Protein AF-0000000066034800 (afdb_homodimer)

Foldseek 3Di:
DDLVVLLVVLVVLLVVVVPLLVVLLVLLLVLLVLLLVLLLLQLVQVLCVVVVNRPVVSVVVNVVSVVVSVVSLVVSLVSLLVSLVVSLVVQLVVLVVLLVPDFVVVCVVCPVVNSVVLSVLLSVLSSVSSSCVSNPVSSLVSNVVVLLVVLVVLPPVLSVLLVVLLVQLVVLLVVLCVVCVVLVVQLVVLVVVLVVLVVVCVVVVVVCVVVVCPVVSVVVSVVSVVSSVVSVVVSVVSVVVSVVSSVVSLVVSLVVLVVVVVVCVVVVNDGPSSSSSSNSSSVSSSVSSVVVSVVVVSSVVSCVSVVVVVVVVVVSVVPPQPDQFAADPDFQAKKWWAQFWDDDPPDLATAGGETDIDDQLFEEEEEEDPRLHQVVVVCCQLPSDPTPDTFMDGVRHTPSRHDSVNSVLQEQEQAPLLFAAQFFLQVLLCLLPVPDDPVLLCVLLVLLVLQVVQVVDPCRRRDGLHHRSPNDAPLNSLSSSSSSSLSSLHQEYEYEQSCVRPDPVSSVSNVSSVVVSSGRHHYYHHDPDPVSLQPGQKYFYGGSNYTDDMGHPVVVCVVPDPVVVVCVVVVNDDPVVVPPVVVD/DDLVVLLVVLVVLLVVPVVLLVVLLVLLLVLLVLLLVLLLLQLVQVLCVVVVHRPVVSVVVNVVSVVVSVVSLVVSLVSLLVSLVVSLVVQLVVLVVLLVPDFPVVCVVCPVVNSVVLSVLLSVLSSVSSSCVSNPVSSLVSNVVVLLVVLVVAPPVLSVLLVVLLVQLVVLLVVLCVVCVVLVVQLVVLVVVLVVLVVVCVVPVVVCVVVVCPVVSVVVSVVSVVSSCVSVVVSVVSVVVSVVSSVVSLVVSLVVLVVVVVVCVVVVNDGPSSSSSSNSSSVSSSVSSVVVSVVVVSSVVSCVSVVVVVVVVVVSVVPPQPPQFAADPDFQAKKWWAQFWDDDPPDLATAGGETDIDDQLFEEEEEEDPRLHQVVVVCCQLPSDPTPDTFMDGVRHTPSRHDSVNSVLQEQEQAPLLFAAQFFLQVLLCVLPVPDDPVLLCVLLVLLVLQVVQVVDPCRRRDGLHHRSPNDAPLNSLSSSSSSSLSSLHQEYEYEQSCVRPDPVSSVSNVSSVVVSSGRHYYYYHDPDPVSLQPGQKYFYGGSNYTDDMGHPVVVCVVPDPVVVVCVVVVNDDPPVVPPVVVD

pLDDT: mean 82.99, std 10.99, range [28.3, 96.88]

Sequence (1168 aa):
MSLLQIYWRALQYLAAYRLKVSLVVAANIILAVITIAEPILFGWIIDAISSGKPDKDILFLWGGFGIFNTIAFVLVAREADRLAHGRRASLLTEAFGRIISMPLSWHHQRGTSNALHTLLRASETLFGLWLEFMRTHLATAVALVLLVPTAFSMDVRLTLVLIVLGLIYVAIGKMVMDKTKDGQASVESHYHTVFSHVSDTISNVSVVHSYNRIQAETSALKTFTSKLLDAQYPVLDWWAIASGLNRIASTASMLIILIIGTMLVQSGELRVGDVIAFIGFANLLIARLDQMRQFSTQIFEARAKLEDFYVLEDSVQDRDEPVGNRDLKSVRGDVEFRHVSFDFANTTQGVKDVSFTVKAGQTIAIVGPTGAGKTTLINLLQRVHEPQQGQILIDGADISTITRQSLRNSIATVFQDAGILNRSIADNIRIGRENATDEDIVKAAEAAAATDFIESRLSGFDTDVGERGNRLSGGERQRIAIARAILKDAPILVLDEATSALDVETEERVKSAIDRLRQNRTTFIIAHRLSTVREADQVLFLDHGRIVEMGGYDELSAKGGRFAALLHTSGLLNDDDKTAVKVGMSLLQIYWRALQYLAAYRLKVSLVVAANIILAVITIAEPILFGWIIDAISSGKPDKDILFLWGGFGIFNTIAFVLVAREADRLAHGRRASLLTEAFGRIISMPLSWHHQRGTSNALHTLLRASETLFGLWLEFMRTHLATAVALVLLVPTAFSMDVRLTLVLIVLGLIYVAIGKMVMDKTKDGQASVESHYHTVFSHVSDTISNVSVVHSYNRIQAETSALKTFTSKLLDAQYPVLDWWAIASGLNRIASTASMLIILIIGTMLVQSGELRVGDVIAFIGFANLLIARLDQMRQFSTQIFEARAKLEDFYVLEDSVQDRDEPVGNRDLKSVRGDVEFRHVSFDFANTTQGVKDVSFTVKAGQTIAIVGPTGAGKTTLINLLQRVHEPQQGQILIDGADISTITRQSLRNSIATVFQDAGILNRSIADNIRIGRENATDEDIVKAAEAAAATDFIESRLSGFDTDVGERGNRLSGGERQRIAIARAILKDAPILVLDEATSALDVETEERVKSAIDRLRQNRTTFIIAHRLSTVREADQVLFLDHGRIVEMGGYDELSAKGGRFAALLHTSGLLNDDDKTAVKVG

Nearest PDB structures (foldseek):
  7zo8-assembly1_A  TM=8.805E-01  e=2.206E-61  Brucella abortus 2308
  6par-assembly3_E  TM=8.501E-01  e=1.401E-38  Novosphingobium aromaticivorans DSM 12444
  6pam-assembly4_H  TM=8.597E-01  e=6.140E-38  Novosphingobium aromaticivorans DSM 12444
  6pan-assembly1_A  TM=8.458E-01  e=1.157E-37  Novosphingobium aromaticivorans DSM 12444
  6rak-assembly1_B  TM=8.681E-01  e=2.851E-34  Thermus thermophilus

Solvent-accessible surface area (backbone atoms only — not comparable to full-atom values): 59232 Å² total; per-residue (Å²): 132,54,70,64,55,54,50,50,54,58,54,54,65,49,56,83,44,49,68,65,49,50,51,43,50,52,50,30,50,53,50,22,53,50,61,60,46,47,30,50,53,50,10,51,50,48,38,27,51,74,69,70,48,82,54,68,65,56,55,50,51,50,50,54,48,43,52,48,51,27,53,53,48,28,51,42,50,42,51,34,50,52,50,28,52,51,47,38,45,51,46,50,38,53,51,47,44,46,58,71,66,44,50,55,56,57,39,67,71,63,35,46,67,51,55,50,49,36,50,53,49,28,44,53,46,49,32,50,52,48,36,42,40,60,65,42,52,50,28,41,55,47,32,59,62,50,46,55,60,55,39,47,73,74,40,57,73,62,34,49,52,48,50,53,46,52,51,50,50,52,49,47,51,51,52,46,49,66,69,29,48,64,36,50,52,50,29,53,52,35,47,48,50,44,50,49,51,52,53,39,48,48,72,30,39,68,57,32,56,46,51,68,35,55,67,59,54,35,52,51,45,45,51,41,42,49,54,29,48,64,40,39,50,60,42,48,48,46,50,29,48,43,53,28,52,48,45,47,48,52,46,49,45,53,49,50,44,50,53,53,36,44,55,33,34,75,72,64,80,38,55,72,13,54,44,50,16,48,53,40,48,48,52,51,50,51,53,40,52,52,50,50,52,52,47,54,55,49,48,57,58,40,45,68,47,38,51,59,34,49,53,52,54,55,58,45,65,72,63,59,75,70,90,76,49,42,71,63,69,87,73,68,29,28,37,35,38,43,47,28,22,37,67,47,88,96,44,94,42,30,36,47,60,33,63,52,75,42,55,57,39,39,33,35,18,41,33,56,58,86,73,12,26,67,68,56,53,54,33,41,74,71,57,42,41,76,62,76,36,56,49,47,26,49,71,80,40,49,58,89,52,31,30,68,63,36,50,30,61,39,37,26,67,30,46,66,70,40,61,43,55,63,39,26,50,47,57,54,31,32,53,34,32,83,84,57,49,72,66,52,51,52,51,22,26,49,48,24,64,33,44,68,70,33,62,71,37,94,54,27,53,62,31,68,28,38,67,70,25,67,74,43,53,67,43,56,40,33,25,44,30,44,12,12,32,54,51,41,62,30,34,24,36,37,33,35,43,62,56,73,67,37,49,71,70,56,34,55,55,38,46,53,28,48,54,59,62,39,58,82,15,13,26,42,31,40,46,88,46,64,74,61,39,61,72,23,64,29,34,38,32,28,49,83,14,27,74,76,46,74,39,35,46,68,58,41,51,69,65,61,44,69,63,28,48,52,34,40,68,69,64,70,51,64,79,74,68,62,64,65,63,65,77,101,133,54,72,64,55,52,51,50,53,59,53,54,65,49,57,83,44,48,66,66,50,50,50,42,51,53,50,30,49,53,50,23,52,49,61,60,44,46,30,49,54,50,10,51,49,48,37,26,51,74,70,70,48,81,55,67,64,57,54,51,50,50,50,53,49,43,51,49,51,27,52,53,48,28,51,42,52,42,51,34,50,52,51,28,53,52,48,38,43,52,47,50,38,52,51,47,45,44,59,70,65,44,49,54,55,57,40,67,72,64,36,47,67,51,56,52,51,37,51,55,48,27,44,53,46,48,32,51,52,47,36,39,39,60,66,43,51,52,31,39,54,48,31,59,63,49,46,54,61,54,39,47,75,73,40,56,72,63,33,51,51,50,52,53,46,53,52,49,49,52,49,47,52,52,52,44,49,65,69,29,48,66,39,50,52,49,29,50,51,34,48,48,49,47,50,50,50,52,53,39,47,48,72,28,39,66,57,34,57,46,50,68,35,57,67,60,55,35,52,50,46,46,51,41,43,49,54,29,48,64,40,39,50,60,42,48,50,48,51,29,48,44,53,29,50,46,44,46,46,50,47,49,45,52,49,50,45,50,54,53,36,46,55,34,33,76,72,64,78,39,54,73,13,56,44,51,17,49,52,40,47,49,50,50,51,51,53,42,52,51,50,50,52,53,48,54,55,48,47,57,56,38,45,68,46,37,50,57,34,50,53,52,54,55,58,47,64,72,64,58,76,71,90,77,49,43,71,63,69,87,73,68,30,27,38,36,39,42,47,26,22,36,67,47,87,96,46,94,43,28,36,47,60,32,65,52,76,43,54,57,38,40,33,37,21,42,34,57,59,85,73,13,27,69,68,54,53,53,33,42,72,71,58,42,40,75,63,76,36,58,49,48,27,49,69,80,41,50,58,87,51,32,31,68,64,35,51,29,61,39,36,26,67,30,46,66,70,39,62,42,57,63,38,26,50,48,57,52,31,33,51,34,32,83,84,57,49,72,67,52,51,52,51,22,26,49,50,24,63,35,44,67,69,33,61,69,36,96,55,28,53,64,31,68,27,38,66,71,25,67,74,44,53,67,43,54,41,34,25,45,29,44,14,12,31,55,51,42,64,31,34,23,36,36,33,35,42,63,54,74,66,37,50,69,71,58,36,54,53,37,45,54,28,50,55,59,62,39,57,81,14,13,28,41,31,40,45,89,47,65,73,60,40,60,72,22,64,29,31,40,33,28,49,83,14,26,73,77,45,74,38,35,48,69,58,41,51,68,65,62,44,71,64,28,48,50,35,40,68,68,65,69,50,63,78,76,68,63,67,67,66,68,77,103

Organism: Agrobacterium vitis (NCBI:txid373)

Secondary structure (DSSP, 8-state):
--HHHHHHHHHHGGGGGHHHHHHHHHHHHHHHHHHHHHHHHHHHHHHHHHTT---HHHHHHHHHHHHHHHHHHHHHHHHHHHHHHHHHHHHHHHHHHHHHTS-HHHHHHH-HHHHHHHHHHHHHHHHHHHHHIIIIIHHHHHHHHHHHHHHHHH-HHHHHHHHHHHHHHHHHHHHHHHHHHHHHHHHHHHHHHHHHHHHHHHHTHHHHHHTT-HHHHHHHHHHHHHHHHHHHHHHHHHHHHHHHHHHHHHHHHHHHHHHHHHHHHHTTSS-HHHHHHHHHHHHHHHHHHHHHHHHHHHHHHHHHHHHHHHHHHHHHHTT---TTPBP--S----EEEEEEEEE-TTSS-EEEEEEEEE-TT-EEEEE-STTSSHHHHHHHHTTSS--SEEEEEETTEEGGGB-HHHHHHTEEEE-SS----SSBHHHHHHTT-TT--HHHHHHHHHHTT-HHHHHTSTTGGG-B--GGGTTS-HHHHHHHHHHHHHHHT-SEEEEESTTTTS-HHHHHHHHHHHHHHHTTSEEEEE--SHHHHHT-SEEEEEETTEEEEEE-HHHHHHHTSHHHHHHHHTT-S-GGGGGGGG--/--HHHHHHHHHHGGGGGHHHHHHHHHHHHHHHHHHHHHHHHHHHHHHHHHTT---HHHHHHHHHHHHHHHHHHHHHHHHHHHHHHHHHHHHHHHHHHHHHTS-HHHHHHH-HHHHHHHHHHHHHHHHHHHHHIIIIIHHHHHHHHHHHHHHHHH-HHHHHHHHHHHHHHHHHHHHHHHHHHHHHHHHHHHHHHHHHHHHHHHHTHHHHHHTT-HHHHHHHHHHHHHHHHHHHHHHHHHHHHHHHHHHHHHHHHHHHHHHHHHHHHHTTSS-HHHHHHHHHHHHHHHHHHHHHHHHHHHHHHHHHHHHHHHHHHHHHHTT---TTPBP--S----EEEEEEEEE-TTSS-EEEEEEEEE-TT-EEEEE-STTSSHHHHHHHHTTSS--SEEEEEETTEEGGGB-HHHHHHTEEEE-SS----SSBHHHHHHTT-TT--HHHHHHHHHHTT-HHHHHTSTTGGG-B--GGGTTS-HHHHHHHHHHHHHHHT-SEEEEESTTTTS-HHHHHHHHHHHHHHHTTSEEEEE--SHHHHHT-SEEEEEETTEEEEEE-HHHHHHHTSHHHHHHHHTT-S-GGGGSGGG--

InterPro domains:
  IPR003439 ABC transporter-like, ATP-binding domain [PF00005] (351-500)
  IPR003439 ABC transporter-like, ATP-binding domain [PS50893] (335-569)
  IPR003593 AAA+ ATPase domain [SM00382] (360-546)
  IPR005896 Glucan exporter ATP-binding protein, NdvA [TIGR01192] (1-579)
  IPR011527 ABC transporter type 1, transmembrane domain [PF00664] (23-288)
  IPR011527 ABC transporter type 1, transmembrane domain [PS50929] (23-301)
  IPR017871 ABC transporter-like, conserved site [PS00211] (472-486)
  IPR027417 P-loop containing nucleoside triphosphate hydrolase [G3DSA:3.40.50.300] (325-581)
  IPR027417 P-loop containing nucleoside triphosphate hydrolase [SSF52540] (328-568)
  IPR036640 ABC transporter type 1, transmembrane domain superfamily [G3DSA:1.20.1560.10] (3-315)
  IPR036640 ABC transporter type 1, transmembrane domain superfamily [SSF90123] (10-299)
  IPR039421 Type 1 protein exporter [PTHR43394] (7-569)

Radius of gyration: 37.4 Å; Cα contacts (8 Å, |Δi|>4): 1715; chains: 2; bounding box: 77×128×74 Å

Structure (mmCIF, N/CA/C/O backbone):
data_AF-0000000066034800-model_v1
#
loop_
_entity.id
_entity.type
_entity.pdbx_description
1 polymer 'Beta-(1-->2)glucan export ATP-binding/permease protein NdvA'
#
loop_
_atom_site.group_PDB
_atom_site.id
_atom_site.type_symbol
_atom_site.label_atom_id
_atom_site.label_alt_id
_atom_site.label_comp_id
_atom_site.label_asym_id
_atom_site.label_entity_id
_atom_site.label_seq_id
_atom_site.pdbx_PDB_ins_code
_atom_site.Cartn_x
_atom_site.Cartn_y
_atom_site.Cartn_z
_atom_site.occupancy
_atom_site.B_iso_or_equiv
_atom_site.auth_seq_id
_atom_site.auth_comp_id
_atom_site.auth_asym_id
_atom_site.auth_atom_id
_atom_site.pdbx_PDB_model_num
ATOM 1 N N . MET A 1 1 ? -14.461 -15.164 12.312 1 69.5 1 MET A N 1
ATOM 2 C CA . MET A 1 1 ? -15.227 -15.859 11.281 1 69.5 1 MET A CA 1
ATOM 3 C C . MET A 1 1 ? -14.469 -17.078 10.766 1 69.5 1 MET A C 1
ATOM 5 O O . MET A 1 1 ? -13.242 -17.047 10.664 1 69.5 1 MET A O 1
ATOM 9 N N . SER A 1 2 ? -15.203 -18.047 10.508 1 79.12 2 SER A N 1
ATOM 10 C CA . SER A 1 2 ? -14.594 -19.266 9.977 1 79.12 2 SER A CA 1
ATOM 11 C C . SER A 1 2 ? -14.18 -19.078 8.516 1 79.12 2 SER A C 1
ATOM 13 O O . SER A 1 2 ? -14.633 -18.141 7.855 1 79.12 2 SER A O 1
ATOM 15 N N . LEU A 1 3 ? -13.242 -19.875 8.047 1 78.56 3 LEU A N 1
ATOM 16 C CA . LEU A 1 3 ? -12.742 -19.812 6.676 1 78.56 3 LEU A CA 1
ATOM 17 C C . LEU A 1 3 ? -13.867 -20.031 5.668 1 78.56 3 LEU A C 1
ATOM 19 O O . LEU A 1 3 ? -13.953 -19.312 4.668 1 78.56 3 LEU A O 1
ATOM 23 N N . LEU A 1 4 ? -14.781 -20.906 6.016 1 81 4 LEU A N 1
ATOM 24 C CA . LEU A 1 4 ? -15.875 -21.234 5.102 1 81 4 LEU A CA 1
ATOM 25 C C . LEU A 1 4 ? -16.891 -20.094 5.027 1 81 4 LEU A C 1
ATOM 27 O O . LEU A 1 4 ? -17.453 -19.828 3.965 1 81 4 LEU A O 1
ATOM 31 N N . GLN A 1 5 ? -17.062 -19.484 6.117 1 81.56 5 GLN A N 1
ATOM 32 C CA . GLN A 1 5 ? -18 -18.375 6.141 1 81.56 5 GLN A CA 1
ATOM 33 C C . GLN A 1 5 ? -17.5 -17.203 5.305 1 81.56 5 GLN A C 1
ATOM 35 O O . GLN A 1 5 ? -18.266 -16.562 4.586 1 81.56 5 GLN A O 1
ATOM 40 N N . ILE A 1 6 ? -16.234 -17 5.43 1 83.25 6 ILE A N 1
ATOM 41 C CA . ILE A 1 6 ? -15.617 -15.914 4.684 1 83.25 6 ILE A CA 1
ATOM 42 C C . ILE A 1 6 ? -15.719 -16.188 3.186 1 83.25 6 ILE A C 1
ATOM 44 O O . ILE A 1 6 ? -16.016 -15.289 2.4 1 83.25 6 ILE A O 1
ATOM 48 N N . TYR A 1 7 ? -15.492 -17.438 2.863 1 84.75 7 TYR A N 1
ATOM 49 C CA . TYR A 1 7 ? -15.547 -17.812 1.457 1 84.75 7 TYR A CA 1
ATOM 50 C C . TYR A 1 7 ? -16.969 -17.766 0.929 1 84.75 7 TYR A C 1
ATOM 52 O O . TYR A 1 7 ? -17.203 -17.281 -0.185 1 84.75 7 TYR A O 1
ATOM 60 N N . TRP A 1 8 ? -17.891 -18.188 1.729 1 84.31 8 TRP A N 1
ATOM 61 C CA . TRP A 1 8 ? -19.297 -18.172 1.329 1 84.31 8 TRP A CA 1
ATOM 62 C C . TRP A 1 8 ? -19.797 -16.75 1.135 1 84.31 8 TRP A C 1
ATOM 64 O O . TRP A 1 8 ? -20.562 -16.469 0.197 1 84.31 8 TRP A O 1
ATOM 74 N N . ARG A 1 9 ? -19.375 -15.891 1.963 1 84.62 9 ARG A N 1
ATOM 75 C CA . ARG A 1 9 ? -19.766 -14.492 1.828 1 84.62 9 ARG A CA 1
ATOM 76 C C . ARG A 1 9 ? -19.156 -13.875 0.57 1 84.62 9 ARG A C 1
ATOM 78 O O . ARG A 1 9 ? -19.781 -13.039 -0.084 1 84.62 9 ARG A O 1
ATOM 85 N N . ALA A 1 10 ? -17.969 -14.234 0.333 1 87.69 10 ALA A N 1
ATOM 86 C CA . ALA A 1 10 ? -17.312 -13.758 -0.884 1 87.69 10 ALA A CA 1
ATOM 87 C C . ALA A 1 10 ? -18.094 -14.188 -2.127 1 87.69 10 ALA A C 1
ATOM 89 O O . ALA A 1 10 ? -18.203 -13.422 -3.086 1 87.69 10 ALA A O 1
ATOM 90 N N . LEU A 1 11 ? -18.656 -15.414 -2.094 1 87.5 11 LEU A N 1
ATOM 91 C CA . LEU A 1 11 ? -19.375 -15.953 -3.244 1 87.5 11 LEU A CA 1
ATOM 92 C C . LEU A 1 11 ? -20.766 -15.344 -3.344 1 87.5 11 LEU A C 1
ATOM 94 O O . LEU A 1 11 ? -21.359 -15.312 -4.426 1 87.5 11 LEU A O 1
ATOM 98 N N . GLN A 1 12 ? -21.266 -14.812 -2.252 1 84.5 12 GLN A N 1
ATOM 99 C CA . GLN A 1 12 ? -22.594 -14.203 -2.242 1 84.5 12 GLN A CA 1
ATOM 100 C C . GLN A 1 12 ? -22.609 -12.914 -3.061 1 84.5 12 GLN A C 1
ATOM 102 O O . GLN A 1 12 ? -23.641 -12.539 -3.625 1 84.5 12 GLN A O 1
ATOM 107 N N . TYR A 1 13 ? -21.484 -12.344 -3.131 1 83.62 13 TYR A N 1
ATOM 108 C CA . TYR A 1 13 ? -21.406 -11.125 -3.926 1 83.62 13 TYR A CA 1
ATOM 109 C C . TYR A 1 13 ? -21.609 -11.422 -5.406 1 83.62 13 TYR A C 1
ATOM 111 O O . TYR A 1 13 ? -22.016 -10.539 -6.172 1 83.62 13 TYR A O 1
ATOM 119 N N . LEU A 1 14 ? -21.328 -12.664 -5.762 1 86.06 14 LEU A N 1
ATOM 120 C CA . LEU A 1 14 ? -21.453 -13.055 -7.164 1 86.06 14 LEU A CA 1
ATOM 121 C C . LEU A 1 14 ? -22.922 -13.328 -7.508 1 86.06 14 LEU A C 1
ATOM 123 O O . LEU A 1 14 ? -23.266 -13.484 -8.68 1 86.06 14 LEU A O 1
ATOM 127 N N . ALA A 1 15 ? -23.766 -13.43 -6.527 1 79.44 15 ALA A N 1
ATOM 128 C CA . ALA A 1 15 ? -25.172 -13.75 -6.719 1 79.44 15 ALA A CA 1
ATOM 129 C C . ALA A 1 15 ? -25.875 -12.664 -7.523 1 79.44 15 ALA A C 1
ATOM 131 O O . ALA A 1 15 ? -26.938 -12.898 -8.102 1 79.44 15 ALA A O 1
ATOM 132 N N . ALA A 1 16 ? -25.234 -11.5 -7.621 1 78 16 ALA A N 1
ATOM 133 C CA . ALA A 1 16 ? -25.812 -10.422 -8.43 1 78 16 ALA A CA 1
ATOM 134 C C . ALA A 1 16 ? -25.875 -10.82 -9.898 1 78 16 ALA A C 1
ATOM 136 O O . ALA A 1 16 ? -26.734 -10.344 -10.641 1 78 16 ALA A O 1
ATOM 137 N N . TYR A 1 17 ? -24.953 -11.742 -10.32 1 81.62 17 TYR A N 1
ATOM 138 C CA . TYR A 1 17 ? -24.891 -12.242 -11.688 1 81.62 17 TYR A CA 1
ATOM 139 C C . TYR A 1 17 ? -25.203 -13.734 -11.734 1 81.62 17 TYR A C 1
ATOM 141 O O . TYR A 1 17 ? -24.422 -14.523 -12.273 1 81.62 17 TYR A O 1
ATOM 149 N N . ARG A 1 18 ? -26.359 -14.172 -11.312 1 83.38 18 ARG A N 1
ATOM 150 C CA . ARG A 1 18 ? -26.703 -15.57 -11.086 1 83.38 18 ARG A CA 1
ATOM 151 C C . ARG A 1 18 ? -26.688 -16.359 -12.391 1 83.38 18 ARG A C 1
ATOM 153 O O . ARG A 1 18 ? -26.188 -17.484 -12.43 1 83.38 18 ARG A O 1
ATOM 160 N N . LEU A 1 19 ? -27.172 -15.75 -13.422 1 85.31 19 LEU A N 1
ATOM 161 C CA . LEU A 1 19 ? -27.266 -16.469 -14.688 1 85.31 19 LEU A CA 1
ATOM 162 C C . LEU A 1 19 ? -25.891 -16.734 -15.273 1 85.31 19 LEU A C 1
ATOM 164 O O . LEU A 1 19 ? -25.578 -17.859 -15.672 1 85.31 19 LEU A O 1
ATOM 168 N N . LYS A 1 20 ? -25.094 -15.695 -15.266 1 85.56 20 LYS A N 1
ATOM 169 C CA . LYS A 1 20 ? -23.75 -15.852 -15.82 1 85.56 20 LYS A CA 1
ATOM 170 C C . LYS A 1 20 ? -22.906 -16.797 -14.969 1 85.56 20 LYS A C 1
ATOM 172 O O . LYS A 1 20 ? -22.141 -17.594 -15.5 1 85.56 20 LYS A O 1
ATOM 177 N N . VAL A 1 21 ? -23.125 -16.703 -13.727 1 86.5 21 VAL A N 1
ATOM 178 C CA . VAL A 1 21 ? -22.375 -17.547 -12.812 1 86.5 21 VAL A CA 1
ATOM 179 C C . VAL A 1 21 ? -22.797 -19 -12.977 1 86.5 21 VAL A C 1
ATOM 181 O O . VAL A 1 21 ? -21.969 -19.906 -13 1 86.5 21 VAL A O 1
ATOM 184 N N . SER A 1 22 ? -24.078 -19.281 -13.148 1 86.25 22 SER A N 1
ATOM 185 C CA . SER A 1 22 ? -24.578 -20.641 -13.312 1 86.25 22 SER A CA 1
ATOM 186 C C . SER A 1 22 ? -24.078 -21.266 -14.617 1 86.25 22 SER A C 1
ATOM 188 O O . SER A 1 22 ? -23.797 -22.453 -14.68 1 86.25 22 SER A O 1
ATOM 190 N N . LEU A 1 23 ? -23.906 -20.438 -15.578 1 85.56 23 LEU A N 1
ATOM 191 C CA . LEU A 1 23 ? -23.406 -20.922 -16.859 1 85.56 23 LEU A CA 1
ATOM 192 C C . LEU A 1 23 ? -21.922 -21.312 -16.75 1 85.56 23 LEU A C 1
ATOM 194 O O . LEU A 1 23 ? -21.5 -22.312 -17.344 1 85.56 23 LEU A O 1
ATOM 198 N N . VAL A 1 24 ? -21.234 -20.547 -16.031 1 84.56 24 VAL A N 1
ATOM 199 C CA . VAL A 1 24 ? -19.812 -20.844 -15.852 1 84.56 24 VAL A CA 1
ATOM 200 C C . VAL A 1 24 ? -19.656 -22.109 -15.008 1 84.56 24 VAL A C 1
ATOM 202 O O . VAL A 1 24 ? -18.781 -22.938 -15.273 1 84.56 24 VAL A O 1
ATOM 205 N N . VAL A 1 25 ? -20.547 -22.281 -14.094 1 84.19 25 VAL A N 1
ATOM 206 C CA . VAL A 1 25 ? -20.516 -23.469 -13.234 1 84.19 25 VAL A CA 1
ATOM 207 C C . VAL A 1 25 ? -20.844 -24.719 -14.047 1 84.19 25 VAL A C 1
ATOM 209 O O . VAL A 1 25 ? -20.156 -25.734 -13.93 1 84.19 25 VAL A O 1
ATOM 212 N N . ALA A 1 26 ? -21.766 -24.609 -14.883 1 86.06 26 ALA A N 1
ATOM 213 C CA . ALA A 1 26 ? -22.141 -25.719 -15.742 1 86.06 26 ALA A CA 1
ATOM 214 C C . ALA A 1 26 ? -21.031 -26.078 -16.719 1 86.06 26 ALA A C 1
ATOM 216 O O . ALA A 1 26 ? -20.75 -27.266 -16.953 1 86.06 26 ALA A O 1
ATOM 217 N N . ALA A 1 27 ? -20.469 -25.062 -17.234 1 83.94 27 ALA A N 1
ATOM 218 C CA . ALA A 1 27 ? -19.359 -25.281 -18.156 1 83.94 27 ALA A CA 1
ATOM 219 C C . ALA A 1 27 ? -18.172 -25.938 -17.438 1 83.94 27 ALA A C 1
ATOM 221 O O . ALA A 1 27 ? -17.5 -26.781 -18.031 1 83.94 27 ALA A O 1
ATOM 222 N N . ASN A 1 28 ? -18.016 -25.672 -16.219 1 83.19 28 ASN A N 1
ATOM 223 C CA . ASN A 1 28 ? -16.922 -26.266 -15.438 1 83.19 28 ASN A CA 1
ATOM 224 C C . ASN A 1 28 ? -17.188 -27.734 -15.133 1 83.19 28 ASN A C 1
ATOM 226 O O . ASN A 1 28 ? -16.266 -28.531 -15.086 1 83.19 28 ASN A O 1
ATOM 230 N N . ILE A 1 29 ? -18.359 -28.031 -14.992 1 84.38 29 ILE A N 1
ATOM 231 C CA . ILE A 1 29 ? -18.719 -29.438 -14.742 1 84.38 29 ILE A CA 1
ATOM 232 C C . ILE A 1 29 ? -18.438 -30.266 -15.992 1 84.38 29 ILE A C 1
ATOM 234 O O . ILE A 1 29 ? -17.875 -31.359 -15.898 1 84.38 29 ILE A O 1
ATOM 238 N N . ILE A 1 30 ? -18.734 -29.688 -17.078 1 84.06 30 ILE A N 1
ATOM 239 C CA . ILE A 1 30 ? -18.484 -30.375 -18.344 1 84.06 30 ILE A CA 1
ATOM 240 C C . ILE A 1 30 ? -16.969 -30.547 -18.547 1 84.06 30 ILE A C 1
ATOM 242 O O . ILE A 1 30 ? -16.516 -31.625 -18.953 1 84.06 30 ILE A O 1
ATOM 246 N N . LEU A 1 31 ? -16.297 -29.562 -18.203 1 81.69 31 LEU A N 1
ATOM 247 C CA . LEU A 1 31 ? -14.852 -29.609 -18.344 1 81.69 31 LEU A CA 1
ATOM 248 C C . LEU A 1 31 ? -14.242 -30.641 -17.406 1 81.69 31 LEU A C 1
ATOM 250 O O . LEU A 1 31 ? -13.273 -31.312 -17.75 1 81.69 31 LEU A O 1
ATOM 254 N N . ALA A 1 32 ? -14.836 -30.734 -16.25 1 83 32 ALA A N 1
ATOM 255 C CA . ALA A 1 32 ? -14.352 -31.719 -15.281 1 83 32 ALA A CA 1
ATOM 256 C C . ALA A 1 32 ? -14.586 -33.156 -15.781 1 83 32 ALA A C 1
ATOM 258 O O . ALA A 1 32 ? -13.727 -34 -15.617 1 83 32 ALA A O 1
ATOM 259 N N . VAL A 1 33 ? -15.633 -33.344 -16.438 1 83.5 33 VAL A N 1
ATOM 260 C CA . VAL A 1 33 ? -15.961 -34.656 -16.969 1 83.5 33 VAL A CA 1
ATOM 261 C C . VAL A 1 33 ? -14.984 -35.031 -18.094 1 83.5 33 VAL A C 1
ATOM 263 O O . VAL A 1 33 ? -14.523 -36.156 -18.172 1 83.5 33 VAL A O 1
ATOM 266 N N . ILE A 1 34 ? -14.688 -34.03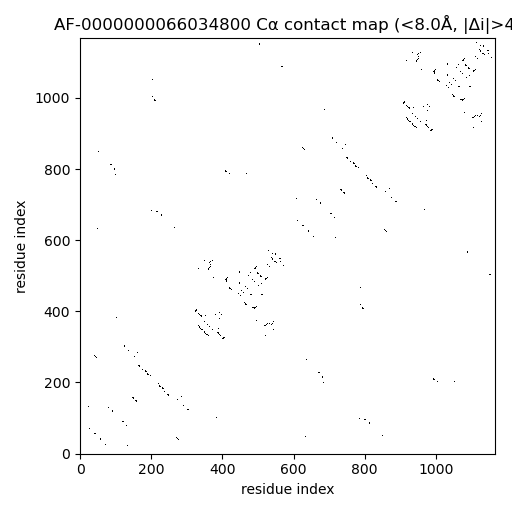1 -18.828 1 82 34 ILE A N 1
ATOM 267 C CA . ILE A 1 34 ? -13.781 -34.25 -19.953 1 82 34 ILE A CA 1
ATOM 268 C C . ILE A 1 34 ? -12.375 -34.531 -19.422 1 82 34 ILE A C 1
ATOM 270 O O . ILE A 1 34 ? -11.664 -35.375 -19.984 1 82 34 ILE A O 1
ATOM 274 N N . THR A 1 35 ? -12 -33.938 -18.406 1 82.31 35 THR A N 1
ATOM 275 C CA . THR A 1 35 ? -10.68 -34.125 -17.812 1 82.31 35 THR A CA 1
ATOM 276 C C . THR A 1 35 ? -10.531 -35.562 -17.297 1 82.31 35 THR A C 1
ATOM 278 O O . THR A 1 35 ? -9.438 -36.125 -17.359 1 82.31 35 THR A O 1
ATOM 281 N N . ILE A 1 36 ? -11.602 -36.125 -16.875 1 85.69 36 ILE A N 1
ATOM 282 C CA . ILE A 1 36 ? -11.57 -37.5 -16.359 1 85.69 36 ILE A CA 1
ATOM 283 C C . ILE A 1 36 ? -11.578 -38.5 -17.516 1 85.69 36 ILE A C 1
ATOM 285 O O . ILE A 1 36 ? -10.992 -39.562 -17.422 1 85.69 36 ILE A O 1
ATOM 289 N N . ALA A 1 37 ? -12.148 -38.094 -18.625 1 84.25 37 ALA A N 1
ATOM 290 C CA . ALA A 1 37 ? -12.266 -38.969 -19.781 1 84.25 37 ALA A CA 1
ATOM 291 C C . ALA A 1 37 ? -10.938 -39.062 -20.531 1 84.25 37 ALA A C 1
ATOM 293 O O . ALA A 1 37 ? -10.688 -40.062 -21.219 1 84.25 37 ALA A O 1
ATOM 294 N N . GLU A 1 38 ? -10.062 -38.125 -20.281 1 83.69 38 GLU A N 1
ATOM 295 C CA . GLU A 1 38 ? -8.836 -38.031 -21.062 1 83.69 38 GLU A CA 1
ATOM 296 C C . GLU A 1 38 ? -7.914 -39.219 -20.766 1 83.69 38 GLU A C 1
ATOM 298 O O . GLU A 1 38 ? -7.445 -39.906 -21.688 1 83.69 38 GLU A O 1
ATOM 303 N N . PRO A 1 39 ? -7.676 -39.5 -19.484 1 83.06 39 PRO A N 1
ATOM 304 C CA . PRO A 1 39 ? -6.82 -40.656 -19.203 1 83.06 39 PRO A CA 1
ATOM 305 C C . PRO A 1 39 ? -7.422 -41.969 -19.688 1 83.06 39 PRO A C 1
ATOM 307 O O . PRO A 1 39 ? -6.688 -42.875 -20.109 1 83.06 39 PRO A O 1
ATOM 310 N N . ILE A 1 40 ? -8.719 -42.125 -19.734 1 84.88 40 ILE A N 1
ATOM 311 C CA . ILE A 1 40 ? -9.383 -43.344 -20.203 1 84.88 40 ILE A CA 1
ATOM 312 C C . ILE A 1 40 ? -9.203 -43.469 -21.703 1 84.88 40 ILE A C 1
ATOM 314 O O . ILE A 1 40 ? -8.852 -44.562 -22.188 1 84.88 40 ILE A O 1
ATOM 318 N N . LEU A 1 41 ? -9.438 -42.375 -22.375 1 84.12 41 LEU A N 1
ATOM 319 C CA . LEU A 1 41 ? -9.281 -42.406 -23.828 1 84.12 41 LEU A CA 1
ATOM 320 C C . LEU A 1 41 ? -7.828 -42.688 -24.203 1 84.12 41 LEU A C 1
ATOM 322 O O . LEU A 1 41 ? -7.559 -43.375 -25.188 1 84.12 41 LEU A O 1
ATOM 326 N N . PHE A 1 42 ? -6.945 -42.188 -23.438 1 82.81 42 PHE A N 1
ATOM 327 C CA . PHE A 1 42 ? -5.527 -42.438 -23.656 1 82.81 42 PHE A CA 1
ATOM 328 C C . PHE A 1 42 ? -5.199 -43.906 -23.453 1 82.81 42 PHE A C 1
ATOM 330 O O . PHE A 1 42 ? -4.414 -44.469 -24.203 1 82.81 42 PHE A O 1
ATOM 337 N N . GLY A 1 43 ? -5.781 -44.5 -22.438 1 82.31 43 GLY A N 1
ATOM 338 C CA . GLY A 1 43 ? -5.605 -45.906 -22.219 1 82.31 43 GLY A CA 1
ATOM 339 C C . GLY A 1 43 ? -6.117 -46.781 -23.359 1 82.31 43 GLY A C 1
ATOM 340 O O . GLY A 1 43 ? -5.473 -47.75 -23.75 1 82.31 43 GLY A O 1
ATOM 341 N N . TRP A 1 44 ? -7.23 -46.281 -23.922 1 82.75 44 TRP A N 1
ATOM 342 C CA . TRP A 1 44 ? -7.805 -47.031 -25.047 1 82.75 44 TRP A CA 1
ATOM 343 C C . TRP A 1 44 ? -6.887 -46.969 -26.266 1 82.75 44 TRP A C 1
ATOM 345 O O . TRP A 1 44 ? -6.77 -47.938 -27 1 82.75 44 TRP A O 1
ATOM 355 N N . ILE A 1 45 ? -6.254 -45.906 -26.422 1 82.31 45 ILE A N 1
ATOM 356 C CA . ILE A 1 45 ? -5.363 -45.719 -27.562 1 82.31 45 ILE A CA 1
ATOM 357 C C . ILE A 1 45 ? -4.141 -46.625 -27.406 1 82.31 45 ILE A C 1
ATOM 359 O O . ILE A 1 45 ? -3.709 -47.281 -28.359 1 82.31 45 ILE A O 1
ATOM 363 N N . ILE A 1 46 ? -3.643 -46.688 -26.219 1 81.56 46 ILE A N 1
ATOM 364 C CA . ILE A 1 46 ? -2.465 -47.531 -25.969 1 81.56 46 ILE A CA 1
ATOM 365 C C . ILE A 1 46 ? -2.818 -49 -26.109 1 81.56 46 ILE A C 1
ATOM 367 O O . ILE A 1 46 ? -2.014 -49.781 -26.609 1 81.56 46 ILE A O 1
ATOM 371 N N . ASP A 1 47 ? -4.008 -49.375 -25.703 1 82.06 47 ASP A N 1
ATOM 372 C CA . ASP A 1 47 ? -4.461 -50.75 -25.891 1 82.06 47 ASP A CA 1
ATOM 373 C C . ASP A 1 47 ? -4.531 -51.094 -27.375 1 82.06 47 ASP A C 1
ATOM 375 O O . ASP A 1 47 ? -4.152 -52.188 -27.781 1 82.06 47 ASP A O 1
ATOM 379 N N . ALA A 1 48 ? -4.996 -50.062 -28.125 1 81 48 ALA A N 1
ATOM 380 C CA . ALA A 1 48 ? -5.125 -50.281 -29.562 1 81 48 ALA A CA 1
ATOM 381 C C . ALA A 1 48 ? -3.756 -50.438 -30.219 1 81 48 ALA A C 1
ATOM 383 O O . ALA A 1 48 ? -3.576 -51.25 -31.125 1 81 48 ALA A O 1
ATOM 384 N N . ILE A 1 49 ? -2.822 -49.75 -29.719 1 77.19 49 ILE A N 1
ATOM 385 C CA . ILE A 1 49 ? -1.47 -49.781 -30.266 1 77.19 49 ILE A CA 1
ATOM 386 C C . ILE A 1 49 ? -0.806 -51.094 -29.875 1 77.19 49 ILE A C 1
ATOM 388 O O . ILE A 1 49 ? -0.14 -51.75 -30.688 1 77.19 49 ILE A O 1
ATOM 392 N N . SER A 1 50 ? -1.022 -51.469 -28.641 1 76.69 50 SER A N 1
ATOM 393 C CA . SER A 1 50 ? -0.385 -52.656 -28.125 1 76.69 50 SER A CA 1
ATOM 394 C C . SER A 1 50 ? -0.961 -53.906 -28.766 1 76.69 50 SER A C 1
ATOM 396 O O . SER A 1 50 ? -0.265 -54.938 -28.906 1 76.69 50 SER A O 1
ATOM 398 N N . SER A 1 51 ? -2.232 -53.812 -29.141 1 75.38 51 SER A N 1
ATOM 399 C CA . SER A 1 51 ? -2.859 -54.969 -29.734 1 75.38 51 SER A CA 1
ATOM 400 C C . SER A 1 51 ? -2.648 -55 -31.234 1 75.38 51 SER A C 1
ATOM 402 O O . SER A 1 51 ? -2.996 -56 -31.906 1 75.38 51 SER A O 1
ATOM 404 N N . GLY A 1 52 ? -1.92 -54 -31.859 1 69.25 52 GLY A N 1
ATOM 405 C CA . GLY A 1 52 ? -1.573 -53.969 -33.281 1 69.25 52 GLY A CA 1
ATOM 406 C C . GLY A 1 52 ? -2.73 -53.562 -34.156 1 69.25 52 GLY A C 1
ATOM 407 O O . GLY A 1 52 ? -2.684 -53.781 -35.375 1 69.25 52 GLY A O 1
ATOM 408 N N . LYS A 1 53 ? -3.928 -53.188 -33.625 1 68.75 53 LYS A N 1
ATOM 409 C CA . LYS A 1 53 ? -5.059 -52.781 -34.469 1 68.75 53 LYS A CA 1
ATOM 410 C C . LYS A 1 53 ? -5.309 -51.281 -34.344 1 68.75 53 LYS A C 1
ATOM 412 O O . LYS A 1 53 ? -5.945 -50.812 -33.375 1 68.75 53 LYS A O 1
ATOM 417 N N . PRO A 1 54 ? -4.641 -50.594 -35.25 1 66.38 54 PRO A N 1
ATOM 418 C CA . PRO A 1 54 ? -4.832 -49.125 -35.125 1 66.38 54 PRO A CA 1
ATOM 419 C C . PRO A 1 54 ? -6.273 -48.719 -35.375 1 66.38 54 PRO A C 1
ATOM 421 O O . PRO A 1 54 ? -6.863 -49.062 -36.406 1 66.38 54 PRO A O 1
ATOM 424 N N . ASP A 1 55 ? -7.145 -48.531 -34.344 1 71.62 55 ASP A N 1
ATOM 425 C CA . ASP A 1 55 ? -8.516 -48.031 -34.469 1 71.62 55 ASP A CA 1
ATOM 426 C C . ASP A 1 55 ? -8.547 -46.531 -34.688 1 71.62 55 ASP A C 1
ATOM 428 O O . ASP A 1 55 ? -8.305 -45.75 -33.781 1 71.62 55 ASP A O 1
ATOM 432 N N . LYS A 1 56 ? -8.531 -46.094 -36.062 1 77.38 56 LYS A N 1
ATOM 433 C CA . LYS A 1 56 ? -8.617 -44.719 -36.469 1 77.38 56 LYS A CA 1
ATOM 434 C C . LYS A 1 56 ? -9.75 -44 -35.75 1 77.38 56 LYS A C 1
ATOM 436 O O . LYS A 1 56 ? -9.672 -42.781 -35.5 1 77.38 56 LYS A O 1
ATOM 441 N N . ASP A 1 57 ? -10.695 -44.781 -35.312 1 79.75 57 ASP A N 1
ATOM 442 C CA . ASP A 1 57 ? -11.867 -44.188 -34.688 1 79.75 57 ASP A CA 1
ATOM 443 C C . ASP A 1 57 ? -11.523 -43.625 -33.312 1 79.75 57 ASP A C 1
ATOM 445 O O . ASP A 1 57 ? -11.992 -42.531 -32.938 1 79.75 57 ASP A O 1
ATOM 449 N N . ILE A 1 58 ? -10.633 -44.281 -32.688 1 81.81 58 ILE A N 1
ATOM 450 C CA . ILE A 1 58 ? -10.297 -43.844 -31.344 1 81.81 58 ILE A CA 1
ATOM 451 C C . ILE A 1 58 ? -9.438 -42.562 -31.422 1 81.81 58 ILE A C 1
ATOM 453 O O . ILE A 1 58 ? -9.547 -41.688 -30.578 1 81.81 58 ILE A O 1
ATOM 457 N N . LEU A 1 59 ? -8.648 -42.469 -32.469 1 79.44 59 LEU A N 1
ATOM 458 C CA . LEU A 1 59 ? -7.809 -41.281 -32.656 1 79.44 59 LEU A CA 1
ATOM 459 C C . LEU A 1 59 ? -8.656 -40.062 -32.969 1 79.44 59 LEU A C 1
ATOM 461 O O . LEU A 1 59 ? -8.391 -38.969 -32.5 1 79.44 59 LEU A O 1
ATOM 465 N N . PHE A 1 60 ? -9.68 -40.312 -33.75 1 80.12 60 PHE A N 1
ATOM 466 C CA . PHE A 1 60 ? -10.57 -39.219 -34.094 1 80.12 60 PHE A CA 1
ATOM 467 C C . PHE A 1 60 ? -11.398 -38.781 -32.906 1 80.12 60 PHE A C 1
ATOM 469 O O . PHE A 1 60 ? -11.703 -37.594 -32.719 1 80.12 60 PHE A O 1
ATOM 476 N N . LEU A 1 61 ? -11.703 -39.688 -32.062 1 81.19 61 LEU A N 1
ATOM 477 C CA . LEU A 1 61 ? -12.453 -39.375 -30.859 1 81.19 61 LEU A CA 1
ATOM 478 C C . LEU A 1 61 ? -11.609 -38.562 -29.891 1 81.19 61 LEU A C 1
ATOM 480 O O . LEU A 1 61 ? -12.109 -37.594 -29.281 1 81.19 61 LEU A O 1
ATOM 484 N N . TRP A 1 62 ? -10.359 -38.906 -29.844 1 81.62 62 TRP A N 1
ATOM 485 C CA . TRP A 1 62 ? -9.453 -38.156 -28.969 1 81.62 62 TRP A CA 1
ATOM 486 C C . TRP A 1 62 ? -9.219 -36.75 -29.5 1 81.62 62 TRP A C 1
ATOM 488 O O . TRP A 1 62 ? -9.188 -35.781 -28.719 1 81.62 62 TRP A O 1
ATOM 498 N N . GLY A 1 63 ? -9.07 -36.625 -30.781 1 79.19 63 GLY A N 1
ATOM 499 C CA . GLY A 1 63 ? -8.914 -35.312 -31.391 1 79.19 63 GLY A CA 1
ATOM 500 C C . GLY A 1 63 ? -10.141 -34.438 -31.219 1 79.19 63 GLY A C 1
ATOM 501 O O . GLY A 1 63 ? -10.016 -33.25 -30.891 1 79.19 63 GLY A O 1
ATOM 502 N N . GLY A 1 64 ? -11.312 -35.062 -31.5 1 80.44 64 GLY A N 1
ATOM 503 C CA . GLY A 1 64 ? -12.555 -34.312 -31.297 1 80.44 64 GLY A CA 1
ATOM 504 C C . GLY A 1 64 ? -12.766 -33.875 -29.859 1 80.44 64 GLY A C 1
ATOM 505 O O . GLY A 1 64 ? -13.188 -32.75 -29.609 1 80.44 64 GLY A O 1
ATOM 506 N N . PHE A 1 65 ? -12.383 -34.75 -28.938 1 81.81 65 PHE A N 1
ATOM 507 C CA . PHE A 1 65 ? -12.5 -34.438 -27.531 1 81.81 65 PHE A CA 1
ATOM 508 C C . PHE A 1 65 ? -11.516 -33.344 -27.141 1 81.81 65 PHE A C 1
ATOM 510 O O . PHE A 1 65 ? -11.836 -32.469 -26.312 1 81.81 65 PHE A O 1
ATOM 517 N N . GLY A 1 66 ? -10.336 -33.438 -27.734 1 79.81 66 GLY A N 1
ATOM 518 C CA . GLY A 1 66 ? -9.336 -32.406 -27.469 1 79.81 66 GLY A CA 1
ATOM 519 C C . GLY A 1 66 ? -9.766 -31.031 -27.922 1 79.81 66 GLY A C 1
ATOM 520 O O . GLY A 1 66 ? -9.625 -30.047 -27.172 1 79.81 66 GLY A O 1
ATOM 521 N N . ILE A 1 67 ? -10.352 -30.984 -29.031 1 80 67 ILE A N 1
ATOM 522 C CA . ILE A 1 67 ? -10.805 -29.703 -29.578 1 80 67 ILE A CA 1
ATOM 523 C C . ILE A 1 67 ? -11.969 -29.172 -28.734 1 80 67 ILE A C 1
ATOM 525 O O . ILE A 1 67 ? -12.016 -27.984 -28.438 1 80 67 ILE A O 1
ATOM 529 N N . PHE A 1 68 ? -12.82 -30.016 -28.422 1 83.12 68 PHE A N 1
ATOM 530 C CA . PHE A 1 68 ? -13.953 -29.609 -27.594 1 83.12 68 PHE A CA 1
ATOM 531 C C . PHE A 1 68 ? -13.484 -29.109 -26.234 1 83.12 68 PHE A C 1
ATOM 533 O O . PHE A 1 68 ? -13.977 -28.078 -25.75 1 83.12 68 PHE A O 1
ATOM 540 N N . ASN A 1 69 ? -12.547 -29.828 -25.688 1 82.69 69 ASN A N 1
ATOM 541 C CA . ASN A 1 69 ? -12.008 -29.422 -24.391 1 82.69 69 ASN A CA 1
ATOM 542 C C . ASN A 1 69 ? -11.352 -28.047 -24.453 1 82.69 69 ASN A C 1
ATOM 544 O O . ASN A 1 69 ? -11.477 -27.25 -23.531 1 82.69 69 ASN A O 1
ATOM 548 N N . THR A 1 70 ? -10.742 -27.781 -25.547 1 81.88 70 THR A N 1
ATOM 549 C CA . THR A 1 70 ? -10.047 -26.516 -25.719 1 81.88 70 THR A CA 1
ATOM 550 C C . THR A 1 70 ? -11.039 -25.375 -25.844 1 81.88 70 THR A C 1
ATOM 552 O O . THR A 1 70 ? -10.891 -24.328 -25.203 1 81.88 70 THR A O 1
ATOM 555 N N . ILE A 1 71 ? -12.016 -25.562 -26.594 1 82.25 71 ILE A N 1
ATOM 556 C CA . ILE A 1 71 ? -13.016 -24.516 -26.812 1 82.25 71 ILE A CA 1
ATOM 557 C C . ILE A 1 71 ? -13.766 -24.25 -25.516 1 82.25 71 ILE A C 1
ATOM 559 O O . ILE A 1 71 ? -14 -23.094 -25.156 1 82.25 71 ILE A O 1
ATOM 563 N N . ALA A 1 72 ? -14.133 -25.344 -24.875 1 81.31 72 ALA A N 1
ATOM 564 C CA . ALA A 1 72 ? -14.844 -25.203 -23.609 1 81.31 72 ALA A CA 1
ATOM 565 C C . ALA A 1 72 ? -13.984 -24.469 -22.578 1 81.31 72 ALA A C 1
ATOM 567 O O . ALA A 1 72 ? -14.484 -23.609 -21.844 1 81.31 72 ALA A O 1
ATOM 568 N N . PHE A 1 73 ? -12.758 -24.781 -22.578 1 80.62 73 PHE A N 1
ATOM 569 C CA . PHE A 1 73 ? -11.852 -24.156 -21.625 1 80.62 73 PHE A CA 1
ATOM 570 C C . PHE A 1 73 ? -11.711 -22.656 -21.891 1 80.62 73 PHE A C 1
ATOM 572 O O . PHE A 1 73 ? -11.734 -21.844 -20.969 1 80.62 73 PHE A O 1
ATOM 579 N N . VAL A 1 74 ? -11.578 -22.344 -23.109 1 82.38 74 VAL A N 1
ATOM 580 C CA . VAL A 1 74 ? -11.391 -20.938 -23.484 1 82.38 74 VAL A CA 1
ATOM 581 C C . VAL A 1 74 ? -12.648 -20.141 -23.156 1 82.38 74 VAL A C 1
ATOM 583 O O . VAL A 1 74 ? -12.57 -19.016 -22.672 1 82.38 74 VAL A O 1
ATOM 586 N N . LEU A 1 75 ? -13.742 -20.719 -23.422 1 81.94 75 LEU A N 1
ATOM 587 C CA . LEU A 1 75 ? -15 -20.031 -23.172 1 81.94 75 LEU A CA 1
ATOM 588 C C . LEU A 1 75 ? -15.211 -19.812 -21.672 1 81.94 75 LEU A C 1
ATOM 590 O O . LEU A 1 75 ? -15.641 -18.734 -21.25 1 81.94 75 LEU A O 1
ATOM 594 N N . VAL A 1 76 ? -14.898 -20.812 -20.938 1 81.12 76 VAL A N 1
ATOM 595 C CA . VAL A 1 76 ? -15.039 -20.703 -19.5 1 81.12 76 VAL A CA 1
ATOM 596 C C . VAL A 1 76 ? -14.055 -19.656 -18.953 1 81.12 76 VAL A C 1
ATOM 598 O O . VAL A 1 76 ? -14.414 -18.828 -18.109 1 81.12 76 VAL A O 1
ATOM 601 N N . ALA A 1 77 ? -12.852 -19.734 -19.422 1 81.56 77 ALA A N 1
ATOM 602 C CA . ALA A 1 77 ? -11.828 -18.812 -18.969 1 81.56 77 ALA A CA 1
ATOM 603 C C . ALA A 1 77 ? -12.203 -17.375 -19.297 1 81.56 77 ALA A C 1
ATOM 605 O O . ALA A 1 77 ? -12.047 -16.469 -18.469 1 81.56 77 ALA A O 1
ATOM 606 N N . ARG A 1 78 ? -12.688 -17.203 -20.5 1 83.75 78 ARG A N 1
ATOM 607 C CA . ARG A 1 78 ? -13.07 -15.875 -20.953 1 83.75 78 ARG A CA 1
ATOM 608 C C . ARG A 1 78 ? -14.242 -15.328 -20.156 1 83.75 78 ARG A C 1
ATOM 610 O O . ARG A 1 78 ? -14.203 -14.18 -19.688 1 83.75 78 ARG A O 1
ATOM 617 N N . GLU A 1 79 ? -15.211 -16.125 -20 1 85.94 79 GLU A N 1
ATOM 618 C CA . GLU A 1 79 ? -16.391 -15.664 -19.281 1 85.94 79 GLU A CA 1
ATOM 619 C C . GLU A 1 79 ? -16.094 -15.469 -17.797 1 85.94 79 GLU A C 1
ATOM 621 O O . GLU A 1 79 ? -16.656 -14.578 -17.156 1 85.94 79 GLU A O 1
ATOM 626 N N . ALA A 1 80 ? -15.289 -16.344 -17.25 1 86.19 80 ALA A N 1
ATOM 627 C CA . ALA A 1 80 ? -14.891 -16.203 -15.852 1 86.19 80 ALA A CA 1
ATOM 628 C C . ALA A 1 80 ? -14.148 -14.883 -15.625 1 86.19 80 ALA A C 1
ATOM 630 O O . ALA A 1 80 ? -14.414 -14.172 -14.656 1 86.19 80 ALA A O 1
ATOM 631 N N . ASP A 1 81 ? -13.258 -14.539 -16.5 1 87.56 81 ASP A N 1
ATOM 632 C CA . ASP A 1 81 ? -12.492 -13.297 -16.375 1 87.56 81 ASP A CA 1
ATOM 633 C C . ASP A 1 81 ? -13.406 -12.078 -16.5 1 87.56 81 ASP A C 1
ATOM 635 O O . ASP A 1 81 ? -13.281 -11.125 -15.727 1 87.56 81 ASP A O 1
ATOM 639 N N . ARG A 1 82 ? -14.273 -12.125 -17.469 1 87.44 82 ARG A N 1
ATOM 640 C CA . ARG A 1 82 ? -15.188 -11 -17.688 1 87.44 82 ARG A CA 1
ATOM 641 C C . ARG A 1 82 ? -16.094 -10.789 -16.484 1 87.44 82 ARG A C 1
ATOM 643 O O . ARG A 1 82 ? -16.312 -9.648 -16.062 1 87.44 82 ARG A O 1
ATOM 650 N N . LEU A 1 83 ? -16.531 -11.867 -16 1 87.5 83 LEU A N 1
ATOM 651 C CA . LEU A 1 83 ? -17.422 -11.781 -14.852 1 87.5 83 LEU A CA 1
ATOM 652 C C . LEU A 1 83 ? -16.672 -11.289 -13.625 1 87.5 83 LEU A C 1
ATOM 654 O O . LEU A 1 83 ? -17.203 -10.469 -12.859 1 87.5 83 LEU A O 1
ATOM 658 N N . ALA A 1 84 ? -15.508 -11.812 -13.375 1 88.94 84 ALA A N 1
ATOM 659 C CA . ALA A 1 84 ? -14.734 -11.438 -12.195 1 88.94 84 ALA A CA 1
ATOM 660 C C . ALA A 1 84 ? -14.336 -9.969 -12.25 1 88.94 84 ALA A C 1
ATOM 662 O O . ALA A 1 84 ? -14.445 -9.25 -11.258 1 88.94 84 ALA A O 1
ATOM 663 N N . HIS A 1 85 ? -13.922 -9.547 -13.398 1 89.75 85 HIS A N 1
ATOM 664 C CA . HIS A 1 85 ? -13.523 -8.148 -13.539 1 89.75 85 HIS A CA 1
ATOM 665 C C . HIS A 1 85 ? -14.734 -7.223 -13.461 1 89.75 85 HIS A C 1
ATOM 667 O O . HIS A 1 85 ? -14.656 -6.137 -12.883 1 89.75 85 HIS A O 1
ATOM 673 N N . GLY A 1 86 ? -15.789 -7.609 -14.109 1 89.06 86 GLY A N 1
ATOM 674 C CA . GLY A 1 86 ? -17.016 -6.828 -14.016 1 89.06 86 GLY A CA 1
ATOM 675 C C . GLY A 1 86 ? -17.516 -6.688 -12.594 1 89.06 86 GLY A C 1
ATOM 676 O O . GLY A 1 86 ? -17.906 -5.594 -12.172 1 89.06 86 GLY A O 1
ATOM 677 N N . ARG A 1 87 ? -17.484 -7.707 -11.883 1 89.25 87 ARG A N 1
ATOM 678 C CA . ARG A 1 87 ? -17.953 -7.672 -10.5 1 89.25 87 ARG A CA 1
ATOM 679 C C . ARG A 1 87 ? -17 -6.863 -9.625 1 89.25 87 ARG A C 1
ATOM 681 O O . ARG A 1 87 ? -17.438 -6.18 -8.695 1 89.25 87 ARG A O 1
ATOM 688 N N . ARG A 1 88 ? -15.727 -7.039 -9.82 1 90.38 88 ARG A N 1
ATOM 689 C CA . ARG A 1 88 ? -14.75 -6.238 -9.086 1 90.38 88 ARG A CA 1
ATOM 690 C C . ARG A 1 88 ? -15.031 -4.75 -9.242 1 90.38 88 ARG A C 1
ATOM 692 O O . ARG A 1 88 ? -14.977 -3.996 -8.266 1 90.38 88 ARG A O 1
ATOM 699 N N . ALA A 1 89 ? -15.328 -4.391 -10.461 1 90.31 89 ALA A N 1
ATOM 700 C CA . ALA A 1 89 ? -15.625 -2.988 -10.742 1 90.31 89 ALA A CA 1
ATOM 701 C C . ALA A 1 89 ? -16.891 -2.543 -10.016 1 90.31 89 ALA A C 1
ATOM 703 O O . ALA A 1 89 ? -16.922 -1.457 -9.43 1 90.31 89 ALA A O 1
ATOM 704 N N . SER A 1 90 ? -17.891 -3.312 -10.078 1 89.62 90 SER A N 1
ATOM 705 C CA . SER A 1 90 ? -19.156 -2.963 -9.43 1 89.62 90 SER A CA 1
ATOM 706 C C . SER A 1 90 ? -19 -2.936 -7.914 1 89.62 90 SER A C 1
ATOM 708 O O . SER A 1 90 ? -19.578 -2.074 -7.246 1 89.62 90 SER A O 1
ATOM 710 N N . LEU A 1 91 ? -18.281 -3.855 -7.402 1 89.5 91 LEU A N 1
ATOM 711 C CA . LEU A 1 91 ? -18.062 -3.889 -5.961 1 89.5 91 LEU A CA 1
ATOM 712 C C . LEU A 1 91 ? -17.297 -2.654 -5.496 1 89.5 91 LEU A C 1
ATOM 714 O O . LEU A 1 91 ? -17.625 -2.066 -4.465 1 89.5 91 LEU A O 1
ATOM 718 N N . LEU A 1 92 ? -16.25 -2.389 -6.195 1 90.5 92 LEU A N 1
ATOM 719 C CA . LEU A 1 92 ? -15.453 -1.217 -5.844 1 90.5 92 LEU A CA 1
ATOM 720 C C . LEU A 1 92 ? -16.312 0.04 -5.82 1 90.5 92 LEU A C 1
ATOM 722 O O . LEU A 1 92 ? -16.219 0.851 -4.898 1 90.5 92 LEU A O 1
ATOM 726 N N . THR A 1 93 ? -17.141 0.219 -6.816 1 90.75 93 THR A N 1
ATOM 727 C CA . THR A 1 93 ? -18 1.391 -6.91 1 90.75 93 THR A CA 1
ATOM 728 C C . THR A 1 93 ? -19.031 1.401 -5.773 1 90.75 93 THR A C 1
ATOM 730 O O . THR A 1 93 ? -19.266 2.439 -5.152 1 90.75 93 THR A O 1
ATOM 733 N N . GLU A 1 94 ? -19.609 0.27 -5.52 1 88.25 94 GLU A N 1
ATOM 734 C CA . GLU A 1 94 ? -20.609 0.166 -4.465 1 88.25 94 GLU A CA 1
ATOM 735 C C . GLU A 1 94 ? -19.984 0.401 -3.09 1 88.25 94 GLU A C 1
ATOM 737 O O . GLU A 1 94 ? -20.531 1.149 -2.275 1 88.25 94 GLU A O 1
ATOM 742 N N . ALA A 1 95 ? -18.875 -0.264 -2.836 1 87.62 95 ALA A N 1
ATOM 743 C CA . ALA A 1 95 ? -18.203 -0.135 -1.544 1 87.62 95 ALA A CA 1
ATOM 744 C C . ALA A 1 95 ? -17.672 1.276 -1.345 1 87.62 95 ALA A C 1
ATOM 746 O O . ALA A 1 95 ? -17.719 1.815 -0.236 1 87.62 95 ALA A O 1
ATOM 747 N N . PHE A 1 96 ? -17.156 1.846 -2.375 1 88.94 96 PHE A N 1
ATOM 748 C CA . PHE A 1 96 ? -16.688 3.227 -2.34 1 88.94 96 PHE A CA 1
ATOM 749 C C . PHE A 1 96 ? -17.812 4.172 -1.957 1 88.94 96 PHE A C 1
ATOM 751 O O . PHE A 1 96 ? -17.656 5.035 -1.095 1 88.94 96 PHE A O 1
ATOM 758 N N . GLY A 1 97 ? -18.922 4.031 -2.627 1 86.25 97 GLY A N 1
ATOM 759 C CA . GLY A 1 97 ? -20.078 4.848 -2.305 1 86.25 97 GLY A CA 1
ATOM 760 C C . GLY A 1 97 ? -20.516 4.719 -0.857 1 86.25 97 GLY A C 1
ATOM 761 O O . GLY A 1 97 ? -20.844 5.719 -0.214 1 86.25 97 GLY A O 1
ATOM 762 N N . ARG A 1 98 ? -20.391 3.607 -0.348 1 83.44 98 ARG A N 1
ATOM 763 C CA . ARG A 1 98 ? -20.797 3.359 1.034 1 83.44 98 ARG A CA 1
ATOM 764 C C . ARG A 1 98 ? -19.781 3.941 2.01 1 83.44 98 ARG A C 1
ATOM 766 O O . ARG A 1 98 ? -20.141 4.492 3.049 1 83.44 98 ARG A O 1
ATOM 773 N N . ILE A 1 99 ? -18.578 3.785 1.734 1 83.5 99 ILE A N 1
ATOM 774 C CA . ILE A 1 99 ? -17.5 4.238 2.617 1 83.5 99 ILE A CA 1
ATOM 775 C C . ILE A 1 99 ? -17.5 5.766 2.678 1 83.5 99 ILE A C 1
ATOM 777 O O . ILE A 1 99 ? -17.391 6.348 3.76 1 83.5 99 ILE A O 1
ATOM 781 N N . ILE A 1 100 ? -17.609 6.34 1.531 1 84.69 100 ILE A N 1
ATOM 782 C CA . ILE A 1 100 ? -17.547 7.797 1.5 1 84.69 100 ILE A CA 1
ATOM 783 C C . ILE A 1 100 ? -18.797 8.383 2.145 1 84.69 100 ILE A C 1
ATOM 785 O O . ILE A 1 100 ? -18.797 9.539 2.586 1 84.69 100 ILE A O 1
ATOM 789 N N . SER A 1 101 ? -19.828 7.602 2.201 1 81.12 101 SER A N 1
ATOM 790 C CA . SER A 1 101 ? -21.078 8.07 2.787 1 81.12 101 SER A CA 1
ATOM 791 C C . SER A 1 101 ? -21.078 7.93 4.305 1 81.12 101 SER A C 1
ATOM 793 O O . SER A 1 101 ? -21.953 8.453 4.992 1 81.12 101 SER A O 1
ATOM 795 N N . MET A 1 102 ? -20.031 7.32 4.824 1 78.44 102 MET A N 1
ATOM 796 C CA . MET A 1 102 ? -19.938 7.152 6.27 1 78.44 102 MET A CA 1
ATOM 797 C C . MET A 1 102 ? -19.688 8.492 6.957 1 78.44 102 MET A C 1
ATOM 799 O O . MET A 1 102 ? -19.109 9.406 6.363 1 78.44 102 MET A O 1
ATOM 803 N N . PRO A 1 103 ? -20.141 8.555 8.148 1 72.31 103 PRO A N 1
ATOM 804 C CA . PRO A 1 103 ? -19.984 9.828 8.852 1 72.31 103 PRO A CA 1
ATOM 805 C C . PRO A 1 103 ? -18.516 10.219 9.031 1 72.31 103 PRO A C 1
ATOM 807 O O . PRO A 1 103 ? -17.641 9.352 9.086 1 72.31 103 PRO A O 1
ATOM 810 N N . LEU A 1 104 ? -18.297 11.422 9.055 1 69.75 104 LEU A N 1
ATOM 811 C CA . LEU A 1 104 ? -16.938 11.969 9.141 1 69.75 104 LEU A CA 1
ATOM 812 C C . LEU A 1 104 ? -16.25 11.492 10.414 1 69.75 104 LEU A C 1
ATOM 814 O O . LEU A 1 104 ? -15.016 11.344 10.43 1 69.75 104 LEU A O 1
ATOM 818 N N . SER A 1 105 ? -17.047 11.32 11.484 1 65.44 105 SER A N 1
ATOM 819 C CA . SER A 1 105 ? -16.484 10.812 12.727 1 65.44 105 SER A CA 1
ATOM 820 C C . SER A 1 105 ? -15.812 9.461 12.516 1 65.44 105 SER A C 1
ATOM 822 O O . SER A 1 105 ? -14.766 9.18 13.102 1 65.44 105 SER A O 1
ATOM 824 N N . TRP A 1 106 ? -16.438 8.75 11.703 1 70.06 106 TRP A N 1
ATOM 825 C CA . TRP A 1 106 ? -15.914 7.426 11.383 1 70.06 106 TRP A CA 1
ATOM 826 C C . TRP A 1 106 ? -14.594 7.531 10.633 1 70.06 106 TRP A C 1
ATOM 828 O O . TRP A 1 106 ? -13.656 6.773 10.906 1 70.06 106 TRP A O 1
ATOM 838 N N . HIS A 1 107 ? -14.484 8.43 9.734 1 70.12 107 HIS A N 1
ATOM 839 C CA . HIS A 1 107 ? -13.281 8.633 8.93 1 70.12 107 HIS A CA 1
ATOM 840 C C . HIS A 1 107 ? -12.133 9.172 9.789 1 70.12 107 HIS A C 1
ATOM 842 O O . HIS A 1 107 ? -10.977 8.812 9.578 1 70.12 107 HIS A O 1
ATOM 848 N N . HIS A 1 108 ? -12.477 10.039 10.68 1 63.56 108 HIS A N 1
ATOM 849 C CA . HIS A 1 108 ? -11.477 10.625 11.562 1 63.56 108 HIS A CA 1
ATOM 850 C C . HIS A 1 108 ? -10.906 9.586 12.516 1 63.56 108 HIS A C 1
ATOM 852 O O . HIS A 1 108 ? -9.711 9.609 12.836 1 63.56 108 HIS A O 1
ATOM 858 N N . GLN A 1 109 ? -11.797 8.711 12.992 1 59.16 109 GLN A N 1
ATOM 859 C CA . GLN A 1 109 ? -11.391 7.695 13.953 1 59.16 109 GLN A CA 1
ATOM 860 C C . GLN A 1 109 ? -10.523 6.629 13.289 1 59.16 109 GLN A C 1
ATOM 862 O O . GLN A 1 109 ? -9.539 6.172 13.875 1 59.16 109 GLN A O 1
ATOM 867 N N . ARG A 1 110 ? -10.82 6.223 12.203 1 60.03 110 ARG A N 1
ATOM 868 C CA . ARG A 1 110 ? -10.148 5.098 11.555 1 60.03 110 ARG A CA 1
ATOM 869 C C . ARG A 1 110 ? -9.008 5.574 10.664 1 60.03 110 ARG A C 1
ATOM 871 O O . ARG A 1 110 ? -8.039 4.844 10.438 1 60.03 110 ARG A O 1
ATOM 878 N N . GLY A 1 111 ? -8.992 6.762 10.32 1 61.31 111 GLY A N 1
ATOM 879 C CA . GLY A 1 111 ? -8.016 7.258 9.367 1 61.31 111 GLY A CA 1
ATOM 880 C C . GLY A 1 111 ? -8.414 7.008 7.922 1 61.31 111 GLY A C 1
ATOM 881 O O . GLY A 1 111 ? -8.82 5.898 7.57 1 61.31 111 GLY A O 1
ATOM 882 N N . THR A 1 112 ? -8.453 7.945 7.125 1 63.09 112 THR A N 1
ATOM 883 C CA . THR A 1 112 ? -8.859 7.906 5.727 1 63.09 112 THR A CA 1
ATOM 884 C C . THR A 1 112 ? -7.973 6.949 4.93 1 63.09 112 THR A C 1
ATOM 886 O O . THR A 1 112 ? -8.461 6.191 4.09 1 63.09 112 THR A O 1
ATOM 889 N N . SER A 1 113 ? -6.828 6.863 5.215 1 66.38 113 SER A N 1
ATOM 890 C CA . SER A 1 113 ? -5.879 6.027 4.484 1 66.38 113 SER A CA 1
ATOM 891 C C . SER A 1 113 ? -6.121 4.547 4.758 1 66.38 113 SER A C 1
ATOM 893 O O . SER A 1 113 ? -6 3.715 3.854 1 66.38 113 SER A O 1
ATOM 895 N N . ASN A 1 114 ? -6.59 4.273 5.949 1 72.31 114 ASN A N 1
ATOM 896 C CA . ASN A 1 114 ? -6.848 2.887 6.324 1 72.31 114 ASN A CA 1
ATOM 897 C C . ASN A 1 114 ? -8.07 2.33 5.605 1 72.31 114 ASN A C 1
ATOM 899 O O . ASN A 1 114 ? -8.078 1.174 5.18 1 72.31 114 ASN A O 1
ATOM 903 N N . ALA A 1 115 ? -9.07 3.162 5.543 1 76.94 115 ALA A N 1
ATOM 904 C CA . ALA A 1 115 ? -10.281 2.736 4.844 1 76.94 115 ALA A CA 1
ATOM 905 C C . ALA A 1 115 ? -10.008 2.471 3.369 1 76.94 115 ALA A C 1
ATOM 907 O O . ALA A 1 115 ? -10.508 1.5 2.801 1 76.94 115 ALA A O 1
ATOM 908 N N . LEU A 1 116 ? -9.219 3.355 2.865 1 78.56 116 LEU A N 1
ATOM 909 C CA . LEU A 1 116 ? -8.844 3.209 1.462 1 78.56 116 LEU A CA 1
ATOM 910 C C . LEU A 1 116 ? -8.062 1.918 1.239 1 78.56 116 LEU A C 1
ATOM 912 O O . LEU A 1 116 ? -8.359 1.161 0.312 1 78.56 116 LEU A O 1
ATOM 916 N N . HIS A 1 117 ? -7.121 1.683 2.055 1 74.44 117 HIS A N 1
ATOM 917 C CA . HIS A 1 117 ? -6.285 0.493 1.929 1 74.44 117 HIS A CA 1
ATOM 918 C C . HIS A 1 117 ? -7.109 -0.778 2.119 1 74.44 117 HIS A C 1
ATOM 920 O O . HIS A 1 117 ? -6.914 -1.762 1.399 1 74.44 117 HIS A O 1
ATOM 926 N N . THR A 1 118 ? -7.992 -0.75 3.082 1 80.25 118 THR A N 1
ATOM 927 C CA . THR A 1 118 ? -8.852 -1.897 3.355 1 80.25 118 THR A CA 1
ATOM 928 C C . THR A 1 118 ? -9.758 -2.189 2.164 1 80.25 118 THR A C 1
ATOM 930 O O . THR A 1 118 ? -9.945 -3.35 1.789 1 80.25 118 THR A O 1
ATOM 933 N N . LEU A 1 119 ? -10.281 -1.146 1.604 1 85.19 119 LEU A N 1
ATOM 934 C CA . LEU A 1 119 ? -11.172 -1.307 0.461 1 85.19 119 LEU A CA 1
ATOM 935 C C . LEU A 1 119 ? -10.422 -1.891 -0.734 1 85.19 119 LEU A C 1
ATOM 937 O O . LEU A 1 119 ? -10.891 -2.852 -1.351 1 85.19 119 LEU A O 1
ATOM 941 N N . LEU A 1 120 ? -9.328 -1.35 -1.032 1 82.25 120 LEU A N 1
ATOM 942 C CA . LEU A 1 120 ? -8.57 -1.777 -2.199 1 82.25 120 LEU A CA 1
ATOM 943 C C . LEU A 1 120 ? -8.055 -3.203 -2.021 1 82.25 120 LEU A C 1
ATOM 945 O O . LEU A 1 120 ? -8.102 -4.008 -2.955 1 82.25 120 LEU A O 1
ATOM 949 N N . ARG A 1 121 ? -7.633 -3.467 -0.816 1 79.88 121 ARG A N 1
ATOM 950 C CA . ARG A 1 121 ? -7.137 -4.805 -0.509 1 79.88 121 ARG A CA 1
ATOM 951 C C . ARG A 1 121 ? -8.258 -5.836 -0.605 1 79.88 121 ARG A C 1
ATOM 953 O O . ARG A 1 121 ? -8.055 -6.934 -1.127 1 79.88 121 ARG A O 1
ATOM 960 N N . ALA A 1 122 ? -9.344 -5.48 -0.091 1 86.38 122 ALA A N 1
ATOM 961 C CA . ALA A 1 122 ? -10.492 -6.383 -0.13 1 86.38 122 ALA A CA 1
ATOM 962 C C . ALA A 1 122 ? -10.945 -6.633 -1.566 1 86.38 122 ALA A C 1
ATOM 964 O O . ALA A 1 122 ? -11.289 -7.762 -1.926 1 86.38 122 ALA A O 1
ATOM 965 N N . SER A 1 123 ? -10.961 -5.543 -2.334 1 88.19 123 SER A N 1
ATOM 966 C CA . SER A 1 123 ? -11.383 -5.668 -3.725 1 88.19 123 SER A CA 1
ATOM 967 C C . SER A 1 123 ? -10.469 -6.609 -4.496 1 88.19 123 SER A C 1
ATOM 969 O O . SER A 1 123 ? -10.938 -7.457 -5.258 1 88.19 123 SER A O 1
ATOM 971 N N . GLU A 1 124 ? -9.234 -6.551 -4.273 1 86.06 124 GLU A N 1
ATOM 972 C CA . GLU A 1 124 ? -8.258 -7.41 -4.945 1 86.06 124 GLU A CA 1
ATOM 973 C C . GLU A 1 124 ? -8.375 -8.852 -4.465 1 86.06 124 GLU A C 1
ATOM 975 O O . GLU A 1 124 ? -8.25 -9.789 -5.262 1 86.06 124 GLU A O 1
ATOM 980 N N . THR A 1 125 ? -8.57 -8.977 -3.186 1 86.81 125 THR A N 1
ATOM 981 C CA . THR A 1 125 ? -8.68 -10.312 -2.598 1 86.81 125 THR A CA 1
ATOM 982 C C . THR A 1 125 ? -9.938 -11.016 -3.098 1 86.81 125 THR A C 1
ATOM 984 O O . THR A 1 125 ? -9.891 -12.195 -3.473 1 86.81 125 THR A O 1
ATOM 987 N N . LEU A 1 126 ? -11.016 -10.281 -3.086 1 89.75 126 LEU A N 1
ATOM 988 C CA . LEU A 1 126 ? -12.266 -10.859 -3.566 1 89.75 126 LEU A CA 1
ATOM 989 C C . LEU A 1 126 ? -12.164 -11.227 -5.043 1 89.75 126 LEU A C 1
ATOM 991 O O . LEU A 1 126 ? -12.656 -12.273 -5.465 1 89.75 126 LEU A O 1
ATOM 995 N N . PHE A 1 127 ? -11.508 -10.391 -5.805 1 88.56 127 PHE A N 1
ATOM 996 C CA . PHE A 1 127 ? -11.281 -10.664 -7.219 1 88.56 127 PHE A CA 1
ATOM 997 C C . PHE A 1 127 ? -10.539 -11.977 -7.402 1 88.56 127 PHE A C 1
ATOM 999 O O . PHE A 1 127 ? -10.945 -12.82 -8.203 1 88.56 127 PHE A O 1
ATOM 1006 N N . GLY A 1 128 ? -9.531 -12.125 -6.652 1 86.81 128 GLY A N 1
ATOM 1007 C CA . GLY A 1 128 ? -8.75 -13.352 -6.738 1 86.81 128 GLY A CA 1
ATOM 1008 C C . GLY A 1 128 ? -9.555 -14.586 -6.387 1 86.81 128 GLY A C 1
ATOM 1009 O O . GLY A 1 128 ? -9.453 -15.609 -7.066 1 86.81 128 GLY A O 1
ATOM 1010 N N . LEU A 1 129 ? -10.344 -14.484 -5.375 1 86.75 129 LEU A N 1
ATOM 1011 C CA . LEU A 1 129 ? -11.164 -15.617 -4.941 1 86.75 129 LEU A CA 1
ATOM 1012 C C . LEU A 1 129 ? -12.219 -15.953 -5.988 1 86.75 129 LEU A C 1
ATOM 1014 O O . LEU A 1 129 ? -12.469 -17.125 -6.27 1 86.75 129 LEU A O 1
ATOM 1018 N N . TRP A 1 130 ? -12.836 -14.906 -6.523 1 87.12 130 TRP A N 1
ATOM 1019 C CA . TRP A 1 130 ? -13.875 -15.109 -7.531 1 87.12 130 TRP A CA 1
ATOM 1020 C C . TRP A 1 130 ? -13.289 -15.75 -8.789 1 87.12 130 TRP A C 1
ATOM 1022 O O . TRP A 1 130 ? -13.875 -16.688 -9.344 1 87.12 130 TRP A O 1
ATOM 1032 N N . LEU A 1 131 ? -12.172 -15.219 -9.141 1 84.81 131 LEU A N 1
ATOM 1033 C CA . LEU A 1 131 ? -11.539 -15.727 -10.359 1 84.81 131 LEU A CA 1
ATOM 1034 C C . LEU A 1 131 ? -11.117 -17.172 -10.18 1 84.81 131 LEU A C 1
ATOM 1036 O O . LEU A 1 131 ? -11.383 -18.016 -11.047 1 84.81 131 LEU A O 1
ATOM 1040 N N . GLU A 1 132 ? -10.492 -17.438 -9.102 1 85.31 132 GLU A N 1
ATOM 1041 C CA . GLU A 1 132 ? -10.023 -18.781 -8.844 1 85.31 132 GLU A CA 1
ATOM 1042 C C . GLU A 1 132 ? -11.188 -19.75 -8.648 1 85.31 132 GLU A C 1
ATOM 1044 O O . GLU A 1 132 ? -11.102 -20.922 -9.023 1 85.31 132 GLU A O 1
ATOM 1049 N N . PHE A 1 133 ? -12.266 -19.297 -8.062 1 83.5 133 PHE A N 1
ATOM 1050 C CA . PHE A 1 133 ? -13.453 -20.109 -7.887 1 83.5 133 PHE A CA 1
ATOM 1051 C C . PHE A 1 133 ? -14.031 -20.531 -9.234 1 83.5 133 PHE A C 1
ATOM 1053 O O . PHE A 1 133 ? -14.297 -21.719 -9.461 1 83.5 133 PHE A O 1
ATOM 1060 N N . MET A 1 134 ? -14.086 -19.594 -10.109 1 83.56 134 MET A N 1
ATOM 1061 C CA . MET A 1 134 ? -14.734 -19.828 -11.398 1 83.56 134 MET A CA 1
ATOM 1062 C C . MET A 1 134 ? -13.82 -20.609 -12.328 1 83.56 134 MET A C 1
ATOM 1064 O O . MET A 1 134 ? -14.297 -21.406 -13.141 1 83.56 134 MET A O 1
ATOM 1068 N N . ARG A 1 135 ? -12.492 -20.484 -12.055 1 79.12 135 ARG A N 1
ATOM 1069 C CA . ARG A 1 135 ? -11.578 -21.094 -13.008 1 79.12 135 ARG A CA 1
ATOM 1070 C C . ARG A 1 135 ? -11.102 -22.453 -12.5 1 79.12 135 ARG A C 1
ATOM 1072 O O . ARG A 1 135 ? -10.938 -23.391 -13.289 1 79.12 135 ARG A O 1
ATOM 1079 N N . THR A 1 136 ? -10.867 -22.469 -11.211 1 79.88 136 THR A N 1
ATOM 1080 C CA . THR A 1 136 ? -10.086 -23.625 -10.781 1 79.88 136 THR A CA 1
ATOM 1081 C C . THR A 1 136 ? -10.805 -24.391 -9.664 1 79.88 136 THR A C 1
ATOM 1083 O O . THR A 1 136 ? -10.938 -25.609 -9.727 1 79.88 136 THR A O 1
ATOM 1086 N N . HIS A 1 137 ? -11.367 -23.75 -8.656 1 83.12 137 HIS A N 1
ATOM 1087 C CA . HIS A 1 137 ? -11.859 -24.422 -7.457 1 83.12 137 HIS A CA 1
ATOM 1088 C C . HIS A 1 137 ? -13.062 -25.297 -7.766 1 83.12 137 HIS A C 1
ATOM 1090 O O . HIS A 1 137 ? -13.148 -26.422 -7.281 1 83.12 137 HIS A O 1
ATOM 1096 N N . LEU A 1 138 ? -13.875 -24.875 -8.594 1 83.12 138 LEU A N 1
ATOM 1097 C CA . LEU A 1 138 ? -15.078 -25.641 -8.93 1 83.12 138 LEU A CA 1
ATOM 1098 C C . LEU A 1 138 ? -14.719 -26.875 -9.75 1 83.12 138 LEU A C 1
ATOM 1100 O O . LEU A 1 138 ? -15.211 -27.969 -9.469 1 83.12 138 LEU A O 1
ATOM 1104 N N . ALA A 1 139 ? -13.883 -26.641 -10.703 1 81.81 139 ALA A N 1
ATOM 1105 C CA . ALA A 1 139 ? -13.453 -27.766 -11.531 1 81.81 139 ALA A CA 1
ATOM 1106 C C . ALA A 1 139 ? -12.727 -28.812 -10.695 1 81.81 139 ALA A C 1
ATOM 1108 O O . ALA A 1 139 ? -12.875 -30.016 -10.93 1 81.81 139 ALA A O 1
ATOM 1109 N N . THR A 1 140 ? -11.938 -28.328 -9.75 1 84.31 140 THR A N 1
ATOM 1110 C CA . THR A 1 140 ? -11.195 -29.234 -8.875 1 84.31 140 THR A CA 1
ATOM 1111 C C . THR A 1 140 ? -12.148 -30.031 -7.992 1 84.31 140 THR A C 1
ATOM 1113 O O . THR A 1 140 ? -12 -31.25 -7.859 1 84.31 140 THR A O 1
ATOM 1116 N N . ALA A 1 141 ? -13.102 -29.391 -7.484 1 84.81 141 ALA A N 1
ATOM 1117 C CA . ALA A 1 141 ? -14.062 -30.078 -6.621 1 84.81 141 ALA A CA 1
ATOM 1118 C C . ALA A 1 141 ? -14.859 -31.125 -7.402 1 84.81 141 ALA A C 1
ATOM 1120 O O . ALA A 1 141 ? -15.031 -32.25 -6.938 1 84.81 141 ALA A O 1
ATOM 1121 N N . VAL A 1 142 ? -15.25 -30.844 -8.594 1 85.62 142 VAL A N 1
ATOM 1122 C CA . VAL A 1 142 ? -16.047 -31.75 -9.414 1 85.62 142 VAL A CA 1
ATOM 1123 C C . VAL A 1 142 ? -15.18 -32.938 -9.883 1 85.62 142 VAL A C 1
ATOM 1125 O O . VAL A 1 142 ? -15.633 -34.062 -9.891 1 85.62 142 VAL A O 1
ATOM 1128 N N . ALA A 1 143 ? -13.961 -32.562 -10.242 1 85.69 143 ALA A N 1
ATOM 1129 C CA . ALA A 1 143 ? -13.047 -33.594 -10.703 1 85.69 143 ALA A CA 1
ATOM 1130 C C . ALA A 1 143 ? -12.773 -34.625 -9.594 1 85.69 143 ALA A C 1
ATOM 1132 O O . ALA A 1 143 ? -12.703 -35.812 -9.852 1 85.69 143 ALA A O 1
ATOM 1133 N N . LEU A 1 144 ? -12.609 -34.156 -8.438 1 86.06 144 LEU A N 1
ATOM 1134 C CA . LEU A 1 144 ? -12.32 -35.062 -7.32 1 86.06 144 LEU A CA 1
ATOM 1135 C C . LEU A 1 144 ? -13.523 -35.938 -7.016 1 86.06 144 LEU A C 1
ATOM 1137 O O . LEU A 1 144 ? -13.359 -37.125 -6.695 1 86.06 144 LEU A O 1
ATOM 1141 N N . VAL A 1 145 ? -14.719 -35.469 -7.18 1 86.94 145 VAL A N 1
ATOM 1142 C CA . VAL A 1 145 ? -15.938 -36.219 -6.867 1 86.94 145 VAL A CA 1
ATOM 1143 C C . VAL A 1 145 ? -16.203 -37.25 -7.949 1 86.94 145 VAL A C 1
ATOM 1145 O O . VAL A 1 145 ? -16.656 -38.375 -7.652 1 86.94 145 VAL A O 1
ATOM 1148 N N . LEU A 1 146 ? -15.812 -36.906 -9.164 1 88 146 LEU A N 1
ATOM 1149 C CA . LEU A 1 146 ? -16.109 -37.812 -10.281 1 88 146 LEU A CA 1
ATOM 1150 C C . LEU A 1 146 ? -14.992 -38.844 -10.461 1 88 146 LEU A C 1
ATOM 1152 O O . LEU A 1 146 ? -15.227 -39.906 -11.008 1 88 146 LEU A O 1
ATOM 1156 N N . LEU A 1 147 ? -13.781 -38.469 -10.062 1 90.25 147 LEU A N 1
ATOM 1157 C CA . LEU A 1 147 ? -12.625 -39.312 -10.273 1 90.25 147 LEU A CA 1
ATOM 1158 C C . LEU A 1 147 ? -12.781 -40.625 -9.508 1 90.25 147 LEU A C 1
ATOM 1160 O O . LEU A 1 147 ? -12.531 -41.719 -10.062 1 90.25 147 LEU A O 1
ATOM 1164 N N . VAL A 1 148 ? -13.305 -40.625 -8.281 1 87.62 148 VAL A N 1
ATOM 1165 C CA . VAL A 1 148 ? -13.359 -41.781 -7.406 1 87.62 148 VAL A CA 1
ATOM 1166 C C . VAL A 1 148 ? -14.375 -42.781 -7.941 1 87.62 148 VAL A C 1
ATOM 1168 O O . VAL A 1 148 ? -14.055 -43.969 -8.141 1 87.62 148 VAL A O 1
ATOM 1171 N N . PRO A 1 149 ? -15.578 -42.344 -8.273 1 88.06 149 PRO A N 1
ATOM 1172 C CA . PRO A 1 149 ? -16.547 -43.312 -8.805 1 88.06 149 PRO A CA 1
ATOM 1173 C C . PRO A 1 149 ? -16.125 -43.875 -10.156 1 88.06 149 PRO A C 1
ATOM 1175 O O . PRO A 1 149 ? -16.375 -45.031 -10.445 1 88.06 149 PRO A O 1
ATOM 1178 N N . THR A 1 150 ? -15.477 -43.094 -10.977 1 89.94 150 THR A N 1
ATOM 1179 C CA . THR A 1 150 ? -15.039 -43.562 -12.281 1 89.94 150 THR A CA 1
ATOM 1180 C C . THR A 1 150 ? -13.914 -44.594 -12.141 1 89.94 150 THR A C 1
ATOM 1182 O O . THR A 1 150 ? -13.891 -45.594 -12.852 1 89.94 150 THR A O 1
ATOM 1185 N N . ALA A 1 151 ? -12.977 -44.312 -11.266 1 90.31 151 ALA A N 1
ATOM 1186 C CA . ALA A 1 151 ? -11.875 -45.25 -11.039 1 90.31 151 ALA A CA 1
ATOM 1187 C C . ALA A 1 151 ? -12.383 -46.562 -10.438 1 90.31 151 ALA A C 1
ATOM 1189 O O . ALA A 1 151 ? -11.906 -47.656 -10.789 1 90.31 151 ALA A O 1
ATOM 1190 N N . PHE A 1 152 ? -13.438 -46.531 -9.625 1 90.88 152 PHE A N 1
ATOM 1191 C CA . PHE A 1 152 ? -14.023 -47.719 -9.008 1 90.88 152 PHE A CA 1
ATOM 1192 C C . PHE A 1 152 ? -14.703 -48.594 -10.047 1 90.88 152 PHE A C 1
ATOM 1194 O O . PHE A 1 152 ? -14.742 -49.844 -9.898 1 90.88 152 PHE A O 1
ATOM 1201 N N . SER A 1 153 ? -15.219 -47.969 -11.078 1 90.25 153 SER A N 1
ATOM 1202 C CA . SER A 1 153 ? -15.906 -48.719 -12.125 1 90.25 153 SER A CA 1
ATOM 1203 C C . SER A 1 153 ? -14.914 -49.5 -12.984 1 90.25 153 SER A C 1
ATOM 1205 O O . SER A 1 153 ? -15.289 -50.5 -13.633 1 90.25 153 SER A O 1
ATOM 1207 N N . MET A 1 154 ? -13.68 -49.125 -12.969 1 88.31 154 MET A N 1
ATOM 1208 C CA . MET A 1 154 ? -12.664 -49.812 -13.758 1 88.31 154 MET A CA 1
ATOM 1209 C C . MET A 1 154 ? -12.008 -50.938 -12.961 1 88.31 154 MET A C 1
ATOM 1211 O O . MET A 1 154 ? -12.047 -52.094 -13.352 1 88.31 154 MET A O 1
ATOM 1215 N N . ASP A 1 155 ? -11.383 -50.594 -11.805 1 92.19 155 ASP A N 1
ATOM 1216 C CA . ASP A 1 155 ? -10.773 -51.594 -10.945 1 92.19 155 ASP A CA 1
ATOM 1217 C C . ASP A 1 155 ? -10.758 -51.125 -9.484 1 92.19 155 ASP A C 1
ATOM 1219 O O . ASP A 1 155 ? -10.266 -50.031 -9.18 1 92.19 155 ASP A O 1
ATOM 1223 N N . VAL A 1 156 ? -11.156 -51.906 -8.602 1 91.25 156 VAL A N 1
ATOM 1224 C CA . VAL A 1 156 ? -11.328 -51.594 -7.188 1 91.25 156 VAL A CA 1
ATOM 1225 C C . VAL A 1 156 ? -9.969 -51.562 -6.492 1 91.25 156 VAL A C 1
ATOM 1227 O O . VAL A 1 156 ? -9.727 -50.75 -5.609 1 91.25 156 VAL A O 1
ATOM 1230 N N . ARG A 1 157 ? -9.062 -52.469 -6.82 1 91.94 157 ARG A N 1
ATOM 1231 C CA . ARG A 1 157 ? -7.773 -52.594 -6.152 1 91.94 157 ARG A CA 1
ATOM 1232 C C . ARG A 1 157 ? -6.906 -51.375 -6.422 1 91.94 157 ARG A C 1
ATOM 1234 O O . ARG A 1 157 ? -6.316 -50.812 -5.496 1 91.94 157 ARG A O 1
ATOM 1241 N N . LEU A 1 158 ? -6.93 -50.938 -7.691 1 92.38 158 LEU A N 1
ATOM 1242 C CA . LEU A 1 158 ? -6.129 -49.75 -8.047 1 92.38 158 LEU A CA 1
ATOM 1243 C C . LEU A 1 158 ? -6.762 -48.469 -7.504 1 92.38 158 LEU A C 1
ATOM 1245 O O . LEU A 1 158 ? -6.055 -47.531 -7.18 1 92.38 158 LEU A O 1
ATOM 1249 N N . THR A 1 159 ? -8.047 -48.5 -7.348 1 93.25 159 THR A N 1
ATOM 1250 C CA . THR A 1 159 ? -8.742 -47.312 -6.805 1 93.25 159 THR A CA 1
ATOM 1251 C C . THR A 1 159 ? -8.43 -47.156 -5.324 1 93.25 159 THR A C 1
ATOM 1253 O O . THR A 1 159 ? -8.359 -46.031 -4.828 1 93.25 159 THR A O 1
ATOM 1256 N N . LEU A 1 160 ? -8.258 -48.219 -4.652 1 93.69 160 LEU A N 1
ATOM 1257 C CA . LEU A 1 160 ? -7.914 -48.156 -3.234 1 93.69 160 LEU A CA 1
ATOM 1258 C C . LEU A 1 160 ? -6.562 -47.469 -3.035 1 93.69 160 LEU A C 1
ATOM 1260 O O . LEU A 1 160 ? -6.363 -46.75 -2.055 1 93.69 160 LEU A O 1
ATOM 1264 N N . VAL A 1 161 ? -5.672 -47.719 -3.957 1 92.5 161 VAL A N 1
ATOM 1265 C CA . VAL A 1 161 ? -4.367 -47.062 -3.891 1 92.5 161 VAL A CA 1
ATOM 1266 C C . VAL A 1 161 ? -4.535 -45.562 -4.062 1 92.5 161 VAL A C 1
ATOM 1268 O O . VAL A 1 161 ? -3.869 -44.781 -3.381 1 92.5 161 VAL A O 1
ATOM 1271 N N . LEU A 1 162 ? -5.449 -45.156 -4.895 1 92.19 162 LEU A N 1
ATOM 1272 C CA . LEU A 1 162 ? -5.699 -43.75 -5.129 1 92.19 162 LEU A CA 1
ATOM 1273 C C . LEU A 1 162 ? -6.324 -43.094 -3.902 1 92.19 162 LEU A C 1
ATOM 1275 O O . LEU A 1 162 ? -5.984 -41.969 -3.551 1 92.19 162 LEU A O 1
ATOM 1279 N N . ILE A 1 163 ? -7.172 -43.781 -3.262 1 92.44 163 ILE A N 1
ATOM 1280 C CA . ILE A 1 163 ? -7.836 -43.25 -2.074 1 92.44 163 ILE A CA 1
ATOM 1281 C C . ILE A 1 163 ? -6.82 -43.094 -0.947 1 92.44 163 ILE A C 1
ATOM 1283 O O . ILE A 1 163 ? -6.832 -42.062 -0.243 1 92.44 163 ILE A O 1
ATOM 1287 N N . VAL A 1 164 ? -5.969 -44.062 -0.815 1 92.81 164 VAL A N 1
ATOM 1288 C CA . VAL A 1 164 ? -4.941 -44 0.219 1 92.81 164 VAL A CA 1
ATOM 1289 C C . VAL A 1 164 ? -4.008 -42.812 -0.054 1 92.81 164 VAL A C 1
ATOM 1291 O O . VAL A 1 164 ? -3.602 -42.125 0.872 1 92.81 164 VAL A O 1
ATOM 1294 N N . LEU A 1 165 ? -3.705 -42.625 -1.348 1 91 165 LEU A N 1
ATOM 1295 C CA . LEU A 1 165 ? -2.883 -41.5 -1.735 1 91 165 LEU A CA 1
ATOM 1296 C C . LEU A 1 165 ? -3.561 -40.188 -1.354 1 91 165 LEU A C 1
ATOM 1298 O O . LEU A 1 165 ? -2.924 -39.281 -0.789 1 91 165 LEU A O 1
ATOM 1302 N N . GLY A 1 166 ? -4.816 -40.031 -1.637 1 90.81 166 GLY A N 1
ATOM 1303 C CA . GLY A 1 166 ? -5.566 -38.844 -1.264 1 90.81 166 GLY A CA 1
ATOM 1304 C C . GLY A 1 166 ? -5.582 -38.594 0.232 1 90.81 166 GLY A C 1
ATOM 1305 O O . GLY A 1 166 ? -5.375 -37.438 0.678 1 90.81 166 GLY A O 1
ATOM 1306 N N . LEU A 1 167 ? -5.754 -39.625 1.007 1 92.19 167 LEU A N 1
ATOM 1307 C CA . LEU A 1 167 ? -5.797 -39.5 2.461 1 92.19 167 LEU A CA 1
ATOM 1308 C C . LEU A 1 167 ? -4.441 -39.094 3.012 1 92.19 167 LEU A C 1
ATOM 1310 O O . LEU A 1 167 ? -4.371 -38.281 3.953 1 92.19 167 LEU A O 1
ATOM 1314 N N . ILE A 1 168 ? -3.391 -39.562 2.395 1 92.69 168 ILE A N 1
ATOM 1315 C CA . ILE A 1 168 ? -2.045 -39.188 2.834 1 92.69 168 ILE A CA 1
ATOM 1316 C C . ILE A 1 168 ? -1.782 -37.719 2.561 1 92.69 168 ILE A C 1
ATOM 1318 O O . ILE A 1 168 ? -1.23 -37 3.408 1 92.69 168 ILE A O 1
ATOM 1322 N N . TYR A 1 169 ? -2.229 -37.25 1.405 1 89.31 169 TYR A N 1
ATOM 1323 C CA . TYR A 1 169 ? -2.051 -35.875 1.036 1 89.31 169 TYR A CA 1
ATOM 1324 C C . TYR A 1 169 ? -2.779 -34.938 2.012 1 89.31 169 TYR A C 1
ATOM 1326 O O . TYR A 1 169 ? -2.223 -33.938 2.465 1 89.31 169 TYR A O 1
ATOM 1334 N N . VAL A 1 170 ? -3.98 -35.344 2.379 1 87.88 170 VAL A N 1
ATOM 1335 C CA . VAL A 1 170 ? -4.785 -34.531 3.287 1 87.88 170 VAL A CA 1
ATOM 1336 C C . VAL A 1 170 ? -4.18 -34.562 4.688 1 87.88 170 VAL A C 1
ATOM 1338 O O . VAL A 1 170 ? -4.137 -33.531 5.379 1 87.88 170 VAL A O 1
ATOM 1341 N N . ALA A 1 171 ? -3.684 -35.719 5.062 1 91.69 171 ALA A N 1
ATOM 1342 C CA . ALA A 1 171 ? -3.092 -35.875 6.387 1 91.69 171 ALA A CA 1
ATOM 1343 C C . ALA A 1 171 ? -1.818 -35.062 6.527 1 91.69 171 ALA A C 1
ATOM 1345 O O . ALA A 1 171 ? -1.599 -34.406 7.559 1 91.69 171 ALA A O 1
ATOM 1346 N N . ILE A 1 172 ? -1.02 -35.031 5.504 1 90.56 172 ILE A N 1
ATOM 1347 C CA . ILE A 1 172 ? 0.214 -34.281 5.52 1 90.56 172 ILE A CA 1
ATOM 1348 C C . ILE A 1 172 ? -0.117 -32.781 5.57 1 90.56 172 ILE A C 1
ATOM 1350 O O . ILE A 1 172 ? 0.482 -32.031 6.348 1 90.56 172 ILE A O 1
ATOM 1354 N N . GLY A 1 173 ? -1.06 -32.406 4.777 1 85.56 173 GLY A N 1
ATOM 1355 C CA . GLY A 1 173 ? -1.477 -31.016 4.766 1 85.56 173 GLY A CA 1
ATOM 1356 C C . GLY A 1 173 ? -1.996 -30.531 6.109 1 85.56 173 GLY A C 1
ATOM 1357 O O . GLY A 1 173 ? -1.614 -29.453 6.582 1 85.56 173 GLY A O 1
ATOM 1358 N N . LYS A 1 174 ? -2.791 -31.281 6.73 1 85.81 174 LYS A N 1
ATOM 1359 C CA . LYS A 1 174 ? -3.357 -30.922 8.023 1 85.81 174 LYS A CA 1
ATOM 1360 C C . LYS A 1 174 ? -2.281 -30.891 9.109 1 85.81 174 LYS A C 1
ATOM 1362 O O . LYS A 1 174 ? -2.281 -30.016 9.969 1 85.81 174 LYS A O 1
ATOM 1367 N N . MET A 1 175 ? -1.421 -31.859 9.055 1 89 175 MET A N 1
ATOM 1368 C CA . MET A 1 175 ? -0.346 -31.938 10.047 1 89 175 MET A CA 1
ATOM 1369 C C . MET A 1 175 ? 0.554 -30.719 9.977 1 89 175 MET A C 1
ATOM 1371 O O . MET A 1 175 ? 0.851 -30.094 11 1 89 175 MET A O 1
ATOM 1375 N N . VAL A 1 176 ? 0.942 -30.344 8.828 1 86.5 176 VAL A N 1
ATOM 1376 C CA . VAL A 1 176 ? 1.854 -29.219 8.648 1 86.5 176 VAL A CA 1
ATOM 1377 C C . VAL A 1 176 ? 1.136 -27.906 8.977 1 86.5 176 VAL A C 1
ATOM 1379 O O . VAL A 1 176 ? 1.721 -27 9.578 1 86.5 176 VAL A O 1
ATOM 1382 N N . MET A 1 177 ? -0.087 -27.828 8.625 1 82.44 177 MET A N 1
ATOM 1383 C CA . MET A 1 177 ? -0.866 -26.625 8.914 1 82.44 177 MET A CA 1
ATOM 1384 C C . MET A 1 177 ? -1.006 -26.406 10.422 1 82.44 177 MET A C 1
ATOM 1386 O O . MET A 1 177 ? -0.9 -25.281 10.914 1 82.44 177 MET A O 1
ATOM 1390 N N . ASP A 1 178 ? -1.208 -27.453 11.109 1 85.19 178 ASP A N 1
ATOM 1391 C CA . ASP A 1 178 ? -1.385 -27.359 12.555 1 85.19 178 ASP A CA 1
ATOM 1392 C C . ASP A 1 178 ? -0.065 -27.047 13.258 1 85.19 178 ASP A C 1
ATOM 1394 O O . ASP A 1 178 ? -0.044 -26.312 14.242 1 85.19 178 ASP A O 1
ATOM 1398 N N . LYS A 1 179 ? 0.968 -27.516 12.695 1 87.12 179 LYS A N 1
ATOM 1399 C CA . LYS A 1 179 ? 2.273 -27.312 13.312 1 87.12 179 LYS A CA 1
ATOM 1400 C C . LYS A 1 179 ? 2.812 -25.922 13.008 1 87.12 179 LYS A C 1
ATOM 1402 O O . LYS A 1 179 ? 3.643 -25.391 13.758 1 87.12 179 LYS A O 1
ATOM 1407 N N . THR A 1 180 ? 2.385 -25.344 11.977 1 86.69 180 THR A N 1
ATOM 1408 C CA . THR A 1 180 ? 2.986 -24.094 11.547 1 86.69 180 THR A CA 1
ATOM 1409 C C . THR A 1 180 ? 2.033 -22.922 11.797 1 86.69 180 THR A C 1
ATOM 1411 O O . THR A 1 180 ? 2.369 -21.766 11.523 1 86.69 180 THR A O 1
ATOM 1414 N N . LYS A 1 181 ? 0.918 -23.141 12.297 1 83.44 181 LYS A N 1
ATOM 1415 C CA . LYS A 1 181 ? -0.071 -22.094 12.508 1 83.44 181 LYS A CA 1
ATOM 1416 C C . LYS A 1 181 ? 0.486 -20.984 13.391 1 83.44 181 LYS A C 1
ATOM 1418 O O . LYS A 1 181 ? 0.403 -19.797 13.047 1 83.44 181 LYS A O 1
ATOM 1423 N N . ASP A 1 182 ? 1.096 -21.344 14.484 1 85 182 ASP A N 1
ATOM 1424 C CA . ASP A 1 182 ? 1.664 -20.359 15.406 1 85 182 ASP A CA 1
ATOM 1425 C C . ASP A 1 182 ? 2.914 -19.703 14.812 1 85 182 ASP A C 1
ATOM 1427 O O . ASP A 1 182 ? 3.152 -18.516 15.016 1 85 182 ASP A O 1
ATOM 1431 N N . GLY A 1 183 ? 3.662 -20.547 14.164 1 86.94 183 GLY A N 1
ATOM 1432 C CA . GLY A 1 183 ? 4.836 -20.016 13.492 1 86.94 183 GLY A CA 1
ATOM 1433 C C . GLY A 1 183 ? 4.496 -18.969 12.438 1 86.94 183 GLY A C 1
ATOM 1434 O O . GLY A 1 183 ? 5.156 -17.938 12.336 1 86.94 183 GLY A O 1
ATOM 1435 N N . GLN A 1 184 ? 3.424 -19.219 11.797 1 84.75 184 GLN A N 1
ATOM 1436 C CA . GLN A 1 184 ? 2.982 -18.297 10.758 1 84.75 184 GLN A CA 1
ATOM 1437 C C . GLN A 1 184 ? 2.477 -16.984 11.367 1 84.75 184 GLN A C 1
ATOM 1439 O O . GLN A 1 184 ? 2.725 -15.914 10.82 1 84.75 184 GLN A O 1
ATOM 1444 N N . ALA A 1 185 ? 1.813 -17.109 12.438 1 82.56 185 ALA A N 1
ATOM 1445 C CA . ALA A 1 185 ? 1.334 -15.914 13.133 1 82.56 185 ALA A CA 1
ATOM 1446 C C . ALA A 1 185 ? 2.5 -15.07 13.633 1 82.56 185 ALA A C 1
ATOM 1448 O O . ALA A 1 185 ? 2.455 -13.836 13.555 1 82.56 185 ALA A O 1
ATOM 1449 N N . SER A 1 186 ? 3.447 -15.766 14.086 1 89 186 SER A N 1
ATOM 1450 C CA . SER A 1 186 ? 4.641 -15.07 14.562 1 89 186 SER A CA 1
ATOM 1451 C C . SER A 1 186 ? 5.363 -14.367 13.422 1 89 186 SER A C 1
ATOM 1453 O O . SER A 1 186 ? 5.836 -13.234 13.578 1 89 186 SER A O 1
ATOM 1455 N N . VAL A 1 187 ? 5.473 -15 12.32 1 88.19 187 VAL A N 1
ATOM 1456 C CA . VAL A 1 187 ? 6.117 -14.414 11.148 1 88.19 187 VAL A CA 1
ATOM 1457 C C . VAL A 1 187 ? 5.371 -13.148 10.727 1 88.19 187 VAL A C 1
ATOM 1459 O O . VAL A 1 187 ? 5.988 -12.125 10.43 1 88.19 187 VAL A O 1
ATOM 1462 N N . GLU A 1 188 ? 4.109 -13.18 10.773 1 81.69 188 GLU A N 1
ATOM 1463 C CA . GLU A 1 188 ? 3.291 -12.031 10.391 1 81.69 188 GLU A CA 1
ATOM 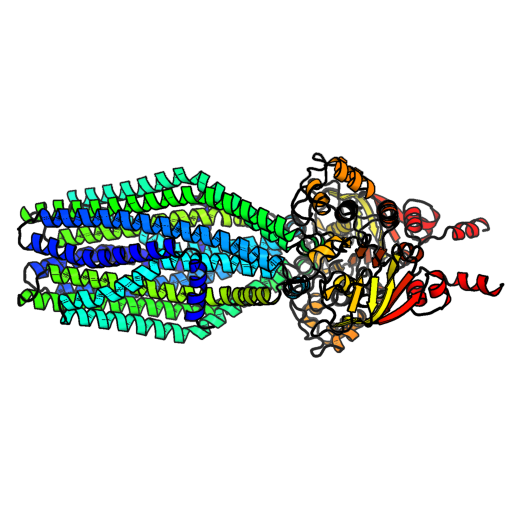1464 C C . GLU A 1 188 ? 3.492 -10.867 11.359 1 81.69 188 GLU A C 1
ATOM 1466 O O . GLU A 1 188 ? 3.562 -9.711 10.938 1 81.69 188 GLU A O 1
ATOM 1471 N N . SER A 1 189 ? 3.58 -11.188 12.594 1 87.25 189 SER A N 1
ATOM 1472 C CA . SER A 1 189 ? 3.803 -10.156 13.602 1 87.25 189 SER A CA 1
ATOM 1473 C C . SER A 1 189 ? 5.16 -9.484 13.422 1 87.25 189 SER A C 1
ATOM 1475 O O . SER A 1 189 ? 5.27 -8.266 13.508 1 87.25 189 SER A O 1
ATOM 1477 N N . HIS A 1 190 ? 6.16 -10.32 13.188 1 89.69 190 HIS A N 1
ATOM 1478 C CA . HIS A 1 190 ? 7.492 -9.766 12.969 1 89.69 190 HIS A CA 1
ATOM 1479 C C . HIS A 1 190 ? 7.551 -8.953 11.68 1 89.69 190 HIS A C 1
ATOM 1481 O O . HIS A 1 190 ? 8.266 -7.949 11.609 1 89.69 190 HIS A O 1
ATOM 1487 N N . TYR A 1 191 ? 6.793 -9.336 10.719 1 86.25 191 TYR A N 1
ATOM 1488 C CA . TYR A 1 191 ? 6.699 -8.562 9.484 1 86.25 191 TYR A CA 1
ATOM 1489 C C . TYR A 1 191 ? 6.07 -7.199 9.734 1 86.25 191 TYR A C 1
ATOM 1491 O O . TYR A 1 191 ? 6.523 -6.188 9.195 1 86.25 191 TYR A O 1
ATOM 1499 N N . HIS A 1 192 ? 5.098 -7.203 10.531 1 80.31 192 HIS A N 1
ATOM 1500 C CA . HIS A 1 192 ? 4.453 -5.945 10.906 1 80.31 192 HIS A CA 1
ATOM 1501 C C . HIS A 1 192 ? 5.426 -5.02 11.625 1 80.31 192 HIS A C 1
ATOM 1503 O O . HIS A 1 192 ? 5.414 -3.807 11.406 1 80.31 192 HIS A O 1
ATOM 1509 N N . THR A 1 193 ? 6.18 -5.594 12.422 1 89.38 193 THR A N 1
ATOM 1510 C CA . THR A 1 193 ? 7.16 -4.816 13.172 1 89.38 193 THR A CA 1
ATOM 1511 C C . THR A 1 193 ? 8.188 -4.191 12.234 1 89.38 193 THR A C 1
ATOM 1513 O O . THR A 1 193 ? 8.555 -3.027 12.398 1 89.38 193 THR A O 1
ATOM 1516 N N . VAL A 1 194 ? 8.664 -5 11.344 1 90.06 194 VAL A N 1
ATOM 1517 C CA . VAL A 1 194 ? 9.641 -4.508 10.375 1 90.06 194 VAL A CA 1
ATOM 1518 C C . VAL A 1 194 ? 9.039 -3.359 9.57 1 90.06 194 VAL A C 1
ATOM 1520 O O . VAL A 1 194 ? 9.656 -2.301 9.422 1 90.06 194 VAL A O 1
ATOM 1523 N N . PHE A 1 195 ? 7.867 -3.496 9.156 1 83.81 195 PHE A N 1
ATOM 1524 C CA . PHE A 1 195 ? 7.188 -2.49 8.352 1 83.81 195 PHE A CA 1
ATOM 1525 C C . PHE A 1 195 ? 6.926 -1.229 9.164 1 83.81 195 PHE A C 1
ATOM 1527 O O . PHE A 1 195 ? 7.102 -0.114 8.664 1 83.81 195 PHE A O 1
ATOM 1534 N N . SER A 1 196 ? 6.484 -1.443 10.32 1 84 196 SER A N 1
ATOM 1535 C CA . SER A 1 196 ? 6.199 -0.314 11.203 1 84 196 SER A CA 1
ATOM 1536 C C . SER A 1 196 ? 7.457 0.501 11.484 1 84 196 SER A C 1
ATOM 1538 O O . SER A 1 196 ? 7.402 1.73 11.562 1 84 196 SER A O 1
ATOM 1540 N N . HIS A 1 197 ? 8.508 -0.195 11.711 1 89.81 197 HIS A N 1
ATOM 1541 C CA . HIS A 1 197 ? 9.773 0.479 11.969 1 89.81 197 HIS A CA 1
ATOM 1542 C C . HIS A 1 197 ? 10.227 1.289 10.758 1 89.81 197 HIS A C 1
ATOM 1544 O O . HIS A 1 197 ? 10.648 2.439 10.898 1 89.81 197 HIS A O 1
ATOM 1550 N N . VAL A 1 198 ? 10.148 0.703 9.617 1 88.69 198 VAL A N 1
ATOM 1551 C CA . VAL A 1 198 ? 10.57 1.37 8.391 1 88.69 198 VAL A CA 1
ATOM 1552 C C . VAL A 1 198 ? 9.68 2.584 8.133 1 88.69 198 VAL A C 1
ATOM 1554 O O . VAL A 1 198 ? 10.172 3.674 7.832 1 88.69 198 VAL A O 1
ATOM 1557 N N . SER A 1 199 ? 8.398 2.432 8.242 1 83.62 199 SER A N 1
ATOM 1558 C CA . SER A 1 199 ? 7.438 3.508 8.008 1 83.62 199 SER A CA 1
ATOM 1559 C C . SER A 1 199 ? 7.633 4.645 9.008 1 83.62 199 SER A C 1
ATOM 1561 O O . SER A 1 199 ? 7.609 5.82 8.625 1 83.62 199 SER A O 1
ATOM 1563 N N . ASP A 1 200 ? 7.812 4.297 10.211 1 86.38 200 ASP A N 1
ATOM 1564 C CA . ASP A 1 200 ? 8.008 5.262 11.289 1 86.38 200 ASP A CA 1
ATOM 1565 C C . ASP A 1 200 ? 9.273 6.082 11.07 1 86.38 200 ASP A C 1
ATOM 1567 O O . ASP A 1 200 ? 9.258 7.309 11.211 1 86.38 200 ASP A O 1
ATOM 1571 N N . THR A 1 201 ? 10.328 5.414 10.781 1 88.5 201 THR A N 1
ATOM 1572 C CA . THR A 1 201 ? 11.617 6.074 10.617 1 88.5 201 THR A CA 1
ATOM 1573 C C . THR A 1 201 ? 11.594 6.988 9.391 1 88.5 201 THR A C 1
ATOM 1575 O O . THR A 1 201 ? 12.078 8.125 9.453 1 88.5 201 THR A O 1
ATOM 1578 N N . ILE A 1 202 ? 11.016 6.566 8.375 1 83.75 202 ILE A N 1
ATOM 1579 C CA . ILE A 1 202 ? 10.984 7.348 7.145 1 83.75 202 ILE A CA 1
ATOM 1580 C C . ILE A 1 202 ? 10.078 8.562 7.324 1 83.75 202 ILE A C 1
ATOM 1582 O O . ILE A 1 202 ? 10.375 9.641 6.801 1 83.75 202 ILE A O 1
ATOM 1586 N N . SER A 1 203 ? 9.008 8.367 8.023 1 78.62 203 SER A N 1
ATOM 1587 C CA . SER A 1 203 ? 8.102 9.477 8.289 1 78.62 203 SER A CA 1
ATOM 1588 C C . SER A 1 203 ? 8.766 10.539 9.164 1 78.62 203 SER A C 1
ATOM 1590 O O . SER A 1 203 ? 8.344 11.703 9.164 1 78.62 203 SER A O 1
ATOM 1592 N N . ASN A 1 204 ? 9.734 10.117 9.898 1 86.25 204 ASN A N 1
ATOM 1593 C CA . ASN A 1 204 ? 10.453 11.031 10.789 1 86.25 204 ASN A CA 1
ATOM 1594 C C . ASN A 1 204 ? 11.914 11.188 10.367 1 86.25 204 ASN A C 1
ATOM 1596 O O . ASN A 1 204 ? 12.805 11.242 11.219 1 86.25 204 ASN A O 1
ATOM 1600 N N . VAL A 1 205 ? 12.109 11.219 9.102 1 84.56 205 VAL A N 1
ATOM 1601 C CA . VAL A 1 205 ? 13.469 11.211 8.57 1 84.56 205 VAL A CA 1
ATOM 1602 C C . VAL A 1 205 ? 14.203 12.477 8.992 1 84.56 205 VAL A C 1
ATOM 1604 O O . VAL A 1 205 ? 15.406 12.453 9.234 1 84.56 205 VAL A O 1
ATOM 1607 N N . SER A 1 206 ? 13.516 13.625 9.117 1 81.81 206 SER A N 1
ATOM 1608 C CA . SER A 1 206 ? 14.141 14.883 9.523 1 81.81 206 SER A CA 1
ATOM 1609 C C . SER A 1 206 ? 14.742 14.773 10.914 1 81.81 206 SER A C 1
ATOM 1611 O O . SER A 1 206 ? 15.859 15.242 11.156 1 81.81 206 SER A O 1
ATOM 1613 N N . VAL A 1 207 ? 14.023 14.133 11.789 1 86.19 207 VAL A N 1
ATOM 1614 C CA . VAL A 1 207 ? 14.492 13.953 13.156 1 86.19 207 VAL A CA 1
ATOM 1615 C C . VAL A 1 207 ? 15.68 12.984 13.18 1 86.19 207 VAL A C 1
ATOM 1617 O O . VAL A 1 207 ? 16.656 13.211 13.883 1 86.19 207 VAL A O 1
ATOM 1620 N N . VAL A 1 208 ? 15.602 11.992 12.391 1 88.12 208 VAL A N 1
ATOM 1621 C CA . VAL A 1 208 ? 16.641 10.969 12.352 1 88.12 208 VAL A CA 1
ATOM 1622 C C . VAL A 1 208 ? 17.953 11.57 11.844 1 88.12 208 VAL A C 1
ATOM 1624 O O . VAL A 1 208 ? 19.031 11.242 12.344 1 88.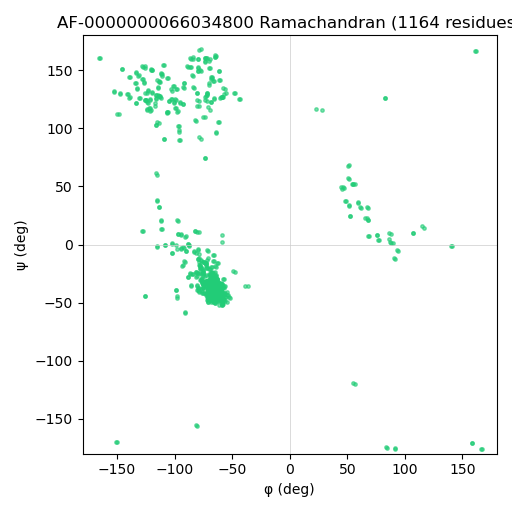12 208 VAL A O 1
ATOM 1627 N N . HIS A 1 209 ? 17.844 12.461 10.883 1 83.56 209 HIS A N 1
ATOM 1628 C CA . HIS A 1 209 ? 19.031 13.141 10.359 1 83.56 209 HIS A CA 1
ATOM 1629 C C . HIS A 1 209 ? 19.578 14.148 11.367 1 83.56 209 HIS A C 1
ATOM 1631 O O . HIS A 1 209 ? 20.781 14.18 11.617 1 83.56 209 HIS A O 1
ATOM 1637 N N . SER A 1 210 ? 18.703 14.906 11.859 1 84.81 210 SER A N 1
ATOM 1638 C CA . SER A 1 210 ? 19.109 16 12.727 1 84.81 210 SER A CA 1
ATOM 1639 C C . SER A 1 210 ? 19.75 15.484 14.008 1 84.81 210 SER A C 1
ATOM 1641 O O . SER A 1 210 ? 20.641 16.141 14.57 1 84.81 210 SER A O 1
ATOM 1643 N N . TYR A 1 211 ? 19.375 14.305 14.422 1 88.38 211 TYR A N 1
ATOM 1644 C CA . TYR A 1 211 ? 19.875 13.781 15.688 1 88.38 211 TYR A CA 1
ATOM 1645 C C . TYR A 1 211 ? 20.828 12.609 15.453 1 88.38 211 TYR A C 1
ATOM 1647 O O . TYR A 1 211 ? 21.156 11.875 16.391 1 88.38 211 TYR A O 1
ATOM 1655 N N . ASN A 1 212 ? 21.281 12.383 14.266 1 85.75 212 ASN A N 1
ATOM 1656 C CA . ASN A 1 212 ? 22.297 11.406 13.898 1 85.75 212 ASN A CA 1
ATOM 1657 C C . ASN A 1 212 ? 21.922 10 14.367 1 85.75 212 ASN A C 1
ATOM 1659 O O . ASN A 1 212 ? 22.719 9.328 15.023 1 85.75 212 ASN A O 1
ATOM 1663 N N . ARG A 1 213 ? 20.734 9.594 14.023 1 87.75 213 ARG A N 1
ATOM 1664 C CA . ARG A 1 213 ? 20.25 8.289 14.477 1 87.75 213 ARG A CA 1
ATOM 1665 C C . ARG A 1 213 ? 20.109 7.316 13.312 1 87.75 213 ARG A C 1
ATOM 1667 O O . ARG A 1 213 ? 19.453 6.281 13.438 1 87.75 213 ARG A O 1
ATOM 1674 N N . ILE A 1 214 ? 20.766 7.562 12.273 1 87.12 214 ILE A N 1
ATOM 1675 C CA . ILE A 1 214 ? 20.641 6.738 11.07 1 87.12 214 ILE A CA 1
ATOM 1676 C C . ILE A 1 214 ? 21.203 5.344 11.352 1 87.12 214 ILE A C 1
ATOM 1678 O O . ILE A 1 214 ? 20.547 4.34 11.047 1 87.12 214 ILE A O 1
ATOM 1682 N N . GLN A 1 215 ? 22.406 5.262 11.953 1 87.06 215 GLN A N 1
ATOM 1683 C CA . GLN A 1 215 ? 23.031 3.971 12.219 1 87.06 215 GLN A CA 1
ATOM 1684 C C . GLN A 1 215 ? 22.234 3.176 13.25 1 87.06 215 GLN A C 1
ATOM 1686 O O . GLN A 1 215 ? 22.094 1.957 13.133 1 87.06 215 GLN A O 1
ATOM 1691 N N . ALA A 1 216 ? 21.734 3.881 14.211 1 89.19 216 ALA A N 1
ATOM 1692 C CA . ALA A 1 216 ? 20.953 3.211 15.25 1 89.19 216 ALA A CA 1
ATOM 1693 C C . ALA A 1 216 ? 19.672 2.611 14.664 1 89.19 216 ALA A C 1
ATOM 1695 O O . ALA A 1 216 ? 19.297 1.482 14.992 1 89.19 216 ALA A O 1
ATOM 1696 N N . GLU A 1 217 ? 18.984 3.408 13.859 1 92 217 GLU A N 1
ATOM 1697 C CA . GLU A 1 217 ? 17.75 2.939 13.258 1 92 217 GLU A CA 1
ATOM 1698 C C . GLU A 1 217 ? 18 1.802 12.273 1 92 217 GLU A C 1
ATOM 1700 O O . GLU A 1 217 ? 17.203 0.878 12.156 1 92 217 GLU A O 1
ATOM 1705 N N . THR A 1 218 ? 19.125 1.826 11.57 1 92.06 218 THR A N 1
ATOM 1706 C CA . THR A 1 218 ? 19.484 0.762 10.633 1 92.06 218 THR A CA 1
ATOM 1707 C C . THR A 1 218 ? 19.844 -0.518 11.383 1 92.06 218 THR A C 1
ATOM 1709 O O . THR A 1 218 ? 19.469 -1.616 10.961 1 92.06 218 THR A O 1
ATOM 1712 N N . SER A 1 219 ? 20.562 -0.375 12.445 1 93 219 SER A N 1
ATOM 1713 C CA . SER A 1 219 ? 20.922 -1.532 13.266 1 93 219 SER A CA 1
ATOM 1714 C C . SER A 1 219 ? 19.688 -2.162 13.898 1 93 219 SER A C 1
ATOM 1716 O O . SER A 1 219 ? 19.609 -3.383 14.047 1 93 219 SER A O 1
ATOM 1718 N N . ALA A 1 220 ? 18.797 -1.308 14.328 1 93.12 220 ALA A N 1
ATOM 1719 C CA . ALA A 1 220 ? 17.547 -1.819 14.875 1 93.12 220 ALA A CA 1
ATOM 1720 C C . ALA A 1 220 ? 16.781 -2.615 13.828 1 93.12 220 ALA A C 1
ATOM 1722 O O . ALA A 1 220 ? 16.219 -3.672 14.133 1 93.12 220 ALA A O 1
ATOM 1723 N N . LEU A 1 221 ? 16.766 -2.115 12.617 1 93.81 221 LEU A N 1
ATOM 1724 C CA . LEU A 1 221 ? 16.078 -2.824 11.547 1 93.81 221 LEU A CA 1
ATOM 1725 C C . LEU A 1 221 ? 16.734 -4.176 11.273 1 93.81 221 LEU A C 1
ATOM 1727 O O . LEU A 1 221 ? 16.047 -5.164 11.023 1 93.81 221 LEU A O 1
ATOM 1731 N N . LYS A 1 222 ? 18.047 -4.207 11.312 1 94.38 222 LYS A N 1
ATOM 1732 C CA . LYS A 1 222 ? 18.766 -5.461 11.117 1 94.38 222 LYS A CA 1
ATOM 1733 C C . LYS A 1 222 ? 18.359 -6.492 12.172 1 94.38 222 LYS A C 1
ATOM 1735 O O . LYS A 1 222 ? 18.203 -7.676 11.859 1 94.38 222 LYS A O 1
ATOM 1740 N N . THR A 1 223 ? 18.188 -6 13.344 1 94.5 223 THR A N 1
ATOM 1741 C CA . THR A 1 223 ? 17.766 -6.891 14.422 1 94.5 223 THR A CA 1
ATOM 1742 C C . THR A 1 223 ? 16.344 -7.395 14.188 1 94.5 223 THR A C 1
ATOM 1744 O O . THR A 1 223 ? 16.062 -8.578 14.367 1 94.5 223 THR A O 1
ATOM 1747 N N . PHE A 1 224 ? 15.445 -6.527 13.75 1 94.12 224 PHE A N 1
ATOM 1748 C CA . PHE A 1 224 ? 14.07 -6.918 13.477 1 94.12 224 PHE A CA 1
ATOM 1749 C C . PHE A 1 224 ? 14.008 -7.918 12.328 1 94.12 224 PHE A C 1
ATOM 1751 O O . PHE A 1 224 ? 13.242 -8.883 12.383 1 94.12 224 PHE A O 1
ATOM 1758 N N . THR A 1 225 ? 14.805 -7.699 11.312 1 93.88 225 THR A N 1
ATOM 1759 C CA . THR A 1 225 ? 14.805 -8.602 10.164 1 93.88 225 THR A CA 1
ATOM 1760 C C . THR A 1 225 ? 15.391 -9.953 10.539 1 93.88 225 THR A C 1
ATOM 1762 O O . THR A 1 225 ? 14.961 -10.984 10.016 1 93.88 225 THR A O 1
ATOM 1765 N N . SER A 1 226 ? 16.406 -9.953 11.43 1 94.06 226 SER A N 1
ATOM 1766 C CA . SER A 1 226 ? 16.969 -11.219 11.891 1 94.06 226 SER A CA 1
ATOM 1767 C C . SER A 1 226 ? 15.953 -12.031 12.688 1 94.06 226 SER A C 1
ATOM 1769 O O . SER A 1 226 ? 15.867 -13.25 12.531 1 94.06 226 SER A O 1
ATOM 1771 N N . LYS A 1 227 ? 15.234 -11.352 13.508 1 94.25 227 LYS A N 1
ATOM 1772 C CA . LYS A 1 227 ? 14.188 -12.023 14.266 1 94.25 227 LYS A CA 1
ATOM 1773 C C . LYS A 1 227 ? 13.102 -12.57 13.344 1 94.25 227 LYS A C 1
ATOM 1775 O O . LYS A 1 227 ? 12.555 -13.648 13.586 1 94.25 227 LYS A O 1
ATOM 1780 N N . LEU A 1 228 ? 12.82 -11.82 12.312 1 92.62 228 LEU A N 1
ATOM 1781 C CA . LEU A 1 228 ? 11.859 -12.273 11.32 1 92.62 228 LEU A CA 1
ATOM 1782 C C . LEU A 1 228 ? 12.336 -13.547 10.633 1 92.62 228 LEU A C 1
ATOM 1784 O O . LEU A 1 228 ? 11.57 -14.5 10.477 1 92.62 228 LEU A O 1
ATOM 1788 N N . LEU A 1 229 ? 13.617 -13.633 10.305 1 92.75 229 LEU A N 1
ATOM 1789 C CA . LEU A 1 229 ? 14.18 -14.797 9.625 1 92.75 229 LEU A CA 1
ATOM 1790 C C . LEU A 1 229 ? 14.18 -16.016 10.547 1 92.75 229 LEU A C 1
ATOM 1792 O O . LEU A 1 229 ? 13.922 -17.141 10.109 1 92.75 229 LEU A O 1
ATOM 1796 N N . ASP A 1 230 ? 14.438 -15.742 11.797 1 93.12 230 ASP A N 1
ATOM 1797 C CA . ASP A 1 230 ? 14.469 -16.828 12.766 1 93.12 230 ASP A CA 1
ATOM 1798 C C . ASP A 1 230 ? 13.094 -17.453 12.938 1 93.12 230 ASP A C 1
ATOM 1800 O O . ASP A 1 230 ? 12.984 -18.672 13.164 1 93.12 230 ASP A O 1
ATOM 1804 N N . ALA A 1 231 ? 12.094 -16.672 12.844 1 91.88 231 ALA A N 1
ATOM 1805 C CA . ALA A 1 231 ? 10.719 -17.172 12.945 1 91.88 231 ALA A CA 1
ATOM 1806 C C . ALA A 1 231 ? 10.281 -17.828 11.641 1 91.88 231 ALA A C 1
ATOM 1808 O O . ALA A 1 231 ? 9.477 -18.766 11.648 1 91.88 231 ALA A O 1
ATOM 1809 N N . GLN A 1 232 ? 10.797 -17.359 10.531 1 90.25 232 GLN A N 1
ATOM 1810 C CA . GLN A 1 232 ? 10.367 -17.766 9.195 1 90.25 232 GLN A CA 1
ATOM 1811 C C . GLN A 1 232 ? 10.969 -19.109 8.805 1 90.25 232 GLN A C 1
ATOM 1813 O O . GLN A 1 232 ? 10.312 -19.922 8.148 1 90.25 232 GLN A O 1
ATOM 1818 N N . TYR A 1 233 ? 12.203 -19.422 9.156 1 90.5 233 TYR A N 1
ATOM 1819 C CA . TYR A 1 233 ? 12.93 -20.594 8.672 1 90.5 233 TYR A CA 1
ATOM 1820 C C . TYR A 1 233 ? 12.273 -21.875 9.133 1 90.5 233 TYR A C 1
ATOM 1822 O O . TYR A 1 233 ? 12.055 -22.797 8.344 1 90.5 233 TYR A O 1
ATOM 1830 N N . PRO A 1 234 ? 11.82 -21.938 10.398 1 89.44 234 PRO A N 1
ATOM 1831 C CA . PRO A 1 234 ? 11.156 -23.172 10.805 1 89.44 234 PRO A CA 1
ATOM 1832 C C . PRO A 1 234 ? 9.859 -23.422 10.039 1 89.44 234 PRO A C 1
ATOM 1834 O O . PRO A 1 234 ? 9.531 -24.578 9.742 1 89.44 234 PRO A O 1
ATOM 1837 N N . VAL A 1 235 ? 9.133 -22.406 9.758 1 86.94 235 VAL A N 1
ATOM 1838 C CA . VAL A 1 235 ? 7.887 -22.531 9 1 86.94 235 VAL A CA 1
ATOM 1839 C C . VAL A 1 235 ? 8.188 -23.031 7.59 1 86.94 235 VAL A C 1
ATOM 1841 O O . VAL A 1 235 ? 7.516 -23.922 7.082 1 86.94 235 VAL A O 1
ATOM 1844 N N . LEU A 1 236 ? 9.234 -22.516 7.008 1 85.62 236 LEU A N 1
ATOM 1845 C CA . LEU A 1 236 ? 9.641 -22.922 5.664 1 85.62 236 LEU A CA 1
ATOM 1846 C C . LEU A 1 236 ? 10.117 -24.375 5.648 1 85.62 236 LEU A C 1
ATOM 1848 O O . LEU A 1 236 ? 9.844 -25.109 4.699 1 85.62 236 LEU A O 1
ATOM 1852 N N . ASP A 1 237 ? 10.75 -24.75 6.68 1 87.44 237 ASP A N 1
ATOM 1853 C CA . ASP A 1 237 ? 11.25 -26.109 6.77 1 87.44 237 ASP A CA 1
ATOM 1854 C C . ASP A 1 237 ? 10.094 -27.109 6.828 1 87.44 237 ASP A C 1
ATOM 1856 O O . ASP A 1 237 ? 10.156 -28.172 6.207 1 87.44 237 ASP A O 1
ATOM 1860 N N . TRP A 1 238 ? 9.07 -26.781 7.527 1 84.81 238 TRP A N 1
ATOM 1861 C CA . TRP A 1 238 ? 7.91 -27.672 7.617 1 84.81 238 TRP A CA 1
ATOM 1862 C C . TRP A 1 238 ? 7.207 -27.797 6.27 1 84.81 238 TRP A C 1
ATOM 1864 O O . TRP A 1 238 ? 6.754 -28.875 5.891 1 84.81 238 TRP A O 1
ATOM 1874 N N . TRP A 1 239 ? 7.195 -26.766 5.543 1 81.38 239 TRP A N 1
ATOM 1875 C CA . TRP A 1 239 ? 6.539 -26.797 4.242 1 81.38 239 TRP A CA 1
ATOM 1876 C C . TRP A 1 239 ? 7.387 -27.547 3.223 1 81.38 239 TRP A C 1
ATOM 1878 O O . TRP A 1 239 ? 6.855 -28.219 2.33 1 81.38 239 TRP A O 1
ATOM 1888 N N . ALA A 1 240 ? 8.672 -27.406 3.396 1 82.06 240 ALA A N 1
ATOM 1889 C CA . ALA A 1 240 ? 9.57 -28.172 2.545 1 82.06 240 ALA A CA 1
ATOM 1890 C C . ALA A 1 240 ? 9.43 -29.672 2.82 1 82.06 240 ALA A C 1
ATOM 1892 O O . ALA A 1 240 ? 9.398 -30.484 1.89 1 82.06 240 ALA A O 1
ATOM 1893 N N . ILE A 1 241 ? 9.289 -29.984 4.051 1 83.94 241 ILE A N 1
ATOM 1894 C CA . ILE A 1 241 ? 9.094 -31.375 4.438 1 83.94 241 ILE A CA 1
ATOM 1895 C C . ILE A 1 241 ? 7.758 -31.875 3.906 1 83.94 241 ILE A C 1
ATOM 1897 O O . ILE A 1 241 ? 7.66 -33 3.408 1 83.94 241 ILE A O 1
ATOM 1901 N N . ALA A 1 242 ? 6.789 -31.047 4.012 1 85.12 242 ALA A N 1
ATOM 1902 C CA . ALA A 1 242 ? 5.48 -31.422 3.49 1 85.12 242 ALA A CA 1
ATOM 1903 C C . ALA A 1 242 ? 5.543 -31.703 1.989 1 85.12 242 ALA A C 1
ATOM 1905 O O . ALA A 1 242 ? 4.941 -32.656 1.5 1 85.12 242 ALA A O 1
ATOM 1906 N N . SER A 1 243 ? 6.215 -30.859 1.262 1 83.56 243 SER A N 1
ATOM 1907 C CA . SER A 1 243 ? 6.355 -31.047 -0.18 1 83.56 243 SER A CA 1
ATOM 1908 C C . SER A 1 243 ? 7.109 -32.344 -0.502 1 83.56 243 SER A C 1
ATOM 1910 O O . SER A 1 243 ? 6.762 -33.031 -1.448 1 83.56 243 SER A O 1
ATOM 1912 N N . GLY A 1 244 ? 8.133 -32.594 0.343 1 81.81 244 GLY A N 1
ATOM 1913 C CA . GLY A 1 244 ? 8.859 -33.844 0.184 1 81.81 244 GLY A CA 1
ATOM 1914 C C . GLY A 1 244 ? 8.008 -35.062 0.463 1 81.81 244 GLY A C 1
ATOM 1915 O O . GLY A 1 244 ? 8.023 -36.031 -0.308 1 81.81 244 GLY A O 1
ATOM 1916 N N . LEU A 1 245 ? 7.23 -34.969 1.479 1 85.94 245 LEU A N 1
ATOM 1917 C CA . LEU A 1 245 ? 6.363 -36.094 1.84 1 85.94 245 LEU A CA 1
ATOM 1918 C C . LEU A 1 245 ? 5.305 -36.344 0.769 1 85.94 245 LEU A C 1
ATOM 1920 O O . LEU A 1 245 ? 4.977 -37.469 0.45 1 85.94 245 LEU A O 1
ATOM 1924 N N . ASN A 1 246 ? 4.781 -35.281 0.237 1 87.19 246 ASN A N 1
ATOM 1925 C CA . ASN A 1 246 ? 3.803 -35.375 -0.84 1 87.19 246 ASN A CA 1
ATOM 1926 C C . ASN A 1 246 ? 4.418 -36.031 -2.086 1 87.19 246 ASN A C 1
ATOM 1928 O O . ASN A 1 246 ? 3.781 -36.844 -2.746 1 87.19 246 ASN A O 1
ATOM 1932 N N . ARG A 1 247 ? 5.562 -35.656 -2.359 1 83 247 ARG A N 1
ATOM 1933 C CA . ARG A 1 247 ? 6.238 -36.219 -3.527 1 83 247 ARG A CA 1
ATOM 1934 C C . ARG A 1 247 ? 6.543 -37.688 -3.332 1 83 247 ARG A C 1
ATOM 1936 O O . ARG A 1 247 ? 6.391 -38.5 -4.258 1 83 247 ARG A O 1
ATOM 1943 N N . ILE A 1 248 ? 6.957 -38.094 -2.129 1 84.5 248 ILE A N 1
ATOM 1944 C CA . ILE A 1 248 ? 7.207 -39.5 -1.811 1 84.5 248 ILE A CA 1
ATOM 1945 C C . ILE A 1 248 ? 5.91 -40.281 -1.93 1 84.5 248 ILE A C 1
ATOM 1947 O O . ILE A 1 248 ? 5.891 -41.375 -2.514 1 84.5 248 ILE A O 1
ATOM 1951 N N . ALA A 1 249 ? 4.906 -39.656 -1.392 1 86.81 249 ALA A N 1
ATOM 1952 C CA . ALA A 1 249 ? 3.611 -40.344 -1.457 1 86.81 249 ALA A CA 1
ATOM 1953 C C . ALA A 1 249 ? 3.16 -40.531 -2.902 1 86.81 249 ALA A C 1
ATOM 1955 O O . ALA A 1 249 ? 2.617 -41.562 -3.264 1 86.81 249 ALA A O 1
ATOM 1956 N N . SER A 1 250 ? 3.354 -39.562 -3.703 1 86.81 250 SER A N 1
ATOM 1957 C CA . SER A 1 250 ? 2.957 -39.625 -5.105 1 86.81 250 SER A CA 1
ATOM 1958 C C . SER A 1 250 ? 3.77 -40.656 -5.867 1 86.81 250 SER A C 1
ATOM 1960 O O . SER A 1 250 ? 3.213 -41.469 -6.613 1 86.81 250 SER A O 1
ATOM 1962 N N . THR A 1 251 ? 5.082 -40.688 -5.668 1 82.31 251 THR A N 1
ATOM 1963 C CA . THR A 1 251 ? 5.945 -41.656 -6.355 1 82.31 251 THR A CA 1
ATOM 1964 C C . THR A 1 251 ? 5.664 -43.062 -5.883 1 82.31 251 THR A C 1
ATOM 1966 O O . THR A 1 251 ? 5.613 -44 -6.691 1 82.31 251 THR A O 1
ATOM 1969 N N . ALA A 1 252 ? 5.5 -43.156 -4.629 1 84.81 252 ALA A N 1
ATOM 1970 C CA . ALA A 1 252 ? 5.184 -44.469 -4.082 1 84.81 252 ALA A CA 1
ATOM 1971 C C . ALA A 1 252 ? 3.863 -45 -4.645 1 84.81 252 ALA A C 1
ATOM 1973 O O . ALA A 1 252 ? 3.746 -46.188 -4.977 1 84.81 252 ALA A O 1
ATOM 1974 N N . SER A 1 253 ? 2.904 -44.156 -4.695 1 87.5 253 SER A N 1
ATOM 1975 C CA . SER A 1 253 ? 1.608 -44.562 -5.23 1 87.5 253 SER A CA 1
ATOM 1976 C C . SER A 1 253 ? 1.718 -44.969 -6.691 1 87.5 253 SER A C 1
ATOM 1978 O O . SER A 1 253 ? 1.091 -45.938 -7.117 1 87.5 253 SER A O 1
ATOM 1980 N N . MET A 1 254 ? 2.443 -44.219 -7.465 1 85.12 254 MET A N 1
ATOM 1981 C CA . MET A 1 254 ? 2.654 -44.562 -8.867 1 85.12 254 MET A CA 1
ATOM 1982 C C . MET A 1 254 ? 3.312 -45.938 -9.008 1 85.12 254 MET A C 1
ATOM 1984 O O . MET A 1 254 ? 2.943 -46.719 -9.875 1 85.12 254 MET A O 1
ATOM 1988 N N . LEU A 1 255 ? 4.273 -46.219 -8.141 1 83.81 255 LEU A N 1
ATOM 1989 C CA . LEU A 1 255 ? 4.965 -47.5 -8.156 1 83.81 255 LEU A CA 1
ATOM 1990 C C . LEU A 1 255 ? 4.012 -48.656 -7.785 1 83.81 255 LEU A C 1
ATOM 1992 O O . LEU A 1 255 ? 4.047 -49.719 -8.398 1 83.81 255 LEU A O 1
ATOM 1996 N N . ILE A 1 256 ? 3.24 -48.375 -6.82 1 88.5 256 ILE A N 1
ATOM 1997 C CA . ILE A 1 256 ? 2.299 -49.375 -6.367 1 88.5 256 ILE A CA 1
ATOM 1998 C C . ILE A 1 256 ? 1.285 -49.688 -7.469 1 88.5 256 ILE A C 1
ATOM 2000 O O . ILE A 1 256 ? 0.938 -50.844 -7.707 1 88.5 256 ILE A O 1
ATOM 2004 N N . ILE A 1 257 ? 0.837 -48.656 -8.172 1 88.62 257 ILE A N 1
ATOM 2005 C CA . ILE A 1 257 ? -0.106 -48.844 -9.273 1 88.62 257 ILE A CA 1
ATOM 2006 C C . ILE A 1 257 ? 0.546 -49.625 -10.391 1 88.62 257 ILE A C 1
ATOM 2008 O O . ILE A 1 257 ? -0.078 -50.531 -10.961 1 88.62 257 ILE A O 1
ATOM 2012 N N . LEU A 1 258 ? 1.775 -49.344 -10.656 1 84.56 258 LEU A N 1
ATOM 2013 C CA . LEU A 1 258 ? 2.486 -50.031 -11.719 1 84.56 258 LEU A CA 1
ATOM 2014 C C . LEU A 1 258 ? 2.713 -51.5 -11.352 1 84.56 258 LEU A C 1
ATOM 2016 O O . LEU A 1 258 ? 2.57 -52.375 -12.195 1 84.56 258 LEU A O 1
ATOM 2020 N N . ILE A 1 259 ? 3.082 -51.75 -10.078 1 85.12 259 ILE A N 1
ATOM 2021 C CA . ILE A 1 259 ? 3.338 -53.125 -9.625 1 85.12 259 ILE A CA 1
ATOM 2022 C C . ILE A 1 259 ? 2.043 -53.938 -9.664 1 85.12 259 ILE A C 1
ATOM 2024 O O . ILE A 1 259 ? 1.995 -55 -10.273 1 85.12 259 ILE A O 1
ATOM 2028 N N . ILE A 1 260 ? 1.043 -53.375 -9.102 1 87.75 260 ILE A N 1
ATOM 2029 C CA . ILE A 1 260 ? -0.242 -54.062 -9.086 1 87.75 260 ILE A CA 1
ATOM 2030 C C . ILE A 1 260 ? -0.794 -54.156 -10.5 1 87.75 260 ILE A C 1
ATOM 2032 O O . ILE A 1 260 ? -1.338 -55.219 -10.891 1 87.75 260 ILE A O 1
ATOM 2036 N N . GLY A 1 261 ? -0.667 -53.062 -11.234 1 85.88 261 GLY A N 1
ATOM 2037 C CA . GLY A 1 261 ? -1.119 -53.062 -12.617 1 85.88 261 GLY A CA 1
ATOM 2038 C C . GLY A 1 261 ? -0.435 -54.125 -13.461 1 85.88 261 GLY A C 1
ATOM 2039 O O . GLY A 1 261 ? -1.084 -54.812 -14.258 1 85.88 261 GLY A O 1
ATOM 2040 N N . THR A 1 262 ? 0.874 -54.312 -13.289 1 82.88 262 THR A N 1
ATOM 2041 C CA . THR A 1 262 ? 1.635 -55.312 -14.031 1 82.88 262 THR A CA 1
ATOM 2042 C C . THR A 1 262 ? 1.175 -56.719 -13.664 1 82.88 262 THR A C 1
ATOM 2044 O O . THR A 1 262 ? 1.037 -57.594 -14.539 1 82.88 262 THR A O 1
ATOM 2047 N N . MET A 1 263 ? 0.955 -56.969 -12.406 1 85.75 263 MET A N 1
ATOM 2048 C CA . MET A 1 263 ? 0.5 -58.281 -11.961 1 85.75 263 MET A CA 1
ATOM 2049 C C . MET A 1 263 ? -0.885 -58.594 -12.516 1 85.75 263 MET A C 1
ATOM 2051 O O . MET A 1 263 ? -1.149 -59.719 -12.93 1 85.75 263 MET A O 1
ATOM 2055 N N . LEU A 1 264 ? -1.693 -57.594 -12.594 1 88.31 264 LEU A N 1
ATOM 2056 C CA . LEU A 1 264 ? -3.059 -57.812 -13.062 1 88.31 264 LEU A CA 1
ATOM 2057 C C . LEU A 1 264 ? -3.09 -57.969 -14.578 1 88.31 264 LEU A C 1
ATOM 2059 O O . LEU A 1 264 ? -3.941 -58.688 -15.109 1 88.31 264 LEU A O 1
ATOM 2063 N N . VAL A 1 265 ? -2.223 -57.375 -15.289 1 85.44 265 VAL A N 1
ATOM 2064 C CA . VAL A 1 265 ? -2.133 -57.5 -16.734 1 85.44 265 VAL A CA 1
ATOM 2065 C C . VAL A 1 265 ? -1.609 -58.906 -17.094 1 85.44 265 VAL A C 1
ATOM 2067 O O . VAL A 1 265 ? -2.088 -59.531 -18.031 1 85.44 265 VAL A O 1
ATOM 2070 N N . GLN A 1 266 ? -0.607 -59.375 -16.328 1 83.94 266 GLN A N 1
ATOM 2071 C CA . GLN A 1 266 ? -0.045 -60.688 -16.562 1 83.94 266 GLN A CA 1
ATOM 2072 C C . GLN A 1 266 ? -1.08 -61.781 -16.297 1 83.94 266 GLN A C 1
ATOM 2074 O O . GLN A 1 266 ? -1.082 -62.812 -16.953 1 83.94 266 GLN A O 1
ATOM 2079 N N . SER A 1 267 ? -1.922 -61.5 -15.312 1 86.69 267 SER A N 1
ATOM 2080 C CA . SER A 1 267 ? -2.959 -62.5 -15 1 86.69 267 SER A CA 1
ATOM 2081 C C . SER A 1 267 ? -4.141 -62.375 -15.961 1 86.69 267 SER A C 1
ATOM 2083 O O . SER A 1 267 ? -5.066 -63.188 -15.922 1 86.69 267 SER A O 1
ATOM 2085 N N . GLY A 1 268 ? -4.188 -61.344 -16.828 1 84.56 268 GLY A N 1
ATOM 2086 C CA . GLY A 1 268 ? -5.207 -61.156 -17.859 1 84.56 268 GLY A CA 1
ATOM 2087 C C . GLY A 1 268 ? -6.43 -60.406 -17.359 1 84.56 268 GLY A C 1
ATOM 2088 O O . GLY A 1 268 ? -7.445 -60.312 -18.047 1 84.56 268 GLY A O 1
ATOM 2089 N N . GLU A 1 269 ? -6.398 -59.875 -16.219 1 87.94 269 GLU A N 1
ATOM 2090 C CA . GLU A 1 269 ? -7.547 -59.188 -15.625 1 87.94 269 GLU A CA 1
ATOM 2091 C C . GLU A 1 269 ? -7.652 -57.75 -16.094 1 87.94 269 GLU A C 1
ATOM 2093 O O . GLU A 1 269 ? -8.742 -57.188 -16.109 1 87.94 269 GLU A O 1
ATOM 2098 N N . LEU A 1 270 ? -6.508 -57.188 -16.484 1 87.69 270 LEU A N 1
ATOM 2099 C CA . LEU A 1 270 ? -6.48 -55.812 -16.93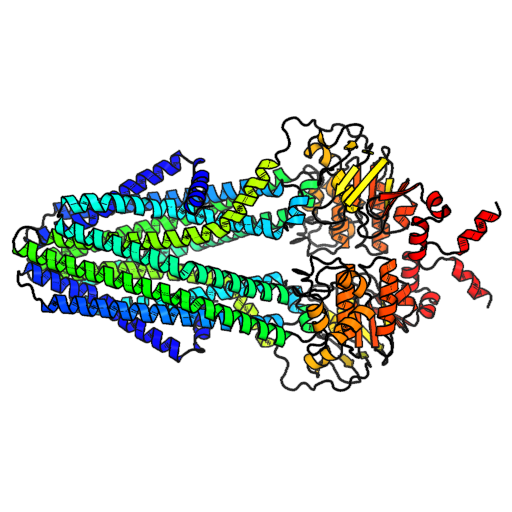8 1 87.69 270 LEU A CA 1
ATOM 2100 C C . LEU A 1 270 ? -5.68 -55.688 -18.234 1 87.69 270 LEU A C 1
ATOM 2102 O O . LEU A 1 270 ? -4.836 -56.531 -18.531 1 87.69 270 LEU A O 1
ATOM 2106 N N . ARG A 1 271 ? -6.051 -54.812 -19.047 1 88.06 271 ARG A N 1
ATOM 2107 C CA . ARG A 1 271 ? -5.273 -54.469 -20.25 1 88.06 271 ARG A CA 1
ATOM 2108 C C . ARG A 1 271 ? -4.188 -53.469 -19.938 1 88.06 271 ARG A C 1
ATOM 2110 O O . ARG A 1 271 ? -4.207 -52.812 -18.875 1 88.06 271 ARG A O 1
ATOM 2117 N N . VAL A 1 272 ? -3.221 -53.344 -20.766 1 82.5 272 VAL A N 1
ATOM 2118 C CA . VAL A 1 272 ? -2.121 -52.375 -20.594 1 82.5 272 VAL A CA 1
ATOM 2119 C C . VAL A 1 272 ? -2.666 -50.969 -20.547 1 82.5 272 VAL A C 1
ATOM 2121 O O . VAL A 1 272 ? -2.209 -50.156 -19.75 1 82.5 272 VAL A O 1
ATOM 2124 N N . GLY A 1 273 ? -3.693 -50.719 -21.266 1 84.69 273 GLY A N 1
ATOM 2125 C CA . GLY A 1 273 ? -4.289 -49.406 -21.312 1 84.69 273 GLY A CA 1
ATOM 2126 C C . GLY A 1 273 ? -4.953 -49 -20 1 84.69 273 GLY A C 1
ATOM 2127 O O . GLY A 1 273 ? -4.973 -47.812 -19.656 1 84.69 273 GLY A O 1
ATOM 2128 N N . ASP A 1 274 ? -5.461 -49.938 -19.281 1 87.94 274 ASP A N 1
ATOM 2129 C CA . ASP A 1 274 ? -6.09 -49.656 -18 1 87.94 274 ASP A CA 1
ATOM 2130 C C . ASP A 1 274 ? -5.062 -49.188 -16.969 1 87.94 274 ASP A C 1
ATOM 2132 O O . ASP A 1 274 ? -5.352 -48.312 -16.141 1 87.94 274 ASP A O 1
ATOM 2136 N N . VAL A 1 275 ? -3.926 -49.781 -17.078 1 85.94 275 VAL A N 1
ATOM 2137 C CA . VAL A 1 275 ? -2.867 -49.375 -16.156 1 85.94 275 VAL A CA 1
ATOM 2138 C C . VAL A 1 275 ? -2.451 -47.938 -16.453 1 85.94 275 VAL A C 1
ATOM 2140 O O . VAL A 1 275 ? -2.248 -47.125 -15.531 1 85.94 275 VAL A O 1
ATOM 2143 N N . ILE A 1 276 ? -2.396 -47.562 -17.703 1 86.06 276 ILE A N 1
ATOM 2144 C CA . ILE A 1 276 ? -2.023 -46.219 -18.109 1 86.06 276 ILE A CA 1
ATOM 2145 C C . ILE A 1 276 ? -3.115 -45.25 -17.703 1 86.06 276 ILE A C 1
ATOM 2147 O O . ILE A 1 276 ? -2.822 -44.125 -17.266 1 86.06 276 ILE A O 1
ATOM 2151 N N . ALA A 1 277 ? -4.297 -45.688 -17.797 1 88.38 277 ALA A N 1
ATOM 2152 C CA . ALA A 1 277 ? -5.406 -44.844 -17.375 1 88.38 277 ALA A CA 1
ATOM 2153 C C . ALA A 1 277 ? -5.316 -44.531 -15.875 1 88.38 277 ALA A C 1
ATOM 2155 O O . ALA A 1 277 ? -5.562 -43.406 -15.445 1 88.38 277 ALA A O 1
ATOM 2156 N N . PHE A 1 278 ? -4.949 -45.531 -15.109 1 90.12 278 PHE A N 1
ATOM 2157 C CA . PHE A 1 278 ? -4.871 -45.344 -13.672 1 90.12 278 PHE A CA 1
ATOM 2158 C C . PHE A 1 278 ? -3.695 -44.438 -13.305 1 90.12 278 PHE A C 1
ATOM 2160 O O . PHE A 1 278 ? -3.762 -43.688 -12.328 1 90.12 278 PHE A O 1
ATOM 2167 N N . ILE A 1 279 ? -2.656 -44.531 -14.055 1 87.88 279 ILE A N 1
ATOM 2168 C CA . ILE A 1 279 ? -1.553 -43.594 -13.859 1 87.88 279 ILE A CA 1
ATOM 2169 C C . ILE A 1 279 ? -2.023 -42.156 -14.148 1 87.88 279 ILE A C 1
ATOM 2171 O O . ILE A 1 279 ? -1.663 -41.219 -13.43 1 87.88 279 ILE A O 1
ATOM 2175 N N . GLY A 1 280 ? -2.779 -42 -15.156 1 87.69 280 GLY A N 1
ATOM 2176 C CA . GLY A 1 280 ? -3.385 -40.719 -15.453 1 87.69 280 GLY A CA 1
ATOM 2177 C C . GLY A 1 280 ? -4.281 -40.219 -14.344 1 87.69 280 GLY A C 1
ATOM 2178 O O . GLY A 1 280 ? -4.246 -39.031 -14 1 87.69 280 GLY A O 1
ATOM 2179 N N . PHE A 1 281 ? -5.035 -41.156 -13.758 1 89.94 281 PHE A N 1
ATOM 2180 C CA . PHE A 1 281 ? -5.898 -40.812 -12.641 1 89.94 281 PHE A CA 1
ATOM 2181 C C . PHE A 1 281 ? -5.074 -40.344 -11.438 1 89.94 281 PHE A C 1
ATOM 2183 O O . PHE A 1 281 ? -5.445 -39.406 -10.742 1 89.94 281 PHE A O 1
ATOM 2190 N N . ALA A 1 282 ? -4.051 -41.062 -11.234 1 88.94 282 ALA A N 1
ATOM 2191 C CA . ALA A 1 282 ? -3.18 -40.719 -10.117 1 88.94 282 ALA A CA 1
ATOM 2192 C C . ALA A 1 282 ? -2.596 -39.312 -10.297 1 88.94 282 ALA A C 1
ATOM 2194 O O . ALA A 1 282 ? -2.57 -38.531 -9.352 1 88.94 282 ALA A O 1
ATOM 2195 N N . ASN A 1 283 ? -2.172 -39 -11.508 1 87.5 283 ASN A N 1
ATOM 2196 C CA . ASN A 1 283 ? -1.632 -37.688 -11.789 1 87.5 283 ASN A CA 1
ATOM 2197 C C . ASN A 1 283 ? -2.693 -36.594 -11.625 1 87.5 283 ASN A C 1
ATOM 2199 O O . ASN A 1 283 ? -2.406 -35.5 -11.109 1 87.5 283 ASN A O 1
ATOM 2203 N N . LEU A 1 284 ? -3.779 -36.875 -12.094 1 88.62 284 LEU A N 1
ATOM 2204 C CA . LEU A 1 284 ? -4.891 -35.938 -11.969 1 88.62 284 LEU A CA 1
ATOM 2205 C C . LEU A 1 284 ? -5.223 -35.688 -10.5 1 88.62 284 LEU A C 1
ATOM 2207 O O . LEU A 1 284 ? -5.434 -34.531 -10.102 1 88.62 284 LEU A O 1
ATOM 2211 N N . LEU A 1 285 ? -5.289 -36.75 -9.766 1 88.81 285 LEU A N 1
ATOM 2212 C CA . LEU A 1 285 ? -5.59 -36.656 -8.344 1 88.81 285 LEU A CA 1
ATOM 2213 C C . LEU A 1 285 ? -4.539 -35.812 -7.629 1 88.81 285 LEU A C 1
ATOM 2215 O O . LEU A 1 285 ? -4.875 -34.906 -6.836 1 88.81 285 LEU A O 1
ATOM 2219 N N . ILE A 1 286 ? -3.336 -36.094 -7.918 1 87.69 286 ILE A N 1
ATOM 2220 C CA . ILE A 1 286 ? -2.232 -35.344 -7.305 1 87.69 286 ILE A CA 1
ATOM 2221 C C . ILE A 1 286 ? -2.33 -33.875 -7.664 1 87.69 286 ILE A C 1
ATOM 2223 O O . ILE A 1 286 ? -2.223 -33 -6.793 1 87.69 286 ILE A O 1
ATOM 2227 N N . ALA A 1 287 ? -2.555 -33.562 -8.883 1 86.44 287 ALA A N 1
ATOM 2228 C CA . ALA A 1 287 ? -2.666 -32.188 -9.352 1 86.44 287 ALA A CA 1
ATOM 2229 C C . ALA A 1 287 ? -3.809 -31.469 -8.648 1 86.44 287 ALA A C 1
ATOM 2231 O O . ALA A 1 287 ? -3.658 -30.312 -8.234 1 86.44 287 ALA A O 1
ATOM 2232 N N . ARG A 1 288 ? -4.898 -32.094 -8.523 1 87.69 288 ARG A N 1
ATOM 2233 C CA . ARG A 1 288 ? -6.07 -31.484 -7.898 1 87.69 288 ARG A CA 1
ATOM 2234 C C . ARG A 1 288 ? -5.855 -31.281 -6.402 1 87.69 288 ARG A C 1
ATOM 2236 O O . ARG A 1 288 ? -6.301 -30.281 -5.832 1 87.69 288 ARG A O 1
ATOM 2243 N N . LEU A 1 289 ? -5.176 -32.219 -5.812 1 85.75 289 LEU A N 1
ATOM 2244 C CA . LEU A 1 289 ? -4.879 -32.094 -4.391 1 85.75 289 LEU A CA 1
ATOM 2245 C C . LEU A 1 289 ? -3.916 -30.922 -4.145 1 85.75 289 LEU A C 1
ATOM 2247 O O . LEU A 1 289 ? -4.031 -30.219 -3.145 1 85.75 289 LEU A O 1
ATOM 2251 N N . ASP A 1 290 ? -3.006 -30.781 -5.035 1 84 290 ASP A N 1
ATOM 2252 C CA . ASP A 1 290 ? -2.094 -29.656 -4.949 1 84 290 ASP A CA 1
ATOM 2253 C C . ASP A 1 290 ? -2.85 -28.328 -5.082 1 84 290 ASP A C 1
ATOM 2255 O O . ASP A 1 290 ? -2.535 -27.359 -4.395 1 84 290 ASP A O 1
ATOM 2259 N N . GLN A 1 291 ? -3.787 -28.344 -5.961 1 85.25 291 GLN A N 1
ATOM 2260 C CA . GLN A 1 291 ? -4.617 -27.156 -6.137 1 85.25 291 GLN A CA 1
ATOM 2261 C C . GLN A 1 291 ? -5.426 -26.859 -4.875 1 85.25 291 GLN A C 1
ATOM 2263 O O . GLN A 1 291 ? -5.613 -25.688 -4.512 1 85.25 291 GLN A O 1
ATOM 2268 N N . MET A 1 292 ? -5.848 -27.844 -4.25 1 81.75 292 MET A N 1
ATOM 2269 C CA . MET A 1 292 ? -6.613 -27.672 -3.016 1 81.75 292 MET A CA 1
ATOM 2270 C C . MET A 1 292 ? -5.742 -27.078 -1.911 1 81.75 292 MET A C 1
ATOM 2272 O O . MET A 1 292 ? -6.223 -26.297 -1.095 1 81.75 292 MET A O 1
ATOM 2276 N N . ARG A 1 293 ? -4.582 -27.531 -1.951 1 77.31 293 ARG A N 1
ATOM 2277 C CA . ARG A 1 293 ? -3.639 -26.984 -0.98 1 77.31 293 ARG A CA 1
ATOM 2278 C C . ARG A 1 293 ? -3.408 -25.5 -1.216 1 77.31 293 ARG A C 1
ATOM 2280 O O . ARG A 1 293 ? -3.373 -24.719 -0.266 1 77.31 293 ARG A O 1
ATOM 2287 N N . GLN A 1 294 ? -3.215 -25.156 -2.389 1 77.69 294 GLN A N 1
ATOM 2288 C CA . GLN A 1 294 ? -3.025 -23.75 -2.73 1 77.69 294 GLN A CA 1
ATOM 2289 C C . GLN A 1 294 ? -4.258 -22.922 -2.367 1 77.69 294 GLN A C 1
ATOM 2291 O O . GLN A 1 294 ? -4.133 -21.797 -1.89 1 77.69 294 GLN A O 1
ATOM 2296 N N . PHE A 1 295 ? -5.43 -23.5 -2.604 1 79.94 295 PHE A N 1
ATOM 2297 C CA . PHE A 1 295 ? -6.688 -22.844 -2.262 1 79.94 295 PHE A CA 1
ATOM 2298 C C . PHE A 1 295 ? -6.77 -22.578 -0.764 1 79.94 295 PHE A C 1
ATOM 2300 O O . PHE A 1 295 ? -7.172 -21.484 -0.344 1 79.94 295 PHE A O 1
ATOM 2307 N N . SER A 1 296 ? -6.418 -23.547 0.003 1 76.12 296 SER A N 1
ATOM 2308 C CA . SER A 1 296 ? -6.469 -23.406 1.454 1 76.12 296 SER A CA 1
ATOM 2309 C C . SER A 1 296 ? -5.562 -22.266 1.933 1 76.12 296 SER A C 1
ATOM 2311 O O . SER A 1 296 ? -5.941 -21.484 2.811 1 76.12 296 SER A O 1
ATOM 2313 N N . THR A 1 297 ? -4.445 -22.188 1.372 1 71.5 297 THR A N 1
ATOM 2314 C CA . THR A 1 297 ? -3.518 -21.125 1.736 1 71.5 297 THR A CA 1
ATOM 2315 C C . THR A 1 297 ? -4.066 -19.766 1.32 1 71.5 297 THR A C 1
ATOM 2317 O O . THR A 1 297 ? -3.953 -18.797 2.066 1 71.5 297 THR A O 1
ATOM 2320 N N . GLN A 1 298 ? -4.695 -19.766 0.169 1 78.94 298 GLN A N 1
ATOM 2321 C CA . GLN A 1 298 ? -5.258 -18.531 -0.342 1 78.94 298 GLN A CA 1
ATOM 2322 C C . GLN A 1 298 ? -6.387 -18.031 0.555 1 78.94 298 GLN A C 1
ATOM 2324 O O . GLN A 1 298 ? -6.488 -16.828 0.826 1 78.94 298 GLN A O 1
ATOM 2329 N N . ILE A 1 299 ? -7.203 -18.875 0.993 1 80.5 299 ILE A N 1
ATOM 2330 C CA . ILE A 1 299 ? -8.352 -18.5 1.809 1 80.5 299 ILE A CA 1
ATOM 2331 C C . ILE A 1 299 ? -7.875 -18.016 3.178 1 80.5 299 ILE A C 1
ATOM 2333 O O . ILE A 1 299 ? -8.461 -17.094 3.76 1 80.5 299 ILE A O 1
ATOM 2337 N N . PHE A 1 300 ? -6.902 -18.625 3.619 1 74.31 300 PHE A N 1
ATOM 2338 C CA . PHE A 1 300 ? -6.355 -18.203 4.902 1 74.31 300 PHE A CA 1
ATOM 2339 C C . PHE A 1 300 ? -5.824 -16.766 4.824 1 74.31 300 PHE A C 1
ATOM 2341 O O . PHE A 1 300 ? -6.043 -15.969 5.734 1 74.31 300 PHE A O 1
ATOM 2348 N N . GLU A 1 301 ? -5.156 -16.5 3.754 1 73 301 GLU A N 1
ATOM 2349 C CA . GLU A 1 301 ? -4.637 -15.156 3.539 1 73 301 GLU A CA 1
ATOM 2350 C C . GLU A 1 301 ? -5.77 -14.156 3.34 1 73 301 GLU A C 1
ATOM 2352 O O . GLU A 1 301 ? -5.688 -13.016 3.809 1 73 301 GLU A O 1
ATOM 2357 N N . ALA A 1 302 ? -6.777 -14.602 2.613 1 80.69 302 ALA A N 1
ATOM 2358 C CA . ALA A 1 302 ? -7.922 -13.742 2.311 1 80.69 302 ALA A CA 1
ATOM 2359 C C . ALA A 1 302 ? -8.703 -13.406 3.578 1 80.69 302 ALA A C 1
ATOM 2361 O O . ALA A 1 302 ? -9.273 -12.312 3.691 1 80.69 302 ALA A O 1
ATOM 2362 N N . ARG A 1 303 ? -8.695 -14.32 4.527 1 81 303 ARG A N 1
ATOM 2363 C CA . ARG A 1 303 ? -9.461 -14.125 5.754 1 81 303 ARG A CA 1
ATOM 2364 C C . ARG A 1 303 ? -8.992 -12.875 6.496 1 81 303 ARG A C 1
ATOM 2366 O O . ARG A 1 303 ? -9.805 -12.055 6.914 1 81 303 ARG A O 1
ATOM 2373 N N . ALA A 1 304 ? -7.742 -12.773 6.625 1 72.31 304 ALA A N 1
ATOM 2374 C CA . ALA A 1 304 ? -7.195 -11.633 7.355 1 72.31 304 ALA A CA 1
ATOM 2375 C C . ALA A 1 304 ? -7.566 -10.312 6.684 1 72.31 304 ALA A C 1
ATOM 2377 O O . ALA A 1 304 ? -7.891 -9.336 7.359 1 72.31 304 ALA A O 1
ATOM 2378 N N . LYS A 1 305 ? -7.586 -10.289 5.379 1 76.12 305 LYS A N 1
ATOM 2379 C CA . LYS A 1 305 ? -7.852 -9.078 4.609 1 76.12 305 LYS A CA 1
ATOM 2380 C C . LYS A 1 305 ? -9.352 -8.789 4.535 1 76.12 305 LYS A C 1
ATOM 2382 O O . LYS A 1 305 ? -9.766 -7.633 4.582 1 76.12 305 LYS A O 1
ATOM 2387 N N . LEU A 1 306 ? -10.133 -9.805 4.465 1 86.88 306 LEU A N 1
ATOM 2388 C CA . LEU A 1 306 ? -11.562 -9.633 4.223 1 86.88 306 LEU A CA 1
ATOM 2389 C C . LEU A 1 306 ? -12.312 -9.398 5.527 1 86.88 306 LEU A C 1
ATOM 2391 O O . LEU A 1 306 ? -13.391 -8.797 5.535 1 86.88 306 LEU A O 1
ATOM 2395 N N . GLU A 1 307 ? -11.742 -9.875 6.613 1 84.44 307 GLU A N 1
ATOM 2396 C CA . GLU A 1 307 ? -12.398 -9.656 7.902 1 84.44 307 GLU A CA 1
ATOM 2397 C C . GLU A 1 307 ? -12.547 -8.164 8.203 1 84.44 307 GLU A C 1
ATOM 2399 O O . GLU A 1 307 ? -13.609 -7.719 8.625 1 84.44 307 GLU A O 1
ATOM 2404 N N . ASP A 1 308 ? -11.5 -7.457 7.996 1 78.56 308 ASP A N 1
ATOM 2405 C CA . ASP A 1 308 ? -11.531 -6.016 8.203 1 78.56 308 ASP A CA 1
ATOM 2406 C C . ASP A 1 308 ? -12.547 -5.344 7.285 1 78.56 308 ASP A C 1
ATOM 2408 O O . ASP A 1 308 ? -13.242 -4.414 7.695 1 78.56 308 ASP A O 1
ATOM 2412 N N . PHE A 1 309 ? -12.617 -5.766 6.18 1 85.25 309 PHE A N 1
ATOM 2413 C CA . PHE A 1 309 ? -13.531 -5.195 5.195 1 85.25 309 PHE A CA 1
ATOM 2414 C C . PHE A 1 309 ? -14.977 -5.5 5.555 1 85.25 309 PHE A C 1
ATOM 2416 O O . PHE A 1 309 ? -15.852 -4.641 5.422 1 85.25 309 PHE A O 1
ATOM 2423 N N . TYR A 1 310 ? -15.18 -6.727 5.957 1 84.75 310 TYR A N 1
ATOM 2424 C CA . TYR A 1 310 ? -16.547 -7.105 6.328 1 84.75 310 TYR A CA 1
ATOM 2425 C C . TYR A 1 310 ? -17.016 -6.309 7.535 1 84.75 310 TYR A C 1
ATOM 2427 O O . TYR A 1 310 ? -18.188 -5.91 7.605 1 84.75 310 TYR A O 1
ATOM 2435 N N . VAL A 1 311 ? -16.141 -6.066 8.406 1 79.62 311 VAL A N 1
ATOM 2436 C CA . VAL A 1 311 ? -16.469 -5.238 9.562 1 79.62 311 VAL A CA 1
ATOM 2437 C C . VAL A 1 311 ? -16.797 -3.82 9.102 1 79.62 311 VAL A C 1
ATOM 2439 O O . VAL A 1 311 ? -17.766 -3.213 9.586 1 79.62 311 VAL A O 1
ATOM 2442 N N . LEU A 1 312 ? -15.969 -3.406 8.195 1 78 312 LEU A N 1
ATOM 2443 C CA . LEU A 1 312 ? -16.203 -2.08 7.633 1 78 312 LEU A CA 1
ATOM 2444 C C . LEU A 1 312 ? -17.531 -2.023 6.906 1 78 312 LEU A C 1
ATOM 2446 O O . LEU A 1 312 ? -18.297 -1.066 7.07 1 78 312 LEU A O 1
ATOM 2450 N N . GLU A 1 313 ? -17.844 -2.98 6.125 1 79.56 313 GLU A N 1
ATOM 2451 C CA . GLU A 1 313 ? -19.062 -3.051 5.344 1 79.56 313 GLU A CA 1
ATOM 2452 C C . GLU A 1 313 ? -20.297 -3.152 6.254 1 79.56 313 GLU A C 1
ATOM 2454 O O . GLU A 1 313 ? -21.328 -2.535 5.984 1 79.56 313 GLU A O 1
ATOM 2459 N N . ASP A 1 314 ? -20.125 -3.893 7.266 1 77.25 314 ASP A N 1
ATOM 2460 C CA . ASP A 1 314 ? -21.234 -4.07 8.203 1 77.25 314 ASP A CA 1
ATOM 2461 C C . ASP A 1 314 ? -21.516 -2.781 8.977 1 77.25 314 ASP A C 1
ATOM 2463 O O . ASP A 1 314 ? -22.656 -2.475 9.289 1 77.25 314 ASP A O 1
ATOM 2467 N N . SER A 1 315 ? -20.5 -2.002 9.227 1 72.75 315 SER A N 1
ATOM 2468 C CA . SER A 1 315 ? -20.672 -0.74 9.938 1 72.75 315 SER A CA 1
ATOM 2469 C C . SER A 1 315 ? -21.422 0.278 9.086 1 72.75 315 SER A C 1
ATOM 2471 O O . SER A 1 315 ? -22.156 1.116 9.617 1 72.75 315 SER A O 1
ATOM 2473 N N . VAL A 1 316 ? -21.266 0.205 7.848 1 69.94 316 VAL A N 1
ATOM 2474 C CA . VAL A 1 316 ? -21.875 1.16 6.922 1 69.94 316 VAL A CA 1
ATOM 2475 C C . VAL A 1 316 ? -23.359 0.86 6.773 1 69.94 316 VAL A C 1
ATOM 2477 O O . VAL A 1 316 ? -24.172 1.777 6.633 1 69.94 316 VAL A O 1
ATOM 2480 N N . GLN A 1 317 ? -23.75 -0.342 6.754 1 60.72 317 GLN A N 1
ATOM 2481 C CA . GLN A 1 317 ? -25.141 -0.713 6.582 1 60.72 317 GLN A CA 1
ATOM 2482 C C . GLN A 1 317 ? -26 -0.197 7.738 1 60.72 317 GLN A C 1
ATOM 2484 O O . GLN A 1 317 ? -27.156 0.181 7.543 1 60.72 317 GLN A O 1
ATOM 2489 N N . ASP A 1 318 ? -25.484 -0.07 8.867 1 54.25 318 ASP A N 1
ATOM 2490 C CA . ASP A 1 318 ? -26.234 0.328 10.055 1 54.25 318 ASP A CA 1
ATOM 2491 C C . ASP A 1 318 ? -26.594 1.813 10.008 1 54.25 318 ASP A C 1
ATOM 2493 O O . ASP A 1 318 ? -27.531 2.254 10.672 1 54.25 318 ASP A O 1
ATOM 2497 N N . ARG A 1 319 ? -25.922 2.555 9.125 1 58.66 319 ARG A N 1
ATOM 2498 C CA . ARG A 1 319 ? -26.125 3.986 9.32 1 58.66 319 ARG A CA 1
ATOM 2499 C C . ARG A 1 319 ? -26.875 4.594 8.133 1 58.66 319 ARG A C 1
ATOM 2501 O O . ARG A 1 319 ? -26.656 5.758 7.789 1 58.66 319 ARG A O 1
ATOM 2508 N N . ASP A 1 320 ? -27.734 3.783 7.562 1 60.09 320 ASP A N 1
ATOM 2509 C CA . ASP A 1 320 ? -28.594 4.367 6.535 1 60.09 320 ASP A CA 1
ATOM 2510 C C . ASP A 1 320 ? -29.578 5.359 7.145 1 60.09 320 ASP A C 1
ATOM 2512 O O . ASP A 1 320 ? -30.016 5.188 8.281 1 60.09 320 ASP A O 1
ATOM 2516 N N . GLU A 1 321 ? -29.516 6.648 6.621 1 65.19 321 GLU A N 1
ATOM 2517 C CA . GLU A 1 321 ? -30.5 7.629 7.078 1 65.19 321 GLU A CA 1
ATOM 2518 C C . GLU A 1 321 ? -31.891 7.027 7.129 1 65.19 321 GLU A C 1
ATOM 2520 O O . GLU A 1 321 ? -32.281 6.25 6.25 1 65.19 321 GLU A O 1
ATOM 2525 N N . PRO A 1 322 ? -32.531 7.16 8.398 1 60.22 322 PRO A N 1
ATOM 2526 C CA . PRO A 1 322 ? -33.906 6.676 8.477 1 60.22 322 PRO A CA 1
ATOM 2527 C C . PRO A 1 322 ? -34.781 7.18 7.32 1 60.22 322 PRO A C 1
ATOM 2529 O O . PRO A 1 322 ? -34.594 8.312 6.859 1 60.22 322 PRO A O 1
ATOM 2532 N N . VAL A 1 323 ? -35.469 6.281 6.711 1 64.94 323 VAL A N 1
ATOM 2533 C CA . VAL A 1 323 ? -36.406 6.578 5.633 1 64.94 323 VAL A CA 1
ATOM 2534 C C . VAL A 1 323 ? -37.531 7.484 6.156 1 64.94 323 VAL A C 1
ATOM 2536 O O . VAL A 1 323 ? -38.094 7.238 7.23 1 64.94 323 VAL A O 1
ATOM 2539 N N . GLY A 1 324 ? -37.531 8.852 5.809 1 70.06 324 GLY A N 1
ATOM 2540 C CA . GLY A 1 324 ? -38.656 9.688 6.184 1 70.06 324 GLY A CA 1
ATOM 2541 C C . GLY A 1 324 ? -38.25 11.078 6.633 1 70.06 324 GLY A C 1
ATOM 2542 O O . GLY A 1 324 ? -39.125 11.883 7.023 1 70.06 324 GLY A O 1
ATOM 2543 N N . ASN A 1 325 ? -37.031 11.273 6.641 1 79.19 325 ASN A N 1
ATOM 2544 C CA . ASN A 1 325 ? -36.625 12.602 7.074 1 79.19 325 ASN A CA 1
ATOM 2545 C C . ASN A 1 325 ? -37.094 13.68 6.09 1 79.19 325 ASN A C 1
ATOM 2547 O O . ASN A 1 325 ? -37.188 13.422 4.887 1 79.19 325 ASN A O 1
ATOM 2551 N N . ARG A 1 326 ? -37.531 14.812 6.656 1 84.62 326 ARG A N 1
ATOM 2552 C CA . ARG A 1 326 ? -37.969 15.938 5.844 1 84.62 326 ARG A CA 1
ATOM 2553 C C . ARG A 1 326 ? -36.812 16.75 5.324 1 84.62 326 ARG A C 1
ATOM 2555 O O . ARG A 1 326 ? -35.719 16.703 5.895 1 84.62 326 ARG A O 1
ATOM 2562 N N . ASP A 1 327 ? -37.031 17.328 4.141 1 89 327 ASP A N 1
ATOM 2563 C CA . ASP A 1 327 ? -36 18.219 3.584 1 89 327 ASP A CA 1
ATOM 2564 C C . ASP A 1 327 ? -36.156 19.641 4.156 1 89 327 ASP A C 1
ATOM 2566 O O . ASP A 1 327 ? -37.25 20.125 4.371 1 89 327 ASP A O 1
ATOM 2570 N N . LEU A 1 328 ? -35.031 20.141 4.504 1 86.12 328 LEU A N 1
ATOM 2571 C CA . LEU A 1 328 ? -35 21.531 4.938 1 86.12 328 LEU A CA 1
ATOM 2572 C C . LEU A 1 328 ? -35.156 22.469 3.75 1 86.12 328 LEU A C 1
ATOM 2574 O O . LEU A 1 328 ? -34.344 22.438 2.818 1 86.12 328 LEU A O 1
ATOM 2578 N N . LYS A 1 329 ? -36.312 23.141 3.65 1 83.81 329 LYS A N 1
ATOM 2579 C CA . LYS A 1 329 ? -36.562 24.062 2.553 1 83.81 329 LYS A CA 1
ATOM 2580 C C . LYS A 1 329 ? -36.5 25.516 3.033 1 83.81 329 LYS A C 1
ATOM 2582 O O . LYS A 1 329 ? -36.906 25.828 4.152 1 83.81 329 LYS A O 1
ATOM 2587 N N . SER A 1 330 ? -36 26.422 2.287 1 83.5 330 SER A N 1
ATOM 2588 C CA . SER A 1 330 ? -35.969 27.875 2.504 1 83.5 330 SER A CA 1
ATOM 2589 C C . SER A 1 330 ? -35.438 28.219 3.891 1 83.5 330 SER A C 1
ATOM 2591 O O . SER A 1 330 ? -36.156 28.766 4.723 1 83.5 330 SER A O 1
ATOM 2593 N N . VAL A 1 331 ? -34.25 27.984 4.137 1 90.19 331 VAL A N 1
ATOM 2594 C CA . VAL A 1 331 ? -33.625 28.188 5.441 1 90.19 331 VAL A CA 1
ATOM 2595 C C . VAL A 1 331 ? -33.312 29.672 5.648 1 90.19 331 VAL A C 1
ATOM 2597 O O . VAL A 1 331 ? -32.688 30.312 4.805 1 90.19 331 VAL A O 1
ATOM 2600 N N . ARG A 1 332 ? -33.844 30.25 6.746 1 90.75 332 ARG A N 1
ATOM 2601 C CA . ARG A 1 332 ? -33.562 31.625 7.137 1 90.75 332 ARG A CA 1
ATOM 2602 C C . ARG A 1 332 ? -32.219 31.719 7.832 1 90.75 332 ARG A C 1
ATOM 2604 O O . ARG A 1 332 ? -31.453 32.656 7.617 1 90.75 332 ARG A O 1
ATOM 2611 N N . GLY A 1 333 ? -31.875 30.75 8.672 1 93.12 333 GLY A N 1
ATOM 2612 C CA . GLY A 1 333 ? -30.562 30.703 9.297 1 93.12 333 GLY A CA 1
ATOM 2613 C C . GLY A 1 333 ? -30.609 30.875 10.805 1 93.12 333 GLY A C 1
ATOM 2614 O O . GLY A 1 333 ? -29.594 31.172 11.43 1 93.12 333 GLY A O 1
ATOM 2615 N N . ASP A 1 334 ? -31.781 30.719 11.445 1 95.38 334 ASP A N 1
ATOM 2616 C CA . ASP A 1 334 ? -31.875 30.688 12.906 1 95.38 334 ASP A CA 1
ATOM 2617 C C . ASP A 1 334 ? -31.344 29.375 13.461 1 95.38 334 ASP A C 1
ATOM 2619 O O . ASP A 1 334 ? -31.766 28.297 13.047 1 95.38 334 ASP A O 1
ATOM 2623 N N . VAL A 1 335 ? -30.375 29.453 14.359 1 96.62 335 VAL A N 1
ATOM 2624 C CA . VAL A 1 335 ? -29.781 28.25 14.914 1 96.62 335 VAL A CA 1
ATOM 2625 C C . VAL A 1 335 ? -29.906 28.266 16.438 1 96.62 335 VAL A C 1
ATOM 2627 O O . VAL A 1 335 ? -29.672 29.297 17.078 1 96.62 335 VAL A O 1
ATOM 2630 N N . GLU A 1 336 ? -30.328 27.172 17 1 96.88 336 GLU A N 1
ATOM 2631 C CA . GLU A 1 336 ? -30.5 27.062 18.453 1 96.88 336 GLU A CA 1
ATOM 2632 C C . GLU A 1 336 ? -29.906 25.766 18.984 1 96.88 336 GLU A C 1
ATOM 2634 O O . GLU A 1 336 ? -30.219 24.688 18.469 1 96.88 336 GLU A O 1
ATOM 2639 N N . PHE A 1 337 ? -28.984 25.875 19.891 1 96.81 337 PHE A N 1
ATOM 2640 C CA . PHE A 1 337 ? -28.469 24.75 20.641 1 96.81 337 PHE A CA 1
ATOM 2641 C C . PHE A 1 337 ? -29.203 24.625 21.984 1 96.81 337 PHE A C 1
ATOM 2643 O O . PHE A 1 337 ? -29.25 25.578 22.75 1 96.81 337 PHE A O 1
ATOM 2650 N N . ARG A 1 338 ? -29.781 23.469 22.172 1 96.69 338 ARG A N 1
ATOM 2651 C CA . ARG A 1 338 ? -30.531 23.234 23.422 1 96.69 338 ARG A CA 1
ATOM 2652 C C . ARG A 1 338 ? -29.891 22.125 24.234 1 96.69 338 ARG A C 1
ATOM 2654 O O . ARG A 1 338 ? -30.156 20.938 24 1 96.69 338 ARG A O 1
ATOM 2661 N N . HIS A 1 339 ? -29.156 22.469 25.281 1 95.88 339 HIS A N 1
ATOM 2662 C CA . HIS A 1 339 ? -28.531 21.547 26.25 1 95.88 339 HIS A CA 1
ATOM 2663 C C . HIS A 1 339 ? -27.812 20.422 25.531 1 95.88 339 HIS A C 1
ATOM 2665 O O . HIS A 1 339 ? -28.062 19.234 25.828 1 95.88 339 HIS A O 1
ATOM 2671 N N . VAL A 1 340 ? -27.062 20.797 24.625 1 95.62 340 VAL A N 1
ATOM 2672 C CA . VAL A 1 340 ? -26.375 19.812 23.781 1 95.62 340 VAL A CA 1
ATOM 2673 C C . VAL A 1 340 ? -25.141 19.281 24.516 1 95.62 340 VAL A C 1
ATOM 2675 O O . VAL A 1 340 ? -24.344 20.062 25.062 1 95.62 340 VAL A O 1
ATOM 2678 N N . SER A 1 341 ? -25 17.938 24.562 1 94.38 341 SER A N 1
ATOM 2679 C CA . SER A 1 341 ? -23.828 17.281 25.125 1 94.38 341 SER A CA 1
ATOM 2680 C C . SER A 1 341 ? -23.297 16.188 24.203 1 94.38 341 SER A C 1
ATOM 2682 O O . SER A 1 341 ? -24.078 15.508 23.531 1 94.38 341 SER A O 1
ATOM 2684 N N . PHE A 1 342 ? -22.109 16.156 24.031 1 90.31 342 PHE A N 1
ATOM 2685 C CA . PHE A 1 342 ? -21.422 15.156 23.219 1 90.31 342 PHE A CA 1
ATOM 2686 C C . PHE A 1 342 ? -20.047 14.859 23.766 1 90.31 342 PHE A C 1
ATOM 2688 O O . PHE A 1 342 ? -19.312 15.773 24.141 1 90.31 342 PHE A O 1
ATOM 2695 N N . ASP A 1 343 ? -19.672 13.617 23.953 1 81.56 343 ASP A N 1
ATOM 2696 C CA . ASP A 1 343 ? -18.359 13.188 24.406 1 81.56 343 ASP A CA 1
ATOM 2697 C C . ASP A 1 343 ? -17.75 12.188 23.438 1 81.56 343 ASP A C 1
ATOM 2699 O O . ASP A 1 343 ? -18.453 11.328 22.891 1 81.56 343 ASP A O 1
ATOM 2703 N N . PHE A 1 344 ? -16.469 12.578 23.125 1 66.06 344 PHE A N 1
ATOM 2704 C CA . PHE A 1 344 ? -15.75 11.562 22.375 1 66.06 344 PHE A CA 1
ATOM 2705 C C . PHE A 1 344 ? -15.477 10.336 23.234 1 66.06 344 PHE A C 1
ATOM 2707 O O . PHE A 1 344 ? -15.227 10.453 24.438 1 66.06 344 PHE A O 1
ATOM 2714 N N . ALA A 1 345 ? -15.57 9.188 22.578 1 57.97 345 ALA A N 1
ATOM 2715 C CA . ALA A 1 345 ? -15.312 7.969 23.344 1 57.97 345 ALA A CA 1
ATOM 2716 C C . ALA A 1 345 ? -13.914 7.98 23.938 1 57.97 345 ALA A C 1
ATOM 2718 O O . ALA A 1 345 ? -12.938 8.297 23.25 1 57.97 345 ALA A O 1
ATOM 2719 N N . ASN A 1 346 ? -13.781 7.785 25.125 1 49.34 346 ASN A N 1
ATOM 2720 C CA . ASN A 1 346 ? -12.539 7.574 25.859 1 49.34 346 ASN A CA 1
ATOM 2721 C C . ASN A 1 346 ? -11.773 8.875 26.047 1 49.34 346 ASN A C 1
ATOM 2723 O O . ASN A 1 346 ? -10.555 8.867 26.25 1 49.34 346 ASN A O 1
ATOM 2727 N N . THR A 1 347 ? -12.406 9.992 25.688 1 56.59 347 THR A N 1
ATOM 2728 C CA . THR A 1 347 ? -11.711 11.25 25.938 1 56.59 347 THR A CA 1
ATOM 2729 C C . THR A 1 347 ? -12.586 12.195 26.766 1 56.59 347 THR A C 1
ATOM 2731 O O . THR A 1 347 ? -13.789 11.961 26.906 1 56.59 347 THR A O 1
ATOM 2734 N N . THR A 1 348 ? -11.938 13.016 27.484 1 56.88 348 THR A N 1
ATOM 2735 C CA . THR A 1 348 ? -12.656 14.047 28.219 1 56.88 348 THR A CA 1
ATOM 2736 C C . THR A 1 348 ? -12.977 15.234 27.312 1 56.88 348 THR A C 1
ATOM 2738 O O . THR A 1 348 ? -13.453 16.266 27.781 1 56.88 348 THR A O 1
ATOM 2741 N N . GLN A 1 349 ? -12.758 14.969 26.062 1 66 349 GLN A N 1
ATOM 2742 C CA . GLN A 1 349 ? -13.016 16.062 25.141 1 66 349 GLN A CA 1
ATOM 2743 C C . GLN A 1 349 ? -14.445 16.016 24.609 1 66 349 GLN A C 1
ATOM 2745 O O . GLN A 1 349 ? -15.055 14.953 24.547 1 66 349 GLN A O 1
ATOM 2750 N N . GLY A 1 350 ? -15.086 17.078 24.5 1 80.56 350 GLY A N 1
ATOM 2751 C CA . GLY A 1 350 ? -16.453 17.203 24.016 1 80.56 350 GLY A CA 1
ATOM 2752 C C . GLY A 1 350 ? -17.125 18.484 24.484 1 80.56 350 GLY A C 1
ATOM 2753 O O . GLY A 1 350 ? -16.469 19.5 24.719 1 80.56 350 GLY A O 1
ATOM 2754 N N . VAL A 1 351 ? -18.375 18.516 24.234 1 90.12 351 VAL A N 1
ATOM 2755 C CA . VAL A 1 351 ? -19.203 19.625 24.672 1 90.12 351 VAL A CA 1
ATOM 2756 C C . VAL A 1 351 ? -20.219 19.141 25.703 1 90.12 351 VAL A C 1
ATOM 2758 O O . VAL A 1 351 ? -20.75 18.031 25.594 1 90.12 351 VAL A O 1
ATOM 2761 N N . LYS A 1 352 ? -20.328 19.969 26.797 1 93.06 352 LYS A N 1
ATOM 2762 C CA . LYS A 1 352 ? -21.219 19.609 27.906 1 93.06 352 LYS A CA 1
ATOM 2763 C C . LYS A 1 352 ? -22.281 20.672 28.125 1 93.06 352 LYS A C 1
ATOM 2765 O O . LYS A 1 352 ? -21.969 21.797 28.516 1 93.06 352 LYS A O 1
ATOM 2770 N N . ASP A 1 353 ? -23.469 20.281 27.922 1 94.06 353 ASP A N 1
ATOM 2771 C CA . ASP A 1 353 ? -24.641 21.078 28.234 1 94.06 353 ASP A CA 1
ATOM 2772 C C . ASP A 1 353 ? -24.531 22.484 27.625 1 94.06 353 ASP A C 1
ATOM 2774 O O . ASP A 1 353 ? -24.672 23.484 28.344 1 94.06 353 ASP A O 1
ATOM 2778 N N . VAL A 1 354 ? -24.344 22.547 26.391 1 94.75 354 VAL A N 1
ATOM 2779 C CA . VAL A 1 354 ? -24.172 23.812 25.688 1 94.75 354 VAL A CA 1
ATOM 2780 C C . VAL A 1 354 ? -25.516 24.312 25.156 1 94.75 354 VAL A C 1
ATOM 2782 O O . VAL A 1 354 ? -26.234 23.578 24.469 1 94.75 354 VAL A O 1
ATOM 2785 N N . SER A 1 355 ? -25.875 25.516 25.625 1 96.25 355 SER A N 1
ATOM 2786 C CA . SER A 1 355 ? -27.109 26.125 25.156 1 96.25 355 SER A CA 1
ATOM 2787 C C . SER A 1 355 ? -26.875 27.562 24.703 1 96.25 355 SER A C 1
ATOM 2789 O O . SER A 1 355 ? -26.266 28.359 25.422 1 96.25 355 SER A O 1
ATOM 2791 N N . PHE A 1 356 ? -27.281 27.891 23.469 1 95.5 356 PHE A N 1
ATOM 2792 C CA . PHE A 1 356 ? -27.219 29.25 22.969 1 95.5 356 PHE A CA 1
ATOM 2793 C C . PHE A 1 356 ? -28.062 29.406 21.703 1 95.5 356 PHE A C 1
ATOM 2795 O O . PHE A 1 356 ? -28.469 28.406 21.094 1 95.5 356 PHE A O 1
ATOM 2802 N N . THR A 1 357 ? -28.391 30.594 21.406 1 95.56 357 THR A N 1
ATOM 2803 C CA . THR A 1 357 ? -29.203 30.875 20.219 1 95.56 357 THR A CA 1
ATOM 2804 C C . THR A 1 357 ? -28.516 31.922 19.344 1 95.56 357 THR A C 1
ATOM 2806 O O . THR A 1 357 ? -27.906 32.875 19.859 1 95.56 357 THR A O 1
ATOM 2809 N N . VAL A 1 358 ? -28.594 31.672 18.094 1 95.25 358 VAL A N 1
ATOM 2810 C CA . VAL A 1 358 ? -28.078 32.625 17.094 1 95.25 358 VAL A CA 1
ATOM 2811 C C . VAL A 1 358 ? -29.188 33 16.125 1 95.25 358 VAL A C 1
ATOM 2813 O O . VAL A 1 358 ? -29.828 32.125 15.523 1 95.25 358 VAL A O 1
ATOM 2816 N N . LYS A 1 359 ? -29.438 34.281 16.047 1 94.56 359 LYS A N 1
ATOM 2817 C CA . LYS A 1 359 ? -30.484 34.75 15.133 1 94.56 359 LYS A CA 1
ATOM 2818 C C . LYS A 1 359 ? -29.969 34.812 13.695 1 94.56 359 LYS A C 1
ATOM 2820 O O . LYS A 1 359 ? -28.766 34.875 13.461 1 94.56 359 LYS A O 1
ATOM 2825 N N . ALA A 1 360 ? -30.969 34.812 12.766 1 94.94 360 ALA A N 1
ATOM 2826 C CA . ALA A 1 360 ? -30.625 34.844 11.352 1 94.94 360 ALA A CA 1
ATOM 2827 C C . ALA A 1 360 ? -29.828 36.125 11.023 1 94.94 360 ALA A C 1
ATOM 2829 O O . ALA A 1 360 ? -30.188 37.219 11.445 1 94.94 360 ALA A O 1
ATOM 2830 N N . GLY A 1 361 ? -28.641 35.906 10.398 1 92.31 361 GLY A N 1
ATOM 2831 C CA . GLY A 1 361 ? -27.828 37.031 9.953 1 92.31 361 GLY A CA 1
ATOM 2832 C C . GLY A 1 361 ? -26.781 37.438 10.961 1 92.31 361 GLY A C 1
ATOM 2833 O O . GLY A 1 361 ? -25.906 38.25 10.664 1 92.31 361 GLY A O 1
ATOM 2834 N N . GLN A 1 362 ? -26.812 36.812 12.148 1 93.25 362 GLN A N 1
ATOM 2835 C CA . GLN A 1 362 ? -25.859 37.188 13.203 1 93.25 362 GLN A CA 1
ATOM 2836 C C . GLN A 1 362 ? -24.531 36.438 13.016 1 93.25 362 GLN A C 1
ATOM 2838 O O . GLN A 1 362 ? -24.5 35.312 12.492 1 93.25 362 GLN A O 1
ATOM 2843 N N . THR A 1 363 ? -23.5 37.125 13.375 1 93 363 THR A N 1
ATOM 2844 C CA . THR A 1 363 ? -22.172 36.5 13.367 1 93 363 THR A CA 1
ATOM 2845 C C . THR A 1 363 ? -21.719 36.188 14.789 1 93 363 THR A C 1
ATOM 2847 O O . THR A 1 363 ? -21.703 37.031 15.664 1 93 363 THR A O 1
ATOM 2850 N N . ILE A 1 364 ? -21.406 34.906 15 1 93 364 ILE A N 1
ATOM 2851 C CA . ILE A 1 364 ? -20.953 34.469 16.312 1 93 364 ILE A CA 1
ATOM 2852 C C . ILE A 1 364 ? -19.5 34 16.219 1 93 364 ILE A C 1
ATOM 2854 O O . ILE A 1 364 ? -19.141 33.219 15.32 1 93 364 ILE A O 1
ATOM 2858 N N . ALA A 1 365 ? -18.688 34.531 17.094 1 91.62 365 ALA A N 1
ATOM 2859 C CA . ALA A 1 365 ? -17.297 34.094 17.203 1 91.62 365 ALA A CA 1
ATOM 2860 C C . ALA A 1 365 ? -17.125 33.094 18.344 1 91.62 365 ALA A C 1
ATOM 2862 O O . ALA A 1 365 ? -17.547 33.344 19.469 1 91.62 365 ALA A O 1
ATOM 2863 N N . ILE A 1 366 ? -16.625 32.031 18.016 1 91 366 ILE A N 1
ATOM 2864 C CA . ILE A 1 366 ? -16.344 31 19.016 1 91 366 ILE A CA 1
ATOM 2865 C C . ILE A 1 366 ? -14.859 31.031 19.391 1 91 366 ILE A C 1
ATOM 2867 O O . ILE A 1 366 ? -13.992 30.859 18.531 1 91 366 ILE A O 1
ATOM 2871 N N . VAL A 1 367 ? -14.609 31.328 20.656 1 86.12 367 VAL A N 1
ATOM 2872 C CA . VAL A 1 367 ? -13.234 31.469 21.141 1 86.12 367 VAL A CA 1
ATOM 2873 C C . VAL A 1 367 ? -13.016 30.594 22.359 1 86.12 367 VAL A C 1
ATOM 2875 O O . VAL A 1 367 ? -13.977 30.25 23.062 1 86.12 367 VAL A O 1
ATOM 2878 N N . GLY A 1 368 ? -11.852 30.203 22.562 1 80.31 368 GLY A N 1
ATOM 2879 C CA . GLY A 1 368 ? -11.477 29.359 23.688 1 80.31 368 GLY A CA 1
ATOM 2880 C C . GLY A 1 368 ? -10.141 28.672 23.5 1 80.31 368 GLY A C 1
ATOM 2881 O O . GLY A 1 368 ? -9.578 28.688 22.406 1 80.31 368 GLY A O 1
ATOM 2882 N N . PRO A 1 369 ? -9.648 28.141 24.531 1 72.94 369 PRO A N 1
ATOM 2883 C CA . PRO A 1 369 ? -8.383 27.422 24.406 1 72.94 369 PRO A CA 1
ATOM 2884 C C . PRO A 1 369 ? -8.492 26.188 23.531 1 72.94 369 PRO A C 1
ATOM 2886 O O . PRO A 1 369 ? -9.594 25.766 23.156 1 72.94 369 PRO A O 1
ATOM 2889 N N . THR A 1 370 ? -7.352 25.781 23.109 1 65.12 370 THR A N 1
ATOM 2890 C CA . THR A 1 370 ? -7.32 24.547 22.328 1 65.12 370 THR A CA 1
ATOM 2891 C C . THR A 1 370 ? -7.945 23.391 23.094 1 65.12 370 THR A C 1
ATOM 2893 O O . THR A 1 370 ? -7.699 23.234 24.281 1 65.12 370 THR A O 1
ATOM 2896 N N . GLY A 1 371 ? -8.773 22.656 22.453 1 69.25 371 GLY A N 1
ATOM 2897 C CA . GLY A 1 371 ? -9.43 21.516 23.078 1 69.25 371 GLY A CA 1
ATOM 2898 C C . GLY A 1 371 ? -10.703 21.891 23.812 1 69.25 371 GLY A C 1
ATOM 2899 O O . GLY A 1 371 ? -11.328 21.047 24.453 1 69.25 371 GLY A O 1
ATOM 2900 N N . ALA A 1 372 ? -11.062 23.125 23.703 1 76.12 372 ALA A N 1
ATOM 2901 C CA . ALA A 1 372 ? -12.227 23.609 24.453 1 76.12 372 ALA A CA 1
ATOM 2902 C C . ALA A 1 372 ? -13.523 23.047 23.859 1 76.12 372 ALA A C 1
ATOM 2904 O O . ALA A 1 372 ? -14.578 23.094 24.5 1 76.12 372 ALA A O 1
ATOM 2905 N N . GLY A 1 373 ? -13.469 22.453 22.641 1 80.5 373 GLY A N 1
ATOM 2906 C CA . GLY A 1 373 ? -14.656 21.891 22.016 1 80.5 373 GLY A CA 1
ATOM 2907 C C . GLY A 1 373 ? -15.18 22.703 20.859 1 80.5 373 GLY A C 1
ATOM 2908 O O . GLY A 1 373 ? -16.297 22.484 20.391 1 80.5 373 GLY A O 1
ATOM 2909 N N . LYS A 1 374 ? -14.492 23.672 20.375 1 84.94 374 LYS A N 1
ATOM 2910 C CA . LYS A 1 374 ? -14.922 24.578 19.312 1 84.94 374 LYS A CA 1
ATOM 2911 C C . LYS A 1 374 ? -15.266 23.812 18.031 1 84.94 374 LYS A C 1
ATOM 2913 O O . LYS A 1 374 ? -16.359 23.969 17.484 1 84.94 374 LYS A O 1
ATOM 2918 N N . THR A 1 375 ? -14.359 22.969 17.609 1 77.5 375 THR A N 1
ATOM 2919 C CA . THR A 1 375 ? -14.555 22.188 16.391 1 77.5 375 THR A CA 1
ATOM 2920 C C . THR A 1 375 ? -15.695 21.188 16.578 1 77.5 375 THR A C 1
ATOM 2922 O O . THR A 1 375 ? -16.438 20.906 15.633 1 77.5 375 THR A O 1
ATOM 2925 N N . THR A 1 376 ? -15.82 20.656 17.766 1 83.44 376 THR A N 1
ATOM 2926 C CA . THR A 1 376 ? -16.906 19.719 18.062 1 83.44 376 THR A CA 1
ATOM 2927 C C . THR A 1 376 ? -18.266 20.391 17.875 1 83.44 376 THR A C 1
ATOM 2929 O O . THR A 1 376 ? -19.188 19.766 17.344 1 83.44 376 THR A O 1
ATOM 2932 N N . LEU A 1 377 ? -18.312 21.594 18.297 1 89.56 377 LEU A N 1
ATOM 2933 C CA . LEU A 1 377 ? -19.562 22.328 18.156 1 89.56 377 LEU A CA 1
ATOM 2934 C C . LEU A 1 377 ? -19.969 22.469 16.688 1 89.56 377 LEU A C 1
ATOM 2936 O O . LEU A 1 377 ? -21.125 22.266 16.344 1 89.56 377 LEU A O 1
ATOM 2940 N N . ILE A 1 378 ? -19.047 22.781 15.875 1 87.5 378 ILE A N 1
ATOM 2941 C CA . ILE A 1 378 ? -19.281 22.953 14.453 1 87.5 378 ILE A CA 1
ATOM 2942 C C . ILE A 1 378 ? -19.641 21.609 13.82 1 87.5 378 ILE A C 1
ATOM 2944 O O . ILE A 1 378 ? -20.516 21.531 12.953 1 87.5 378 ILE A O 1
ATOM 2948 N N . ASN A 1 379 ? -19.016 20.609 14.234 1 84.62 379 ASN A N 1
ATOM 2949 C CA . ASN A 1 379 ? -19.281 19.266 13.719 1 84.62 379 ASN A CA 1
ATOM 2950 C C . ASN A 1 379 ? -20.688 18.797 14.07 1 84.62 379 ASN A C 1
ATOM 2952 O O . ASN A 1 379 ? -21.312 18.078 13.297 1 84.62 379 ASN A O 1
ATOM 2956 N N . LEU A 1 380 ? -21.094 19.156 15.219 1 88.88 380 LEU A N 1
ATOM 2957 C CA . LEU A 1 380 ? -22.453 18.828 15.633 1 88.88 380 LEU A CA 1
ATOM 2958 C C . LEU A 1 380 ? -23.484 19.578 14.797 1 88.88 380 LEU A C 1
ATOM 2960 O O . LEU A 1 380 ? -24.516 19.016 14.422 1 88.88 380 LEU A O 1
ATOM 2964 N N . LEU A 1 381 ? -23.141 20.812 14.531 1 91.62 381 LEU A N 1
ATOM 2965 C CA . LEU A 1 381 ? -24.031 21.625 13.719 1 91.62 381 LEU A CA 1
ATOM 2966 C C . LEU A 1 381 ? -24.188 21.031 12.32 1 91.62 381 LEU A C 1
ATOM 2968 O O . LEU A 1 381 ? -25.281 21.062 11.758 1 91.62 381 LEU A O 1
ATOM 2972 N N . GLN A 1 382 ? -23.141 20.5 11.805 1 87.5 382 GLN A N 1
ATOM 2973 C CA . GLN A 1 382 ? -23.141 19.938 10.461 1 87.5 382 GLN A CA 1
ATOM 2974 C C . GLN A 1 382 ? -23.578 18.469 10.492 1 87.5 382 GLN A C 1
ATOM 2976 O O . GLN A 1 382 ? -23.578 17.797 9.453 1 87.5 382 GLN A O 1
ATOM 2981 N N . ARG A 1 383 ? -23.859 17.938 11.641 1 84.81 383 ARG A N 1
ATOM 2982 C CA . ARG A 1 383 ? -24.297 16.562 11.883 1 84.81 383 ARG A CA 1
ATOM 2983 C C . ARG A 1 383 ? -23.25 15.562 11.438 1 84.81 383 ARG A C 1
ATOM 2985 O O . ARG A 1 383 ? -23.562 14.547 10.812 1 84.81 383 ARG A O 1
ATOM 2992 N N . VAL A 1 384 ? -22.078 16 11.57 1 76 384 VAL A N 1
ATOM 2993 C CA . VAL A 1 384 ? -20.969 15.047 11.469 1 76 384 VAL A CA 1
ATOM 2994 C C . VAL A 1 384 ? -21.047 14.039 12.625 1 76 384 VAL A C 1
ATOM 2996 O O . VAL A 1 384 ? -20.75 12.859 12.445 1 76 384 VAL A O 1
ATOM 2999 N N . HIS A 1 385 ? -21.406 14.617 13.781 1 76.62 385 HIS A N 1
ATOM 3000 C CA . HIS A 1 385 ? -21.75 13.859 14.977 1 76.62 385 HIS A CA 1
ATOM 3001 C C . HIS A 1 385 ? -23.172 14.148 15.438 1 76.62 385 HIS A C 1
ATOM 3003 O O . HIS A 1 385 ? -23.703 15.234 15.18 1 76.62 385 HIS A O 1
ATOM 3009 N N . GLU A 1 386 ? -23.656 13.109 16.031 1 83.12 386 GLU A N 1
ATOM 3010 C CA . GLU A 1 386 ? -24.953 13.328 16.641 1 83.12 386 GLU A CA 1
ATOM 3011 C C . GLU A 1 386 ? -24.812 13.602 18.141 1 83.12 386 GLU A C 1
ATOM 3013 O O . GLU A 1 386 ? -24 12.977 18.812 1 83.12 386 GLU A O 1
ATOM 3018 N N . PRO A 1 387 ? -25.531 14.602 18.5 1 89.75 387 PRO A N 1
ATOM 3019 C CA . PRO A 1 387 ? -25.484 14.883 19.938 1 89.75 387 PRO A CA 1
ATOM 3020 C C . PRO A 1 387 ? -26 13.719 20.781 1 89.75 387 PRO A C 1
ATOM 3022 O O . PRO A 1 387 ? -26.938 13.031 20.391 1 89.75 387 PRO A O 1
ATOM 3025 N N . GLN A 1 388 ? -25.406 13.453 21.891 1 89.38 388 GLN A N 1
ATOM 3026 C CA . GLN A 1 388 ? -25.844 12.414 22.812 1 89.38 388 GLN A CA 1
ATOM 3027 C C . GLN A 1 388 ? -27.031 12.867 23.641 1 89.38 388 GLN A C 1
ATOM 3029 O O . GLN A 1 388 ? -27.906 12.07 23.984 1 89.38 388 GLN A O 1
ATOM 3034 N N . GLN A 1 389 ? -26.969 14.102 24.062 1 93.56 389 GLN A N 1
ATOM 3035 C CA . GLN A 1 389 ? -28.078 14.758 24.75 1 93.56 389 GLN A CA 1
ATOM 3036 C C . GLN A 1 389 ? -28.375 16.125 24.156 1 93.56 389 GLN A C 1
ATOM 3038 O O . GLN A 1 389 ? -27.5 16.75 23.547 1 93.56 389 GLN A O 1
ATOM 3043 N N . GLY A 1 390 ? -29.625 16.422 24.188 1 94.38 390 GLY A N 1
ATOM 3044 C CA . GLY A 1 390 ? -30.031 17.719 23.672 1 94.38 390 GLY A CA 1
ATOM 3045 C C . GLY A 1 390 ? -30.391 17.688 22.188 1 94.38 390 GLY A C 1
ATOM 3046 O O . GLY A 1 390 ? -30.547 16.625 21.609 1 94.38 390 GLY A O 1
ATOM 3047 N N . GLN A 1 391 ? -30.672 18.891 21.688 1 95.62 391 GLN A N 1
ATOM 3048 C CA . GLN A 1 391 ? -31.031 18.984 20.281 1 95.62 391 GLN A CA 1
ATOM 3049 C C . GLN A 1 391 ? -30.516 20.281 19.656 1 95.62 391 GLN A C 1
ATOM 3051 O O . GLN A 1 391 ? -30.297 21.266 20.375 1 95.62 391 GLN A O 1
ATOM 3056 N N . ILE A 1 392 ? -30.25 20.25 18.438 1 95.88 392 ILE A N 1
ATOM 3057 C CA . ILE A 1 392 ? -29.891 21.406 17.656 1 95.88 392 ILE A CA 1
ATOM 3058 C C . ILE A 1 392 ? -30.984 21.719 16.641 1 95.88 392 ILE A C 1
ATOM 3060 O O . ILE A 1 392 ? -31.438 20.844 15.914 1 95.88 392 ILE A O 1
ATOM 3064 N N . LEU A 1 393 ? -31.391 22.969 16.719 1 96.06 393 LEU A N 1
ATOM 3065 C CA . LEU A 1 393 ? -32.5 23.359 15.852 1 96.06 393 LEU A CA 1
ATOM 3066 C C . LEU A 1 393 ? -32.031 24.406 14.836 1 96.06 393 LEU A C 1
ATOM 3068 O O . LEU A 1 393 ? -31.266 25.297 15.172 1 96.06 393 LEU A O 1
ATOM 3072 N N . ILE A 1 394 ? -32.531 24.281 13.641 1 95.5 394 ILE A N 1
ATOM 3073 C CA . ILE A 1 394 ? -32.375 25.281 12.602 1 95.5 394 ILE A CA 1
ATOM 3074 C C . ILE A 1 394 ? -33.719 25.75 12.125 1 95.5 394 ILE A C 1
ATOM 3076 O O . ILE A 1 394 ? -34.531 24.953 11.609 1 95.5 394 ILE A O 1
ATOM 3080 N N . ASP A 1 395 ? -34 26.984 12.305 1 95 395 ASP A N 1
ATOM 3081 C CA . ASP A 1 395 ? -35.312 27.547 12.008 1 95 395 ASP A CA 1
ATOM 3082 C C . ASP A 1 395 ? -36.438 26.75 12.672 1 95 395 ASP A C 1
ATOM 3084 O O . ASP A 1 395 ? -37.469 26.453 12.039 1 95 395 ASP A O 1
ATOM 3088 N N . GLY A 1 396 ? -36.125 26.25 13.789 1 91.88 396 GLY A N 1
ATOM 3089 C CA . GLY A 1 396 ? -37.094 25.547 14.578 1 91.88 396 GLY A CA 1
ATOM 3090 C C . GLY A 1 396 ? -37.156 24.062 14.297 1 91.88 396 GLY A C 1
ATOM 3091 O O . GLY A 1 396 ? -37.781 23.297 15.023 1 91.88 396 GLY A O 1
ATOM 3092 N N . ALA A 1 397 ? -36.562 23.594 13.289 1 92.88 397 ALA A N 1
ATOM 3093 C CA . ALA A 1 397 ? -36.562 22.188 12.938 1 92.88 397 ALA A CA 1
ATOM 3094 C C . ALA A 1 397 ? -35.344 21.469 13.523 1 92.88 397 ALA A C 1
ATOM 3096 O O . ALA A 1 397 ? -34.219 21.938 13.398 1 92.88 397 ALA A O 1
ATOM 3097 N N . ASP A 1 398 ? -35.594 20.328 14.078 1 93.56 398 ASP A N 1
ATOM 3098 C CA . ASP A 1 398 ? -34.531 19.516 14.625 1 93.56 398 ASP A CA 1
ATOM 3099 C C . ASP A 1 398 ? -33.688 18.891 13.508 1 93.56 398 ASP A C 1
ATOM 3101 O O . ASP A 1 398 ? -34.219 18.25 12.609 1 93.56 398 ASP A O 1
ATOM 3105 N N . ILE A 1 399 ? -32.406 19.062 13.602 1 91.75 399 ILE A N 1
ATOM 3106 C CA . ILE A 1 399 ? -31.531 18.625 12.523 1 91.75 399 ILE A CA 1
ATOM 3107 C C . ILE A 1 399 ? -31.531 17.094 12.438 1 91.75 399 ILE A C 1
ATOM 3109 O O . ILE A 1 399 ? -31.172 16.516 11.406 1 91.75 399 ILE A O 1
ATOM 3113 N N . SER A 1 400 ? -31.938 16.422 13.516 1 88.75 400 SER A N 1
ATOM 3114 C CA . SER A 1 400 ? -32 14.961 13.508 1 88.75 400 SER A CA 1
ATOM 3115 C C . SER A 1 400 ? -33.156 14.477 12.648 1 88.75 400 SER A C 1
ATOM 3117 O O . SER A 1 400 ? -33.188 13.32 12.219 1 88.75 400 SER A O 1
ATOM 3119 N N . THR A 1 401 ? -34.125 15.352 12.375 1 88.75 401 THR A N 1
ATOM 3120 C CA . THR A 1 401 ? -35.344 14.969 11.641 1 88.75 401 THR A CA 1
ATOM 3121 C C . THR A 1 401 ? -35.25 15.43 10.188 1 88.75 401 THR A C 1
ATOM 3123 O O . THR A 1 401 ? -36.188 15.242 9.414 1 88.75 401 THR A O 1
ATOM 3126 N N . ILE A 1 402 ? -34.219 16.016 9.844 1 89.56 402 ILE A N 1
ATOM 3127 C CA . ILE A 1 402 ? -34.031 16.516 8.477 1 89.56 402 ILE A CA 1
ATOM 3128 C C . ILE A 1 402 ? -33 15.688 7.75 1 89.56 402 ILE A C 1
ATOM 3130 O O . ILE A 1 402 ? -32.156 15.023 8.383 1 89.56 402 ILE A O 1
ATOM 3134 N N . THR A 1 403 ? -33.156 15.703 6.418 1 88.25 403 THR A N 1
ATOM 3135 C CA . THR A 1 403 ? -32.188 14.953 5.621 1 88.25 403 THR A CA 1
ATOM 3136 C C . THR A 1 403 ? -30.812 15.602 5.691 1 88.25 403 THR A C 1
ATOM 3138 O O . THR A 1 403 ? -30.703 16.828 5.719 1 88.25 403 THR A O 1
ATOM 3141 N N . ARG A 1 404 ? -29.766 14.789 5.699 1 84.75 404 ARG A N 1
ATOM 3142 C CA . ARG A 1 404 ? -28.391 15.289 5.738 1 84.75 404 ARG A CA 1
ATOM 3143 C C . ARG A 1 404 ? -28.078 16.125 4.508 1 84.75 404 ARG A C 1
ATOM 3145 O O . ARG A 1 404 ? -27.344 17.109 4.594 1 84.75 404 ARG A O 1
ATOM 3152 N N . GLN A 1 405 ? -28.688 15.766 3.453 1 86 405 GLN A N 1
ATOM 3153 C CA . GLN A 1 405 ? -28.438 16.484 2.205 1 86 405 GLN A CA 1
ATOM 3154 C C . GLN A 1 405 ? -28.953 17.922 2.283 1 86 405 GLN A C 1
ATOM 3156 O O . GLN A 1 405 ? -28.25 18.859 1.929 1 86 405 GLN A O 1
ATOM 3161 N N . SER A 1 406 ? -30.188 18 2.738 1 89.56 406 SER A N 1
ATOM 3162 C CA . SER A 1 406 ? -30.781 19.328 2.828 1 89.56 406 SER A CA 1
ATOM 3163 C C . SER A 1 406 ? -30.078 20.188 3.883 1 89.56 406 SER A C 1
ATOM 3165 O O . SER A 1 406 ? -29.938 21.391 3.711 1 89.56 406 SER A O 1
ATOM 3167 N N . LEU A 1 407 ? -29.656 19.547 4.914 1 90.62 407 LEU A N 1
ATOM 3168 C CA . LEU A 1 407 ? -28.922 20.266 5.957 1 90.62 407 LEU A CA 1
ATOM 3169 C C . LEU A 1 407 ? -27.594 20.797 5.426 1 90.62 407 LEU A C 1
ATOM 3171 O O . LEU A 1 407 ? -27.281 21.984 5.59 1 90.62 407 LEU A O 1
ATOM 3175 N N . ARG A 1 408 ? -26.938 19.984 4.77 1 88.25 408 ARG A N 1
ATOM 3176 C CA . ARG A 1 408 ? -25.594 20.344 4.305 1 88.25 408 ARG A CA 1
ATOM 3177 C C . ARG A 1 408 ? -25.672 21.312 3.125 1 88.25 408 ARG A C 1
ATOM 3179 O O . ARG A 1 408 ? -24.75 22.094 2.898 1 88.25 408 ARG A O 1
ATOM 3186 N N . ASN A 1 409 ? -26.766 21.281 2.445 1 90.12 409 ASN A N 1
ATOM 3187 C CA . ASN A 1 409 ? -26.984 22.281 1.407 1 90.12 409 ASN A CA 1
ATOM 3188 C C . ASN A 1 409 ? -27.156 23.672 2 1 90.12 409 ASN A C 1
ATOM 3190 O O . ASN A 1 409 ? -26.859 24.672 1.346 1 90.12 409 ASN A O 1
ATOM 3194 N N . SER A 1 410 ? -27.562 23.672 3.195 1 93.06 410 SER A N 1
ATOM 3195 C CA . SER A 1 410 ? -27.859 24.938 3.844 1 93.06 410 SER A CA 1
ATOM 3196 C C . SER A 1 410 ? -26.641 25.484 4.59 1 93.06 410 SER A C 1
ATOM 3198 O O . SER A 1 410 ? -26.688 26.578 5.148 1 93.06 410 SER A O 1
ATOM 3200 N N . ILE A 1 411 ? -25.609 24.75 4.574 1 93.19 411 ILE A N 1
ATOM 3201 C CA . ILE A 1 411 ? -24.422 25.156 5.32 1 93.19 411 ILE A CA 1
ATOM 3202 C C . ILE A 1 411 ? -23.219 25.172 4.391 1 93.19 411 ILE A C 1
ATOM 3204 O O . ILE A 1 411 ? -22.953 24.188 3.682 1 93.19 411 ILE A O 1
ATOM 3208 N N . ALA A 1 412 ? -22.531 26.25 4.277 1 92 412 ALA A N 1
ATOM 3209 C CA . ALA A 1 412 ? -21.234 26.328 3.609 1 92 412 ALA A CA 1
ATOM 3210 C C . ALA A 1 412 ? -20.109 26.391 4.629 1 92 412 ALA A C 1
ATOM 3212 O O . ALA A 1 412 ? -20.109 27.219 5.539 1 92 412 ALA A O 1
ATOM 3213 N N . THR A 1 413 ? -19.188 25.469 4.488 1 90.31 413 THR A N 1
ATOM 3214 C CA . THR A 1 413 ? -18.125 25.375 5.492 1 90.31 413 THR A CA 1
ATOM 3215 C C . THR A 1 413 ? -16.75 25.594 4.855 1 90.31 413 THR A C 1
ATOM 3217 O O . THR A 1 413 ? -16.484 25.094 3.766 1 90.31 413 THR A O 1
ATOM 3220 N N . VAL A 1 414 ? -16.016 26.438 5.477 1 87.5 414 VAL A N 1
ATOM 3221 C CA . VAL A 1 414 ? -14.594 26.578 5.172 1 87.5 414 VAL A CA 1
ATOM 3222 C C . VAL A 1 414 ? -13.766 25.938 6.285 1 87.5 414 VAL A C 1
ATOM 3224 O O . VAL A 1 414 ? -13.734 26.453 7.41 1 87.5 414 VAL A O 1
ATOM 3227 N N . PHE A 1 415 ? -13.102 24.938 5.969 1 83 415 PHE A N 1
ATOM 3228 C CA . PHE A 1 415 ? -12.367 24.156 6.957 1 83 415 PHE A CA 1
ATOM 3229 C C . PHE A 1 415 ? -10.984 24.766 7.199 1 83 415 PHE A C 1
ATOM 3231 O O . PHE A 1 415 ? -10.492 25.531 6.383 1 83 415 PHE A O 1
ATOM 3238 N N . GLN A 1 416 ? -10.477 24.344 8.391 1 72.25 416 GLN A N 1
ATOM 3239 C CA . GLN A 1 416 ? -9.102 24.719 8.688 1 72.25 416 GLN A CA 1
ATOM 3240 C C . GLN A 1 416 ? -8.133 24.156 7.648 1 72.25 416 GLN A C 1
ATOM 3242 O O . GLN A 1 416 ? -7.27 24.875 7.145 1 72.25 416 GLN A O 1
ATOM 3247 N N . ASP A 1 417 ? -8.398 22.922 7.352 1 74.12 417 ASP A N 1
ATOM 3248 C CA . ASP A 1 417 ? -7.715 22.297 6.227 1 74.12 417 ASP A CA 1
ATOM 3249 C C . ASP A 1 417 ? -8.57 22.344 4.965 1 74.12 417 ASP A C 1
ATOM 3251 O O . ASP A 1 417 ? -9.57 21.625 4.852 1 74.12 417 ASP A O 1
ATOM 3255 N N . ALA A 1 418 ? -8.203 23.328 4.031 1 79.62 418 ALA A N 1
ATOM 3256 C CA . ALA A 1 418 ? -9.023 23.672 2.871 1 79.62 418 ALA A CA 1
ATOM 3257 C C . ALA A 1 418 ? -9.25 22.453 1.979 1 79.62 418 ALA A C 1
ATOM 3259 O O . ALA A 1 418 ? -10.125 22.469 1.109 1 79.62 418 ALA A O 1
ATOM 3260 N N . GLY A 1 419 ? -8.93 21.328 2.264 1 83.94 419 GLY A N 1
ATOM 3261 C CA . GLY A 1 419 ? -9.094 20.172 1.412 1 83.94 419 GLY A CA 1
ATOM 3262 C C . GLY A 1 419 ? -9.188 20.516 -0.062 1 83.94 419 GLY A C 1
ATOM 3263 O O . GLY A 1 419 ? -10.039 21.312 -0.465 1 83.94 419 GLY A O 1
ATOM 3264 N N . ILE A 1 420 ? -8.375 20.172 -0.946 1 88.38 420 ILE A N 1
ATOM 3265 C CA . ILE A 1 420 ? -8.352 20.438 -2.379 1 88.38 420 ILE A CA 1
ATOM 3266 C C . ILE A 1 420 ? -8.273 19.125 -3.15 1 88.38 420 ILE A C 1
ATOM 3268 O O . ILE A 1 420 ? -7.391 18.297 -2.889 1 88.38 420 ILE A O 1
ATOM 3272 N N . LEU A 1 421 ? -9.242 18.953 -4.039 1 90.19 421 LEU A N 1
ATOM 3273 C CA . LEU A 1 421 ? -9.25 17.734 -4.852 1 90.19 421 LEU A CA 1
ATOM 3274 C C . LEU A 1 421 ? -8.266 17.859 -6.008 1 90.19 421 LEU A C 1
ATOM 3276 O O . LEU A 1 421 ? -7.941 18.953 -6.453 1 90.19 421 LEU A O 1
ATOM 3280 N N . ASN A 1 422 ? -7.77 16.734 -6.434 1 88.44 422 ASN A N 1
ATOM 3281 C CA . ASN A 1 422 ? -6.809 16.688 -7.531 1 88.44 422 ASN A CA 1
ATOM 3282 C C . ASN A 1 422 ? -7.48 16.953 -8.875 1 88.44 422 ASN A C 1
ATOM 3284 O O . ASN A 1 422 ? -7.645 16.047 -9.68 1 88.44 422 ASN A O 1
ATOM 3288 N N . ARG A 1 423 ? -7.805 18.156 -9.109 1 91.31 423 ARG A N 1
ATOM 3289 C CA . ARG A 1 423 ? -8.438 18.656 -10.328 1 91.31 423 ARG A CA 1
ATOM 3290 C C . ARG A 1 423 ? -8.047 20.109 -10.586 1 91.31 423 ARG A C 1
ATOM 3292 O O . ARG A 1 423 ? -7.125 20.625 -9.961 1 91.31 423 ARG A O 1
ATOM 3299 N N . SER A 1 424 ? -8.734 20.734 -11.555 1 93.25 424 SER A N 1
ATOM 3300 C CA . SER A 1 424 ? -8.422 22.125 -11.883 1 93.25 424 SER A CA 1
ATOM 3301 C C . SER A 1 424 ? -8.938 23.078 -10.805 1 93.25 424 SER A C 1
ATOM 3303 O O . SER A 1 424 ? -9.781 22.703 -9.992 1 93.25 424 SER A O 1
ATOM 3305 N N . ILE A 1 425 ? -8.359 24.266 -10.805 1 94.44 425 ILE A N 1
ATOM 3306 C CA . ILE A 1 425 ? -8.828 25.297 -9.875 1 94.44 425 ILE A CA 1
ATOM 3307 C C . ILE A 1 425 ? -10.312 25.547 -10.094 1 94.44 425 ILE A C 1
ATOM 3309 O O . ILE A 1 425 ? -11.078 25.641 -9.125 1 94.44 425 ILE A O 1
ATOM 3313 N N . ALA A 1 426 ? -10.703 25.594 -11.352 1 94.94 426 ALA A N 1
ATOM 3314 C CA . ALA A 1 426 ? -12.102 25.828 -11.695 1 94.94 426 ALA A CA 1
ATOM 3315 C C . ALA A 1 426 ? -13 24.734 -11.141 1 94.94 426 ALA A C 1
ATOM 3317 O O . ALA A 1 426 ? -14.062 25.016 -10.57 1 94.94 426 ALA A O 1
ATOM 3318 N N . ASP A 1 427 ? -12.594 23.547 -11.258 1 93 427 ASP A N 1
ATOM 3319 C CA . ASP A 1 427 ? -13.391 22.422 -10.812 1 93 427 ASP A CA 1
ATOM 3320 C C . ASP A 1 427 ? -13.477 22.375 -9.289 1 93 427 ASP A C 1
ATOM 3322 O O . ASP A 1 427 ? -14.477 21.922 -8.734 1 93 427 ASP A O 1
ATOM 3326 N N . ASN A 1 428 ? -12.398 22.766 -8.656 1 94.75 428 ASN A N 1
ATOM 3327 C CA . ASN A 1 428 ? -12.422 22.828 -7.203 1 94.75 428 ASN A CA 1
ATOM 3328 C C . ASN A 1 428 ? -13.414 23.875 -6.703 1 94.75 428 ASN A C 1
ATOM 3330 O O . ASN A 1 428 ? -14.109 23.656 -5.707 1 94.75 428 ASN A O 1
ATOM 3334 N N . ILE A 1 429 ? -13.422 24.984 -7.41 1 94.75 429 ILE A N 1
ATOM 3335 C CA . ILE A 1 429 ? -14.367 26.031 -7.035 1 94.75 429 ILE A CA 1
ATOM 3336 C C . ILE A 1 429 ? -15.789 25.578 -7.352 1 94.75 429 ILE A C 1
ATOM 3338 O O . ILE A 1 429 ? -16.719 25.828 -6.57 1 94.75 429 ILE A O 1
ATOM 3342 N N . ARG A 1 430 ? -15.961 24.859 -8.414 1 94.31 430 ARG A N 1
ATOM 3343 C CA . ARG A 1 430 ? -17.266 24.422 -8.891 1 94.31 430 ARG A CA 1
ATOM 3344 C C . ARG A 1 430 ? -17.891 23.422 -7.91 1 94.31 430 ARG A C 1
ATOM 3346 O O . ARG A 1 430 ? -19.094 23.156 -7.969 1 94.31 430 ARG A O 1
ATOM 3353 N N . ILE A 1 431 ? -17.141 22.891 -7.012 1 92.19 431 ILE A N 1
ATOM 3354 C CA . ILE A 1 431 ? -17.656 22 -5.988 1 92.19 431 ILE A CA 1
ATOM 3355 C C . ILE A 1 431 ? -18.75 22.688 -5.184 1 92.19 431 ILE A C 1
ATOM 3357 O O . ILE A 1 431 ? -19.688 22.047 -4.699 1 92.19 431 ILE A O 1
ATOM 3361 N N . GLY A 1 432 ? -18.656 24 -5.078 1 92.19 432 GLY A N 1
ATOM 3362 C CA . GLY A 1 432 ? -19.641 24.766 -4.355 1 92.19 432 GLY A CA 1
ATOM 3363 C C . GLY A 1 432 ? -21.031 24.703 -4.988 1 92.19 432 GLY A C 1
ATOM 3364 O O . GLY A 1 432 ? -22.031 24.75 -4.285 1 92.19 432 GLY A O 1
ATOM 3365 N N . ARG A 1 433 ? -21.031 24.734 -6.27 1 92 433 ARG A N 1
ATOM 3366 C CA . ARG A 1 433 ? -22.25 24.641 -7.055 1 92 433 ARG A CA 1
ATOM 3367 C C . ARG A 1 433 ? -22 23.938 -8.391 1 92 433 ARG A C 1
ATOM 3369 O O . ARG A 1 433 ? -21.422 24.547 -9.305 1 92 433 ARG A O 1
ATOM 3376 N N . GLU A 1 434 ? -22.531 22.797 -8.562 1 86.25 434 GLU A N 1
ATOM 3377 C CA . GLU A 1 434 ? -22.219 21.922 -9.695 1 86.25 434 GLU A CA 1
ATOM 3378 C C . GLU A 1 434 ? -22.562 22.594 -11.023 1 86.25 434 GLU A C 1
ATOM 3380 O O . GLU A 1 434 ? -21.844 22.438 -12.008 1 86.25 434 GLU A O 1
ATOM 3385 N N . ASN A 1 435 ? -23.625 23.312 -11.086 1 88.75 435 ASN A N 1
ATOM 3386 C CA . ASN A 1 435 ? -24.094 23.891 -12.344 1 88.75 435 ASN A CA 1
ATOM 3387 C C . ASN A 1 435 ? -23.641 25.344 -12.508 1 88.75 435 ASN A C 1
ATOM 3389 O O . ASN A 1 435 ? -24.188 26.078 -13.32 1 88.75 435 ASN A O 1
ATOM 3393 N N . ALA A 1 436 ? -22.594 25.656 -11.727 1 93.06 436 ALA A N 1
ATOM 3394 C CA . ALA A 1 436 ? -22.125 27.031 -11.82 1 93.06 436 ALA A CA 1
ATOM 3395 C C . ALA A 1 436 ? -21.453 27.281 -13.172 1 93.06 436 ALA A C 1
ATOM 3397 O O . ALA A 1 436 ? -20.766 26.406 -13.703 1 93.06 436 ALA A O 1
ATOM 3398 N N . THR A 1 437 ? -21.703 28.422 -13.781 1 95.19 437 THR A N 1
ATOM 3399 C CA . THR A 1 437 ? -21.078 28.812 -15.039 1 95.19 437 THR A CA 1
ATOM 3400 C C . THR A 1 437 ? -19.656 29.328 -14.797 1 95.19 437 THR A C 1
ATOM 3402 O O . THR A 1 437 ? -19.281 29.609 -13.664 1 95.19 437 THR A O 1
ATOM 3405 N N . ASP A 1 438 ? -18.969 29.453 -15.844 1 94.56 438 ASP A N 1
ATOM 3406 C CA . ASP A 1 438 ? -17.594 29.953 -15.742 1 94.56 438 ASP A CA 1
ATOM 3407 C C . ASP A 1 438 ? -17.578 31.391 -15.211 1 94.56 438 ASP A C 1
ATOM 3409 O O . ASP A 1 438 ? -16.641 31.781 -14.5 1 94.56 438 ASP A O 1
ATOM 3413 N N . GLU A 1 439 ? -18.562 32.031 -15.57 1 94.5 439 GLU A N 1
ATOM 3414 C CA . GLU A 1 439 ? -18.672 33.406 -15.078 1 94.5 439 GLU A CA 1
ATOM 3415 C C . GLU A 1 439 ? -18.859 33.438 -13.562 1 94.5 439 GLU A C 1
ATOM 3417 O O . GLU A 1 439 ? -18.297 34.281 -12.867 1 94.5 439 GLU A O 1
ATOM 3422 N N . ASP A 1 440 ? -19.672 32.531 -13.117 1 94.69 440 ASP A N 1
ATOM 3423 C CA . ASP A 1 440 ? -19.891 32.406 -11.68 1 94.69 440 ASP A CA 1
ATOM 3424 C C . ASP A 1 440 ? -18.594 32.094 -10.938 1 94.69 440 ASP A C 1
ATOM 3426 O O . ASP A 1 440 ? -18.344 32.594 -9.844 1 94.69 440 ASP A O 1
ATOM 3430 N N . ILE A 1 441 ? -17.812 31.266 -11.516 1 95.5 441 ILE A N 1
ATOM 3431 C CA . ILE A 1 441 ? -16.562 30.812 -10.922 1 95.5 441 ILE A CA 1
ATOM 3432 C C . ILE A 1 441 ? -15.586 31.984 -10.836 1 95.5 441 ILE A C 1
ATOM 3434 O O . ILE A 1 441 ? -14.922 32.188 -9.812 1 95.5 441 ILE A O 1
ATOM 3438 N N . VAL A 1 442 ? -15.555 32.781 -11.883 1 95 442 VAL A N 1
ATOM 3439 C CA . VAL A 1 442 ? -14.656 33.938 -11.922 1 95 442 VAL A CA 1
ATOM 3440 C C . VAL A 1 442 ? -15.07 34.938 -10.875 1 95 442 VAL A C 1
ATOM 3442 O O . VAL A 1 442 ? -14.219 35.531 -10.18 1 95 442 VAL A O 1
ATOM 3445 N N . LYS A 1 443 ? -16.328 35.125 -10.742 1 91.5 443 LYS A N 1
ATOM 3446 C CA . LYS A 1 443 ? -16.859 36.094 -9.758 1 91.5 443 LYS A CA 1
ATOM 3447 C C . LYS A 1 443 ? -16.531 35.625 -8.336 1 91.5 443 LYS A C 1
ATOM 3449 O O . LYS A 1 443 ? -16.156 36.438 -7.488 1 91.5 443 LYS A O 1
ATOM 3454 N N . ALA A 1 444 ? -16.734 34.375 -8.102 1 92.38 444 ALA A N 1
ATOM 3455 C CA . ALA A 1 444 ? -16.438 33.812 -6.777 1 92.38 444 ALA A CA 1
ATOM 3456 C C . ALA A 1 444 ? -14.945 33.906 -6.465 1 92.38 444 ALA A C 1
ATOM 3458 O O . ALA A 1 444 ? -14.562 34.219 -5.336 1 92.38 444 ALA A O 1
ATOM 3459 N N . ALA A 1 445 ? -14.133 33.656 -7.453 1 93.75 445 ALA A N 1
ATOM 3460 C CA . ALA A 1 445 ? -12.688 33.75 -7.289 1 93.75 445 ALA A CA 1
ATOM 3461 C C . ALA A 1 445 ? -12.258 35.188 -7 1 93.75 445 ALA A C 1
ATOM 3463 O O . ALA A 1 445 ? -11.383 35.438 -6.172 1 93.75 445 ALA A O 1
ATOM 3464 N N . GLU A 1 446 ? -12.836 36.094 -7.68 1 89.94 446 GLU A N 1
ATOM 3465 C CA . GLU A 1 446 ? -12.555 37.5 -7.457 1 89.94 446 GLU A CA 1
ATOM 3466 C C . GLU A 1 446 ? -12.953 37.938 -6.047 1 89.94 446 GLU A C 1
ATOM 3468 O O . GLU A 1 446 ? -12.195 38.625 -5.375 1 89.94 446 GLU A O 1
ATOM 3473 N N . ALA A 1 447 ? -14.07 37.469 -5.676 1 86.25 447 ALA A N 1
ATOM 3474 C CA . ALA A 1 447 ? -14.562 37.781 -4.344 1 86.25 447 ALA A CA 1
ATOM 3475 C C . ALA A 1 447 ? -13.648 37.219 -3.262 1 86.25 447 ALA A C 1
ATOM 3477 O O . ALA A 1 447 ? -13.5 37.812 -2.191 1 86.25 447 ALA A O 1
ATOM 3478 N N . ALA A 1 448 ? -13.07 36.156 -3.531 1 88.38 448 ALA A N 1
ATOM 3479 C CA . ALA A 1 448 ? -12.188 35.5 -2.564 1 88.38 448 ALA A CA 1
ATOM 3480 C C . ALA A 1 448 ? -10.742 35.969 -2.734 1 88.38 448 ALA A C 1
ATOM 3482 O O . ALA A 1 448 ? -9.82 35.375 -2.154 1 88.38 448 ALA A O 1
ATOM 3483 N N . ALA A 1 449 ? -10.5 36.938 -3.572 1 85.44 449 ALA A N 1
ATOM 3484 C CA . ALA A 1 449 ? -9.172 37.469 -3.846 1 85.44 449 ALA A CA 1
ATOM 3485 C C . ALA A 1 449 ? -8.234 36.406 -4.383 1 85.44 449 ALA A C 1
ATOM 3487 O O . ALA A 1 449 ? -7.07 36.312 -3.994 1 85.44 449 ALA A O 1
ATOM 3488 N N . ALA A 1 450 ? -8.812 35.531 -5.156 1 89.06 450 ALA A N 1
ATOM 3489 C CA . ALA A 1 450 ? -8.016 34.438 -5.68 1 89.06 450 ALA A CA 1
ATOM 3490 C C . ALA A 1 450 ? -7.625 34.688 -7.137 1 89.06 450 ALA A C 1
ATOM 3492 O O . ALA A 1 450 ? -6.781 33.969 -7.688 1 89.06 450 ALA A O 1
ATOM 3493 N N . THR A 1 451 ? -8.086 35.656 -7.801 1 88.62 451 THR A N 1
ATOM 3494 C CA . THR A 1 451 ? -7.879 35.906 -9.227 1 88.62 451 THR A CA 1
ATOM 3495 C C . THR A 1 451 ? -6.41 36.219 -9.516 1 88.62 451 THR A C 1
ATOM 3497 O O . THR A 1 451 ? -5.883 35.781 -10.547 1 88.62 451 THR A O 1
ATOM 3500 N N . ASP A 1 452 ? -5.82 36.906 -8.672 1 81.69 452 ASP A N 1
ATOM 3501 C CA . ASP A 1 452 ? -4.445 37.344 -8.891 1 81.69 452 ASP A CA 1
ATOM 3502 C C . ASP A 1 452 ? -3.52 36.156 -9.094 1 81.69 452 ASP A C 1
ATOM 3504 O O . ASP A 1 452 ? -2.771 36.094 -10.07 1 81.69 452 ASP A O 1
ATOM 3508 N N . PHE A 1 453 ? -3.594 35.156 -8.109 1 81.06 453 PHE A N 1
ATOM 3509 C CA . PHE A 1 453 ? -2.662 34.031 -8.219 1 81.06 453 PHE A CA 1
ATOM 3510 C C . PHE A 1 453 ? -3.107 33.094 -9.312 1 81.06 453 PHE A C 1
ATOM 3512 O O . PHE A 1 453 ? -2.283 32.375 -9.906 1 81.06 453 PHE A O 1
ATOM 3519 N N . ILE A 1 454 ? -4.398 33.062 -9.664 1 91.06 454 ILE A N 1
ATOM 3520 C CA . ILE A 1 454 ? -4.914 32.188 -10.703 1 91.06 454 ILE A CA 1
ATOM 3521 C C . ILE A 1 454 ? -4.465 32.688 -12.078 1 91.06 454 ILE A C 1
ATOM 3523 O O . ILE A 1 454 ? -4.027 31.891 -12.914 1 91.06 454 ILE A O 1
ATOM 3527 N N . GLU A 1 455 ? -4.551 33.938 -12.227 1 86.56 455 GLU A N 1
ATOM 3528 C CA . GLU A 1 455 ? -4.207 34.531 -13.516 1 86.56 455 GLU A CA 1
ATOM 3529 C C . GLU A 1 455 ? -2.697 34.594 -13.727 1 86.56 455 GLU A C 1
ATOM 3531 O O . GLU A 1 455 ? -2.223 34.688 -14.852 1 86.56 455 GLU A O 1
ATOM 3536 N N . SER A 1 456 ? -2.006 34.531 -12.695 1 78.19 456 SER A N 1
ATOM 3537 C CA . SER A 1 456 ? -0.55 34.5 -12.789 1 78.19 456 SER A CA 1
ATOM 3538 C C . SER A 1 456 ? -0.05 33.156 -13.305 1 78.19 456 SER A C 1
ATOM 3540 O O . SER A 1 456 ? 1.088 33.031 -13.766 1 78.19 456 SER A O 1
ATOM 3542 N N . ARG A 1 457 ? -0.863 32.281 -13.258 1 82.5 457 ARG A N 1
ATOM 3543 C CA . ARG A 1 457 ? -0.491 30.953 -13.734 1 82.5 457 ARG A CA 1
ATOM 3544 C C . ARG A 1 457 ? -0.776 30.812 -15.227 1 82.5 457 ARG A C 1
ATOM 3546 O O . ARG A 1 457 ? -1.729 31.391 -15.742 1 82.5 457 ARG A O 1
ATOM 3553 N N . LEU A 1 458 ? -0.05 29.922 -15.945 1 81.88 458 LEU A N 1
ATOM 3554 C CA . LEU A 1 458 ? -0.148 29.75 -17.391 1 81.88 458 LEU A CA 1
ATOM 3555 C C . LEU A 1 458 ? -1.516 29.203 -17.781 1 81.88 458 LEU A C 1
ATOM 3557 O O . LEU A 1 458 ? -2.094 29.609 -18.781 1 81.88 458 LEU A O 1
ATOM 3561 N N . SER A 1 459 ? -2.074 28.328 -17.047 1 89.25 459 SER A N 1
ATOM 3562 C CA . SER A 1 459 ? -3.326 27.672 -17.391 1 89.25 459 SER A CA 1
ATOM 3563 C C . SER A 1 459 ? -4.508 28.312 -16.672 1 89.25 459 SER A C 1
ATOM 3565 O O . SER A 1 459 ? -5.645 27.859 -16.812 1 89.25 459 SER A O 1
ATOM 3567 N N . GLY A 1 460 ? -4.172 29.297 -15.898 1 91.44 460 GLY A N 1
ATOM 3568 C CA . GLY A 1 460 ? -5.23 30.031 -15.211 1 91.44 460 GLY A CA 1
ATOM 3569 C C . GLY A 1 460 ? -6.133 29.141 -14.383 1 91.44 460 GLY A C 1
ATOM 3570 O O . GLY A 1 460 ? -5.652 28.328 -13.578 1 91.44 460 GLY A O 1
ATOM 3571 N N . PHE A 1 461 ? -7.445 29.172 -14.773 1 93.12 461 PHE A N 1
ATOM 3572 C CA . PHE A 1 461 ? -8.461 28.422 -14.039 1 93.12 461 PHE A CA 1
ATOM 3573 C C . PHE A 1 461 ? -8.352 26.938 -14.336 1 93.12 461 PHE A C 1
ATOM 3575 O O . PHE A 1 461 ? -8.82 26.109 -13.547 1 93.12 461 PHE A O 1
ATOM 3582 N N . ASP A 1 462 ? -7.668 26.656 -15.328 1 92.06 462 ASP A N 1
ATOM 3583 C CA . ASP A 1 462 ? -7.551 25.266 -15.734 1 92.06 462 ASP A CA 1
ATOM 3584 C C . ASP A 1 462 ? -6.297 24.625 -15.141 1 92.06 462 ASP A C 1
ATOM 3586 O O . ASP A 1 462 ? -6.016 23.453 -15.398 1 92.06 462 ASP A O 1
ATOM 3590 N N . THR A 1 463 ? -5.676 25.328 -14.297 1 89.19 463 THR A N 1
ATOM 3591 C CA . THR A 1 463 ? -4.461 24.828 -13.68 1 89.19 463 THR A CA 1
ATOM 3592 C C . THR A 1 463 ? -4.77 23.609 -12.797 1 89.19 463 THR A C 1
ATOM 3594 O O . THR A 1 463 ? -5.645 23.672 -11.938 1 89.19 463 THR A O 1
ATOM 3597 N N . ASP A 1 464 ? -4.117 22.547 -13.031 1 88.81 464 ASP A N 1
ATOM 3598 C CA . ASP A 1 464 ? -4.223 21.359 -12.188 1 88.81 464 ASP A CA 1
ATOM 3599 C C . ASP A 1 464 ? -3.506 21.578 -10.852 1 88.81 464 ASP A C 1
ATOM 3601 O O . ASP A 1 464 ? -2.322 21.922 -10.828 1 88.81 464 ASP A O 1
ATOM 3605 N N . VAL A 1 465 ? -4.16 21.344 -9.75 1 85.88 465 VAL A N 1
ATOM 3606 C CA . VAL A 1 465 ? -3.635 21.719 -8.438 1 85.88 465 VAL A CA 1
ATOM 3607 C C . VAL A 1 465 ? -2.846 20.547 -7.852 1 85.88 465 VAL A C 1
ATOM 3609 O O . VAL A 1 465 ? -2.053 20.734 -6.922 1 85.88 465 VAL A O 1
ATOM 3612 N N . GLY A 1 466 ? -2.979 19.406 -8.398 1 76.88 466 GLY A N 1
ATOM 3613 C CA . GLY A 1 466 ? -2.24 18.25 -7.906 1 76.88 466 GLY A CA 1
ATOM 3614 C C . GLY A 1 466 ? -2.914 17.562 -6.73 1 76.88 466 GLY A C 1
ATOM 3615 O O . GLY A 1 466 ? -3.957 18.031 -6.254 1 76.88 466 GLY A O 1
ATOM 3616 N N . GLU A 1 467 ? -2.242 16.594 -6.18 1 73 467 GLU A N 1
ATOM 3617 C CA . GLU A 1 467 ? -2.779 15.844 -5.047 1 73 467 GLU A CA 1
ATOM 3618 C C . GLU A 1 467 ? -2.771 16.688 -3.775 1 73 467 GLU A C 1
ATOM 3620 O O . GLU A 1 467 ? -1.767 17.328 -3.455 1 73 467 GLU A O 1
ATOM 3625 N N . ARG A 1 468 ? -3.889 16.688 -3.162 1 70 468 ARG A N 1
ATOM 3626 C CA . ARG A 1 468 ? -4.07 17.453 -1.934 1 70 468 ARG A CA 1
ATOM 3627 C C . ARG A 1 468 ? -3.65 18.906 -2.129 1 70 468 ARG A C 1
ATOM 3629 O O . ARG A 1 468 ? -3.168 19.562 -1.194 1 70 468 ARG A O 1
ATOM 3636 N N . GLY A 1 469 ? -3.689 19.359 -3.357 1 74.88 469 GLY A N 1
ATOM 3637 C CA . GLY A 1 469 ? -3.363 20.75 -3.654 1 74.88 469 GLY A CA 1
ATOM 3638 C C . GLY A 1 469 ? -1.901 21.078 -3.418 1 74.88 469 GLY A C 1
ATOM 3639 O O . GLY A 1 469 ? -1.571 22.188 -3.01 1 74.88 469 GLY A O 1
ATOM 3640 N N . ASN A 1 470 ? -1.108 20.125 -3.611 1 66.19 470 ASN A N 1
ATOM 3641 C CA . ASN A 1 470 ? 0.299 20.297 -3.262 1 66.19 470 ASN A CA 1
ATOM 3642 C C . ASN A 1 470 ? 0.976 21.344 -4.148 1 66.19 470 ASN A C 1
ATOM 3644 O O . ASN A 1 470 ? 2.043 21.844 -3.807 1 66.19 470 ASN A O 1
ATOM 3648 N N . ARG A 1 471 ? 0.348 21.797 -5.16 1 70.25 471 ARG A N 1
ATOM 3649 C CA . ARG A 1 471 ? 0.928 22.797 -6.062 1 70.25 471 ARG A CA 1
ATOM 3650 C C . ARG A 1 471 ? 0.523 24.203 -5.66 1 70.25 471 ARG A C 1
ATOM 3652 O O . ARG A 1 471 ? 0.933 25.172 -6.301 1 70.25 471 ARG A O 1
ATOM 3659 N N . LEU A 1 472 ? -0.312 24.266 -4.648 1 77.12 472 LEU A N 1
ATOM 3660 C CA . LEU A 1 472 ? -0.788 25.547 -4.145 1 77.12 472 LEU A CA 1
ATOM 3661 C C . LEU A 1 472 ? -0.218 25.844 -2.76 1 77.12 472 LEU A C 1
ATOM 3663 O O . LEU A 1 472 ? 0.081 24.906 -2.004 1 77.12 472 LEU A O 1
ATOM 3667 N N . SER A 1 473 ? -0.021 27.078 -2.561 1 68.38 473 SER A N 1
ATOM 3668 C CA . SER A 1 473 ? 0.351 27.453 -1.204 1 68.38 473 SER A CA 1
ATOM 3669 C C . SER A 1 473 ? -0.833 27.344 -0.251 1 68.38 473 SER A C 1
ATOM 3671 O O . SER A 1 473 ? -1.979 27.203 -0.688 1 68.38 473 SER A O 1
ATOM 3673 N N . GLY A 1 474 ? -0.526 27.266 1.057 1 72.5 474 GLY A N 1
ATOM 3674 C CA . GLY A 1 474 ? -1.585 27.203 2.051 1 72.5 474 GLY A CA 1
ATOM 3675 C C . GLY A 1 474 ? -2.615 28.297 1.899 1 72.5 474 GLY A C 1
ATOM 3676 O O . GLY A 1 474 ? -3.82 28.047 1.981 1 72.5 474 GLY A O 1
ATOM 3677 N N . GLY A 1 475 ? -2.125 29.516 1.708 1 75.5 475 GLY A N 1
ATOM 3678 C CA . GLY A 1 475 ? -3.02 30.641 1.518 1 75.5 475 GLY A CA 1
ATOM 3679 C C . GLY A 1 475 ? -3.861 30.531 0.261 1 75.5 475 GLY A C 1
ATOM 3680 O O . GLY A 1 475 ? -5.031 30.922 0.257 1 75.5 475 GLY A O 1
ATOM 3681 N N . GLU A 1 476 ? -3.246 30.062 -0.77 1 80.94 476 GLU A N 1
ATOM 3682 C CA . GLU A 1 476 ? -3.971 29.875 -2.023 1 80.94 476 GLU A CA 1
ATOM 3683 C C . GLU A 1 476 ? -5.082 28.844 -1.87 1 80.94 476 GLU A C 1
ATOM 3685 O O . GLU A 1 476 ? -6.188 29.031 -2.379 1 80.94 476 GLU A O 1
ATOM 3690 N N . ARG A 1 477 ? -4.801 27.766 -1.197 1 87 477 ARG A N 1
ATOM 3691 C CA . ARG A 1 477 ? -5.797 26.734 -0.956 1 87 477 ARG A CA 1
ATOM 3692 C C . ARG A 1 477 ? -6.977 27.281 -0.16 1 87 477 ARG A C 1
ATOM 3694 O O . ARG A 1 477 ? -8.133 26.953 -0.444 1 87 477 ARG A O 1
ATOM 3701 N N . GLN A 1 478 ? -6.645 28.078 0.759 1 83.88 478 GLN A N 1
ATOM 3702 C CA . GLN A 1 478 ? -7.688 28.656 1.59 1 83.88 478 GLN A CA 1
ATOM 3703 C C . GLN A 1 478 ? -8.594 29.578 0.77 1 83.88 478 GLN A C 1
ATOM 3705 O O . GLN A 1 478 ? -9.812 29.594 0.958 1 83.88 478 GLN A O 1
ATOM 3710 N N . ARG A 1 479 ? -7.984 30.344 -0.062 1 87 479 ARG A N 1
ATOM 3711 C CA . ARG A 1 479 ? -8.758 31.266 -0.898 1 87 479 ARG A CA 1
ATOM 3712 C C . ARG A 1 479 ? -9.672 30.484 -1.849 1 87 479 ARG A C 1
ATOM 3714 O O . ARG A 1 479 ? -10.781 30.938 -2.152 1 87 479 ARG A O 1
ATOM 3721 N N . ILE A 1 480 ? -9.219 29.422 -2.355 1 91.19 480 ILE A N 1
ATOM 3722 C CA . ILE A 1 480 ? -10.047 28.562 -3.193 1 91.19 480 ILE A CA 1
ATOM 3723 C C . ILE A 1 480 ? -11.211 28 -2.373 1 91.19 480 ILE A C 1
ATOM 3725 O O . ILE A 1 480 ? -12.344 27.938 -2.857 1 91.19 480 ILE A O 1
ATOM 3729 N N . ALA A 1 481 ? -10.922 27.562 -1.147 1 90.75 481 ALA A N 1
ATOM 3730 C CA . ALA A 1 481 ? -11.961 27.062 -0.256 1 90.75 481 ALA A CA 1
ATOM 3731 C C . ALA A 1 481 ? -13.016 28.141 0.019 1 90.75 481 ALA A C 1
ATOM 3733 O O . ALA A 1 481 ? -14.211 27.844 0.089 1 90.75 481 ALA A O 1
ATOM 3734 N N . ILE A 1 482 ? -12.516 29.312 0.163 1 88.62 482 ILE A N 1
ATOM 3735 C CA . ILE A 1 482 ? -13.422 30.438 0.399 1 88.62 482 ILE A CA 1
ATOM 3736 C C . ILE A 1 482 ? -14.273 30.688 -0.847 1 88.62 482 ILE A C 1
ATOM 3738 O O . ILE A 1 482 ? -15.469 30.938 -0.748 1 88.62 482 ILE A O 1
ATOM 3742 N N . ALA A 1 483 ? -13.648 30.688 -2.02 1 92.31 483 ALA A N 1
ATOM 3743 C CA . ALA A 1 483 ? -14.383 30.844 -3.275 1 92.31 483 ALA A CA 1
ATOM 3744 C C . ALA A 1 483 ? -15.492 29.812 -3.402 1 92.31 483 ALA A C 1
ATOM 3746 O O . ALA A 1 483 ? -16.594 30.109 -3.865 1 92.31 483 ALA A O 1
ATOM 3747 N N . ARG A 1 484 ? -15.211 28.656 -3.031 1 93.25 484 ARG A N 1
ATOM 3748 C CA . ARG A 1 484 ? -16.188 27.578 -3.033 1 93.25 484 ARG A CA 1
ATOM 3749 C C . ARG A 1 484 ? -17.391 27.906 -2.148 1 93.25 484 ARG A C 1
ATOM 3751 O O . ARG A 1 484 ? -18.531 27.672 -2.527 1 93.25 484 ARG A O 1
ATOM 3758 N N . ALA A 1 485 ? -17.047 28.328 -1.008 1 91.25 485 ALA A N 1
ATOM 3759 C CA . ALA A 1 485 ? -18.094 28.688 -0.054 1 91.25 485 ALA A CA 1
ATOM 3760 C C . ALA A 1 485 ? -18.953 29.828 -0.583 1 91.25 485 ALA A C 1
ATOM 3762 O O . ALA A 1 485 ? -20.172 29.844 -0.397 1 91.25 485 ALA A O 1
ATOM 3763 N N . ILE A 1 486 ? -18.297 30.781 -1.191 1 90.62 486 ILE A N 1
ATOM 3764 C CA . ILE A 1 486 ? -19 31.922 -1.775 1 90.62 486 ILE A CA 1
ATOM 3765 C C . ILE A 1 486 ? -19.938 31.438 -2.875 1 90.62 486 ILE A C 1
ATOM 3767 O O . ILE A 1 486 ? -21.094 31.875 -2.953 1 90.62 486 ILE A O 1
ATOM 3771 N N . LEU A 1 487 ? -19.406 30.594 -3.686 1 92.69 487 LEU A N 1
ATOM 3772 C CA . LEU A 1 487 ? -20.172 30.062 -4.809 1 92.69 487 LEU A CA 1
ATOM 3773 C C . LEU A 1 487 ? -21.391 29.297 -4.312 1 92.69 487 LEU A C 1
ATOM 3775 O O . LEU A 1 487 ? -22.453 29.344 -4.934 1 92.69 487 LEU A O 1
ATOM 3779 N N . LYS A 1 488 ? -21.234 28.547 -3.262 1 92 488 LYS A N 1
ATOM 3780 C CA . LYS A 1 488 ? -22.344 27.766 -2.705 1 92 488 LYS A CA 1
ATOM 3781 C C . LYS A 1 488 ? -23.469 28.672 -2.234 1 92 488 LYS A C 1
ATOM 3783 O O . LYS A 1 488 ? -24.641 28.312 -2.34 1 92 488 LYS A O 1
ATOM 3788 N N . ASP A 1 489 ? -23.109 29.828 -1.685 1 89.19 489 ASP A N 1
ATOM 3789 C CA . ASP A 1 489 ? -24.062 30.859 -1.278 1 89.19 489 ASP A CA 1
ATOM 3790 C C . ASP A 1 489 ? -25.109 30.281 -0.33 1 89.19 489 ASP A C 1
ATOM 3792 O O . ASP A 1 489 ? -26.312 30.422 -0.561 1 89.19 489 ASP A O 1
ATOM 3796 N N . ALA A 1 490 ? -24.719 29.578 0.772 1 93 490 ALA A N 1
ATOM 3797 C CA . ALA A 1 490 ? -25.625 28.984 1.765 1 93 490 ALA A CA 1
ATOM 3798 C C . ALA A 1 490 ? -26 30.016 2.828 1 93 490 ALA A C 1
ATOM 3800 O O . ALA A 1 490 ? -25.25 30.938 3.107 1 93 490 ALA A O 1
ATOM 3801 N N . PRO A 1 491 ? -27.141 29.859 3.422 1 94.31 491 PRO A N 1
ATOM 3802 C CA . PRO A 1 491 ? -27.609 30.797 4.434 1 94.31 491 PRO A CA 1
ATOM 3803 C C . PRO A 1 491 ? -26.797 30.734 5.727 1 94.31 491 PRO A C 1
ATOM 3805 O O . PRO A 1 491 ? -26.75 31.719 6.477 1 94.31 491 PRO A O 1
ATOM 3808 N N . ILE A 1 492 ? -26.25 29.641 5.961 1 94.94 492 ILE A N 1
ATOM 3809 C CA . ILE A 1 492 ? -25.422 29.484 7.145 1 94.94 492 ILE A CA 1
ATOM 3810 C C . ILE A 1 492 ? -23.969 29.281 6.727 1 94.94 492 ILE A C 1
ATOM 3812 O O . ILE A 1 492 ? -23.672 28.453 5.863 1 94.94 492 ILE A O 1
ATOM 3816 N N . LEU A 1 493 ? -23.125 30.078 7.293 1 93.69 493 LEU A N 1
ATOM 3817 C CA . LEU A 1 493 ? -21.703 30.031 6.965 1 93.69 493 LEU A CA 1
ATOM 3818 C C . LEU A 1 493 ? -20.875 29.625 8.18 1 93.69 493 LEU A C 1
ATOM 3820 O O . LEU A 1 493 ? -21.078 30.141 9.281 1 93.69 493 LEU A O 1
ATOM 3824 N N . VAL A 1 494 ? -20.031 28.641 7.992 1 92.5 494 VAL A N 1
ATOM 3825 C CA . VAL A 1 494 ? -19.125 28.188 9.047 1 92.5 494 VAL A CA 1
ATOM 3826 C C . VAL A 1 494 ? -17.688 28.406 8.609 1 92.5 494 VAL A C 1
ATOM 3828 O O . VAL A 1 494 ? -17.266 27.906 7.57 1 92.5 494 VAL A O 1
ATOM 3831 N N . LEU A 1 495 ? -16.969 29.203 9.359 1 89.5 495 LEU A N 1
ATOM 3832 C CA . LEU A 1 495 ? -15.555 29.484 9.086 1 89.5 495 LEU A CA 1
ATOM 3833 C C . LEU A 1 495 ? -14.664 28.922 10.195 1 89.5 495 LEU A C 1
ATOM 3835 O O . LEU A 1 495 ? -14.57 29.516 11.273 1 89.5 495 LEU A O 1
ATOM 3839 N N . ASP A 1 496 ? -13.977 27.844 9.969 1 82.94 496 ASP A N 1
ATOM 3840 C CA . ASP A 1 496 ? -13.086 27.219 10.938 1 82.94 496 ASP A CA 1
ATOM 3841 C C . ASP A 1 496 ? -11.641 27.656 10.727 1 82.94 496 ASP A C 1
ATOM 3843 O O . ASP A 1 496 ? -10.891 27.016 9.984 1 82.94 496 ASP A O 1
ATOM 3847 N N . GLU A 1 497 ? -11.172 28.625 11.492 1 72.19 497 GLU A N 1
ATOM 3848 C CA . GLU A 1 497 ? -9.828 29.188 11.414 1 72.19 497 GLU A CA 1
ATOM 3849 C C . GLU A 1 497 ? -9.43 29.469 9.969 1 72.19 497 GLU A C 1
ATOM 3851 O O . GLU A 1 497 ? -8.336 29.094 9.539 1 72.19 497 GLU A O 1
ATOM 3856 N N . ALA A 1 498 ? -10.211 30.062 9.227 1 64.5 498 ALA A N 1
ATOM 3857 C CA . ALA A 1 498 ? -10.125 30.188 7.77 1 64.5 498 ALA A CA 1
ATOM 3858 C C . ALA A 1 498 ? -8.984 31.125 7.363 1 64.5 498 ALA A C 1
ATOM 3860 O O . ALA A 1 498 ? -8.633 31.203 6.188 1 64.5 498 ALA A O 1
ATOM 3861 N N . THR A 1 499 ? -8.312 31.75 8.312 1 62.62 499 THR A N 1
ATOM 3862 C CA . THR A 1 499 ? -7.293 32.719 7.918 1 62.62 499 THR A CA 1
ATOM 3863 C C . THR A 1 499 ? -5.965 32.406 8.602 1 62.62 499 THR A C 1
ATOM 3865 O O . THR A 1 499 ? -5.043 33.219 8.57 1 62.62 499 THR A O 1
ATOM 3868 N N . SER A 1 500 ? -5.91 31.234 9.195 1 59.84 500 SER A N 1
ATOM 3869 C CA . SER A 1 500 ? -4.742 30.938 10.016 1 59.84 500 SER A CA 1
ATOM 3870 C C . SER A 1 500 ? -3.488 30.781 9.164 1 59.84 500 SER A C 1
ATOM 3872 O O . SER A 1 500 ? -2.377 31.047 9.625 1 59.84 500 SER A O 1
ATOM 3874 N N . ALA A 1 501 ? -3.693 30.391 7.953 1 56.69 501 ALA A N 1
ATOM 3875 C CA . ALA A 1 501 ? -2.533 30.094 7.117 1 56.69 501 ALA A CA 1
ATOM 3876 C C . ALA A 1 501 ? -2.18 31.281 6.23 1 56.69 501 ALA A C 1
ATOM 3878 O O . ALA A 1 501 ? -1.292 31.188 5.379 1 56.69 501 ALA A O 1
ATOM 3879 N N . LEU A 1 502 ? -2.836 32.406 6.504 1 60.97 502 LEU A N 1
ATOM 3880 C CA . LEU A 1 502 ? -2.674 33.562 5.613 1 60.97 502 LEU A CA 1
ATOM 3881 C C . LEU A 1 502 ? -1.705 34.562 6.203 1 60.97 502 LEU A C 1
ATOM 3883 O O . LEU A 1 502 ? -1.657 34.75 7.422 1 60.97 502 LEU A O 1
ATOM 3887 N N . ASP A 1 503 ? -0.845 35.062 5.363 1 59.41 503 ASP A N 1
ATOM 3888 C CA . ASP A 1 503 ? -0.037 36.219 5.77 1 59.41 503 ASP A CA 1
ATOM 3889 C C . ASP A 1 503 ? -0.909 37.438 6.004 1 59.41 503 ASP A C 1
ATOM 3891 O O . ASP A 1 503 ? -2.062 37.5 5.574 1 59.41 503 ASP A O 1
ATOM 3895 N N . VAL A 1 504 ? -0.328 38.375 6.73 1 57.5 504 VAL A N 1
ATOM 3896 C CA . VAL A 1 504 ? -1.055 39.562 7.211 1 57.5 504 VAL A CA 1
ATOM 3897 C C . VAL A 1 504 ? -1.668 40.312 6.027 1 57.5 504 VAL A C 1
ATOM 3899 O O . VAL A 1 504 ? -2.824 40.719 6.086 1 57.5 504 VAL A O 1
ATOM 3902 N N . GLU A 1 505 ? -0.941 40.469 4.953 1 59.91 505 GLU A N 1
ATOM 3903 C CA . GLU A 1 505 ? -1.446 41.188 3.803 1 59.91 505 GLU A CA 1
ATOM 3904 C C . GLU A 1 505 ? -2.602 40.469 3.131 1 59.91 505 GLU A C 1
ATOM 3906 O O . GLU A 1 505 ? -3.607 41.062 2.768 1 59.91 505 GLU A O 1
ATOM 3911 N N . THR A 1 506 ? -2.406 39.25 2.889 1 67.19 506 THR A N 1
ATOM 3912 C CA . THR A 1 506 ? -3.443 38.438 2.262 1 67.19 506 THR A CA 1
ATOM 3913 C C . THR A 1 506 ? -4.664 38.344 3.168 1 67.19 506 THR A C 1
ATOM 3915 O O . THR A 1 506 ? -5.797 38.281 2.686 1 67.19 506 THR A O 1
ATOM 3918 N N . GLU A 1 507 ? -4.309 38.406 4.398 1 70.75 507 GLU A N 1
ATOM 3919 C CA . GLU A 1 507 ? -5.379 38.281 5.383 1 70.75 507 GLU A CA 1
ATOM 3920 C C . GLU A 1 507 ? -6.359 39.438 5.266 1 70.75 507 GLU A C 1
ATOM 3922 O O . GLU A 1 507 ? -7.57 39.281 5.398 1 70.75 507 GLU A O 1
ATOM 3927 N N . GLU A 1 508 ? -5.812 40.594 5.047 1 68.25 508 GLU A N 1
ATOM 3928 C CA . GLU A 1 508 ? -6.676 41.75 4.941 1 68.25 508 GLU A CA 1
ATOM 3929 C C . GLU A 1 508 ? -7.594 41.656 3.725 1 68.25 508 GLU A C 1
ATOM 3931 O O . GLU A 1 508 ? -8.766 42.031 3.795 1 68.25 508 GLU A O 1
ATOM 3936 N N . ARG A 1 509 ? -7.047 41.219 2.666 1 71.12 509 ARG A N 1
ATOM 3937 C CA . ARG A 1 509 ? -7.836 41.062 1.448 1 71.12 509 ARG A CA 1
ATOM 3938 C C . ARG A 1 509 ? -8.914 40 1.625 1 71.12 509 ARG A C 1
ATOM 3940 O O . ARG A 1 509 ? -10.047 40.156 1.176 1 71.12 509 ARG A O 1
ATOM 3947 N N . VAL A 1 510 ? -8.539 38.969 2.219 1 76.38 510 VAL A N 1
ATOM 3948 C CA . VAL A 1 510 ? -9.453 37.844 2.42 1 76.38 510 VAL A CA 1
ATOM 3949 C C . VAL A 1 510 ? -10.508 38.25 3.463 1 76.38 510 VAL A C 1
ATOM 3951 O O . VAL A 1 510 ? -11.664 37.812 3.367 1 76.38 510 VAL A O 1
ATOM 3954 N N . LYS A 1 511 ? -10.062 39.031 4.371 1 75.81 511 LYS A N 1
ATOM 3955 C CA . LYS A 1 511 ? -11 39.5 5.391 1 75.81 511 LYS A CA 1
ATOM 3956 C C . LYS A 1 511 ? -12.156 40.281 4.762 1 75.81 511 LYS A C 1
ATOM 3958 O O . LYS A 1 511 ? -13.312 40.094 5.152 1 75.81 511 LYS A O 1
ATOM 3963 N N . SER A 1 512 ? -11.781 41.094 3.85 1 75.19 512 SER A N 1
ATOM 3964 C CA . SER A 1 512 ? -12.82 41.844 3.164 1 75.19 512 SER A CA 1
ATOM 3965 C C . SER A 1 512 ? -13.789 40.938 2.43 1 75.19 512 SER A C 1
ATOM 3967 O O . SER A 1 512 ? -14.992 41.188 2.398 1 75.19 512 SER A O 1
ATOM 3969 N N . ALA A 1 513 ? -13.242 39.969 1.842 1 75.75 513 ALA A N 1
ATOM 3970 C CA . ALA A 1 513 ? -14.07 38.969 1.135 1 75.75 513 ALA A CA 1
ATOM 3971 C C . ALA A 1 513 ? -14.977 38.219 2.102 1 75.75 513 ALA A C 1
ATOM 3973 O O . ALA A 1 513 ? -16.141 37.969 1.797 1 75.75 513 ALA A O 1
ATOM 3974 N N . ILE A 1 514 ? -14.477 37.875 3.195 1 79.56 514 ILE A N 1
ATOM 3975 C CA . ILE A 1 514 ? -15.227 37.156 4.219 1 79.56 514 ILE A CA 1
ATOM 3976 C C . ILE A 1 514 ? -16.328 38.062 4.777 1 79.56 514 ILE A C 1
ATOM 3978 O O . ILE A 1 514 ? -17.438 37.625 5.051 1 79.56 514 ILE A O 1
ATOM 3982 N N . ASP A 1 515 ? -15.945 39.344 4.922 1 80.31 515 ASP A N 1
ATOM 3983 C CA . ASP A 1 515 ? -16.922 40.312 5.434 1 80.31 515 ASP A CA 1
ATOM 3984 C C . ASP A 1 515 ? -18.109 40.438 4.484 1 80.31 515 ASP A C 1
ATOM 3986 O O . ASP A 1 515 ? -19.25 40.562 4.922 1 80.31 515 ASP A O 1
ATOM 3990 N N . ARG A 1 516 ? -17.797 40.438 3.289 1 77.88 516 ARG A N 1
ATOM 3991 C CA . ARG A 1 516 ? -18.859 40.5 2.293 1 77.88 516 ARG A CA 1
ATOM 3992 C C . ARG A 1 516 ? -19.688 39.219 2.293 1 77.88 516 ARG A C 1
ATOM 3994 O O . ARG A 1 516 ? -20.906 39.25 2.105 1 77.88 516 ARG A O 1
ATOM 4001 N N . LEU A 1 517 ? -19.031 38.156 2.453 1 80.12 517 LEU A N 1
ATOM 4002 C CA . LEU A 1 517 ? -19.672 36.844 2.445 1 80.12 517 LEU A CA 1
ATOM 4003 C C . LEU A 1 517 ? -20.609 36.688 3.641 1 80.12 517 LEU A C 1
ATOM 4005 O O . LEU A 1 517 ? -21.641 36.031 3.549 1 80.12 517 LEU A O 1
ATOM 4009 N N . ARG A 1 518 ? -20.25 37.281 4.648 1 83.69 518 ARG A N 1
ATOM 4010 C CA . ARG A 1 518 ? -21 37.125 5.891 1 83.69 518 ARG A CA 1
ATOM 4011 C C . ARG A 1 518 ? -22.281 37.969 5.871 1 83.69 518 ARG A C 1
ATOM 4013 O O . ARG A 1 518 ? -23.203 37.719 6.66 1 83.69 518 ARG A O 1
ATOM 4020 N N . GLN A 1 519 ? -22.266 38.906 4.988 1 83.12 519 GLN A N 1
ATOM 4021 C CA . GLN A 1 519 ? -23.422 39.812 4.984 1 83.12 519 GLN A CA 1
ATOM 4022 C C . GLN A 1 519 ? -24.719 39.031 4.777 1 83.12 519 GLN A C 1
ATOM 4024 O O . GLN A 1 519 ? -24.828 38.219 3.855 1 83.12 519 GLN A O 1
ATOM 4029 N N . ASN A 1 520 ? -25.656 39.219 5.629 1 84.88 520 ASN A N 1
ATOM 4030 C CA . ASN A 1 520 ? -27 38.656 5.598 1 84.88 520 ASN A CA 1
ATOM 4031 C C . ASN A 1 520 ? -26.984 37.156 5.766 1 84.88 520 ASN A C 1
ATOM 4033 O O . ASN A 1 520 ? -27.844 36.438 5.227 1 84.88 520 ASN A O 1
ATOM 4037 N N . ARG A 1 521 ? -25.969 36.562 6.34 1 92.12 521 ARG A N 1
ATOM 4038 C CA . ARG A 1 521 ? -25.859 35.125 6.609 1 92.12 521 ARG A CA 1
ATOM 4039 C C . ARG A 1 521 ? -25.531 34.875 8.07 1 92.12 521 ARG A C 1
ATOM 4041 O O . ARG A 1 521 ? -24.828 35.688 8.703 1 92.12 521 ARG A O 1
ATOM 4048 N N . THR A 1 522 ? -26.125 33.844 8.57 1 94.88 522 THR A N 1
ATOM 4049 C CA . THR A 1 522 ? -25.719 33.375 9.891 1 94.88 522 THR A CA 1
ATOM 4050 C C . THR A 1 522 ? -24.312 32.781 9.852 1 94.88 522 THR A C 1
ATOM 4052 O O . THR A 1 522 ? -24.062 31.828 9.117 1 94.88 522 THR A O 1
ATOM 4055 N N . THR A 1 523 ? -23.406 33.406 10.547 1 93.62 523 THR A N 1
ATOM 4056 C CA . THR A 1 523 ? -22.016 33 10.383 1 93.62 523 THR A CA 1
ATOM 4057 C C . THR A 1 523 ? -21.422 32.562 11.711 1 93.62 523 THR A C 1
ATOM 4059 O O . THR A 1 523 ? -21.562 33.219 12.734 1 93.62 523 THR A O 1
ATOM 4062 N N . PHE A 1 524 ? -20.891 31.344 11.727 1 93.56 524 PHE A N 1
ATOM 4063 C CA . PHE A 1 524 ? -20.094 30.828 12.836 1 93.56 524 PHE A CA 1
ATOM 4064 C C . PHE A 1 524 ? -18.609 30.906 12.523 1 93.56 524 PHE A C 1
ATOM 4066 O O . PHE A 1 524 ? -18.156 30.359 11.516 1 93.56 524 PHE A O 1
ATOM 4073 N N . ILE A 1 525 ? -17.859 31.594 13.367 1 90.12 525 ILE A N 1
ATOM 4074 C CA . ILE A 1 525 ? -16.438 31.75 13.117 1 90.12 525 ILE A CA 1
ATOM 4075 C C . ILE A 1 525 ? -15.641 31.234 14.32 1 90.12 525 ILE A C 1
ATOM 4077 O O . ILE A 1 525 ? -15.852 31.688 15.445 1 90.12 525 ILE A O 1
ATOM 4081 N N . ILE A 1 526 ? -14.906 30.25 14.094 1 86.31 526 ILE A N 1
ATOM 4082 C CA . ILE A 1 526 ? -13.906 29.891 15.094 1 86.31 526 ILE A CA 1
ATOM 4083 C C . ILE A 1 526 ? -12.664 30.75 14.922 1 86.31 526 ILE A C 1
ATOM 4085 O O . ILE A 1 526 ? -11.953 30.641 13.922 1 86.31 526 ILE A O 1
ATOM 4089 N N . ALA A 1 527 ? -12.453 31.672 15.805 1 73.75 527 ALA A N 1
ATOM 4090 C CA . ALA A 1 527 ? -11.438 32.719 15.609 1 73.75 527 ALA A CA 1
ATOM 4091 C C . ALA A 1 527 ? -10.305 32.562 16.609 1 73.75 527 ALA A C 1
ATOM 4093 O O . ALA A 1 527 ? -10.539 32.188 17.781 1 73.75 527 ALA A O 1
ATOM 4094 N N . HIS A 1 528 ? -9.219 32.781 16.109 1 60.62 528 HIS A N 1
ATOM 4095 C CA . HIS A 1 528 ? -8.055 32.875 16.969 1 60.62 528 HIS A CA 1
ATOM 4096 C C . HIS A 1 528 ? -7.453 34.281 16.938 1 60.62 528 HIS A C 1
ATOM 4098 O O . HIS A 1 528 ? -6.57 34.594 17.734 1 60.62 528 HIS A O 1
ATOM 4104 N N . ARG A 1 529 ? -8.133 35 16.125 1 61.88 529 ARG A N 1
ATOM 4105 C CA . ARG A 1 529 ? -7.625 36.344 16 1 61.88 529 ARG A CA 1
ATOM 4106 C C . ARG A 1 529 ? -8.594 37.375 16.609 1 61.88 529 ARG A C 1
ATOM 4108 O O . ARG A 1 529 ? -9.812 37.219 16.453 1 61.88 529 ARG A O 1
ATOM 4115 N N . LEU A 1 530 ? -8.031 38.344 17.125 1 63.69 530 LEU A N 1
ATOM 4116 C CA . LEU A 1 530 ? -8.805 39.344 17.859 1 63.69 530 LEU A CA 1
ATOM 4117 C C . LEU A 1 530 ? -9.656 40.156 16.906 1 63.69 530 LEU A C 1
ATOM 4119 O O . LEU A 1 530 ? -10.781 40.562 17.234 1 63.69 530 LEU A O 1
ATOM 4123 N N . SER A 1 531 ? -9.148 40.469 15.758 1 66.12 531 SER A N 1
ATOM 4124 C CA . SER A 1 531 ? -9.875 41.312 14.805 1 66.12 531 SER A CA 1
ATOM 4125 C C . SER A 1 531 ? -11.203 40.656 14.414 1 66.12 531 SER A C 1
ATOM 4127 O O . SER A 1 531 ? -12.211 41.344 14.273 1 66.12 531 SER A O 1
ATOM 4129 N N . THR A 1 532 ? -11.242 39.406 14.266 1 71.62 532 THR A N 1
ATOM 4130 C CA . THR A 1 532 ? -12.438 38.656 13.891 1 71.62 532 THR A CA 1
ATOM 4131 C C . THR A 1 532 ? -13.422 38.594 15.055 1 71.62 532 THR A C 1
ATOM 4133 O O . THR A 1 532 ? -14.633 38.656 14.852 1 71.62 532 THR A O 1
ATOM 4136 N N . VAL A 1 533 ? -12.859 38.594 16.203 1 78.31 533 VAL A N 1
ATOM 4137 C CA . VAL A 1 533 ? -13.68 38.5 17.406 1 78.31 533 VAL A CA 1
ATOM 4138 C C . VAL A 1 533 ? -14.352 39.844 17.672 1 78.31 533 VAL A C 1
ATOM 4140 O O . VAL A 1 533 ? -15.508 39.875 18.109 1 78.31 533 VAL A O 1
ATOM 4143 N N . ARG A 1 534 ? -13.633 40.906 17.375 1 78.38 534 ARG A N 1
ATOM 4144 C CA . ARG A 1 534 ? -14.125 42.25 17.656 1 78.38 534 ARG A CA 1
ATOM 4145 C C . ARG A 1 534 ? -15.328 42.594 16.781 1 78.38 534 ARG A C 1
ATOM 4147 O O . ARG A 1 534 ? -16.234 43.312 17.203 1 78.38 534 ARG A O 1
ATOM 4154 N N . GLU A 1 535 ? -15.367 42.062 15.633 1 79.56 535 GLU A N 1
ATOM 4155 C CA . GLU A 1 535 ? -16.406 42.406 14.664 1 79.56 535 GLU A CA 1
ATOM 4156 C C . GLU A 1 535 ? -17.625 41.5 14.797 1 79.56 535 GLU A C 1
ATOM 4158 O O . GLU A 1 535 ? -18.656 41.75 14.18 1 79.56 535 GLU A O 1
ATOM 4163 N N . ALA A 1 536 ? -17.562 40.531 15.602 1 89 536 ALA A N 1
ATOM 4164 C CA . ALA A 1 536 ? -18.672 39.594 15.766 1 89 536 ALA A CA 1
ATOM 4165 C C . ALA A 1 536 ? -19.781 40.188 16.609 1 89 536 ALA A C 1
ATOM 4167 O O . ALA A 1 536 ? -19.531 41.062 17.453 1 89 536 ALA A O 1
ATOM 4168 N N . ASP A 1 537 ? -21 39.781 16.344 1 90.75 537 ASP A N 1
ATOM 4169 C CA . ASP A 1 537 ? -22.141 40.25 17.125 1 90.75 537 ASP A CA 1
ATOM 4170 C C . ASP A 1 537 ? -22.125 39.656 18.531 1 90.75 537 ASP A C 1
ATOM 4172 O O . ASP A 1 537 ? -22.531 40.312 19.484 1 90.75 537 ASP A O 1
ATOM 4176 N N . GLN A 1 538 ? -21.719 38.438 18.562 1 92.25 538 GLN A N 1
ATOM 4177 C CA . GLN A 1 538 ? -21.641 37.719 19.828 1 92.25 538 GLN A CA 1
ATOM 4178 C C . GLN A 1 538 ? -20.375 36.875 19.891 1 92.25 538 GLN A C 1
ATOM 4180 O O . GLN A 1 538 ? -19.922 36.344 18.875 1 92.25 538 GLN A O 1
ATOM 4185 N N . VAL A 1 539 ? -19.891 36.844 21.078 1 92.5 539 VAL A N 1
ATOM 4186 C CA . VAL A 1 539 ? -18.719 36.031 21.328 1 92.5 539 VAL A CA 1
ATOM 4187 C C . VAL A 1 539 ? -19.062 34.906 22.312 1 92.5 539 VAL A C 1
ATOM 4189 O O . VAL A 1 539 ? -19.688 35.125 23.344 1 92.5 539 VAL A O 1
ATOM 4192 N N . LEU A 1 540 ? -18.75 33.719 21.859 1 92.81 540 LEU A N 1
ATOM 4193 C CA . LEU A 1 540 ? -18.922 32.562 22.703 1 92.81 540 LEU A CA 1
ATOM 4194 C C . LEU A 1 540 ? -17.578 32.031 23.188 1 92.81 540 LEU A C 1
ATOM 4196 O O . LEU A 1 540 ? -16.766 31.547 22.391 1 92.81 540 LEU A O 1
ATOM 4200 N N . PHE A 1 541 ? -17.375 32.125 24.484 1 91.88 541 PHE A N 1
ATOM 4201 C CA . PHE A 1 541 ? -16.141 31.641 25.062 1 91.88 541 PHE A CA 1
ATOM 4202 C C . PHE A 1 541 ? -16.344 30.234 25.641 1 91.88 541 PHE A C 1
ATOM 4204 O O . PHE A 1 541 ? -17.109 30.047 26.578 1 91.88 541 PHE A O 1
ATOM 4211 N N . LEU A 1 542 ? -15.633 29.328 24.984 1 90 542 LEU A N 1
ATOM 4212 C CA . LEU A 1 542 ? -15.727 27.922 25.375 1 90 542 LEU A CA 1
ATOM 4213 C C . LEU A 1 542 ? -14.508 27.5 26.188 1 90 542 LEU A C 1
ATOM 4215 O O . LEU A 1 542 ? -13.383 27.875 25.859 1 90 542 LEU A O 1
ATOM 4219 N N . ASP A 1 543 ? -14.82 26.859 27.281 1 87.62 543 ASP A N 1
ATOM 4220 C CA . ASP A 1 543 ? -13.773 26.297 28.141 1 87.62 543 ASP A CA 1
ATOM 4221 C C . ASP A 1 543 ? -14.164 24.922 28.641 1 87.62 543 ASP A C 1
ATOM 4223 O O . ASP A 1 543 ? -15.242 24.734 29.219 1 87.62 543 ASP A O 1
ATOM 4227 N N . HIS A 1 544 ? -13.32 23.969 28.438 1 83.25 544 HIS A N 1
ATOM 4228 C CA . HIS A 1 544 ? -13.516 22.594 28.859 1 83.25 544 HIS A CA 1
ATOM 4229 C C . HIS A 1 544 ? -14.898 22.078 28.453 1 83.25 544 HIS A C 1
ATOM 4231 O O . HIS A 1 544 ? -15.609 21.484 29.266 1 83.25 544 HIS A O 1
ATOM 4237 N N . GLY A 1 545 ? -15.328 22.469 27.328 1 89.19 545 GLY A N 1
ATOM 4238 C CA . GLY A 1 545 ? -16.547 21.938 26.75 1 89.19 545 GLY A CA 1
ATOM 4239 C C . GLY A 1 545 ? -17.797 22.703 27.188 1 89.19 545 GLY A C 1
ATOM 4240 O O . GLY A 1 545 ? -18.906 22.344 26.797 1 89.19 545 GLY A O 1
ATOM 4241 N N . ARG A 1 546 ? -17.625 23.75 28 1 92.75 546 ARG A N 1
ATOM 4242 C CA . ARG A 1 546 ? -18.766 24.531 28.484 1 92.75 546 ARG A CA 1
ATOM 4243 C C . ARG A 1 546 ? -18.641 25.984 28.062 1 92.75 546 ARG A C 1
ATOM 4245 O O . ARG A 1 546 ? -17.547 26.5 27.859 1 92.75 546 ARG A O 1
ATOM 4252 N N . ILE A 1 547 ? -19.812 26.594 27.906 1 93.62 547 ILE A N 1
ATOM 4253 C CA . ILE A 1 547 ? -19.812 28.031 27.656 1 93.62 547 ILE A CA 1
ATOM 4254 C C . ILE A 1 547 ? -19.625 28.766 28.984 1 93.62 547 ILE A C 1
ATOM 4256 O O . ILE A 1 547 ? -20.484 28.703 29.859 1 93.62 547 ILE A O 1
ATOM 4260 N N . VAL A 1 548 ? -18.641 29.484 29.094 1 92.06 548 VAL A N 1
ATOM 4261 C CA . VAL A 1 548 ? -18.312 30.188 30.328 1 92.06 548 VAL A CA 1
ATOM 4262 C C . VAL A 1 548 ? -18.797 31.625 30.25 1 92.06 548 VAL A C 1
ATOM 4264 O O . VAL A 1 548 ? -19.188 32.219 31.25 1 92.06 548 VAL A O 1
ATOM 4267 N N . GLU A 1 549 ? -18.516 32.188 29.094 1 92.25 549 GLU A N 1
ATOM 4268 C CA . GLU A 1 549 ? -18.922 33.562 28.859 1 92.25 549 GLU A CA 1
ATOM 4269 C C . GLU A 1 549 ? -19.562 33.75 27.484 1 92.25 549 GLU A C 1
ATOM 4271 O O . GLU A 1 549 ? -19.172 33.062 26.531 1 92.25 549 GLU A O 1
ATOM 4276 N N . MET A 1 550 ? -20.594 34.531 27.469 1 92.19 550 MET A N 1
ATOM 4277 C CA . MET A 1 550 ? -21.25 34.875 26.203 1 92.19 550 MET A CA 1
ATOM 4278 C C . MET A 1 550 ? -21.688 36.312 26.188 1 92.19 550 MET A C 1
ATOM 4280 O O . MET A 1 550 ? -22.203 36.844 27.188 1 92.19 550 MET A O 1
ATOM 4284 N N . GLY A 1 551 ? -21.359 37.031 25.203 1 90.38 551 GLY A N 1
ATOM 4285 C CA . GLY A 1 551 ? -21.734 38.438 25.078 1 90.38 551 GLY A CA 1
ATOM 4286 C C . GLY A 1 551 ? -20.953 39.156 23.984 1 90.38 551 GLY A C 1
ATOM 4287 O O . GLY A 1 551 ? -20.312 38.531 23.156 1 90.38 551 GLY A O 1
ATOM 4288 N N . GLY A 1 552 ? -21.172 40.406 23.875 1 89.31 552 GLY A N 1
ATOM 4289 C CA . GLY A 1 552 ? -20.422 41.219 22.938 1 89.31 552 GLY A CA 1
ATOM 4290 C C . GLY A 1 552 ? -18.969 41.406 23.344 1 89.31 552 GLY A C 1
ATOM 4291 O O . GLY A 1 552 ? -18.594 41.156 24.5 1 89.31 552 GLY A O 1
ATOM 4292 N N . TYR A 1 553 ? -18.203 41.719 22.375 1 87.31 553 TYR A N 1
ATOM 4293 C CA . TYR A 1 553 ? -16.766 41.875 22.609 1 87.31 553 TYR A CA 1
ATOM 4294 C C . TYR A 1 553 ? -16.5 42.875 23.734 1 87.31 553 TYR A C 1
ATOM 4296 O O . TYR A 1 553 ? -15.75 42.562 24.672 1 87.31 553 TYR A O 1
ATOM 4304 N N . ASP A 1 554 ? -17.125 44.031 23.672 1 84.19 554 ASP A N 1
ATOM 4305 C CA . ASP A 1 554 ? -16.891 45.094 24.641 1 84.19 554 ASP A CA 1
ATOM 4306 C C . ASP A 1 554 ? -17.391 44.719 26.016 1 84.19 554 ASP A C 1
ATOM 4308 O O . ASP A 1 554 ? -16.734 45 27.031 1 84.19 554 ASP A O 1
ATOM 4312 N N . GLU A 1 555 ? -18.484 44.031 25.984 1 87.5 555 GLU A N 1
ATOM 4313 C CA . GLU A 1 555 ? -19.078 43.594 27.234 1 87.5 555 GLU A CA 1
ATOM 4314 C C . GLU A 1 555 ? -18.188 42.594 27.953 1 87.5 555 GLU A C 1
ATOM 4316 O O . GLU A 1 555 ? -17.953 42.688 29.156 1 87.5 555 GLU A O 1
ATOM 4321 N N . LEU A 1 556 ? -17.688 41.688 27.203 1 87.94 556 LEU A N 1
ATOM 4322 C CA . LEU A 1 556 ? -16.891 40.625 27.781 1 87.94 556 LEU A CA 1
ATOM 4323 C C . LEU A 1 556 ? -15.508 41.125 28.172 1 87.94 556 LEU A C 1
ATOM 4325 O O . LEU A 1 556 ? -14.922 40.625 29.141 1 87.94 556 LEU A O 1
ATOM 4329 N N . SER A 1 557 ? -15.016 42.031 27.406 1 84 557 SER A N 1
ATOM 4330 C CA . SER A 1 557 ? -13.711 42.594 27.719 1 84 557 SER A CA 1
ATOM 4331 C C . SER A 1 557 ? -13.758 43.406 29.016 1 84 557 SER A C 1
ATOM 4333 O O . SER A 1 557 ? -12.789 43.438 29.781 1 84 557 SER A O 1
ATOM 4335 N N . ALA A 1 558 ? -14.906 44 29.266 1 80.69 558 ALA A N 1
ATOM 4336 C CA . ALA A 1 558 ? -15.07 44.844 30.438 1 80.69 558 ALA A CA 1
ATOM 4337 C C . ALA A 1 558 ? -15.352 44 31.688 1 80.69 558 ALA A C 1
ATOM 4339 O O . ALA A 1 558 ? -15.047 44.438 32.812 1 80.69 558 ALA A O 1
ATOM 4340 N N . LYS A 1 559 ? -15.828 42.906 31.5 1 83.12 559 LYS A N 1
ATOM 4341 C CA . LYS A 1 559 ? -16.234 42.062 32.625 1 83.12 559 LYS A CA 1
ATOM 4342 C C . LYS A 1 559 ? -15.031 41.438 33.312 1 83.12 559 LYS A C 1
ATOM 4344 O O . LYS A 1 559 ? -15.117 41.031 34.469 1 83.12 559 LYS A O 1
ATOM 4349 N N . GLY A 1 560 ? -13.852 41.438 32.719 1 75.69 560 GLY A N 1
ATOM 4350 C CA . GLY A 1 560 ? -12.625 40.938 33.344 1 75.69 560 GLY A CA 1
ATOM 4351 C C . GLY A 1 560 ? -12.633 39.438 33.562 1 75.69 560 GLY A C 1
ATOM 4352 O O . GLY A 1 560 ? -11.984 38.938 34.469 1 75.69 560 GLY A O 1
ATOM 4353 N N . GLY A 1 561 ? -13.406 38.812 32.875 1 79.94 561 GLY A N 1
ATOM 4354 C CA . GLY A 1 561 ? -13.484 37.344 33.031 1 79.94 561 GLY A CA 1
ATOM 4355 C C . GLY A 1 561 ? -12.391 36.594 32.312 1 79.94 561 GLY A C 1
ATOM 4356 O O . GLY A 1 561 ? -11.281 37.125 32.156 1 79.94 561 GLY A O 1
ATOM 4357 N N . ARG A 1 562 ? -12.625 35.312 31.969 1 80.94 562 ARG A N 1
ATOM 4358 C CA . ARG A 1 562 ? -11.656 34.469 31.312 1 80.94 562 ARG A CA 1
ATOM 4359 C C . ARG A 1 562 ? -11.328 34.938 29.906 1 80.94 562 ARG A C 1
ATOM 4361 O O . ARG A 1 562 ? -10.195 34.812 29.438 1 80.94 562 ARG A O 1
ATOM 4368 N N . PHE A 1 563 ? -12.289 35.469 29.375 1 82 563 PHE A N 1
ATOM 4369 C CA . PHE A 1 563 ? -12.094 36.062 28.047 1 82 563 PHE A CA 1
ATOM 4370 C C . PHE A 1 563 ? -11.07 37.188 28.078 1 82 563 PHE A C 1
ATOM 4372 O O . PHE A 1 563 ? -10.156 37.219 27.266 1 82 563 PHE A O 1
ATOM 4379 N N . ALA A 1 564 ? -11.305 38.062 28.969 1 77.5 564 ALA A N 1
ATOM 4380 C CA . ALA A 1 564 ? -10.383 39.188 29.141 1 77.5 564 ALA A CA 1
ATOM 4381 C C . ALA A 1 564 ? -8.977 38.688 29.469 1 77.5 564 ALA A C 1
ATOM 4383 O O . ALA A 1 564 ? -7.992 39.281 29 1 77.5 564 ALA A O 1
ATOM 4384 N N . ALA A 1 565 ? -8.938 37.688 30.188 1 74.31 565 ALA A N 1
ATOM 4385 C CA . ALA A 1 565 ? -7.648 37.094 30.547 1 74.31 565 ALA A CA 1
ATOM 4386 C C . ALA A 1 565 ? -6.922 36.562 29.312 1 74.31 565 ALA A C 1
ATOM 4388 O O . ALA A 1 565 ? -5.703 36.719 29.188 1 74.31 565 ALA A O 1
ATOM 4389 N N . LEU A 1 566 ? -7.711 35.938 28.531 1 71.44 566 LEU A N 1
ATOM 4390 C CA . LEU A 1 566 ? -7.137 35.406 27.297 1 71.44 566 LEU A CA 1
ATOM 4391 C C . LEU A 1 566 ? -6.637 36.562 26.406 1 71.44 566 LEU A C 1
ATOM 4393 O O . LEU A 1 566 ? -5.59 36.438 25.766 1 71.44 566 LEU A O 1
ATOM 4397 N N . LEU A 1 567 ? -7.344 37.625 26.406 1 69.19 567 LEU A N 1
ATOM 4398 C CA . LEU A 1 567 ? -6.965 38.781 25.609 1 69.19 567 LEU A CA 1
ATOM 4399 C C . LEU A 1 567 ? -5.691 39.406 26.141 1 69.19 567 LEU A C 1
ATOM 4401 O O . LEU A 1 567 ? -4.855 39.875 25.375 1 69.19 567 LEU A O 1
ATOM 4405 N N . HIS A 1 568 ? -5.57 39.375 27.375 1 62.53 568 HIS A N 1
ATOM 4406 C CA . HIS A 1 568 ? -4.398 39.969 28.016 1 62.53 568 HIS A CA 1
ATOM 4407 C C . HIS A 1 568 ? -3.15 39.125 27.75 1 62.53 568 HIS A C 1
ATOM 4409 O O . HIS A 1 568 ? -2.078 39.688 27.484 1 62.53 568 HIS A O 1
ATOM 4415 N N . THR A 1 569 ? -3.461 37.938 27.828 1 57.97 569 THR A N 1
ATOM 4416 C CA . THR A 1 569 ? -2.326 37.031 27.656 1 57.97 569 THR A CA 1
ATOM 4417 C C . THR A 1 569 ? -1.861 37.031 26.188 1 57.97 569 THR A C 1
ATOM 4419 O O . THR A 1 569 ? -0.677 36.844 25.922 1 57.97 569 THR A O 1
ATOM 4422 N N . SER A 1 570 ? -2.818 37.219 25.422 1 53.44 570 SER A N 1
ATOM 4423 C CA . SER A 1 570 ? -2.467 37.219 24 1 53.44 570 SER A CA 1
ATOM 4424 C C . SER A 1 570 ? -1.88 38.562 23.594 1 53.44 570 SER A C 1
ATOM 4426 O O . SER A 1 570 ? -1.435 38.75 22.453 1 53.44 570 SER A O 1
ATOM 4428 N N . GLY A 1 571 ? -1.55 39.469 24.594 1 49.69 571 GLY A N 1
ATOM 4429 C CA . GLY A 1 571 ? -0.967 40.781 24.375 1 49.69 571 GLY A CA 1
ATOM 4430 C C . GLY A 1 571 ? -1.923 41.75 23.719 1 49.69 571 GLY A C 1
ATOM 4431 O O . GLY A 1 571 ? -1.507 42.812 23.234 1 49.69 571 GLY A O 1
ATOM 4432 N N . LEU A 1 572 ? -3.107 41.375 23.578 1 49.66 572 LEU A N 1
ATOM 4433 C CA . LEU A 1 572 ? -4.047 42.188 22.797 1 49.66 572 LEU A CA 1
ATOM 4434 C C . LEU A 1 572 ? -4.684 43.281 23.672 1 49.66 572 LEU A C 1
ATOM 4436 O O . LEU A 1 572 ? -5.074 44.344 23.172 1 49.66 572 LEU A O 1
ATOM 4440 N N . LEU A 1 573 ? -5.008 43.125 24.984 1 47.41 573 LEU A N 1
ATOM 4441 C CA . LEU A 1 573 ? -5.516 44.188 25.875 1 47.41 573 LEU A CA 1
ATOM 4442 C C . LEU A 1 573 ? -4.379 44.812 26.656 1 47.41 573 LEU A C 1
ATOM 4444 O O . LEU A 1 573 ? -3.598 44.125 27.312 1 47.41 573 LEU A O 1
ATOM 4448 N N . ASN A 1 574 ? -3.799 45.781 26.172 1 40.78 574 ASN A N 1
ATOM 4449 C CA . ASN A 1 574 ? -2.883 46.562 27 1 40.78 574 ASN A CA 1
ATOM 4450 C C . ASN A 1 574 ? -3.574 47.062 28.266 1 40.78 574 ASN A C 1
ATOM 4452 O O . ASN A 1 574 ? -4.773 47.344 28.25 1 40.78 574 ASN A O 1
ATOM 4456 N N . ASP A 1 575 ? -3.113 46.938 29.469 1 38.22 575 ASP A N 1
ATOM 4457 C CA . ASP A 1 575 ? -3.527 47.469 30.766 1 38.22 575 ASP A CA 1
ATOM 4458 C C . ASP A 1 575 ? -3.998 48.906 30.625 1 38.22 575 ASP A C 1
ATOM 4460 O O . ASP A 1 575 ? -4.578 49.469 31.562 1 38.22 575 ASP A O 1
ATOM 4464 N N . ASP A 1 576 ? -3.482 49.781 29.812 1 36.59 576 ASP A N 1
ATOM 4465 C CA . ASP A 1 576 ? -3.787 51.219 29.906 1 36.59 576 ASP A CA 1
ATOM 4466 C C . ASP A 1 576 ? -5.266 51.469 29.625 1 36.59 576 ASP A C 1
ATOM 4468 O O . ASP A 1 576 ? -5.715 52.625 29.672 1 36.59 576 ASP A O 1
ATOM 4472 N N . ASP A 1 577 ? -6.004 50.719 29.062 1 37.78 577 ASP A N 1
ATOM 4473 C CA . ASP A 1 577 ? -7.391 51.062 28.781 1 37.78 577 ASP A CA 1
ATOM 4474 C C . ASP A 1 577 ? -8.266 50.875 30.031 1 37.78 577 ASP A C 1
ATOM 4476 O O . ASP A 1 577 ? -9.492 50.969 29.953 1 37.78 577 ASP A O 1
ATOM 4480 N N . LYS A 1 578 ? -7.934 50.438 31.109 1 39.97 578 LYS A N 1
ATOM 4481 C CA . LYS A 1 578 ? -8.68 50.531 32.344 1 39.97 578 LYS A CA 1
ATOM 4482 C C . LYS A 1 578 ? -8.922 52 32.719 1 39.97 578 LYS A C 1
ATOM 4484 O O . LYS A 1 578 ? -9.852 52.312 33.469 1 39.97 578 LYS A O 1
ATOM 4489 N N . THR A 1 579 ? -7.992 52.875 32.594 1 36 579 THR A N 1
ATOM 4490 C CA . THR A 1 579 ? -8.109 54.188 33.25 1 36 579 THR A CA 1
ATOM 4491 C C . THR A 1 579 ? -9.211 55 32.594 1 36 579 THR A C 1
ATOM 4493 O O . THR A 1 579 ? -9.688 56 33.156 1 36 579 THR A O 1
ATOM 4496 N N . ALA A 1 580 ? -9.555 54.875 31.391 1 38.19 580 ALA A N 1
ATOM 4497 C CA . ALA A 1 580 ? -10.531 55.844 30.906 1 38.19 580 ALA A CA 1
ATOM 4498 C C . ALA A 1 580 ? -11.93 55.531 31.422 1 38.19 580 ALA A C 1
ATOM 4500 O O . ALA A 1 580 ? -12.852 56.344 31.25 1 38.19 580 ALA A O 1
ATOM 4501 N N . VAL A 1 581 ? -12.297 54.344 31.75 1 38.34 581 VAL A N 1
ATOM 4502 C CA . VAL A 1 581 ? -13.711 54.188 32.094 1 38.34 581 VAL A CA 1
ATOM 4503 C C . VAL A 1 581 ? -13.961 54.688 33.5 1 38.34 581 VAL A C 1
ATOM 4505 O O . VAL A 1 581 ? -15.086 54.625 34 1 38.34 581 VAL A O 1
ATOM 4508 N N . LYS A 1 582 ? -12.984 54.906 34.344 1 38.25 582 LYS A N 1
ATOM 4509 C CA . LYS A 1 582 ? -13.398 55.438 35.625 1 38.25 582 LYS A CA 1
ATOM 4510 C C . LYS A 1 582 ? -13.922 56.875 35.5 1 38.25 582 LYS A C 1
ATOM 4512 O O . LYS A 1 582 ? -14.328 57.5 36.469 1 38.25 582 LYS A O 1
ATOM 4517 N N . VAL A 1 583 ? -13.469 57.656 34.5 1 35.16 583 VAL A N 1
ATOM 4518 C CA . VAL A 1 583 ? -13.898 59.031 34.688 1 35.16 583 VAL A CA 1
ATOM 4519 C C . VAL A 1 583 ? -15.352 59.188 34.25 1 35.16 583 VAL A C 1
ATOM 4521 O O . VAL A 1 583 ? -15.938 60.25 34.375 1 35.16 583 VAL A O 1
ATOM 4524 N N . GLY A 1 584 ? -15.922 58.125 33.531 1 28.3 584 GLY A N 1
ATOM 4525 C CA . GLY A 1 584 ? -17.344 58.469 33.594 1 28.3 584 GLY A CA 1
ATOM 4526 C C . GLY A 1 584 ? -18.031 57.875 34.812 1 28.3 584 GLY A C 1
ATOM 4527 O O . GLY A 1 584 ? -17.547 56.906 35.406 1 28.3 584 GLY A O 1
ATOM 4528 N N . MET B 1 1 ? 15.062 0.668 -19.516 1 69.38 1 MET B N 1
ATOM 4529 C CA . MET B 1 1 ? 15.891 -0.527 -19.375 1 69.38 1 MET B CA 1
ATOM 4530 C C . MET B 1 1 ? 15.203 -1.738 -20 1 69.38 1 MET B C 1
ATOM 4532 O O . MET B 1 1 ? 13.977 -1.859 -19.938 1 69.38 1 MET B O 1
ATOM 4536 N N . SER B 1 2 ? 15.984 -2.525 -20.578 1 78.88 2 SER B N 1
ATOM 4537 C CA . SER B 1 2 ? 15.445 -3.738 -21.188 1 78.88 2 SER B CA 1
ATOM 4538 C C . SER B 1 2 ? 15.055 -4.758 -20.109 1 78.88 2 SER B C 1
ATOM 4540 O O . SER B 1 2 ? 15.477 -4.648 -18.969 1 78.88 2 SER B O 1
ATOM 4542 N N . LEU B 1 3 ? 14.164 -5.672 -20.453 1 78.5 3 LEU B N 1
ATOM 4543 C CA . LEU B 1 3 ? 13.688 -6.707 -19.547 1 78.5 3 LEU B CA 1
ATOM 4544 C C . LEU B 1 3 ? 14.852 -7.566 -19.047 1 78.5 3 LEU B C 1
ATOM 4546 O O . LEU B 1 3 ? 14.93 -7.875 -17.844 1 78.5 3 LEU B O 1
ATOM 4550 N N . LEU B 1 4 ? 15.805 -7.812 -19.906 1 80.75 4 LEU B N 1
ATOM 4551 C CA . LEU B 1 4 ? 16.938 -8.672 -19.562 1 80.75 4 LEU B CA 1
ATOM 4552 C C . LEU B 1 4 ? 17.891 -7.949 -18.625 1 80.75 4 LEU B C 1
ATOM 4554 O O . LEU B 1 4 ? 18.469 -8.57 -17.719 1 80.75 4 LEU B O 1
ATOM 4558 N N . GLN B 1 5 ? 18 -6.715 -18.828 1 81.38 5 GLN B N 1
ATOM 4559 C CA . GLN B 1 5 ? 18.891 -5.941 -17.969 1 81.38 5 GLN B CA 1
ATOM 4560 C C . GLN B 1 5 ? 18.359 -5.855 -16.547 1 81.38 5 GLN B C 1
ATOM 4562 O O . GLN B 1 5 ? 19.109 -5.965 -15.586 1 81.38 5 GLN B O 1
ATOM 4567 N N . ILE B 1 6 ? 17.062 -5.707 -16.5 1 83.19 6 ILE B N 1
ATOM 4568 C CA . ILE B 1 6 ? 16.422 -5.609 -15.203 1 83.19 6 ILE B CA 1
ATOM 4569 C C . ILE B 1 6 ? 16.578 -6.934 -14.453 1 83.19 6 ILE B C 1
ATOM 4571 O O . ILE B 1 6 ? 16.859 -6.949 -13.25 1 83.19 6 ILE B O 1
ATOM 4575 N N . TYR B 1 7 ? 16.422 -7.98 -15.219 1 84.56 7 TYR B N 1
ATOM 4576 C CA . TYR B 1 7 ? 16.531 -9.305 -14.617 1 84.56 7 TYR B CA 1
ATOM 4577 C C . TYR B 1 7 ? 17.969 -9.602 -14.203 1 84.56 7 TYR B C 1
ATOM 4579 O O . TYR B 1 7 ? 18.219 -10.141 -13.117 1 84.56 7 TYR B O 1
ATOM 4587 N N . TRP B 1 8 ? 18.891 -9.219 -15.016 1 84.12 8 TRP B N 1
ATOM 4588 C CA . TRP B 1 8 ? 20.297 -9.445 -14.727 1 84.12 8 TRP B CA 1
ATOM 4589 C C . TRP B 1 8 ? 20.734 -8.664 -13.5 1 84.12 8 TRP B C 1
ATOM 4591 O O . TRP B 1 8 ? 21.5 -9.164 -12.672 1 84.12 8 TRP B O 1
ATOM 4601 N N . ARG B 1 9 ? 20.25 -7.504 -13.367 1 84.5 9 ARG B N 1
ATOM 4602 C CA . ARG B 1 9 ? 20.578 -6.691 -12.195 1 84.5 9 ARG B CA 1
ATOM 4603 C C . ARG B 1 9 ? 19.969 -7.297 -10.938 1 84.5 9 ARG B C 1
ATOM 4605 O O . ARG B 1 9 ? 20.578 -7.234 -9.859 1 84.5 9 ARG B O 1
ATOM 4612 N N . ALA B 1 10 ? 18.797 -7.773 -11.094 1 87.62 10 ALA B N 1
ATOM 4613 C CA . ALA B 1 10 ? 18.156 -8.438 -9.961 1 87.62 10 ALA B CA 1
ATOM 4614 C C . ALA B 1 10 ? 18.984 -9.625 -9.477 1 87.62 10 ALA B C 1
ATOM 4616 O O . ALA B 1 10 ? 19.094 -9.867 -8.273 1 87.62 10 ALA B O 1
ATOM 4617 N N . LEU B 1 11 ? 19.609 -10.352 -10.43 1 87.5 11 LEU B N 1
ATOM 4618 C CA . LEU B 1 11 ? 20.391 -11.539 -10.086 1 87.5 11 LEU B CA 1
ATOM 4619 C C . LEU B 1 11 ? 21.75 -11.156 -9.531 1 87.5 11 LEU B C 1
ATOM 4621 O O . LEU B 1 11 ? 22.375 -11.938 -8.797 1 87.5 11 LEU B O 1
ATOM 4625 N N . GLN B 1 12 ? 22.188 -9.953 -9.812 1 84.25 12 GLN B N 1
ATOM 4626 C CA . GLN B 1 12 ? 23.484 -9.484 -9.32 1 84.25 12 GLN B CA 1
ATOM 4627 C C . GLN B 1 12 ? 23.453 -9.281 -7.809 1 84.25 12 GLN B C 1
ATOM 4629 O O . GLN B 1 12 ? 24.484 -9.422 -7.141 1 84.25 12 GLN B O 1
ATOM 4634 N N . TYR B 1 13 ? 22.312 -9.047 -7.352 1 83.75 13 TYR B N 1
ATOM 4635 C CA . TYR B 1 13 ? 22.188 -8.883 -5.906 1 83.75 13 TYR B CA 1
ATOM 4636 C C . TYR B 1 13 ? 22.453 -10.195 -5.184 1 83.75 13 TYR B C 1
ATOM 4638 O O . TYR B 1 13 ? 22.828 -10.203 -4.012 1 83.75 13 TYR B O 1
ATOM 4646 N N . LEU B 1 14 ? 22.234 -11.273 -5.906 1 86.12 14 LEU B N 1
ATOM 4647 C CA . LEU B 1 14 ? 22.422 -12.586 -5.309 1 86.12 14 LEU B CA 1
ATOM 4648 C C . LEU B 1 14 ? 23.906 -12.961 -5.27 1 86.12 14 LEU B C 1
ATOM 4650 O O . LEU B 1 14 ? 24.281 -13.938 -4.621 1 86.12 14 LEU B O 1
ATOM 4654 N N . ALA B 1 15 ? 24.734 -12.242 -5.965 1 79.31 15 ALA B N 1
ATOM 4655 C CA . ALA B 1 15 ? 26.172 -12.516 -6.055 1 79.31 15 ALA B CA 1
ATOM 4656 C C . ALA B 1 15 ? 26.844 -12.398 -4.691 1 79.31 15 ALA B C 1
ATOM 4658 O O . ALA B 1 15 ? 27.922 -12.938 -4.477 1 79.31 15 ALA B O 1
ATOM 4659 N N . ALA B 1 16 ? 26.141 -11.758 -3.744 1 77.88 16 ALA B N 1
ATOM 4660 C CA . ALA B 1 16 ? 26.672 -11.664 -2.389 1 77.88 16 ALA B CA 1
ATOM 4661 C C . ALA B 1 16 ? 26.797 -13.039 -1.744 1 77.88 16 ALA B C 1
ATOM 4663 O O . ALA B 1 16 ? 27.656 -13.258 -0.889 1 77.88 16 ALA B O 1
ATOM 4664 N N . TYR B 1 17 ? 25.938 -14 -2.203 1 81.5 17 TYR B N 1
ATOM 4665 C CA . TYR B 1 17 ? 25.938 -15.375 -1.714 1 81.5 17 TYR B CA 1
ATOM 4666 C C . TYR B 1 17 ? 26.312 -16.344 -2.824 1 81.5 17 TYR B C 1
ATOM 4668 O O . TYR B 1 17 ? 25.578 -17.297 -3.105 1 81.5 17 TYR B O 1
ATOM 4676 N N . ARG B 1 18 ? 27.484 -16.266 -3.398 1 83.31 18 ARG B N 1
ATOM 4677 C CA . ARG B 1 18 ? 27.891 -16.969 -4.613 1 83.31 18 ARG B CA 1
ATOM 4678 C C . ARG B 1 18 ? 27.938 -18.469 -4.383 1 83.31 18 ARG B C 1
ATOM 4680 O O . ARG B 1 18 ? 27.5 -19.25 -5.23 1 83.31 18 ARG B O 1
ATOM 4687 N N . LEU B 1 19 ? 28.406 -18.859 -3.24 1 85.12 19 LEU B N 1
ATOM 4688 C CA . LEU B 1 19 ? 28.578 -20.281 -2.98 1 85.12 19 LEU B CA 1
ATOM 4689 C C . LEU B 1 19 ? 27.219 -20.953 -2.83 1 85.12 19 LEU B C 1
ATOM 4691 O O . LEU B 1 19 ? 26.969 -22 -3.447 1 85.12 19 LEU B O 1
ATOM 4695 N N . LYS B 1 20 ? 26.375 -20.328 -2.059 1 85.5 20 LYS B N 1
ATOM 4696 C CA . LYS B 1 20 ? 25.047 -20.922 -1.848 1 85.5 20 LYS B CA 1
ATOM 4697 C C . LYS B 1 20 ? 24.234 -20.906 -3.135 1 85.5 20 LYS B C 1
ATOM 4699 O O . LYS B 1 20 ? 23.516 -21.875 -3.436 1 85.5 20 LYS B O 1
ATOM 4704 N N . VAL B 1 21 ? 24.438 -19.891 -3.859 1 86.5 21 VAL B N 1
ATOM 4705 C CA . VAL B 1 21 ? 23.688 -19.766 -5.109 1 86.5 21 VAL B CA 1
ATOM 4706 C C . VAL B 1 21 ? 24.203 -20.797 -6.113 1 86.5 21 VAL B C 1
ATOM 4708 O O . VAL B 1 21 ? 23.406 -21.438 -6.816 1 86.5 21 VAL B O 1
ATOM 4711 N N . SER B 1 22 ? 25.484 -21.047 -6.184 1 86.12 22 SER B N 1
ATOM 4712 C CA . SER B 1 22 ? 26.047 -22.031 -7.109 1 86.12 22 SER B CA 1
ATOM 4713 C C . SER B 1 22 ? 25.609 -23.438 -6.758 1 86.12 22 SER B C 1
ATOM 4715 O O . SER B 1 22 ? 25.391 -24.266 -7.645 1 86.12 22 SER B O 1
ATOM 4717 N N . LEU B 1 23 ? 25.422 -23.672 -5.516 1 85.38 23 LEU B N 1
ATOM 4718 C CA . LEU B 1 23 ? 24.969 -24.984 -5.074 1 85.38 23 LEU B CA 1
ATOM 4719 C C . LEU B 1 23 ? 23.531 -25.219 -5.48 1 85.38 23 LEU B C 1
ATOM 4721 O O . LEU B 1 23 ? 23.172 -26.328 -5.883 1 85.38 23 LEU B O 1
ATOM 4725 N N . VAL B 1 24 ? 22.766 -24.219 -5.371 1 84.38 24 VAL B N 1
ATOM 4726 C CA . VAL B 1 24 ? 21.359 -24.344 -5.75 1 84.38 24 VAL B CA 1
ATOM 4727 C C . VAL B 1 24 ? 21.25 -24.516 -7.266 1 84.38 24 VAL B C 1
ATOM 4729 O O . VAL B 1 24 ? 20.438 -25.297 -7.75 1 84.38 24 VAL B O 1
ATOM 4732 N N . VAL B 1 25 ? 22.141 -23.875 -7.969 1 84.12 25 VAL B N 1
ATOM 4733 C CA . VAL B 1 25 ? 22.141 -23.984 -9.43 1 84.12 25 VAL B CA 1
ATOM 4734 C C . VAL B 1 25 ? 22.547 -25.391 -9.844 1 84.12 25 VAL B C 1
ATOM 4736 O O . VAL B 1 25 ? 21.922 -25.984 -10.727 1 84.12 25 VAL B O 1
ATOM 4739 N N . ALA B 1 26 ? 23.484 -25.922 -9.211 1 85.75 26 ALA B N 1
ATOM 4740 C CA . ALA B 1 26 ? 23.938 -27.266 -9.508 1 85.75 26 ALA B CA 1
ATOM 4741 C C . ALA B 1 26 ? 22.859 -28.297 -9.18 1 85.75 26 ALA B C 1
ATOM 4743 O O . ALA B 1 26 ? 22.656 -29.25 -9.938 1 85.75 26 ALA B O 1
ATOM 4744 N N . ALA B 1 27 ? 22.25 -28.062 -8.078 1 83.94 27 ALA B N 1
ATOM 4745 C CA . ALA B 1 27 ? 21.172 -28.969 -7.684 1 83.94 27 ALA B CA 1
ATOM 4746 C C . ALA B 1 27 ? 20.016 -28.906 -8.672 1 83.94 27 ALA B C 1
ATOM 4748 O O . ALA B 1 27 ? 19.391 -29.922 -8.969 1 83.94 27 ALA B O 1
ATOM 4749 N N . ASN B 1 28 ? 19.812 -27.797 -9.258 1 83.12 28 ASN B N 1
ATOM 4750 C CA . ASN B 1 28 ? 18.75 -27.625 -10.234 1 83.12 28 ASN B CA 1
ATOM 4751 C C . ASN B 1 28 ? 19.078 -28.328 -11.555 1 83.12 28 ASN B C 1
ATOM 4753 O O . ASN B 1 28 ? 18.188 -28.844 -12.227 1 83.12 28 ASN B O 1
ATOM 4757 N N . ILE B 1 29 ? 20.266 -28.359 -11.852 1 84.12 29 ILE B N 1
ATOM 4758 C CA . ILE B 1 29 ? 20.688 -29.047 -13.062 1 84.12 29 ILE B CA 1
ATOM 4759 C C . ILE B 1 29 ? 20.469 -30.547 -12.914 1 84.12 29 ILE B C 1
ATOM 4761 O O . ILE B 1 29 ? 19.984 -31.203 -13.836 1 84.12 29 ILE B O 1
ATOM 4765 N N . ILE B 1 30 ? 20.75 -31 -11.766 1 84 30 ILE B N 1
ATOM 4766 C CA . ILE B 1 30 ? 20.562 -32.406 -11.484 1 84 30 ILE B CA 1
ATOM 4767 C C . ILE B 1 30 ? 19.078 -32.75 -11.523 1 84 30 ILE B C 1
ATOM 4769 O O . ILE B 1 30 ? 18.672 -33.781 -12.094 1 84 30 ILE B O 1
ATOM 4773 N N . LEU B 1 31 ? 18.344 -31.891 -10.992 1 81.5 31 LEU B N 1
ATOM 4774 C CA . LEU B 1 31 ? 16.906 -32.094 -10.977 1 81.5 31 LEU B CA 1
ATOM 4775 C C . LEU B 1 31 ? 16.328 -32.062 -12.391 1 81.5 31 LEU B C 1
ATOM 4777 O O . LEU B 1 31 ? 15.406 -32.812 -12.711 1 81.5 31 LEU B O 1
ATOM 4781 N N . ALA B 1 32 ? 16.891 -31.219 -13.195 1 82.81 32 ALA B N 1
ATOM 4782 C CA . ALA B 1 32 ? 16.438 -31.125 -14.578 1 82.81 32 ALA B CA 1
ATOM 4783 C C . ALA B 1 32 ? 16.75 -32.406 -15.344 1 82.81 32 ALA B C 1
ATOM 4785 O O . ALA B 1 32 ? 15.938 -32.875 -16.141 1 82.81 32 ALA B O 1
ATOM 4786 N N . VAL B 1 33 ? 17.828 -32.969 -15.062 1 83.25 33 VAL B N 1
ATOM 4787 C CA . VAL B 1 33 ? 18.234 -34.219 -15.719 1 83.25 33 VAL B CA 1
ATOM 4788 C C . VAL B 1 33 ? 17.312 -35.344 -15.297 1 83.25 33 VAL B C 1
ATOM 4790 O O . VAL B 1 33 ? 16.906 -36.156 -16.125 1 83.25 33 VAL B O 1
ATOM 4793 N N . ILE B 1 34 ? 16.969 -35.312 -14.062 1 81.88 34 ILE B N 1
ATOM 4794 C CA . ILE B 1 34 ? 16.094 -36.344 -13.539 1 81.88 34 ILE B CA 1
ATOM 4795 C C . ILE B 1 34 ? 14.703 -36.188 -14.141 1 81.88 34 ILE B C 1
ATOM 4797 O O . ILE B 1 34 ? 14.039 -37.188 -14.438 1 81.88 34 ILE B O 1
ATOM 4801 N N . THR B 1 35 ? 14.281 -35.031 -14.336 1 82.31 35 THR B N 1
ATOM 4802 C CA . THR B 1 35 ? 12.961 -34.781 -14.898 1 82.31 35 THR B CA 1
ATOM 4803 C C . THR B 1 35 ? 12.859 -35.281 -16.328 1 82.31 35 THR B C 1
ATOM 4805 O O . THR B 1 35 ? 11.805 -35.75 -16.75 1 82.31 35 THR B O 1
ATOM 4808 N N . ILE B 1 36 ? 13.953 -35.281 -17 1 85.62 36 ILE B N 1
ATOM 4809 C CA . ILE B 1 36 ? 13.984 -35.75 -18.375 1 85.62 36 ILE B CA 1
ATOM 4810 C C . ILE B 1 36 ? 14.07 -37.281 -18.406 1 85.62 36 ILE B C 1
ATOM 4812 O O . ILE B 1 36 ? 13.531 -37.938 -19.312 1 85.62 36 ILE B O 1
ATOM 4816 N N . ALA B 1 37 ? 14.648 -37.844 -17.375 1 84.12 37 ALA B N 1
ATOM 4817 C CA . ALA B 1 37 ? 14.836 -39.312 -17.312 1 84.12 37 ALA B CA 1
ATOM 4818 C C . ALA B 1 37 ? 13.539 -40 -16.938 1 84.12 37 ALA B C 1
ATOM 4820 O O . ALA B 1 37 ? 13.352 -41.188 -17.25 1 84.12 37 ALA B O 1
ATOM 4821 N N . GLU B 1 38 ? 12.609 -39.25 -16.375 1 83.62 38 GLU B N 1
ATOM 4822 C CA . GLU B 1 38 ? 11.398 -39.875 -15.844 1 83.62 38 GLU B CA 1
ATOM 4823 C C . GLU B 1 38 ? 10.531 -40.438 -16.969 1 83.62 38 GLU B C 1
ATOM 4825 O O . GLU B 1 38 ? 10.117 -41.594 -16.906 1 83.62 38 GLU B O 1
ATOM 4830 N N . PRO B 1 39 ? 10.281 -39.656 -18.016 1 83.19 39 PRO B N 1
ATOM 4831 C CA . PRO B 1 39 ? 9.477 -40.219 -19.094 1 83.19 39 PRO B CA 1
ATOM 4832 C C . PRO B 1 39 ? 10.148 -41.406 -19.781 1 83.19 39 PRO B C 1
ATOM 4834 O O . PRO B 1 39 ? 9.469 -42.344 -20.219 1 83.19 39 PRO B O 1
ATOM 4837 N N . ILE B 1 40 ? 11.461 -41.469 -19.828 1 85 40 ILE B N 1
ATOM 4838 C CA . ILE B 1 40 ? 12.188 -42.562 -20.453 1 85 40 ILE B CA 1
ATOM 4839 C C . ILE B 1 40 ? 12.055 -43.812 -19.609 1 85 40 ILE B C 1
ATOM 4841 O O . ILE B 1 40 ? 11.766 -44.906 -20.125 1 85 40 ILE B O 1
ATOM 4845 N N . LEU B 1 41 ? 12.25 -43.625 -18.328 1 84.12 41 LEU B N 1
ATOM 4846 C CA . LEU B 1 41 ? 12.125 -44.75 -17.422 1 84.12 41 LEU B CA 1
ATOM 4847 C C . LEU B 1 41 ? 10.703 -45.312 -17.422 1 84.12 41 LEU B C 1
ATOM 4849 O O . LEU B 1 41 ? 10.492 -46.5 -17.328 1 84.12 41 LEU B O 1
ATOM 4853 N N . PHE B 1 42 ? 9.773 -44.438 -17.531 1 82.88 42 PHE B N 1
ATOM 4854 C CA . PHE B 1 42 ? 8.375 -44.812 -17.609 1 82.88 42 PHE B CA 1
ATOM 4855 C C . PHE B 1 42 ? 8.109 -45.625 -18.891 1 82.88 42 PHE B C 1
ATOM 4857 O O . PHE B 1 42 ? 7.371 -46.625 -18.875 1 82.88 42 PHE B O 1
ATOM 4864 N N . GLY B 1 43 ? 8.695 -45.219 -19.984 1 82.31 43 GLY B N 1
ATOM 4865 C CA . GLY B 1 43 ? 8.578 -45.938 -21.234 1 82.31 43 GLY B CA 1
ATOM 4866 C C . GLY B 1 43 ? 9.156 -47.344 -21.141 1 82.31 43 GLY B C 1
ATOM 4867 O O . GLY B 1 43 ? 8.57 -48.312 -21.656 1 82.31 43 GLY B O 1
ATOM 4868 N N . TRP B 1 44 ? 10.273 -47.406 -20.375 1 82.81 44 TRP B N 1
ATOM 4869 C CA . TRP B 1 44 ? 10.914 -48.719 -20.219 1 82.81 44 TRP B CA 1
ATOM 4870 C C . TRP B 1 44 ? 10.023 -49.656 -19.406 1 82.81 44 TRP B C 1
ATOM 4872 O O . TRP B 1 44 ? 9.969 -50.875 -19.688 1 82.81 44 TRP B O 1
ATOM 4882 N N . ILE B 1 45 ? 9.336 -49.125 -18.5 1 82.38 45 ILE B N 1
ATOM 4883 C CA . ILE B 1 45 ? 8.469 -49.938 -17.656 1 82.38 45 ILE B CA 1
ATOM 4884 C C . ILE B 1 45 ? 7.285 -50.438 -18.469 1 82.38 45 ILE B C 1
ATOM 4886 O O . ILE B 1 45 ? 6.906 -51.625 -18.359 1 82.38 45 ILE B O 1
ATOM 4890 N N . ILE B 1 46 ? 6.766 -49.625 -19.297 1 81.69 46 ILE B N 1
ATOM 4891 C CA . ILE B 1 46 ? 5.621 -50 -20.109 1 81.69 46 ILE B CA 1
ATOM 4892 C C . ILE B 1 46 ? 6.047 -51.031 -21.141 1 81.69 46 ILE B C 1
ATOM 4894 O O . ILE B 1 46 ? 5.293 -51.969 -21.453 1 81.69 46 ILE B O 1
ATOM 4898 N N . ASP B 1 47 ? 7.246 -50.906 -21.672 1 82.12 47 ASP B N 1
ATOM 4899 C CA . ASP B 1 47 ? 7.77 -51.906 -22.578 1 82.12 47 ASP B CA 1
ATOM 4900 C C . ASP B 1 47 ? 7.887 -53.281 -21.891 1 82.12 47 ASP B C 1
ATOM 4902 O O . ASP B 1 47 ? 7.566 -54.312 -22.484 1 82.12 47 ASP B O 1
ATOM 4906 N N . ALA B 1 48 ? 8.32 -53.156 -20.641 1 81 48 ALA B N 1
ATOM 4907 C CA . ALA B 1 48 ? 8.492 -54.406 -19.875 1 81 48 ALA B CA 1
ATOM 4908 C C . ALA B 1 48 ? 7.145 -55.062 -19.594 1 81 48 ALA B C 1
ATOM 4910 O O . ALA B 1 48 ? 7.027 -56.281 -19.641 1 81 48 ALA B O 1
ATOM 4911 N N . ILE B 1 49 ? 6.168 -54.281 -19.406 1 77.44 49 ILE B N 1
ATOM 4912 C CA . ILE B 1 49 ? 4.832 -54.781 -19.125 1 77.44 49 ILE B CA 1
ATOM 4913 C C . ILE B 1 49 ? 4.223 -55.375 -20.406 1 77.44 49 ILE B C 1
ATOM 4915 O O . ILE B 1 49 ? 3.609 -56.438 -20.375 1 77.44 49 ILE B O 1
ATOM 4919 N N . SER B 1 50 ? 4.426 -54.656 -21.453 1 76.62 50 SER B N 1
ATOM 4920 C CA . SER B 1 50 ? 3.836 -55.031 -22.719 1 76.62 50 SER B CA 1
ATOM 4921 C C . SER B 1 50 ? 4.484 -56.312 -23.25 1 76.62 50 SER B C 1
ATOM 4923 O O . SER B 1 50 ? 3.842 -57.094 -23.953 1 76.62 50 SER B O 1
ATOM 4925 N N . SER B 1 51 ? 5.758 -56.469 -22.906 1 75.38 51 SER B N 1
ATOM 4926 C CA . SER B 1 51 ? 6.453 -57.656 -23.406 1 75.38 51 SER B CA 1
ATOM 4927 C C . SER B 1 51 ? 6.281 -58.844 -22.469 1 75.38 51 SER B C 1
ATOM 4929 O O . SER B 1 51 ? 6.695 -59.969 -22.797 1 75.38 51 SER B O 1
ATOM 4931 N N . GLY B 1 52 ? 5.516 -58.688 -21.312 1 69.31 52 GLY B N 1
ATOM 4932 C CA . GLY B 1 52 ? 5.203 -59.781 -20.391 1 69.31 52 GLY B CA 1
ATOM 4933 C C . GLY B 1 52 ? 6.355 -60.156 -19.484 1 69.31 52 GLY B C 1
ATOM 4934 O O . GLY B 1 52 ? 6.344 -61.219 -18.859 1 69.31 52 GLY B O 1
ATOM 4935 N N . LYS B 1 53 ? 7.52 -59.438 -19.516 1 68.88 53 LYS B N 1
ATOM 4936 C CA . LYS B 1 53 ? 8.648 -59.75 -18.641 1 68.88 53 LYS B CA 1
ATOM 4937 C C . LYS B 1 53 ? 8.82 -58.688 -17.578 1 68.88 53 LYS B C 1
ATOM 4939 O O . LYS B 1 53 ? 9.422 -57.625 -17.828 1 68.88 53 LYS B O 1
ATOM 4944 N N . PRO B 1 54 ? 8.141 -58.969 -16.469 1 66.56 54 PRO B N 1
ATOM 4945 C CA . PRO B 1 54 ? 8.258 -57.938 -15.43 1 66.56 54 PRO B CA 1
ATOM 4946 C C . PRO B 1 54 ? 9.688 -57.781 -14.906 1 66.56 54 PRO B C 1
ATOM 4948 O O . PRO B 1 54 ? 10.305 -58.781 -14.516 1 66.56 54 PRO B O 1
ATOM 4951 N N . ASP B 1 55 ? 10.516 -56.812 -15.406 1 71.56 55 ASP B N 1
ATOM 4952 C CA . ASP B 1 55 ? 11.867 -56.562 -14.922 1 71.56 55 ASP B CA 1
ATOM 4953 C C . ASP B 1 55 ? 11.828 -55.75 -13.609 1 71.56 55 ASP B C 1
ATOM 4955 O O . ASP B 1 55 ? 11.531 -54.562 -13.609 1 71.56 55 ASP B O 1
ATOM 4959 N N . LYS B 1 56 ? 11.836 -56.531 -12.406 1 77.56 56 LYS B N 1
ATOM 4960 C CA . LYS B 1 56 ? 11.859 -55.938 -11.07 1 77.56 56 LYS B CA 1
ATOM 4961 C C . LYS B 1 56 ? 12.953 -54.875 -10.961 1 77.56 56 LYS B C 1
ATOM 4963 O O . LYS B 1 56 ? 12.812 -53.906 -10.203 1 77.56 56 LYS B O 1
ATOM 4968 N N . ASP B 1 57 ? 13.922 -55.031 -11.844 1 79.75 57 ASP B N 1
ATOM 4969 C CA . ASP B 1 57 ? 15.047 -54.094 -11.758 1 79.75 57 ASP B CA 1
ATOM 4970 C C . ASP B 1 57 ? 14.648 -52.688 -12.211 1 79.75 57 ASP B C 1
ATOM 4972 O O . ASP B 1 57 ? 15.055 -51.688 -11.609 1 79.75 57 ASP B O 1
ATOM 4976 N N . ILE B 1 58 ? 13.781 -52.688 -13.133 1 81.81 58 ILE B N 1
ATOM 4977 C CA . ILE B 1 58 ? 13.391 -51.375 -13.656 1 81.81 58 ILE B CA 1
ATOM 4978 C C . ILE B 1 58 ? 12.469 -50.688 -12.664 1 81.81 58 ILE B C 1
ATOM 4980 O O . ILE B 1 58 ? 12.516 -49.438 -12.523 1 81.81 58 ILE B O 1
ATOM 4984 N N . LEU B 1 59 ? 11.719 -51.438 -11.922 1 79.5 59 LEU B N 1
ATOM 4985 C CA . LEU B 1 59 ? 10.82 -50.875 -10.922 1 79.5 59 LEU B CA 1
ATOM 4986 C C . LEU B 1 59 ? 11.617 -50.312 -9.75 1 79.5 59 LEU B C 1
ATOM 4988 O O . LEU B 1 59 ? 11.289 -49.25 -9.234 1 79.5 59 LEU B O 1
ATOM 4992 N N . PHE B 1 60 ? 12.672 -51 -9.43 1 80.19 60 PHE B N 1
ATOM 4993 C CA . PHE B 1 60 ? 13.523 -50.531 -8.344 1 80.19 60 PHE B CA 1
ATOM 4994 C C . PHE B 1 60 ? 14.297 -49.281 -8.766 1 80.19 60 PHE B C 1
ATOM 4996 O O . PHE B 1 60 ? 14.539 -48.375 -7.957 1 80.19 60 PHE B O 1
ATOM 5003 N N . LEU B 1 61 ? 14.625 -49.219 -10 1 81.12 61 LEU B N 1
ATOM 5004 C CA . LEU B 1 61 ? 15.328 -48.062 -10.516 1 81.12 61 LEU B CA 1
ATOM 5005 C C . LEU B 1 61 ? 14.422 -46.812 -10.516 1 81.12 61 LEU B C 1
ATOM 5007 O O . LEU B 1 61 ? 14.859 -45.719 -10.164 1 81.12 61 LEU B O 1
ATOM 5011 N N . TRP B 1 62 ? 13.18 -47.062 -10.836 1 81.69 62 TRP B N 1
ATOM 5012 C CA . TRP B 1 62 ? 12.219 -45.969 -10.844 1 81.69 62 TRP B CA 1
ATOM 5013 C C . TRP B 1 62 ? 11.93 -45.5 -9.43 1 81.69 62 TRP B C 1
ATOM 5015 O O . TRP B 1 62 ? 11.828 -44.281 -9.188 1 81.69 62 TRP B O 1
ATOM 5025 N N . GLY B 1 63 ? 11.812 -46.406 -8.516 1 79.5 63 GLY B N 1
ATOM 5026 C CA . GLY B 1 63 ? 11.617 -46.031 -7.121 1 79.5 63 GLY B CA 1
ATOM 5027 C C . GLY B 1 63 ? 12.789 -45.281 -6.527 1 79.5 63 GLY B C 1
ATOM 5028 O O . GLY B 1 63 ? 12.602 -44.281 -5.832 1 79.5 63 GLY B O 1
ATOM 5029 N N . GLY B 1 64 ? 13.992 -45.812 -6.797 1 80.31 64 GLY B N 1
ATOM 5030 C CA . GLY B 1 64 ? 15.195 -45.156 -6.336 1 80.31 64 GLY B CA 1
ATOM 5031 C C . GLY B 1 64 ? 15.352 -43.75 -6.914 1 80.31 64 GLY B C 1
ATOM 5032 O O . GLY B 1 64 ? 15.695 -42.812 -6.199 1 80.31 64 GLY B O 1
ATOM 5033 N N . PHE B 1 65 ? 14.977 -43.625 -8.18 1 81.81 65 PHE B N 1
ATOM 5034 C CA . PHE B 1 65 ? 15.039 -42.344 -8.844 1 81.81 65 PHE B CA 1
ATOM 5035 C C . PHE B 1 65 ? 14 -41.375 -8.273 1 81.81 65 PHE B C 1
ATOM 5037 O O . PHE B 1 65 ? 14.258 -40.188 -8.133 1 81.81 65 PHE B O 1
ATOM 5044 N N . GLY B 1 66 ? 12.836 -41.969 -7.98 1 79.94 66 GLY B N 1
ATOM 5045 C CA . GLY B 1 66 ? 11.789 -41.156 -7.387 1 79.94 66 GLY B CA 1
ATOM 5046 C C . GLY B 1 66 ? 12.164 -40.594 -6.023 1 79.94 66 GLY B C 1
ATOM 5047 O O . GLY B 1 66 ? 11.953 -39.406 -5.754 1 79.94 66 GLY B O 1
ATOM 5048 N N . ILE B 1 67 ? 12.773 -41.375 -5.266 1 80.19 67 ILE B N 1
ATOM 5049 C CA . ILE B 1 67 ? 13.188 -40.969 -3.93 1 80.19 67 ILE B CA 1
ATOM 5050 C C . ILE B 1 67 ? 14.297 -39.938 -4.035 1 80.19 67 ILE B C 1
ATOM 5052 O O . ILE B 1 67 ? 14.281 -38.938 -3.316 1 80.19 67 ILE B O 1
ATOM 5056 N N . PHE B 1 68 ? 15.18 -40.188 -4.887 1 83.19 68 PHE B N 1
ATOM 5057 C CA . PHE B 1 68 ? 16.266 -39.219 -5.078 1 83.19 68 PHE B CA 1
ATOM 5058 C C . PHE B 1 68 ? 15.75 -37.875 -5.566 1 83.19 68 PHE B C 1
ATOM 5060 O O . PHE B 1 68 ? 16.172 -36.844 -5.086 1 83.19 68 PHE B O 1
ATOM 5067 N N . ASN B 1 69 ? 14.82 -37.969 -6.488 1 82.69 69 ASN B N 1
ATOM 5068 C CA . ASN B 1 69 ? 14.227 -36.75 -7.023 1 82.69 69 ASN B CA 1
ATOM 5069 C C . ASN B 1 69 ? 13.508 -35.969 -5.938 1 82.69 69 ASN B C 1
ATOM 5071 O O . ASN B 1 69 ? 13.57 -34.719 -5.918 1 82.69 69 ASN B O 1
ATOM 5075 N N . THR B 1 70 ? 12.922 -36.656 -5.047 1 82.12 70 THR B N 1
ATOM 5076 C CA . THR B 1 70 ? 12.18 -36 -3.979 1 82.12 70 THR B CA 1
ATOM 5077 C C . THR B 1 70 ? 13.125 -35.312 -2.994 1 82.12 70 THR B C 1
ATOM 5079 O O . THR B 1 70 ? 12.906 -34.188 -2.613 1 82.12 70 THR B O 1
ATOM 5082 N N . ILE B 1 71 ? 14.117 -35.969 -2.648 1 82.31 71 ILE B N 1
ATOM 5083 C CA . ILE B 1 71 ? 15.078 -35.406 -1.698 1 82.31 71 ILE B CA 1
ATOM 5084 C C . ILE B 1 71 ? 15.781 -34.188 -2.316 1 82.31 71 ILE B C 1
ATOM 5086 O O . ILE B 1 71 ? 15.945 -33.188 -1.659 1 82.31 71 ILE B O 1
ATOM 5090 N N . ALA B 1 72 ? 16.172 -34.406 -3.555 1 81.56 72 ALA B N 1
ATOM 5091 C CA . ALA B 1 72 ? 16.844 -33.281 -4.254 1 81.56 72 ALA B CA 1
A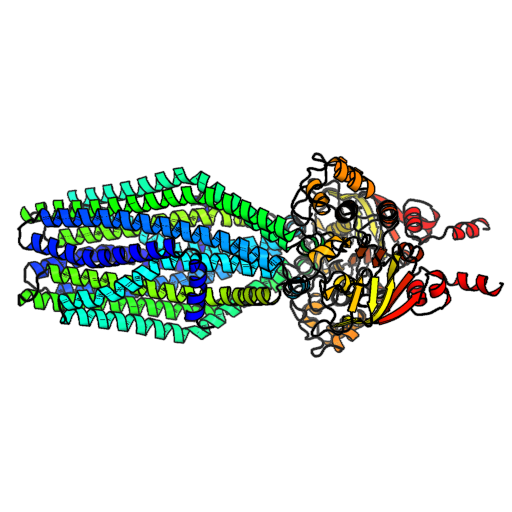TOM 5092 C C . ALA B 1 72 ? 15.922 -32.094 -4.367 1 81.56 72 ALA B C 1
ATOM 5094 O O . ALA B 1 72 ? 16.359 -30.938 -4.16 1 81.56 72 ALA B O 1
ATOM 5095 N N . PHE B 1 73 ? 14.703 -32.344 -4.617 1 81 73 PHE B N 1
ATOM 5096 C CA . PHE B 1 73 ? 13.742 -31.266 -4.773 1 81 73 PHE B CA 1
ATOM 5097 C C . PHE B 1 73 ? 13.531 -30.531 -3.455 1 81 73 PHE B C 1
ATOM 5099 O O . PHE B 1 73 ? 13.492 -29.297 -3.428 1 81 73 PHE B O 1
ATOM 5106 N N . VAL B 1 74 ? 13.43 -31.266 -2.42 1 82.5 74 VAL B N 1
ATOM 5107 C CA . VAL B 1 74 ? 13.188 -30.672 -1.11 1 82.5 74 VAL B CA 1
ATOM 5108 C C . VAL B 1 74 ? 14.391 -29.844 -0.682 1 82.5 74 VAL B C 1
ATOM 5110 O O . VAL B 1 74 ? 14.242 -28.75 -0.137 1 82.5 74 VAL B O 1
ATOM 5113 N N . LEU B 1 75 ? 15.516 -30.344 -0.943 1 82.12 75 LEU B N 1
ATOM 5114 C CA . LEU B 1 75 ? 16.734 -29.641 -0.557 1 82.12 75 LEU B CA 1
ATOM 5115 C C . LEU B 1 75 ? 16.891 -28.344 -1.346 1 82.12 75 LEU B C 1
ATOM 5117 O O . LEU B 1 75 ? 17.25 -27.312 -0.784 1 82.12 75 LEU B O 1
ATOM 5121 N N . VAL B 1 76 ? 16.594 -28.453 -2.586 1 81.5 76 VAL B N 1
ATOM 5122 C CA . VAL B 1 76 ? 16.688 -27.25 -3.424 1 81.5 76 VAL B CA 1
ATOM 5123 C C . VAL B 1 76 ? 15.641 -26.234 -2.994 1 81.5 76 VAL B C 1
ATOM 5125 O O . VAL B 1 76 ? 15.938 -25.031 -2.896 1 81.5 76 VAL B O 1
ATOM 5128 N N . ALA B 1 77 ? 14.445 -26.703 -2.771 1 81.94 77 ALA B N 1
ATOM 5129 C CA . ALA B 1 77 ? 13.367 -25.797 -2.371 1 81.94 77 ALA B CA 1
ATOM 5130 C C . ALA B 1 77 ? 13.688 -25.125 -1.042 1 81.94 77 ALA B C 1
ATOM 5132 O O . ALA B 1 77 ? 13.461 -23.922 -0.884 1 81.94 77 ALA B O 1
ATOM 5133 N N . ARG B 1 78 ? 14.203 -25.906 -0.145 1 83.94 78 ARG B N 1
ATOM 5134 C CA . ARG B 1 78 ? 14.531 -25.391 1.179 1 83.94 78 ARG B CA 1
ATOM 5135 C C . ARG B 1 78 ? 15.648 -24.359 1.1 1 83.94 78 ARG B C 1
ATOM 5137 O O . ARG B 1 78 ? 15.547 -23.266 1.679 1 83.94 78 ARG B O 1
ATOM 5144 N N . GLU B 1 79 ? 16.656 -24.703 0.411 1 86 79 GLU B N 1
ATOM 5145 C CA . GLU B 1 79 ? 17.797 -23.797 0.319 1 86 79 GLU B CA 1
ATOM 5146 C C . GLU B 1 79 ? 17.438 -22.547 -0.491 1 86 79 GLU B C 1
ATOM 5148 O O . GLU B 1 79 ? 17.938 -21.453 -0.21 1 86 79 GLU B O 1
ATOM 5153 N N . ALA B 1 80 ? 16.656 -22.734 -1.519 1 86.31 80 ALA B N 1
ATOM 5154 C CA . ALA B 1 80 ? 16.219 -21.594 -2.316 1 86.31 80 ALA B CA 1
ATOM 5155 C C . ALA B 1 80 ? 15.406 -20.625 -1.47 1 86.31 80 ALA B C 1
ATOM 5157 O O . ALA B 1 80 ? 15.609 -19.406 -1.545 1 86.31 80 ALA B O 1
ATOM 5158 N N . ASP B 1 81 ? 14.531 -21.109 -0.654 1 87.62 81 ASP B N 1
ATOM 5159 C CA . ASP B 1 81 ? 13.711 -20.266 0.206 1 87.62 81 ASP B CA 1
ATOM 5160 C C . ASP B 1 81 ? 14.562 -19.531 1.239 1 87.62 81 ASP B C 1
ATOM 5162 O O . ASP B 1 81 ? 14.375 -18.328 1.471 1 87.62 81 ASP B O 1
ATOM 5166 N N . ARG B 1 82 ? 15.461 -20.25 1.843 1 87.56 82 ARG B N 1
ATOM 5167 C CA . ARG B 1 82 ? 16.312 -19.656 2.861 1 87.56 82 ARG B CA 1
ATOM 5168 C C . ARG B 1 82 ? 17.188 -18.547 2.27 1 87.56 82 ARG B C 1
ATOM 5170 O O . ARG B 1 82 ? 17.344 -17.484 2.875 1 87.56 82 ARG B O 1
ATOM 5177 N N . LEU B 1 83 ? 17.672 -18.859 1.139 1 87.5 83 LEU B N 1
ATOM 5178 C CA . LEU B 1 83 ? 18.516 -17.875 0.489 1 87.5 83 LEU B CA 1
ATOM 5179 C C . LEU B 1 83 ? 17.719 -16.656 0.063 1 87.5 83 LEU B C 1
ATOM 5181 O O . LEU B 1 83 ? 18.188 -15.523 0.207 1 87.5 83 LEU B O 1
ATOM 5185 N N . ALA B 1 84 ? 16.578 -16.859 -0.51 1 89 84 ALA B N 1
ATOM 5186 C CA . ALA B 1 84 ? 15.75 -15.75 -0.991 1 89 84 ALA B CA 1
ATOM 5187 C C . ALA B 1 84 ? 15.281 -14.875 0.166 1 89 84 ALA B C 1
ATOM 5189 O O . ALA B 1 84 ? 15.336 -13.648 0.082 1 89 84 ALA B O 1
ATOM 5190 N N . HIS B 1 85 ? 14.891 -15.5 1.213 1 89.81 85 HIS B N 1
ATOM 5191 C CA . HIS B 1 85 ? 14.43 -14.734 2.367 1 89.81 85 HIS B CA 1
ATOM 5192 C C . HIS B 1 85 ? 15.594 -14.023 3.053 1 89.81 85 HIS B C 1
ATOM 5194 O O . HIS B 1 85 ? 15.445 -12.891 3.512 1 89.81 85 HIS B O 1
ATOM 5200 N N . GLY B 1 86 ? 16.672 -14.719 3.188 1 89.12 86 GLY B N 1
ATOM 5201 C CA . GLY B 1 86 ? 17.859 -14.086 3.754 1 89.12 86 GLY B CA 1
ATOM 5202 C C . GLY B 1 86 ? 18.328 -12.883 2.963 1 89.12 86 GLY B C 1
ATOM 5203 O O . GLY B 1 86 ? 18.641 -11.836 3.541 1 89.12 86 GLY B O 1
ATOM 5204 N N . ARG B 1 87 ? 18.312 -12.992 1.725 1 89.31 87 ARG B N 1
ATOM 5205 C CA . ARG B 1 87 ? 18.75 -11.883 0.876 1 89.31 87 ARG B CA 1
ATOM 5206 C C . ARG B 1 87 ? 17.75 -10.742 0.912 1 89.31 87 ARG B C 1
ATOM 5208 O O . ARG B 1 87 ? 18.125 -9.57 0.854 1 89.31 87 ARG B O 1
ATOM 5215 N N . ARG B 1 88 ? 16.484 -11.07 0.886 1 90.5 88 ARG B N 1
ATOM 5216 C CA . ARG B 1 88 ? 15.453 -10.039 1.003 1 90.5 88 ARG B CA 1
ATOM 5217 C C . ARG B 1 88 ? 15.664 -9.195 2.256 1 90.5 88 ARG B C 1
ATOM 5219 O O . ARG B 1 88 ? 15.547 -7.973 2.213 1 90.5 88 ARG B O 1
ATOM 5226 N N . ALA B 1 89 ? 15.969 -9.883 3.316 1 90.38 89 ALA B N 1
ATOM 5227 C CA . ALA B 1 89 ? 16.203 -9.188 4.578 1 90.38 89 ALA B CA 1
ATOM 5228 C C . ALA B 1 89 ? 17.422 -8.281 4.488 1 90.38 89 ALA B C 1
ATOM 5230 O O . ALA B 1 89 ? 17.391 -7.137 4.949 1 90.38 89 ALA B O 1
ATOM 5231 N N . SER B 1 90 ? 18.469 -8.766 3.947 1 89.75 90 SER B N 1
ATOM 5232 C CA . SER B 1 90 ? 19.688 -7.988 3.834 1 89.75 90 SER B CA 1
ATOM 5233 C C . SER B 1 90 ? 19.516 -6.809 2.881 1 89.75 90 SER B C 1
ATOM 5235 O O . SER B 1 90 ? 20.031 -5.719 3.129 1 89.75 90 SER B O 1
ATOM 5237 N N . LEU B 1 91 ? 18.812 -7.043 1.833 1 89.44 91 LEU B N 1
ATOM 5238 C CA . LEU B 1 91 ? 18.562 -5.969 0.88 1 89.44 91 LEU B CA 1
ATOM 5239 C C . LEU B 1 91 ? 17.719 -4.867 1.513 1 89.44 91 LEU B C 1
ATOM 5241 O O . LEU B 1 91 ? 17.984 -3.68 1.312 1 89.44 91 LEU B O 1
ATOM 5245 N N . LEU B 1 92 ? 16.688 -5.285 2.152 1 90.56 92 LEU B N 1
ATOM 5246 C CA . LEU B 1 92 ? 15.82 -4.309 2.807 1 90.56 92 LEU B CA 1
ATOM 5247 C C . LEU B 1 92 ? 16.609 -3.443 3.779 1 90.56 92 LEU B C 1
ATOM 5249 O O . LEU B 1 92 ? 16.453 -2.223 3.809 1 90.56 92 LEU B O 1
ATOM 5253 N N . THR B 1 93 ? 17.453 -4.051 4.574 1 90.75 93 THR B N 1
ATOM 5254 C CA . THR B 1 93 ? 18.266 -3.33 5.551 1 90.75 93 THR B CA 1
ATOM 5255 C C . THR B 1 93 ? 19.25 -2.396 4.859 1 90.75 93 THR B C 1
ATOM 5257 O O . THR B 1 93 ? 19.422 -1.246 5.27 1 90.75 93 THR B O 1
ATOM 5260 N N . GLU B 1 94 ? 19.875 -2.895 3.836 1 88.25 94 GLU B N 1
ATOM 5261 C CA . GLU B 1 94 ? 20.844 -2.096 3.104 1 88.25 94 GLU B CA 1
ATOM 5262 C C . GLU B 1 94 ? 20.188 -0.922 2.391 1 88.25 94 GLU B C 1
ATOM 5264 O O . GLU B 1 94 ? 20.672 0.209 2.461 1 88.25 94 GLU B O 1
ATOM 5269 N N . ALA B 1 95 ? 19.109 -1.205 1.692 1 87.69 95 ALA B N 1
ATOM 5270 C CA . ALA B 1 95 ? 18.406 -0.165 0.948 1 87.69 95 ALA B CA 1
ATOM 5271 C C . ALA B 1 95 ? 17.781 0.86 1.893 1 87.69 95 ALA B C 1
ATOM 5273 O O . ALA B 1 95 ? 17.766 2.059 1.599 1 87.69 95 ALA B O 1
ATOM 5274 N N . PHE B 1 96 ? 17.266 0.407 2.98 1 89.06 96 PHE B N 1
ATOM 5275 C CA . PHE B 1 96 ? 16.734 1.29 4.008 1 89.06 96 PHE B CA 1
ATOM 5276 C C . PHE B 1 96 ? 17.812 2.244 4.516 1 89.06 96 PHE B C 1
ATOM 5278 O O . PHE B 1 96 ? 17.578 3.449 4.625 1 89.06 96 PHE B O 1
ATOM 5285 N N . GLY B 1 97 ? 18.922 1.701 4.867 1 86.25 97 GLY B N 1
ATOM 5286 C CA . GLY B 1 97 ? 20.031 2.529 5.316 1 86.25 97 GLY B CA 1
ATOM 5287 C C . GLY B 1 97 ? 20.438 3.586 4.309 1 86.25 97 GLY B C 1
ATOM 5288 O O . GLY B 1 97 ? 20.688 4.734 4.672 1 86.25 97 GLY B O 1
ATOM 5289 N N . ARG B 1 98 ? 20.359 3.26 3.119 1 83.44 98 ARG B N 1
ATOM 5290 C CA . ARG B 1 98 ? 20.734 4.188 2.057 1 83.44 98 ARG B CA 1
ATOM 5291 C C . ARG B 1 98 ? 19.672 5.254 1.854 1 83.44 98 ARG B C 1
ATOM 5293 O O . ARG B 1 98 ? 19.984 6.422 1.623 1 83.44 98 ARG B O 1
ATOM 5300 N N . ILE B 1 99 ? 18.484 4.875 1.88 1 83.56 99 ILE B N 1
ATOM 5301 C CA . ILE B 1 99 ? 17.375 5.789 1.641 1 83.56 99 ILE B CA 1
ATOM 5302 C C . ILE B 1 99 ? 17.281 6.805 2.775 1 83.56 99 ILE B C 1
ATOM 5304 O O . ILE B 1 99 ? 17.125 8.008 2.531 1 83.56 99 ILE B O 1
ATOM 5308 N N . ILE B 1 100 ? 17.406 6.305 3.949 1 84.81 100 ILE B N 1
ATOM 5309 C CA . ILE B 1 100 ? 17.266 7.203 5.09 1 84.81 100 ILE B CA 1
ATOM 5310 C C . ILE B 1 100 ? 18.469 8.141 5.16 1 84.81 100 ILE B C 1
ATOM 5312 O O . ILE B 1 100 ? 18.391 9.211 5.758 1 84.81 100 ILE B O 1
ATOM 5316 N N . SER B 1 101 ? 19.547 7.742 4.543 1 81.25 101 SER B N 1
ATOM 5317 C CA . SER B 1 101 ? 20.75 8.555 4.555 1 81.25 101 SER B CA 1
ATOM 5318 C C . SER B 1 101 ? 20.703 9.633 3.477 1 81.25 101 SER B C 1
ATOM 5320 O O . SER B 1 101 ? 21.531 10.539 3.463 1 81.25 101 SER B O 1
ATOM 5322 N N . MET B 1 102 ? 19.688 9.586 2.652 1 78.5 102 MET B N 1
ATOM 5323 C CA . MET B 1 102 ? 19.562 10.586 1.596 1 78.5 102 MET B CA 1
ATOM 5324 C C . MET B 1 102 ? 19.234 11.961 2.18 1 78.5 102 MET B C 1
ATOM 5326 O O . MET B 1 102 ? 18.609 12.055 3.244 1 78.5 102 MET B O 1
ATOM 5330 N N . PRO B 1 103 ? 19.641 12.938 1.474 1 72.19 103 PRO B N 1
ATOM 5331 C CA . PRO B 1 103 ? 19.391 14.281 1.997 1 72.19 103 PRO B CA 1
ATOM 5332 C C . PRO B 1 103 ? 17.906 14.586 2.158 1 72.19 103 PRO B C 1
ATOM 5334 O O . PRO B 1 103 ? 17.078 14.023 1.439 1 72.19 103 PRO B O 1
ATOM 5337 N N . LEU B 1 104 ? 17.625 15.359 3.066 1 69.81 104 LEU B N 1
ATOM 5338 C CA . LEU B 1 104 ? 16.25 15.711 3.4 1 69.81 104 LEU B CA 1
ATOM 5339 C C . LEU B 1 104 ? 15.539 16.344 2.207 1 69.81 104 LEU B C 1
ATOM 5341 O O . LEU B 1 104 ? 14.328 16.203 2.055 1 69.81 104 LEU B O 1
ATOM 5345 N N . SER B 1 105 ? 16.328 17.109 1.408 1 65.19 105 SER B N 1
ATOM 5346 C CA . SER B 1 105 ? 15.742 17.703 0.214 1 65.19 105 SER B CA 1
ATOM 5347 C C . SER B 1 105 ? 15.156 16.656 -0.712 1 65.19 105 SER B C 1
ATOM 5349 O O . SER B 1 105 ? 14.102 16.859 -1.322 1 65.19 105 SER B O 1
ATOM 5351 N N . TRP B 1 106 ? 15.844 15.602 -0.723 1 70.19 106 TRP B N 1
ATOM 5352 C CA . TRP B 1 106 ? 15.398 14.477 -1.547 1 70.19 106 TRP B CA 1
ATOM 5353 C C . TRP B 1 106 ? 14.094 13.898 -1.02 1 70.19 106 TRP B C 1
ATOM 5355 O O . TRP B 1 106 ? 13.188 13.578 -1.798 1 70.19 106 TRP B O 1
ATOM 5365 N N . HIS B 1 107 ? 13.953 13.773 0.241 1 70.19 107 HIS B N 1
ATOM 5366 C CA . HIS B 1 107 ? 12.766 13.219 0.878 1 70.19 107 HIS B CA 1
ATOM 5367 C C . HIS B 1 107 ? 11.57 14.156 0.719 1 70.19 107 HIS B C 1
ATOM 5369 O O . HIS B 1 107 ? 10.438 13.703 0.544 1 70.19 107 HIS B O 1
ATOM 5375 N N . HIS B 1 108 ? 11.844 15.414 0.821 1 63.69 108 HIS B N 1
ATOM 5376 C CA . HIS B 1 108 ? 10.789 16.406 0.683 1 63.69 108 HIS B CA 1
ATOM 5377 C C . HIS B 1 108 ? 10.25 16.453 -0.744 1 63.69 108 HIS B C 1
ATOM 5379 O O . HIS B 1 108 ? 9.047 16.641 -0.955 1 63.69 108 HIS B O 1
ATOM 5385 N N . GLN B 1 109 ? 11.172 16.312 -1.697 1 59.06 109 GLN B N 1
ATOM 5386 C CA . GLN B 1 109 ? 10.797 16.375 -3.105 1 59.06 109 GLN B CA 1
ATOM 5387 C C . GLN B 1 109 ? 10 15.141 -3.523 1 59.06 109 GLN B C 1
ATOM 5389 O O . GLN B 1 109 ? 9.031 15.242 -4.273 1 59.06 109 GLN B O 1
ATOM 5394 N N . ARG B 1 110 ? 10.344 14.062 -3.125 1 60.25 110 ARG B N 1
ATOM 5395 C CA . ARG B 1 110 ? 9.758 12.812 -3.596 1 60.25 110 ARG B CA 1
ATOM 5396 C C . ARG B 1 110 ? 8.609 12.375 -2.689 1 60.25 110 ARG B C 1
ATOM 5398 O O . ARG B 1 110 ? 7.691 11.68 -3.133 1 60.25 110 ARG B O 1
ATOM 5405 N N . GLY B 1 111 ? 8.539 12.867 -1.561 1 61.44 111 GLY B N 1
ATOM 5406 C CA . GLY B 1 111 ? 7.559 12.391 -0.594 1 61.44 111 GLY B CA 1
ATOM 5407 C C . GLY B 1 111 ? 8.008 11.148 0.144 1 61.44 111 GLY B C 1
ATOM 5408 O O . GLY B 1 111 ? 8.477 10.188 -0.474 1 61.44 111 GLY B O 1
ATOM 5409 N N . THR B 1 112 ? 8.016 11.125 1.382 1 63.16 112 THR B N 1
ATOM 5410 C CA . THR B 1 112 ? 8.469 10.039 2.254 1 63.16 112 THR B CA 1
ATOM 5411 C C . THR B 1 112 ? 7.648 8.773 2.012 1 63.16 112 THR B C 1
ATOM 5413 O O . THR B 1 112 ? 8.195 7.676 1.979 1 63.16 112 THR B O 1
ATOM 5416 N N . SER B 1 113 ? 6.5 8.883 1.733 1 66.44 113 SER B N 1
ATOM 5417 C CA . SER B 1 113 ? 5.617 7.738 1.54 1 66.44 113 SER B CA 1
ATOM 5418 C C . SER B 1 113 ? 5.926 7.016 0.232 1 66.44 113 SER B C 1
ATOM 5420 O O . SER B 1 113 ? 5.875 5.785 0.169 1 66.44 113 SER B O 1
ATOM 5422 N N . ASN B 1 114 ? 6.375 7.77 -0.731 1 72.5 114 ASN B N 1
ATOM 5423 C CA . ASN B 1 114 ? 6.691 7.188 -2.029 1 72.5 114 ASN B CA 1
ATOM 5424 C C . ASN B 1 114 ? 7.961 6.344 -1.971 1 72.5 114 ASN B C 1
ATOM 5426 O O . ASN B 1 114 ? 8.031 5.273 -2.582 1 72.5 114 ASN B O 1
ATOM 5430 N N . ALA B 1 115 ? 8.922 6.891 -1.269 1 77 115 ALA B N 1
ATOM 5431 C CA . ALA B 1 115 ? 10.172 6.148 -1.123 1 77 115 ALA B CA 1
ATOM 5432 C C . ALA B 1 115 ? 9.945 4.828 -0.388 1 77 115 ALA B C 1
ATOM 5434 O O . ALA B 1 115 ? 10.508 3.799 -0.757 1 77 115 ALA B O 1
ATOM 5435 N N . LEU B 1 116 ? 9.125 4.965 0.598 1 78.56 116 LEU B N 1
ATOM 5436 C CA . LEU B 1 116 ? 8.805 3.775 1.378 1 78.56 116 LEU B CA 1
ATOM 5437 C C . LEU B 1 116 ? 8.086 2.738 0.517 1 78.56 116 LEU B C 1
ATOM 5439 O O . LEU B 1 116 ? 8.445 1.559 0.536 1 78.56 116 LEU B O 1
ATOM 5443 N N . HIS B 1 117 ? 7.141 3.168 -0.205 1 74.56 117 HIS B N 1
ATOM 5444 C CA . HIS B 1 117 ? 6.371 2.266 -1.053 1 74.56 117 HIS B CA 1
ATOM 5445 C C . HIS B 1 117 ? 7.246 1.64 -2.133 1 74.56 117 HIS B C 1
ATOM 5447 O O . HIS B 1 117 ? 7.121 0.449 -2.428 1 74.56 117 HIS B O 1
ATOM 5453 N N . THR B 1 118 ? 8.102 2.443 -2.713 1 80.31 118 THR B N 1
ATOM 5454 C CA . THR B 1 118 ? 9.008 1.964 -3.752 1 80.31 118 THR B CA 1
ATOM 5455 C C . THR B 1 118 ? 9.961 0.911 -3.195 1 80.31 118 THR B C 1
ATOM 5457 O O . THR B 1 118 ? 10.211 -0.108 -3.84 1 80.31 118 THR B O 1
ATOM 5460 N N . LEU B 1 119 ? 10.438 1.175 -2.018 1 85.25 119 LEU B N 1
ATOM 5461 C CA . LEU B 1 119 ? 11.367 0.242 -1.393 1 85.25 119 LEU B CA 1
ATOM 5462 C C . LEU B 1 119 ? 10.688 -1.087 -1.089 1 85.25 119 LEU B C 1
ATOM 5464 O O . LEU B 1 119 ? 11.211 -2.15 -1.423 1 85.25 119 LEU B O 1
ATOM 5468 N N . LEU B 1 120 ? 9.578 -1.022 -0.508 1 82.31 120 LEU B N 1
ATOM 5469 C CA . LEU B 1 120 ? 8.867 -2.232 -0.103 1 82.31 120 LEU B CA 1
ATOM 5470 C C . LEU B 1 120 ? 8.422 -3.033 -1.32 1 82.31 120 LEU B C 1
ATOM 5472 O O . LEU B 1 120 ? 8.531 -4.262 -1.337 1 82.31 120 LEU B O 1
ATOM 5476 N N . ARG B 1 121 ? 7.984 -2.309 -2.307 1 79.88 121 ARG B N 1
ATOM 5477 C CA . ARG B 1 121 ? 7.547 -2.953 -3.541 1 79.88 121 ARG B CA 1
ATOM 5478 C C . ARG B 1 121 ? 8.719 -3.629 -4.246 1 79.88 121 ARG B C 1
ATOM 5480 O O . ARG B 1 121 ? 8.578 -4.742 -4.762 1 79.88 121 ARG B O 1
ATOM 5487 N N . ALA B 1 122 ? 9.773 -2.945 -4.281 1 86.31 122 ALA B N 1
ATOM 5488 C CA . ALA B 1 122 ? 10.961 -3.49 -4.926 1 86.31 122 ALA B CA 1
ATOM 5489 C C . ALA B 1 122 ? 11.461 -4.73 -4.191 1 86.31 122 ALA B C 1
ATOM 5491 O O . ALA B 1 122 ? 11.875 -5.711 -4.82 1 86.31 122 ALA B O 1
ATOM 5492 N N . SER B 1 123 ? 11.453 -4.617 -2.857 1 88.19 123 SER B N 1
ATOM 5493 C CA . SER B 1 123 ? 11.914 -5.746 -2.055 1 88.19 123 SER B CA 1
ATOM 5494 C C . SER B 1 123 ? 11.062 -6.988 -2.303 1 88.19 123 SER B C 1
ATOM 5496 O O . SER B 1 123 ? 11.594 -8.086 -2.457 1 88.19 123 SER B O 1
ATOM 5498 N N . GLU B 1 124 ? 9.82 -6.844 -2.426 1 86 124 GLU B N 1
ATOM 5499 C CA . GLU B 1 124 ? 8.906 -7.953 -2.676 1 86 124 GLU B CA 1
ATOM 5500 C C . GLU B 1 124 ? 9.086 -8.508 -4.086 1 86 124 GLU B C 1
ATOM 5502 O O . GLU B 1 124 ? 9.039 -9.719 -4.297 1 86 124 GLU B O 1
ATOM 5507 N N . THR B 1 125 ? 9.25 -7.594 -5.008 1 86.69 125 THR B N 1
ATOM 5508 C CA . THR B 1 125 ? 9.406 -7.984 -6.402 1 86.69 125 THR B CA 1
ATOM 5509 C C . THR B 1 125 ? 10.711 -8.758 -6.598 1 86.69 125 THR B C 1
ATOM 5511 O O . THR B 1 125 ? 10.734 -9.797 -7.262 1 86.69 125 THR B O 1
ATOM 5514 N N . LEU B 1 126 ? 11.75 -8.227 -6.016 1 89.81 126 LEU B N 1
ATOM 5515 C CA . LEU B 1 126 ? 13.047 -8.898 -6.121 1 89.81 126 LEU B CA 1
ATOM 5516 C C . LEU B 1 126 ? 13 -10.266 -5.457 1 89.81 126 LEU B C 1
ATOM 5518 O O . LEU B 1 126 ? 13.555 -11.234 -5.984 1 89.81 126 LEU B O 1
ATOM 5522 N N . PHE B 1 127 ? 12.328 -10.352 -4.344 1 88.56 127 PHE B N 1
ATOM 5523 C CA . PHE B 1 127 ? 12.148 -11.625 -3.652 1 88.56 127 PHE B CA 1
ATOM 5524 C C . PHE B 1 127 ? 11.477 -12.641 -4.562 1 88.56 127 PHE B C 1
ATOM 5526 O O . PHE B 1 127 ? 11.945 -13.773 -4.691 1 88.56 127 PHE B O 1
ATOM 5533 N N . GLY B 1 128 ? 10.453 -12.211 -5.172 1 86.88 128 GLY B N 1
ATOM 5534 C CA . GLY B 1 128 ? 9.742 -13.102 -6.078 1 86.88 128 GLY B CA 1
ATOM 5535 C C . GLY B 1 128 ? 10.594 -13.578 -7.234 1 86.88 128 GLY B C 1
ATOM 5536 O O . GLY B 1 128 ? 10.555 -14.766 -7.59 1 86.88 128 GLY B O 1
ATOM 5537 N N . LEU B 1 129 ? 11.352 -12.695 -7.793 1 86.75 129 LEU B N 1
ATOM 5538 C CA . LEU B 1 129 ? 12.219 -13.039 -8.922 1 86.75 129 LEU B CA 1
ATOM 5539 C C . LEU B 1 129 ? 13.32 -14.008 -8.484 1 86.75 129 LEU B C 1
ATOM 5541 O O . LEU B 1 129 ? 13.633 -14.961 -9.203 1 86.75 129 LEU B O 1
ATOM 5545 N N . TRP B 1 130 ? 13.883 -13.719 -7.32 1 87.06 130 TRP B N 1
ATOM 5546 C CA . TRP B 1 130 ? 14.953 -14.57 -6.809 1 87.06 130 TRP B CA 1
ATOM 5547 C C . TRP B 1 130 ? 14.438 -15.969 -6.508 1 87.06 130 TRP B C 1
ATOM 5549 O O . TRP B 1 130 ? 15.086 -16.969 -6.855 1 87.06 130 TRP B O 1
ATOM 5559 N N . LEU B 1 131 ? 13.297 -15.961 -5.906 1 85.12 131 LEU B N 1
ATOM 5560 C CA . LEU B 1 131 ? 12.719 -17.25 -5.535 1 85.12 131 LEU B CA 1
ATOM 5561 C C . LEU B 1 131 ? 12.367 -18.062 -6.773 1 85.12 131 LEU B C 1
ATOM 5563 O O . LEU B 1 131 ? 12.695 -19.25 -6.855 1 85.12 131 LEU B O 1
ATOM 5567 N N . GLU B 1 132 ? 11.75 -17.438 -7.668 1 85.5 132 GLU B N 1
ATOM 5568 C CA . GLU B 1 132 ? 11.344 -18.141 -8.891 1 85.5 132 GLU B CA 1
ATOM 5569 C C . GLU B 1 132 ? 12.555 -18.547 -9.719 1 85.5 132 GLU B C 1
ATOM 5571 O O . GLU B 1 132 ? 12.539 -19.578 -10.383 1 85.5 132 GLU B O 1
ATOM 5576 N N . PHE B 1 133 ? 13.578 -17.75 -9.727 1 83.56 133 PHE B N 1
ATOM 5577 C CA . PHE B 1 133 ? 14.805 -18.062 -10.438 1 83.56 133 PHE B CA 1
ATOM 5578 C C . PHE B 1 133 ? 15.43 -19.344 -9.883 1 83.56 133 PHE B C 1
ATOM 5580 O O . PHE B 1 133 ? 15.766 -20.25 -10.633 1 83.56 133 PHE B O 1
ATOM 5587 N N . MET B 1 134 ? 15.469 -19.406 -8.586 1 83.62 134 MET B N 1
ATOM 5588 C CA . MET B 1 134 ? 16.156 -20.5 -7.93 1 83.62 134 MET B CA 1
ATOM 5589 C C . MET B 1 134 ? 15.305 -21.766 -7.965 1 83.62 134 MET B C 1
ATOM 5591 O O . MET B 1 134 ? 15.844 -22.875 -8.039 1 83.62 134 MET B O 1
ATOM 5595 N N . ARG B 1 135 ? 13.953 -21.547 -8.07 1 79.31 135 ARG B N 1
ATOM 5596 C CA . ARG B 1 135 ? 13.094 -22.719 -7.957 1 79.31 135 ARG B CA 1
ATOM 5597 C C . ARG B 1 135 ? 12.68 -23.219 -9.336 1 79.31 135 ARG B C 1
ATOM 5599 O O . ARG B 1 135 ? 12.586 -24.438 -9.555 1 79.31 135 ARG B O 1
ATOM 5606 N N . THR B 1 136 ? 12.422 -22.25 -10.188 1 80 136 THR B N 1
ATOM 5607 C CA . THR B 1 136 ? 11.688 -22.703 -11.367 1 80 136 THR B CA 1
ATOM 5608 C C . THR B 1 136 ? 12.414 -22.297 -12.641 1 80 136 THR B C 1
ATOM 5610 O O . THR B 1 136 ? 12.609 -23.125 -13.539 1 80 136 THR B O 1
ATOM 5613 N N . HIS B 1 137 ? 12.914 -21.094 -12.789 1 83.19 137 HIS B N 1
ATOM 5614 C CA . HIS B 1 137 ? 13.414 -20.562 -14.055 1 83.19 137 HIS B CA 1
ATOM 5615 C C . HIS B 1 137 ? 14.664 -21.312 -14.508 1 83.19 137 HIS B C 1
ATOM 5617 O O . HIS B 1 137 ? 14.797 -21.656 -15.68 1 83.19 137 HIS B O 1
ATOM 5623 N N . LEU B 1 138 ? 15.484 -21.625 -13.625 1 83.12 138 LEU B N 1
ATOM 5624 C CA . LEU B 1 138 ? 16.719 -22.312 -13.969 1 83.12 138 LEU B CA 1
ATOM 5625 C C . LEU B 1 138 ? 16.453 -23.75 -14.398 1 83.12 138 LEU B C 1
ATOM 5627 O O . LEU B 1 138 ? 17 -24.219 -15.398 1 83.12 138 LEU B O 1
ATOM 5631 N N . ALA B 1 139 ? 15.625 -24.375 -13.633 1 81.69 139 ALA B N 1
ATOM 5632 C CA . ALA B 1 139 ? 15.266 -25.75 -13.969 1 81.69 139 ALA B CA 1
ATOM 5633 C C . ALA B 1 139 ? 14.578 -25.812 -15.328 1 81.69 139 ALA B C 1
ATOM 5635 O O . ALA B 1 139 ? 14.789 -26.766 -16.094 1 81.69 139 ALA B O 1
ATOM 5636 N N . THR B 1 140 ? 13.742 -24.828 -15.594 1 84.25 140 THR B N 1
ATOM 5637 C CA . THR B 1 140 ? 13.031 -24.766 -16.859 1 84.25 140 THR B CA 1
ATOM 5638 C C . THR B 1 140 ? 14.008 -24.562 -18.016 1 84.25 140 THR B C 1
ATOM 5640 O O . THR B 1 140 ? 13.914 -25.25 -19.047 1 84.25 140 THR B O 1
ATOM 5643 N N . ALA B 1 141 ? 14.914 -23.719 -17.828 1 84.81 141 ALA B N 1
ATOM 5644 C CA . ALA B 1 141 ? 15.891 -23.438 -18.875 1 84.81 141 ALA B CA 1
ATOM 5645 C C . ALA B 1 141 ? 16.75 -24.672 -19.172 1 84.81 141 ALA B C 1
ATOM 5647 O O . ALA B 1 141 ? 16.969 -25.031 -20.328 1 84.81 141 ALA B O 1
ATOM 5648 N N . VAL B 1 142 ? 17.156 -25.375 -18.188 1 85.44 142 VAL B N 1
ATOM 5649 C CA . VAL B 1 142 ? 18.016 -26.547 -18.328 1 85.44 142 VAL B CA 1
ATOM 5650 C C . VAL B 1 142 ? 17.219 -27.703 -18.953 1 85.44 142 VAL B C 1
ATOM 5652 O O . VAL B 1 142 ? 17.719 -28.422 -19.812 1 85.44 142 VAL B O 1
ATOM 5655 N N . ALA B 1 143 ? 15.984 -27.797 -18.469 1 85.56 143 ALA B N 1
ATOM 5656 C CA . ALA B 1 143 ? 15.141 -28.875 -18.984 1 85.56 143 ALA B CA 1
ATOM 5657 C C . ALA B 1 143 ? 14.891 -28.688 -20.484 1 85.56 143 ALA B C 1
ATOM 5659 O O . ALA B 1 143 ? 14.891 -29.656 -21.234 1 85.56 143 ALA B O 1
ATOM 5660 N N . LEU B 1 144 ? 14.664 -27.516 -20.875 1 86.06 144 LEU B N 1
ATOM 5661 C CA . LEU B 1 144 ? 14.406 -27.25 -22.281 1 86.06 144 LEU B CA 1
ATOM 5662 C C . LEU B 1 144 ? 15.641 -27.516 -23.125 1 86.06 144 LEU B C 1
ATOM 5664 O O . LEU B 1 144 ? 15.531 -28.047 -24.25 1 86.06 144 LEU B O 1
ATOM 5668 N N . VAL B 1 145 ? 16.812 -27.281 -22.641 1 86.94 145 VAL B N 1
ATOM 5669 C CA . VAL B 1 145 ? 18.062 -27.469 -23.375 1 86.94 145 VAL B CA 1
ATOM 5670 C C . VAL B 1 145 ? 18.406 -28.953 -23.469 1 86.94 145 VAL B C 1
ATOM 5672 O O . VAL B 1 145 ? 18.906 -29.406 -24.5 1 86.94 145 VAL B O 1
ATOM 5675 N N . LEU B 1 146 ? 18.016 -29.672 -22.438 1 87.94 146 LEU B N 1
ATOM 5676 C CA . LEU B 1 146 ? 18.375 -31.094 -22.406 1 87.94 146 LEU B CA 1
ATOM 5677 C C . LEU B 1 146 ? 17.328 -31.938 -23.094 1 87.94 146 LEU B C 1
ATOM 5679 O O . LEU B 1 146 ? 17.625 -33.031 -23.578 1 87.94 146 LEU B O 1
ATOM 5683 N N . LEU B 1 147 ? 16.078 -31.453 -23.094 1 90.25 147 LEU B N 1
ATOM 5684 C CA . LEU B 1 147 ? 14.977 -32.219 -23.656 1 90.25 147 LEU B CA 1
ATOM 5685 C C . LEU B 1 147 ? 15.18 -32.469 -25.141 1 90.25 147 LEU B C 1
ATOM 5687 O O . LEU B 1 147 ? 15 -33.594 -25.625 1 90.25 147 LEU B O 1
ATOM 5691 N N . VAL B 1 148 ? 15.68 -31.5 -25.906 1 87.5 148 VAL B N 1
ATOM 5692 C CA . VAL B 1 148 ? 15.766 -31.562 -27.359 1 87.5 148 VAL B CA 1
ATOM 5693 C C . VAL B 1 148 ? 16.844 -32.562 -27.766 1 87.5 148 VAL B C 1
ATOM 5695 O O . VAL B 1 148 ? 16.578 -33.5 -28.547 1 87.5 148 VAL B O 1
ATOM 5698 N N . PRO B 1 149 ? 18.031 -32.469 -27.188 1 87.94 149 PRO B N 1
ATOM 5699 C CA . PRO B 1 149 ? 19.062 -33.438 -27.562 1 87.94 149 PRO B CA 1
ATOM 5700 C C . PRO B 1 149 ? 18.703 -34.875 -27.141 1 87.94 149 PRO B C 1
ATOM 5702 O O . PRO B 1 149 ? 19.016 -35.844 -27.844 1 87.94 149 PRO B O 1
ATOM 5705 N N . THR B 1 150 ? 18.031 -35.031 -26.031 1 89.88 150 THR B N 1
ATOM 5706 C CA . THR B 1 150 ? 17.656 -36.375 -25.562 1 89.88 150 THR B CA 1
ATOM 5707 C C . THR B 1 150 ? 16.578 -36.969 -26.469 1 89.88 150 THR B C 1
ATOM 5709 O O . THR B 1 150 ? 16.609 -38.156 -26.797 1 89.88 150 THR B O 1
ATOM 5712 N N . ALA B 1 151 ? 15.602 -36.156 -26.844 1 90.25 151 ALA B N 1
ATOM 5713 C CA . ALA B 1 151 ? 14.547 -36.656 -27.719 1 90.25 151 ALA B CA 1
ATOM 5714 C C . ALA B 1 151 ? 15.102 -37 -29.094 1 90.25 151 ALA B C 1
ATOM 5716 O O . ALA B 1 151 ? 14.68 -38 -29.719 1 90.25 151 ALA B O 1
ATOM 5717 N N . PHE B 1 152 ? 16.141 -36.312 -29.594 1 90.81 152 PHE B N 1
ATOM 5718 C CA . PHE B 1 152 ? 16.766 -36.562 -30.875 1 90.81 152 PHE B CA 1
ATOM 5719 C C . PHE B 1 152 ? 17.5 -37.875 -30.875 1 90.81 152 PHE B C 1
ATOM 5721 O O . PHE B 1 152 ? 17.594 -38.562 -31.906 1 90.81 152 PHE B O 1
ATOM 5728 N N . SER B 1 153 ? 18.031 -38.25 -29.719 1 90.25 153 SER B N 1
ATOM 5729 C CA . SER B 1 153 ? 18.781 -39.5 -29.609 1 90.25 153 SER B CA 1
ATOM 5730 C C . SER B 1 153 ? 17.844 -40.719 -29.688 1 90.25 153 SER B C 1
ATOM 5732 O O . SER B 1 153 ? 18.281 -41.812 -30.016 1 90.25 153 SER B O 1
ATOM 5734 N N . MET B 1 154 ? 16.578 -40.5 -29.422 1 88.19 154 MET B N 1
ATOM 5735 C CA . MET B 1 154 ? 15.617 -41.625 -29.469 1 88.19 154 MET B CA 1
ATOM 5736 C C . MET B 1 154 ? 15 -41.75 -30.844 1 88.19 154 MET B C 1
ATOM 5738 O O . MET B 1 154 ? 15.102 -42.781 -31.484 1 88.19 154 MET B O 1
ATOM 5742 N N . ASP B 1 155 ? 14.344 -40.688 -31.344 1 92.19 155 ASP B N 1
ATOM 5743 C CA . ASP B 1 155 ? 13.766 -40.688 -32.688 1 92.19 155 ASP B CA 1
ATOM 5744 C C . ASP B 1 155 ? 13.688 -39.281 -33.281 1 92.19 155 ASP B C 1
ATOM 5746 O O . ASP B 1 155 ? 13.141 -38.375 -32.656 1 92.19 155 ASP B O 1
ATOM 5750 N N . VAL B 1 156 ? 14.109 -39.094 -34.406 1 91.25 156 VAL B N 1
ATOM 5751 C CA . VAL B 1 156 ? 14.234 -37.781 -35.062 1 91.25 156 VAL B CA 1
ATOM 5752 C C . VAL B 1 156 ? 12.867 -37.312 -35.531 1 91.25 156 VAL B C 1
ATOM 5754 O O . VAL B 1 156 ? 12.555 -36.094 -35.469 1 91.25 156 VAL B O 1
ATOM 5757 N N . ARG B 1 157 ? 12.016 -38.188 -36.031 1 91.88 157 ARG B N 1
ATOM 5758 C CA . ARG B 1 157 ? 10.719 -37.812 -36.594 1 91.88 157 ARG B CA 1
ATOM 5759 C C . ARG B 1 157 ? 9.797 -37.25 -35.5 1 91.88 157 ARG B C 1
ATOM 5761 O O . ARG B 1 157 ? 9.156 -36.219 -35.688 1 91.88 157 ARG B O 1
ATOM 5768 N N . LEU B 1 158 ? 9.82 -37.969 -34.344 1 92.44 158 LEU B N 1
ATOM 5769 C CA . LEU B 1 158 ? 8.969 -37.531 -33.25 1 92.44 158 LEU B CA 1
ATOM 5770 C C . LEU B 1 158 ? 9.523 -36.25 -32.594 1 92.44 158 LEU B C 1
ATOM 5772 O O . LEU B 1 158 ? 8.758 -35.438 -32.094 1 92.44 158 LEU B O 1
ATOM 5776 N N . THR B 1 159 ? 10.805 -36.062 -32.688 1 93.19 159 THR B N 1
ATOM 5777 C CA . THR B 1 159 ? 11.422 -34.875 -32.094 1 93.19 159 THR B CA 1
ATOM 5778 C C . THR B 1 159 ? 11.07 -33.656 -32.938 1 93.19 159 THR B C 1
ATOM 5780 O O . THR B 1 159 ? 10.93 -32.562 -32.375 1 93.19 159 THR B O 1
ATOM 5783 N N . LEU B 1 160 ? 10.938 -33.812 -34.188 1 93.62 160 LEU B N 1
ATOM 5784 C CA . LEU B 1 160 ? 10.555 -32.719 -35.062 1 93.62 160 LEU B CA 1
ATOM 5785 C C . LEU B 1 160 ? 9.164 -32.188 -34.688 1 93.62 160 LEU B C 1
ATOM 5787 O O . LEU B 1 160 ? 8.906 -30.984 -34.781 1 93.62 160 LEU B O 1
ATOM 5791 N N . VAL B 1 161 ? 8.32 -33.094 -34.312 1 92.44 161 VAL B N 1
ATOM 5792 C CA . VAL B 1 161 ? 6.984 -32.688 -33.875 1 92.44 161 VAL B CA 1
ATOM 5793 C C . VAL B 1 161 ? 7.082 -31.859 -32.625 1 92.44 161 VAL B C 1
ATOM 5795 O O . VAL B 1 161 ? 6.363 -30.859 -32.469 1 92.44 161 VAL B O 1
ATOM 5798 N N . LEU B 1 162 ? 7.988 -32.188 -31.75 1 92.12 162 LEU B N 1
ATOM 5799 C CA . LEU B 1 162 ? 8.172 -31.453 -30.5 1 92.12 162 LEU B CA 1
ATOM 5800 C C . LEU B 1 162 ? 8.734 -30.062 -30.781 1 92.12 162 LEU B C 1
ATOM 5802 O O . LEU B 1 162 ? 8.336 -29.078 -30.141 1 92.12 162 LEU B O 1
ATOM 5806 N N . ILE B 1 163 ? 9.609 -29.969 -31.703 1 92.38 163 ILE B N 1
ATOM 5807 C CA . ILE B 1 163 ? 10.219 -28.688 -32.031 1 92.38 163 ILE B CA 1
ATOM 5808 C C . ILE B 1 163 ? 9.172 -27.766 -32.656 1 92.38 163 ILE B C 1
ATOM 5810 O O . ILE B 1 163 ? 9.117 -26.578 -32.344 1 92.38 163 ILE B O 1
ATOM 5814 N N . VAL B 1 164 ? 8.352 -28.344 -33.5 1 92.69 164 VAL B N 1
ATOM 5815 C CA . VAL B 1 164 ? 7.301 -27.562 -34.156 1 92.69 164 VAL B CA 1
ATOM 5816 C C . VAL B 1 164 ? 6.316 -27.062 -33.094 1 92.69 164 VAL B C 1
ATOM 5818 O O . VAL B 1 164 ? 5.852 -25.922 -33.156 1 92.69 164 VAL B O 1
ATOM 5821 N N . LEU B 1 165 ? 6.039 -27.938 -32.125 1 90.94 165 LEU B N 1
ATOM 5822 C CA . LEU B 1 165 ? 5.172 -27.547 -31.016 1 90.94 165 LEU B CA 1
ATOM 5823 C C . LEU B 1 165 ? 5.773 -26.391 -30.234 1 90.94 165 LEU B C 1
ATOM 5825 O O . LEU B 1 165 ? 5.078 -25.406 -29.938 1 90.94 165 LEU B O 1
ATOM 5829 N N . GLY B 1 166 ? 7.016 -26.438 -29.906 1 90.69 166 GLY B N 1
ATOM 5830 C CA . GLY B 1 166 ? 7.699 -25.359 -29.219 1 90.69 166 GLY B CA 1
ATOM 5831 C C . GLY B 1 166 ? 7.668 -24.047 -29.984 1 90.69 166 GLY B C 1
ATOM 5832 O O . GLY B 1 166 ? 7.398 -22.984 -29.406 1 90.69 166 GLY B O 1
ATOM 5833 N N . LEU B 1 167 ? 7.879 -24.109 -31.266 1 92 167 LEU B N 1
ATOM 5834 C CA . LEU B 1 167 ? 7.883 -22.922 -32.125 1 92 167 LEU B CA 1
ATOM 5835 C C . LEU B 1 167 ? 6.496 -22.297 -32.188 1 92 167 LEU B C 1
ATOM 5837 O O . LEU B 1 167 ? 6.363 -21.062 -32.188 1 92 167 LEU B O 1
ATOM 5841 N N . ILE B 1 168 ? 5.488 -23.109 -32.156 1 92.56 168 ILE B N 1
ATOM 5842 C CA . ILE B 1 168 ? 4.117 -22.609 -32.219 1 92.56 168 ILE B CA 1
ATOM 5843 C C . ILE B 1 168 ? 3.789 -21.891 -30.906 1 92.56 168 ILE B C 1
ATOM 5845 O O . ILE B 1 168 ? 3.18 -20.812 -30.922 1 92.56 168 ILE B O 1
ATOM 5849 N N . TYR B 1 169 ? 4.238 -22.469 -29.797 1 89.12 169 TYR B N 1
ATOM 5850 C CA . TYR B 1 169 ? 4.004 -21.875 -28.5 1 89.12 169 TYR B CA 1
ATOM 5851 C C . TYR B 1 169 ? 4.664 -20.5 -28.406 1 89.12 169 TYR B C 1
ATOM 5853 O O . TYR B 1 169 ? 4.047 -19.531 -27.938 1 89.12 169 TYR B O 1
ATOM 5861 N N . VAL B 1 170 ? 5.871 -20.406 -28.891 1 87.75 170 VAL B N 1
ATOM 5862 C CA . VAL B 1 170 ? 6.613 -19.141 -28.844 1 87.75 170 VAL B CA 1
ATOM 5863 C C . VAL B 1 170 ? 5.98 -18.125 -29.781 1 87.75 170 VAL B C 1
ATOM 5865 O O . VAL B 1 170 ? 5.871 -16.938 -29.438 1 87.75 170 VAL B O 1
ATOM 5868 N N . ALA B 1 171 ? 5.535 -18.609 -30.922 1 91.69 171 ALA B N 1
ATOM 5869 C CA . ALA B 1 171 ? 4.926 -17.734 -31.906 1 91.69 171 ALA B CA 1
ATOM 5870 C C . ALA B 1 171 ? 3.609 -17.156 -31.391 1 91.69 171 ALA B C 1
ATOM 5872 O O . ALA B 1 171 ? 3.336 -15.961 -31.562 1 91.69 171 ALA B O 1
ATOM 5873 N N . ILE B 1 172 ? 2.828 -17.969 -30.75 1 90.56 172 ILE B N 1
ATOM 5874 C CA . ILE B 1 172 ? 1.558 -17.516 -30.203 1 90.56 172 ILE B CA 1
ATOM 5875 C C . ILE B 1 172 ? 1.814 -16.516 -29.078 1 90.56 172 ILE B C 1
ATOM 5877 O O . ILE B 1 172 ? 1.161 -15.461 -29.016 1 90.56 172 ILE B O 1
ATOM 5881 N N . GLY B 1 173 ? 2.752 -16.828 -28.266 1 85.62 173 GLY B N 1
ATOM 5882 C CA . GLY B 1 173 ? 3.102 -15.93 -27.172 1 85.62 173 GLY B CA 1
ATOM 5883 C C . GLY B 1 173 ? 3.568 -14.57 -27.656 1 85.62 173 GLY B C 1
ATOM 5884 O O . GLY B 1 173 ? 3.119 -13.539 -27.156 1 85.62 173 GLY B O 1
ATOM 5885 N N . LYS B 1 174 ? 4.398 -14.531 -28.609 1 85.81 174 LYS B N 1
ATOM 5886 C CA . LYS B 1 174 ? 4.918 -13.273 -29.141 1 85.81 174 LYS B CA 1
ATOM 5887 C C . LYS B 1 174 ? 3.82 -12.477 -29.844 1 85.81 174 LYS B C 1
ATOM 5889 O O . LYS B 1 174 ? 3.76 -11.25 -29.719 1 85.81 174 LYS B O 1
ATOM 5894 N N . MET B 1 175 ? 3.002 -13.164 -30.578 1 88.94 175 MET B N 1
ATOM 5895 C CA . MET B 1 175 ? 1.913 -12.516 -31.297 1 88.94 175 MET B CA 1
ATOM 5896 C C . MET B 1 175 ? 0.955 -11.828 -30.328 1 88.94 175 MET B C 1
ATOM 5898 O O . MET B 1 175 ? 0.608 -10.656 -30.516 1 88.94 175 MET B O 1
ATOM 5902 N N . VAL B 1 176 ? 0.582 -12.484 -29.312 1 86.44 176 VAL B N 1
ATOM 5903 C CA . VAL B 1 176 ? -0.381 -11.945 -28.359 1 86.44 176 VAL B CA 1
ATOM 5904 C C . VAL B 1 176 ? 0.265 -10.828 -27.562 1 86.44 176 VAL B C 1
ATOM 5906 O O . VAL B 1 176 ? -0.377 -9.812 -27.266 1 86.44 176 VAL B O 1
ATOM 5909 N N . MET B 1 177 ? 1.487 -10.992 -27.234 1 82.38 177 MET B N 1
ATOM 5910 C CA . MET B 1 177 ? 2.199 -9.961 -26.484 1 82.38 177 MET B CA 1
ATOM 5911 C C . MET B 1 177 ? 2.299 -8.672 -27.281 1 82.38 177 MET B C 1
ATOM 5913 O O . MET B 1 177 ? 2.125 -7.578 -26.734 1 82.38 177 MET B O 1
ATOM 5917 N N . ASP B 1 178 ? 2.537 -8.789 -28.516 1 85.06 178 ASP B N 1
ATOM 5918 C CA . ASP B 1 178 ? 2.68 -7.621 -29.375 1 85.06 178 ASP B CA 1
ATOM 5919 C C . ASP B 1 178 ? 1.333 -6.941 -29.609 1 85.06 178 ASP B C 1
ATOM 5921 O O . ASP B 1 178 ? 1.255 -5.715 -29.672 1 85.06 178 ASP B O 1
ATOM 5925 N N . LYS B 1 179 ? 0.332 -7.727 -29.641 1 87.12 179 LYS B N 1
ATOM 5926 C CA . LYS B 1 179 ? -0.995 -7.184 -29.906 1 87.12 179 LYS B CA 1
ATOM 5927 C C . LYS B 1 179 ? -1.597 -6.547 -28.656 1 87.12 179 LYS B C 1
ATOM 5929 O O . LYS B 1 179 ? -2.467 -5.68 -28.766 1 87.12 179 LYS B O 1
ATOM 5934 N N . THR B 1 180 ? -1.173 -6.953 -27.547 1 86.62 180 THR B N 1
ATOM 5935 C CA . THR B 1 180 ? -1.826 -6.5 -26.328 1 86.62 180 THR B CA 1
ATOM 5936 C C . THR B 1 180 ? -0.938 -5.52 -25.562 1 86.62 180 THR B C 1
ATOM 5938 O O . THR B 1 180 ? -1.326 -5.008 -24.516 1 86.62 180 THR B O 1
ATOM 5941 N N . LYS B 1 181 ? 0.175 -5.234 -26.031 1 83.25 181 LYS B N 1
ATOM 5942 C CA . LYS B 1 181 ? 1.108 -4.355 -25.328 1 83.25 181 LYS B CA 1
ATOM 5943 C C . LYS B 1 181 ? 0.479 -2.992 -25.047 1 83.25 181 LYS B C 1
ATOM 5945 O O . LYS B 1 181 ? 0.513 -2.502 -23.922 1 83.25 181 LYS B O 1
ATOM 5950 N N . ASP B 1 182 ? -0.129 -2.398 -26.047 1 84.94 182 ASP B N 1
ATOM 5951 C CA . ASP B 1 182 ? -0.765 -1.093 -25.891 1 84.94 182 ASP B CA 1
ATOM 5952 C C . ASP B 1 182 ? -2.031 -1.194 -25.047 1 84.94 182 ASP B C 1
ATOM 5954 O O . ASP B 1 182 ? -2.334 -0.293 -24.266 1 84.94 182 ASP B O 1
ATOM 5958 N N . GLY B 1 183 ? -2.725 -2.262 -25.297 1 86.56 183 GLY B N 1
ATOM 5959 C CA . GLY B 1 183 ? -3.906 -2.486 -24.484 1 86.56 183 GLY B CA 1
ATOM 5960 C C . GLY B 1 183 ? -3.596 -2.623 -23 1 86.56 183 GLY B C 1
ATOM 5961 O O . GLY B 1 183 ? -4.309 -2.074 -22.156 1 86.56 183 GLY B O 1
ATOM 5962 N N . GLN B 1 184 ? -2.504 -3.227 -22.75 1 84.69 184 GLN B N 1
ATOM 5963 C CA . GLN B 1 184 ? -2.086 -3.414 -21.359 1 84.69 184 GLN B CA 1
ATOM 5964 C C . GLN B 1 184 ? -1.661 -2.09 -20.734 1 84.69 184 GLN B C 1
ATOM 5966 O O . GLN B 1 184 ? -1.956 -1.829 -19.562 1 84.69 184 GLN B O 1
ATOM 5971 N N . ALA B 1 185 ? -1.016 -1.306 -21.5 1 82.5 185 ALA B N 1
ATOM 5972 C CA . ALA B 1 185 ? -0.614 0.013 -21.016 1 82.5 185 ALA B CA 1
ATOM 5973 C C . ALA B 1 185 ? -1.832 0.88 -20.703 1 82.5 185 ALA B C 1
ATOM 5975 O O . ALA B 1 185 ? -1.85 1.61 -19.719 1 82.5 185 ALA B O 1
ATOM 5976 N N . SER B 1 186 ? -2.758 0.735 -21.562 1 88.94 186 SER B N 1
ATOM 5977 C CA . SER B 1 186 ? -3.994 1.485 -21.359 1 88.94 186 SER B CA 1
ATOM 5978 C C . SER B 1 186 ? -4.727 1.024 -20.109 1 88.94 186 SER B C 1
ATOM 5980 O O . SER B 1 186 ? -5.254 1.845 -19.359 1 88.94 186 SER B O 1
ATOM 5982 N N . VAL B 1 187 ? -4.773 -0.229 -19.891 1 88.19 187 VAL B N 1
ATOM 5983 C CA . VAL B 1 187 ? -5.422 -0.785 -18.703 1 88.19 187 VAL B CA 1
ATOM 5984 C C . VAL B 1 187 ? -4.73 -0.266 -17.438 1 88.19 187 VAL B C 1
ATOM 5986 O O . VAL B 1 187 ? -5.395 0.13 -16.484 1 88.19 187 VAL B O 1
ATOM 5989 N N . GLU B 1 188 ? -3.469 -0.19 -17.469 1 81.75 188 GLU B N 1
ATOM 5990 C CA . GLU B 1 188 ? -2.703 0.29 -16.312 1 81.75 188 GLU B CA 1
ATOM 5991 C C . GLU B 1 188 ? -2.984 1.765 -16.047 1 81.75 188 GLU B C 1
ATOM 5993 O O . GLU B 1 188 ? -3.107 2.176 -14.883 1 81.75 188 GLU B O 1
ATOM 5998 N N . SER B 1 189 ? -3.084 2.51 -17.094 1 87.19 189 SER B N 1
ATOM 5999 C CA . SER B 1 189 ? -3.383 3.93 -16.953 1 87.19 189 SER B CA 1
ATOM 6000 C C . SER B 1 189 ? -4.766 4.148 -16.344 1 87.19 189 SER B C 1
ATOM 6002 O O . SER B 1 189 ? -4.941 4.988 -15.461 1 87.19 189 SER B O 1
ATOM 6004 N N . HIS B 1 190 ? -5.715 3.391 -16.859 1 89.75 190 HIS B N 1
ATOM 6005 C CA . HIS B 1 190 ? -7.07 3.508 -16.328 1 89.75 190 HIS B CA 1
ATOM 6006 C C . HIS B 1 190 ? -7.141 3.035 -14.883 1 89.75 190 HIS B C 1
ATOM 6008 O O . HIS B 1 190 ? -7.902 3.584 -14.086 1 89.75 190 HIS B O 1
ATOM 6014 N N . TYR B 1 191 ? -6.344 2.086 -14.531 1 86.38 191 TYR B N 1
ATOM 6015 C CA . TYR B 1 191 ? -6.262 1.635 -13.148 1 86.38 191 TYR B CA 1
ATOM 6016 C C . TYR B 1 191 ? -5.711 2.736 -12.242 1 86.38 191 TYR B C 1
ATOM 6018 O O . TYR B 1 191 ? -6.211 2.947 -11.141 1 86.38 191 TYR B O 1
ATOM 6026 N N . HIS B 1 192 ? -4.758 3.389 -12.734 1 80.38 192 HIS B N 1
ATOM 6027 C CA . HIS B 1 192 ? -4.188 4.508 -11.992 1 80.38 192 HIS B CA 1
ATOM 6028 C C . HIS B 1 192 ? -5.227 5.602 -11.766 1 80.38 192 HIS B C 1
ATOM 6030 O O . HIS B 1 192 ? -5.273 6.207 -10.695 1 80.38 192 HIS B O 1
ATOM 6036 N N . THR B 1 193 ? -5.969 5.82 -12.742 1 89.31 193 THR B N 1
ATOM 6037 C CA . THR B 1 193 ? -7.004 6.844 -12.656 1 89.31 193 THR B CA 1
ATOM 6038 C C . THR B 1 193 ? -8.039 6.469 -11.602 1 89.31 193 THR B C 1
ATOM 6040 O O . THR B 1 193 ? -8.477 7.32 -10.82 1 89.31 193 THR B O 1
ATOM 6043 N N . VAL B 1 194 ? -8.461 5.254 -11.656 1 90.06 194 VAL B N 1
ATOM 6044 C CA . VAL B 1 194 ? -9.438 4.773 -10.688 1 90.06 194 VAL B CA 1
ATOM 6045 C C . VAL B 1 194 ? -8.875 4.918 -9.273 1 90.06 194 VAL B C 1
ATOM 6047 O O . VAL B 1 194 ? -9.539 5.449 -8.383 1 90.06 194 VAL B O 1
ATOM 6050 N N . PHE B 1 195 ? -7.688 4.57 -9.078 1 83.94 195 PHE B N 1
ATOM 6051 C CA . PHE B 1 195 ? -7.047 4.625 -7.77 1 83.94 195 PHE B CA 1
ATOM 6052 C C . PHE B 1 195 ? -6.867 6.07 -7.316 1 83.94 195 PHE B C 1
ATOM 6054 O O . PHE B 1 195 ? -7.09 6.391 -6.145 1 83.94 195 PHE B O 1
ATOM 6061 N N . SER B 1 196 ? -6.441 6.844 -8.219 1 84.12 196 SER B N 1
ATOM 6062 C CA . SER B 1 196 ? -6.234 8.258 -7.902 1 84.12 196 SER B CA 1
ATOM 6063 C C . SER B 1 196 ? -7.539 8.922 -7.484 1 84.12 196 SER B C 1
ATOM 6065 O O . SER B 1 196 ? -7.551 9.773 -6.59 1 84.12 196 SER B O 1
ATOM 6067 N N . HIS B 1 197 ? -8.562 8.602 -8.188 1 89.88 197 HIS B N 1
ATOM 6068 C CA . HIS B 1 197 ? -9.867 9.172 -7.867 1 89.88 197 HIS B CA 1
ATOM 6069 C C . HIS B 1 197 ? -10.336 8.734 -6.48 1 89.88 197 HIS B C 1
ATOM 6071 O O . HIS B 1 197 ? -10.82 9.555 -5.695 1 89.88 197 HIS B O 1
ATOM 6077 N N . VAL B 1 198 ? -10.203 7.492 -6.199 1 88.62 198 VAL B N 1
ATOM 6078 C CA . VAL B 1 198 ? -10.625 6.953 -4.91 1 88.62 198 VAL B CA 1
ATOM 6079 C C . VAL B 1 198 ? -9.797 7.578 -3.793 1 88.62 198 VAL B C 1
ATOM 6081 O O . VAL B 1 198 ? -10.336 8.016 -2.777 1 88.62 198 VAL B O 1
ATOM 6084 N N . SER B 1 199 ? -8.516 7.629 -3.947 1 83.62 199 SER B N 1
ATOM 6085 C CA . SER B 1 199 ? -7.605 8.195 -2.951 1 83.62 199 SER B CA 1
ATOM 6086 C C . SER B 1 199 ? -7.887 9.672 -2.719 1 83.62 199 SER B C 1
ATOM 6088 O O . SER B 1 199 ? -7.922 10.133 -1.576 1 83.62 199 SER B O 1
ATOM 6090 N N . ASP B 1 200 ? -8.07 10.359 -3.766 1 86.44 200 ASP B N 1
ATOM 6091 C CA . ASP B 1 200 ? -8.336 11.789 -3.715 1 86.44 200 ASP B CA 1
ATOM 6092 C C . ASP B 1 200 ? -9.641 12.086 -2.979 1 86.44 200 ASP B C 1
ATOM 6094 O O . ASP B 1 200 ? -9.695 12.969 -2.125 1 86.44 200 ASP B O 1
ATOM 6098 N N . THR B 1 201 ? -10.664 11.391 -3.34 1 88.62 201 THR B N 1
ATOM 6099 C CA . THR B 1 201 ? -11.984 11.609 -2.756 1 88.62 201 THR B CA 1
ATOM 6100 C C . THR B 1 201 ? -11.977 11.258 -1.271 1 88.62 201 THR B C 1
ATOM 6102 O O . THR B 1 201 ? -12.523 12 -0.451 1 88.62 201 THR B O 1
ATOM 6105 N N . ILE B 1 202 ? -11.367 10.242 -0.926 1 83.69 202 ILE B N 1
ATOM 6106 C CA . ILE B 1 202 ? -11.352 9.797 0.463 1 83.69 202 ILE B CA 1
ATOM 6107 C C . ILE B 1 202 ? -10.516 10.758 1.306 1 83.69 202 ILE B C 1
ATOM 6109 O O . ILE B 1 202 ? -10.852 11.039 2.461 1 83.69 202 ILE B O 1
ATOM 6113 N N . SER B 1 203 ? -9.438 11.227 0.734 1 78.69 203 SER B N 1
ATOM 6114 C CA . SER B 1 203 ? -8.594 12.18 1.444 1 78.69 203 SER B CA 1
ATOM 6115 C C . SER B 1 203 ? -9.328 13.492 1.683 1 78.69 203 SER B C 1
ATOM 6117 O O . SER B 1 203 ? -8.977 14.258 2.586 1 78.69 203 SER B O 1
ATOM 6119 N N . ASN B 1 204 ? -10.297 13.742 0.87 1 86.25 204 ASN B N 1
ATOM 6120 C CA . ASN B 1 204 ? -11.078 14.969 0.984 1 86.25 204 ASN B CA 1
ATOM 6121 C C . ASN B 1 204 ? -12.531 14.672 1.335 1 86.25 204 ASN B C 1
ATOM 6123 O O . ASN B 1 204 ? -13.445 15.312 0.811 1 86.25 204 ASN B O 1
ATOM 6127 N N . VAL B 1 205 ? -12.703 13.703 2.162 1 84.5 205 VAL B N 1
ATOM 6128 C CA . VAL B 1 205 ? -14.047 13.219 2.459 1 84.5 205 VAL B CA 1
ATOM 6129 C C . VAL B 1 205 ? -14.852 14.312 3.145 1 84.5 205 VAL B C 1
ATOM 6131 O O . VAL B 1 205 ? -16.062 14.43 2.938 1 84.5 205 VAL B O 1
ATOM 6134 N N . SER B 1 206 ? -14.242 15.172 3.961 1 81.94 206 SER B N 1
ATOM 6135 C CA . SER B 1 206 ? -14.945 16.25 4.648 1 81.94 206 SER B CA 1
ATOM 6136 C C . SER B 1 206 ? -15.57 17.234 3.656 1 81.94 206 SER B C 1
ATOM 6138 O O . SER B 1 206 ? -16.719 17.656 3.838 1 81.94 206 SER B O 1
ATOM 6140 N N . VAL B 1 207 ? -14.836 17.531 2.633 1 86.44 207 VAL B N 1
ATOM 6141 C CA . VAL B 1 207 ? -15.328 18.453 1.604 1 86.44 207 VAL B CA 1
ATOM 6142 C C . VAL B 1 207 ? -16.453 17.781 0.818 1 86.44 207 VAL B C 1
ATOM 6144 O O . VAL B 1 207 ? -17.469 18.422 0.514 1 86.44 207 VAL B O 1
ATOM 6147 N N . VAL B 1 208 ? -16.297 16.547 0.552 1 88.19 208 VAL B N 1
ATOM 6148 C CA . VAL B 1 208 ? -17.281 15.812 -0.238 1 88.19 208 VAL B CA 1
ATOM 6149 C C . VAL B 1 208 ? -18.609 15.742 0.517 1 88.19 208 VAL B C 1
ATOM 6151 O O . VAL B 1 208 ? -19.688 15.859 -0.083 1 88.19 208 VAL B O 1
ATOM 6154 N N . HIS B 1 209 ? -18.547 15.57 1.822 1 83.69 209 HIS B N 1
ATOM 6155 C CA . HIS B 1 209 ? -19.75 15.539 2.652 1 83.69 209 HIS B CA 1
ATOM 6156 C C . HIS B 1 209 ? -20.375 16.922 2.764 1 83.69 209 HIS B C 1
ATOM 6158 O O . HIS B 1 209 ? -21.594 17.078 2.596 1 83.69 209 HIS B O 1
ATOM 6164 N N . SER B 1 210 ? -19.547 17.844 3.053 1 85.06 210 SER B N 1
ATOM 6165 C CA . SER B 1 210 ? -20.031 19.188 3.334 1 85.06 210 SER B CA 1
ATOM 6166 C C . SER B 1 210 ? -20.672 19.812 2.1 1 85.06 210 SER B C 1
ATOM 6168 O O . SER B 1 210 ? -21.609 20.609 2.219 1 85.06 210 SER B O 1
ATOM 6170 N N . TYR B 1 211 ? -20.25 19.391 0.944 1 88.5 211 TYR B N 1
ATOM 6171 C CA . TYR B 1 211 ? -20.75 20.016 -0.279 1 88.5 211 TYR B CA 1
ATOM 6172 C C . TYR B 1 211 ? -21.625 19.031 -1.055 1 88.5 211 TYR B C 1
ATOM 6174 O O . TYR B 1 211 ? -21.938 19.266 -2.225 1 88.5 211 TYR B O 1
ATOM 6182 N N . ASN B 1 212 ? -22.031 17.953 -0.49 1 86.25 212 ASN B N 1
ATOM 6183 C CA . ASN B 1 212 ? -23 17 -1.031 1 86.25 212 ASN B CA 1
ATOM 6184 C C . ASN B 1 212 ? -22.562 16.484 -2.4 1 86.25 212 ASN B C 1
ATOM 6186 O O . ASN B 1 212 ? -23.328 16.516 -3.357 1 86.25 212 ASN B O 1
ATOM 6190 N N . ARG B 1 213 ? -21.344 16.016 -2.457 1 88 213 ARG B N 1
ATOM 6191 C CA . ARG B 1 213 ? -20.797 15.555 -3.734 1 88 213 ARG B CA 1
ATOM 6192 C C . ARG B 1 213 ? -20.594 14.047 -3.734 1 88 213 ARG B C 1
ATOM 6194 O O . ARG B 1 213 ? -19.891 13.508 -4.59 1 88 213 ARG B O 1
ATOM 6201 N N . ILE B 1 214 ? -21.234 13.367 -2.893 1 87.25 214 ILE B N 1
ATOM 6202 C CA . ILE B 1 214 ? -21.031 11.93 -2.758 1 87.25 214 ILE B CA 1
ATOM 6203 C C . ILE B 1 214 ? -21.531 11.219 -4.02 1 87.25 214 ILE B C 1
ATOM 6205 O O . ILE B 1 214 ? -20.812 10.383 -4.586 1 87.25 214 ILE B O 1
ATOM 6209 N N . GLN B 1 215 ? -22.734 11.57 -4.504 1 87.25 215 GLN B N 1
ATOM 6210 C CA . GLN B 1 215 ? -23.297 10.922 -5.684 1 87.25 215 GLN B CA 1
ATOM 6211 C C . GLN B 1 215 ? -22.484 11.25 -6.93 1 87.25 215 GLN B C 1
ATOM 6213 O O . GLN B 1 215 ? -22.281 10.391 -7.789 1 87.25 215 GLN B O 1
ATOM 6218 N N . ALA B 1 216 ? -22.047 12.469 -6.988 1 89.31 216 ALA B N 1
ATOM 6219 C CA . ALA B 1 216 ? -21.25 12.875 -8.148 1 89.31 216 ALA B CA 1
ATOM 6220 C C . ALA B 1 216 ? -19.922 12.109 -8.203 1 89.31 216 ALA B C 1
ATOM 6222 O O . ALA B 1 216 ? -19.516 11.664 -9.266 1 89.31 216 ALA B O 1
ATOM 6223 N N . GLU B 1 217 ? -19.266 12.031 -7.055 1 92.12 217 GLU B N 1
ATOM 6224 C CA . GLU B 1 217 ? -17.984 11.336 -7 1 92.12 217 GLU B CA 1
ATOM 6225 C C . GLU B 1 217 ? -18.172 9.844 -7.25 1 92.12 217 GLU B C 1
ATOM 6227 O O . GLU B 1 217 ? -17.312 9.203 -7.863 1 92.12 217 GLU B O 1
ATOM 6232 N N . THR B 1 218 ? -19.266 9.258 -6.809 1 92.19 218 THR B N 1
ATOM 6233 C CA . THR B 1 218 ? -19.547 7.844 -7.035 1 92.19 218 THR B CA 1
ATOM 6234 C C . THR B 1 218 ? -19.844 7.586 -8.508 1 92.19 218 THR B C 1
ATOM 6236 O O . THR B 1 218 ? -19.422 6.578 -9.07 1 92.19 218 THR B O 1
ATOM 6239 N N . SER B 1 219 ? -20.609 8.453 -9.102 1 93.12 219 SER B N 1
ATOM 6240 C CA . SER B 1 219 ? -20.922 8.32 -10.516 1 93.12 219 SER B CA 1
ATOM 6241 C C . SER B 1 219 ? -19.656 8.469 -11.375 1 93.12 219 SER B C 1
ATOM 6243 O O . SER B 1 219 ? -19.531 7.812 -12.414 1 93.12 219 SER B O 1
ATOM 6245 N N . ALA B 1 220 ? -18.844 9.398 -10.977 1 93.31 220 ALA B N 1
ATOM 6246 C CA . ALA B 1 220 ? -17.578 9.555 -11.688 1 93.31 220 ALA B CA 1
ATOM 6247 C C . ALA B 1 220 ? -16.75 8.281 -11.609 1 93.31 220 ALA B C 1
ATOM 6249 O O . ALA B 1 220 ? -16.141 7.863 -12.602 1 93.31 220 ALA B O 1
ATOM 6250 N N . LEU B 1 221 ? -16.734 7.66 -10.445 1 93.88 221 LEU B N 1
ATOM 6251 C CA . LEU B 1 221 ? -15.984 6.418 -10.289 1 93.88 221 LEU B CA 1
ATOM 6252 C C . LEU B 1 221 ? -16.562 5.316 -11.172 1 93.88 221 LEU B C 1
ATOM 6254 O O . LEU B 1 221 ? -15.82 4.523 -11.75 1 93.88 221 LEU B O 1
ATOM 6258 N N . LYS B 1 222 ? -17.859 5.258 -11.258 1 94.44 222 LYS B N 1
ATOM 6259 C CA . LYS B 1 222 ? -18.516 4.277 -12.117 1 94.44 222 LYS B CA 1
ATOM 6260 C C . LYS B 1 222 ? -18.094 4.449 -13.57 1 94.44 222 LYS B C 1
ATOM 6262 O O . LYS B 1 222 ? -17.859 3.463 -14.273 1 94.44 222 LYS B O 1
ATOM 6267 N N . THR B 1 223 ? -17.953 5.676 -13.945 1 94.56 223 THR B N 1
ATOM 6268 C CA . THR B 1 223 ? -17.516 5.961 -15.305 1 94.56 223 THR B CA 1
ATOM 6269 C C . THR B 1 223 ? -16.078 5.527 -15.508 1 94.56 223 THR B C 1
ATOM 6271 O O . THR B 1 223 ? -15.734 4.926 -16.531 1 94.56 223 THR B O 1
ATOM 6274 N N . PHE B 1 224 ? -15.219 5.801 -14.539 1 94.19 224 PHE B N 1
ATOM 6275 C CA . PHE B 1 224 ? -13.812 5.406 -14.625 1 94.19 224 PHE B CA 1
ATOM 6276 C C . PHE B 1 224 ? -13.68 3.891 -14.664 1 94.19 224 PHE B C 1
ATOM 6278 O O . PHE B 1 224 ? -12.867 3.354 -15.43 1 94.19 224 PHE B O 1
ATOM 6285 N N . THR B 1 225 ? -14.453 3.195 -13.875 1 93.88 225 THR B N 1
ATOM 6286 C CA . THR B 1 225 ? -14.383 1.739 -13.828 1 93.88 225 THR B CA 1
ATOM 6287 C C . THR B 1 225 ? -14.906 1.132 -15.125 1 93.88 225 THR B C 1
ATOM 6289 O O . THR B 1 225 ? -14.422 0.095 -15.578 1 93.88 225 THR B O 1
ATOM 6292 N N . SER B 1 226 ? -15.93 1.767 -15.727 1 94.06 226 SER B N 1
ATOM 6293 C CA . SER B 1 226 ? -16.453 1.288 -17 1 94.06 226 SER B CA 1
ATOM 6294 C C . SER B 1 226 ? -15.406 1.433 -18.109 1 94.06 226 SER B C 1
ATOM 6296 O O . SER B 1 226 ? -15.258 0.539 -18.938 1 94.06 226 SER B O 1
ATOM 6298 N N . LYS B 1 227 ? -14.75 2.533 -18.094 1 94.31 227 LYS B N 1
ATOM 6299 C CA . LYS B 1 227 ? -13.68 2.74 -19.062 1 94.31 227 LYS B CA 1
ATOM 6300 C C . LYS B 1 227 ? -12.555 1.731 -18.875 1 94.31 227 LYS B C 1
ATOM 6302 O O . LYS B 1 227 ? -11.961 1.262 -19.844 1 94.31 227 LYS B O 1
ATOM 6307 N N . LEU B 1 228 ? -12.289 1.432 -17.625 1 92.69 228 LEU B N 1
ATOM 6308 C CA . LEU B 1 228 ? -11.281 0.425 -17.312 1 92.69 228 LEU B CA 1
ATOM 6309 C C . LEU B 1 228 ? -11.68 -0.939 -17.859 1 92.69 228 LEU B C 1
ATOM 6311 O O . LEU B 1 228 ? -10.867 -1.632 -18.484 1 92.69 228 LEU B O 1
ATOM 6315 N N . LEU B 1 229 ? -12.938 -1.308 -17.75 1 92.69 229 LEU B N 1
ATOM 6316 C CA . LEU B 1 229 ? -13.43 -2.596 -18.234 1 92.69 229 LEU B CA 1
ATOM 6317 C C . LEU B 1 229 ? -13.391 -2.662 -19.75 1 92.69 229 LEU B C 1
ATOM 6319 O O . LEU B 1 229 ? -13.062 -3.707 -20.328 1 92.69 229 LEU B O 1
ATOM 6323 N N . ASP B 1 230 ? -13.672 -1.546 -20.344 1 93.12 230 ASP B N 1
ATOM 6324 C CA . ASP B 1 230 ? -13.68 -1.49 -21.812 1 93.12 230 ASP B CA 1
ATOM 6325 C C . ASP B 1 230 ? -12.273 -1.697 -22.359 1 93.12 230 ASP B C 1
ATOM 6327 O O . ASP B 1 230 ? -12.102 -2.287 -23.438 1 93.12 230 ASP B O 1
ATOM 6331 N N . ALA B 1 231 ? -11.312 -1.212 -21.688 1 91.81 231 ALA B N 1
ATOM 6332 C CA . ALA B 1 231 ? -9.922 -1.389 -22.094 1 91.81 231 ALA B CA 1
ATOM 6333 C C . ALA B 1 231 ? -9.422 -2.787 -21.75 1 91.81 231 ALA B C 1
ATOM 6335 O O . ALA B 1 231 ? -8.578 -3.342 -22.453 1 91.81 231 ALA B O 1
ATOM 6336 N N . GLN B 1 232 ? -9.938 -3.369 -20.703 1 90.19 232 GLN B N 1
ATOM 6337 C CA . GLN B 1 232 ? -9.453 -4.629 -20.141 1 90.19 232 GLN B CA 1
ATOM 6338 C C . GLN B 1 232 ? -9.977 -5.82 -20.938 1 90.19 232 GLN B C 1
ATOM 6340 O O . GLN B 1 232 ? -9.273 -6.812 -21.125 1 90.19 232 GLN B O 1
ATOM 6345 N N . TYR B 1 233 ? -11.203 -5.812 -21.422 1 90.44 233 TYR B N 1
ATOM 6346 C CA . TYR B 1 233 ? -11.859 -6.969 -22.031 1 90.44 233 TYR B CA 1
ATOM 6347 C C . TYR B 1 233 ? -11.148 -7.398 -23.297 1 90.44 233 TYR B C 1
ATOM 6349 O O . TYR B 1 233 ? -10.867 -8.586 -23.5 1 90.44 233 TYR B O 1
ATOM 6357 N N . PRO B 1 234 ? -10.727 -6.438 -24.141 1 89.38 234 PRO B N 1
ATOM 6358 C CA . PRO B 1 234 ? -10.008 -6.883 -25.344 1 89.38 234 PRO B CA 1
ATOM 6359 C C . PRO B 1 234 ? -8.688 -7.574 -25.016 1 89.38 234 PRO B C 1
ATOM 6361 O O . PRO B 1 234 ? -8.297 -8.523 -25.703 1 89.38 234 PRO B O 1
ATOM 6364 N N . VAL B 1 235 ? -7.996 -7.102 -24.031 1 86.94 235 VAL B N 1
ATOM 6365 C CA . VAL B 1 235 ? -6.734 -7.707 -23.625 1 86.94 235 VAL B CA 1
ATOM 6366 C C . VAL B 1 235 ? -6.98 -9.125 -23.109 1 86.94 235 VAL B C 1
ATOM 6368 O O . VAL B 1 235 ? -6.254 -10.055 -23.453 1 86.94 235 VAL B O 1
ATOM 6371 N N . LEU B 1 236 ? -8.039 -9.297 -22.359 1 85.56 236 LEU B N 1
ATOM 6372 C CA . LEU B 1 236 ? -8.391 -10.602 -21.828 1 85.56 236 LEU B CA 1
ATOM 6373 C C . LEU B 1 236 ? -8.797 -11.562 -22.938 1 85.56 236 LEU B C 1
ATOM 6375 O O . LEU B 1 236 ? -8.469 -12.75 -22.891 1 85.56 236 LEU B O 1
ATOM 6379 N N . ASP B 1 237 ? -9.43 -11.039 -23.891 1 87.19 237 ASP B N 1
ATOM 6380 C CA . ASP B 1 237 ? -9.859 -11.875 -25.016 1 87.19 237 ASP B CA 1
ATOM 6381 C C . ASP B 1 237 ? -8.664 -12.414 -25.797 1 87.19 237 ASP B C 1
ATOM 6383 O O . ASP B 1 237 ? -8.656 -13.57 -26.219 1 87.19 237 ASP B O 1
ATOM 6387 N N . TRP B 1 238 ? -7.672 -11.617 -25.969 1 84.5 238 TRP B N 1
ATOM 6388 C CA . TRP B 1 238 ? -6.473 -12.062 -26.672 1 84.5 238 TRP B CA 1
ATOM 6389 C C . TRP B 1 238 ? -5.738 -13.133 -25.875 1 84.5 238 TRP B C 1
ATOM 6391 O O . TRP B 1 238 ? -5.223 -14.094 -26.453 1 84.5 238 TRP B O 1
ATOM 6401 N N . TRP B 1 239 ? -5.762 -13.031 -24.625 1 81.5 239 TRP B N 1
ATOM 6402 C CA . TRP B 1 239 ? -5.078 -14.023 -23.812 1 81.5 239 TRP B CA 1
ATOM 6403 C C . TRP B 1 239 ? -5.871 -15.32 -23.75 1 81.5 239 TRP B C 1
ATOM 6405 O O . TRP B 1 239 ? -5.289 -16.406 -23.672 1 81.5 239 TRP B O 1
ATOM 6415 N N . ALA B 1 240 ? -7.164 -15.156 -23.781 1 81.94 240 ALA B N 1
ATOM 6416 C CA . ALA B 1 240 ? -8.008 -16.344 -23.859 1 81.94 240 ALA B CA 1
ATOM 6417 C C . ALA B 1 240 ? -7.797 -17.094 -25.172 1 81.94 240 ALA B C 1
ATOM 6419 O O . ALA B 1 240 ? -7.707 -18.312 -25.203 1 81.94 240 ALA B O 1
ATOM 6420 N N . ILE B 1 241 ? -7.66 -16.328 -26.188 1 83.88 241 ILE B N 1
ATOM 6421 C CA . ILE B 1 241 ? -7.41 -16.922 -27.5 1 83.88 241 ILE B CA 1
ATOM 6422 C C . ILE B 1 241 ? -6.039 -17.594 -27.516 1 83.88 241 ILE B C 1
ATOM 6424 O O . ILE B 1 241 ? -5.879 -18.688 -28.062 1 83.88 241 ILE B O 1
ATOM 6428 N N . ALA B 1 242 ? -5.117 -16.938 -26.922 1 85 242 ALA B N 1
ATOM 6429 C CA . ALA B 1 242 ? -3.779 -17.516 -26.844 1 85 242 ALA B CA 1
ATOM 6430 C C . ALA B 1 242 ? -3.797 -18.844 -26.094 1 85 242 ALA B C 1
ATOM 6432 O O . ALA B 1 242 ? -3.139 -19.797 -26.5 1 85 242 ALA B O 1
ATOM 6433 N N . SER B 1 243 ? -4.504 -18.906 -25.016 1 83.44 243 SER B N 1
ATOM 6434 C CA . SER B 1 243 ? -4.602 -20.125 -24.234 1 83.44 243 SER B CA 1
ATOM 6435 C C . SER B 1 243 ? -5.289 -21.234 -25.031 1 83.44 243 SER B C 1
ATOM 6437 O O . SER B 1 243 ? -4.887 -22.391 -24.953 1 83.44 243 SER B O 1
ATOM 6439 N N . GLY B 1 244 ? -6.309 -20.812 -25.812 1 81.38 244 GLY B N 1
ATOM 6440 C CA . GLY B 1 244 ? -6.973 -21.766 -26.688 1 81.38 244 GLY B CA 1
ATOM 6441 C C . GLY B 1 244 ? -6.066 -22.297 -27.781 1 81.38 244 GLY B C 1
ATOM 6442 O O . GLY B 1 244 ? -6.02 -23.5 -28.016 1 81.38 244 GLY B O 1
ATOM 6443 N N . LEU B 1 245 ? -5.316 -21.422 -28.344 1 85.81 245 LEU B N 1
ATOM 6444 C CA . LEU B 1 245 ? -4.398 -21.812 -29.406 1 85.81 245 LEU B CA 1
ATOM 6445 C C . LEU B 1 245 ? -3.305 -22.734 -28.859 1 85.81 245 LEU B C 1
ATOM 6447 O O . LEU B 1 245 ? -2.916 -23.688 -29.531 1 85.81 245 LEU B O 1
ATOM 6451 N N . ASN B 1 246 ? -2.82 -22.438 -27.688 1 87.06 246 ASN B N 1
ATOM 6452 C CA . ASN B 1 246 ? -1.817 -23.281 -27.078 1 87.06 246 ASN B CA 1
ATOM 6453 C C . ASN B 1 246 ? -2.373 -24.672 -26.781 1 87.06 246 ASN B C 1
ATOM 6455 O O . ASN B 1 246 ? -1.682 -25.672 -26.969 1 87.06 246 ASN B O 1
ATOM 6459 N N . ARG B 1 247 ? -3.527 -24.703 -26.344 1 82.88 247 ARG B N 1
ATOM 6460 C CA . ARG B 1 247 ? -4.152 -25.984 -26.047 1 82.88 247 ARG B CA 1
ATOM 6461 C C . ARG B 1 247 ? -4.379 -26.797 -27.312 1 82.88 247 ARG B C 1
ATOM 6463 O O . ARG B 1 247 ? -4.168 -28.016 -27.328 1 82.88 247 ARG B O 1
ATOM 6470 N N . ILE B 1 248 ? -4.797 -26.156 -28.406 1 84.25 248 ILE B N 1
ATOM 6471 C CA . ILE B 1 248 ? -4.98 -26.828 -29.688 1 84.25 248 ILE B CA 1
ATOM 6472 C C . ILE B 1 248 ? -3.643 -27.359 -30.188 1 84.25 248 ILE B C 1
ATOM 6474 O O . ILE B 1 248 ? -3.557 -28.5 -30.641 1 84.25 248 ILE B O 1
ATOM 6478 N N . ALA B 1 249 ? -2.688 -26.5 -30.047 1 86.75 249 ALA B N 1
ATOM 6479 C CA . ALA B 1 249 ? -1.358 -26.922 -30.484 1 86.75 249 ALA B CA 1
ATOM 6480 C C . ALA B 1 249 ? -0.868 -28.125 -29.688 1 86.75 249 ALA B C 1
ATOM 6482 O O . ALA B 1 249 ? -0.265 -29.047 -30.25 1 86.75 249 ALA B O 1
ATOM 6483 N N . SER B 1 250 ? -1.099 -28.125 -28.422 1 86.62 250 SER B N 1
ATOM 6484 C CA . SER B 1 250 ? -0.672 -29.219 -27.562 1 86.62 250 SER B CA 1
ATOM 6485 C C . SER B 1 250 ? -1.416 -30.516 -27.891 1 86.62 250 SER B C 1
ATOM 6487 O O . SER B 1 250 ? -0.803 -31.578 -28.031 1 86.62 250 SER B O 1
ATOM 6489 N N . THR B 1 251 ? -2.725 -30.438 -28.078 1 82.06 251 THR B N 1
ATOM 6490 C CA . THR B 1 251 ? -3.525 -31.625 -28.391 1 82.06 251 THR B CA 1
ATOM 6491 C C . THR B 1 251 ? -3.18 -32.156 -29.781 1 82.06 251 THR B C 1
ATOM 6493 O O . THR B 1 251 ? -3.064 -33.375 -29.969 1 82.06 251 THR B O 1
ATOM 6496 N N . ALA B 1 252 ? -3.043 -31.25 -30.656 1 84.56 252 ALA B N 1
ATOM 6497 C CA . ALA B 1 252 ? -2.67 -31.656 -32 1 84.56 252 ALA B CA 1
ATOM 6498 C C . ALA B 1 252 ? -1.314 -32.344 -32 1 84.56 252 ALA B C 1
ATOM 6500 O O . ALA B 1 252 ? -1.13 -33.344 -32.688 1 84.56 252 ALA B O 1
ATOM 6501 N N . SER B 1 253 ? -0.4 -31.797 -31.297 1 87.38 253 SER B N 1
ATOM 6502 C CA . SER B 1 253 ? 0.928 -32.406 -31.234 1 87.38 253 SER B CA 1
ATOM 6503 C C . SER B 1 253 ? 0.871 -33.812 -30.609 1 87.38 253 SER B C 1
ATOM 6505 O O . SER B 1 253 ? 1.555 -34.719 -31.078 1 87.38 253 SER B O 1
ATOM 6507 N N . MET B 1 254 ? 0.128 -33.938 -29.594 1 84.94 254 MET B N 1
ATOM 6508 C CA . MET B 1 254 ? -0.033 -35.25 -28.953 1 84.94 254 MET B CA 1
ATOM 6509 C C . MET B 1 254 ? -0.621 -36.281 -29.922 1 84.94 254 MET B C 1
ATOM 6511 O O . MET B 1 254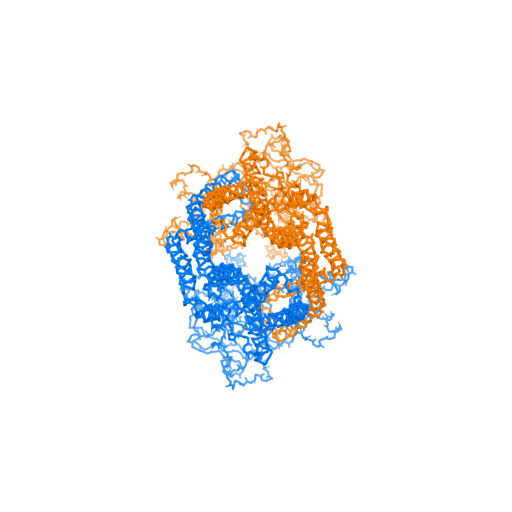 ? -0.195 -37.438 -29.953 1 84.94 254 MET B O 1
ATOM 6515 N N . LEU B 1 255 ? -1.579 -35.844 -30.719 1 83.69 255 LEU B N 1
ATOM 6516 C CA . LEU B 1 255 ? -2.205 -36.719 -31.703 1 83.69 255 LEU B CA 1
ATOM 6517 C C . LEU B 1 255 ? -1.207 -37.125 -32.781 1 83.69 255 LEU B C 1
ATOM 6519 O O . LEU B 1 255 ? -1.176 -38.281 -33.219 1 83.69 255 LEU B O 1
ATOM 6523 N N . ILE B 1 256 ? -0.477 -36.156 -33.188 1 88.38 256 ILE B N 1
ATOM 6524 C CA . ILE B 1 256 ? 0.502 -36.406 -34.219 1 88.38 256 ILE B CA 1
ATOM 6525 C C . ILE B 1 256 ? 1.555 -37.375 -33.719 1 88.38 256 ILE B C 1
ATOM 6527 O O . ILE B 1 256 ? 1.963 -38.312 -34.438 1 88.38 256 ILE B O 1
ATOM 6531 N N . ILE B 1 257 ? 1.971 -37.25 -32.5 1 88.5 257 ILE B N 1
ATOM 6532 C CA . ILE B 1 257 ? 2.945 -38.156 -31.891 1 88.5 257 ILE B CA 1
ATOM 6533 C C . ILE B 1 257 ? 2.357 -39.562 -31.812 1 88.5 257 ILE B C 1
ATOM 6535 O O . ILE B 1 257 ? 3.037 -40.562 -32.125 1 88.5 257 ILE B O 1
ATOM 6539 N N . LEU B 1 258 ? 1.119 -39.625 -31.438 1 84.38 258 LEU B N 1
ATOM 6540 C CA . LEU B 1 258 ? 0.468 -40.938 -31.297 1 84.38 258 LEU B CA 1
ATOM 6541 C C . LEU B 1 258 ? 0.303 -41.594 -32.656 1 84.38 258 LEU B C 1
ATOM 6543 O O . LEU B 1 258 ? 0.504 -42.812 -32.781 1 84.38 258 LEU B O 1
ATOM 6547 N N . ILE B 1 259 ? -0.083 -40.812 -33.688 1 84.88 259 ILE B N 1
ATOM 6548 C CA . ILE B 1 259 ? -0.283 -41.344 -35.031 1 84.88 259 ILE B CA 1
ATOM 6549 C C . ILE B 1 259 ? 1.05 -41.844 -35.594 1 84.88 259 ILE B C 1
ATOM 6551 O O . ILE B 1 259 ? 1.163 -42.969 -36.031 1 84.88 259 ILE B O 1
ATOM 6555 N N . ILE B 1 260 ? 2.014 -41 -35.5 1 87.56 260 ILE B N 1
ATOM 6556 C CA . ILE B 1 260 ? 3.33 -41.344 -36.031 1 87.56 260 ILE B CA 1
ATOM 6557 C C . ILE B 1 260 ? 3.918 -42.469 -35.188 1 87.56 260 ILE B C 1
ATOM 6559 O O . ILE B 1 260 ? 4.523 -43.406 -35.719 1 87.56 260 ILE B O 1
ATOM 6563 N N . GLY B 1 261 ? 3.746 -42.344 -33.875 1 85.81 261 GLY B N 1
ATOM 6564 C CA . GLY B 1 261 ? 4.23 -43.406 -32.969 1 85.81 261 GLY B CA 1
ATOM 6565 C C . GLY B 1 261 ? 3.619 -44.75 -33.25 1 85.81 261 GLY B C 1
ATOM 6566 O O . GLY B 1 261 ? 4.32 -45.781 -33.25 1 85.81 261 GLY B O 1
ATOM 6567 N N . THR B 1 262 ? 2.324 -44.812 -33.531 1 82.81 262 THR B N 1
ATOM 6568 C CA . THR B 1 262 ? 1.632 -46.062 -33.844 1 82.81 262 THR B CA 1
ATOM 6569 C C . THR B 1 262 ? 2.152 -46.656 -35.156 1 82.81 262 THR B C 1
ATOM 6571 O O . THR B 1 262 ? 2.35 -47.875 -35.25 1 82.81 262 THR B O 1
ATOM 6574 N N . MET B 1 263 ? 2.354 -45.812 -36.125 1 85.69 263 MET B N 1
ATOM 6575 C CA . MET B 1 263 ? 2.859 -46.281 -37.406 1 85.69 263 MET B CA 1
ATOM 6576 C C . MET B 1 263 ? 4.273 -46.844 -37.281 1 85.69 263 MET B C 1
ATOM 6578 O O . MET B 1 263 ? 4.602 -47.875 -37.875 1 85.69 263 MET B O 1
ATOM 6582 N N . LEU B 1 264 ? 5.039 -46.25 -36.469 1 88.31 264 LEU B N 1
ATOM 6583 C CA . LEU B 1 264 ? 6.426 -46.656 -36.281 1 88.31 264 LEU B CA 1
ATOM 6584 C C . LEU B 1 264 ? 6.5 -47.938 -35.438 1 88.31 264 LEU B C 1
ATOM 6586 O O . LEU B 1 264 ? 7.398 -48.75 -35.625 1 88.31 264 LEU B O 1
ATOM 6590 N N . VAL B 1 265 ? 5.625 -48.156 -34.531 1 85.44 265 VAL B N 1
ATOM 6591 C CA . VAL B 1 265 ? 5.578 -49.344 -33.719 1 85.44 265 VAL B CA 1
ATOM 6592 C C . VAL B 1 265 ? 5.133 -50.531 -34.562 1 85.44 265 VAL B C 1
ATOM 6594 O O . VAL B 1 265 ? 5.664 -51.625 -34.438 1 85.44 265 VAL B O 1
ATOM 6597 N N . GLN B 1 266 ? 4.133 -50.281 -35.438 1 83.75 266 GLN B N 1
ATOM 6598 C CA . GLN B 1 266 ? 3.639 -51.344 -36.312 1 83.75 266 GLN B CA 1
ATOM 6599 C C . GLN B 1 266 ? 4.719 -51.781 -37.281 1 83.75 266 GLN B C 1
ATOM 6601 O O . GLN B 1 266 ? 4.781 -52.969 -37.656 1 83.75 266 GLN B O 1
ATOM 6606 N N . SER B 1 267 ? 5.516 -50.844 -37.719 1 86.69 267 SER B N 1
ATOM 6607 C CA . SER B 1 267 ? 6.59 -51.156 -38.625 1 86.69 267 SER B CA 1
ATOM 6608 C C . SER B 1 267 ? 7.785 -51.75 -37.906 1 86.69 267 SER B C 1
ATOM 6610 O O . SER B 1 267 ? 8.742 -52.219 -38.531 1 86.69 267 SER B O 1
ATOM 6612 N N . GLY B 1 268 ? 7.816 -51.781 -36.531 1 84.69 268 GLY B N 1
ATOM 6613 C CA . GLY B 1 268 ? 8.852 -52.375 -35.719 1 84.69 268 GLY B CA 1
ATOM 6614 C C . GLY B 1 268 ? 10.023 -51.469 -35.438 1 84.69 268 GLY B C 1
ATOM 6615 O O . GLY B 1 268 ? 11.047 -51.906 -34.938 1 84.69 268 GLY B O 1
ATOM 6616 N N . GLU B 1 269 ? 9.938 -50.25 -35.75 1 88 269 GLU B N 1
ATOM 6617 C CA . GLU B 1 269 ? 11.039 -49.312 -35.594 1 88 269 GLU B CA 1
ATOM 6618 C C . GLU B 1 269 ? 11.086 -48.75 -34.188 1 88 269 GLU B C 1
ATOM 6620 O O . GLU B 1 269 ? 12.148 -48.344 -33.719 1 88 269 GLU B O 1
ATOM 6625 N N . LEU B 1 270 ? 9.922 -48.75 -33.531 1 87.69 270 LEU B N 1
ATOM 6626 C CA . LEU B 1 270 ? 9.836 -48.188 -32.156 1 87.69 270 LEU B CA 1
ATOM 6627 C C . LEU B 1 270 ? 9.055 -49.156 -31.266 1 87.69 270 LEU B C 1
ATOM 6629 O O . LEU B 1 270 ? 8.258 -49.969 -31.734 1 87.69 270 LEU B O 1
ATOM 6633 N N . ARG B 1 271 ? 9.398 -49.188 -30.047 1 88.06 271 ARG B N 1
ATOM 6634 C CA . ARG B 1 271 ? 8.633 -49.938 -29.047 1 88.06 271 ARG B CA 1
ATOM 6635 C C . ARG B 1 271 ? 7.492 -49.094 -28.484 1 88.06 271 ARG B C 1
ATOM 6637 O O . ARG B 1 271 ? 7.453 -47.875 -28.703 1 88.06 271 ARG B O 1
ATOM 6644 N N . VAL B 1 272 ? 6.531 -49.688 -27.906 1 82.38 272 VAL B N 1
ATOM 6645 C CA . VAL B 1 272 ? 5.383 -49.031 -27.312 1 82.38 272 VAL B CA 1
ATOM 6646 C C . VAL B 1 272 ? 5.859 -48.062 -26.234 1 82.38 272 VAL B C 1
ATOM 6648 O O . VAL B 1 272 ? 5.348 -46.938 -26.125 1 82.38 272 VAL B O 1
ATOM 6651 N N . GLY B 1 273 ? 6.895 -48.406 -25.562 1 84.56 273 GLY B N 1
ATOM 6652 C CA . GLY B 1 273 ? 7.426 -47.562 -24.5 1 84.56 273 GLY B CA 1
ATOM 6653 C C . GLY B 1 273 ? 8.039 -46.281 -25.016 1 84.56 273 GLY B C 1
ATOM 6654 O O . GLY B 1 273 ? 7.992 -45.25 -24.344 1 84.56 273 GLY B O 1
ATOM 6655 N N . ASP B 1 274 ? 8.57 -46.281 -26.188 1 88 274 ASP B N 1
ATOM 6656 C CA . ASP B 1 274 ? 9.156 -45.094 -26.781 1 88 274 ASP B CA 1
ATOM 6657 C C . ASP B 1 274 ? 8.086 -44.031 -27.109 1 88 274 ASP B C 1
ATOM 6659 O O . ASP B 1 274 ? 8.312 -42.844 -26.969 1 88 274 ASP B O 1
ATOM 6663 N N . VAL B 1 275 ? 6.977 -44.562 -27.516 1 86 275 VAL B N 1
ATOM 6664 C CA . VAL B 1 275 ? 5.879 -43.625 -27.812 1 86 275 VAL B CA 1
ATOM 6665 C C . VAL B 1 275 ? 5.398 -42.969 -26.531 1 86 275 VAL B C 1
ATOM 6667 O O . VAL B 1 275 ? 5.133 -41.75 -26.516 1 86 275 VAL B O 1
ATOM 6670 N N . ILE B 1 276 ? 5.367 -43.719 -25.469 1 86.12 276 ILE B N 1
ATOM 6671 C CA . ILE B 1 276 ? 4.938 -43.188 -24.172 1 86.12 276 ILE B CA 1
ATOM 6672 C C . ILE B 1 276 ? 5.969 -42.188 -23.656 1 86.12 276 ILE B C 1
ATOM 6674 O O . ILE B 1 276 ? 5.609 -41.156 -23.078 1 86.12 276 ILE B O 1
ATOM 6678 N N . ALA B 1 277 ? 7.168 -42.469 -23.906 1 88.31 277 ALA B N 1
ATOM 6679 C CA . ALA B 1 277 ? 8.219 -41.562 -23.516 1 88.31 277 ALA B CA 1
ATOM 6680 C C . ALA B 1 277 ? 8.078 -40.219 -24.234 1 88.31 277 ALA B C 1
ATOM 6682 O O . ALA B 1 277 ? 8.266 -39.156 -23.641 1 88.31 277 ALA B O 1
ATOM 6683 N N . PHE B 1 278 ? 7.746 -40.281 -25.5 1 90.12 278 PHE B N 1
ATOM 6684 C CA . PHE B 1 278 ? 7.625 -39.062 -26.281 1 90.12 278 PHE B CA 1
ATOM 6685 C C . PHE B 1 278 ? 6.398 -38.25 -25.844 1 90.12 278 PHE B C 1
ATOM 6687 O O . PHE B 1 278 ? 6.402 -37.031 -25.891 1 90.12 278 PHE B O 1
ATOM 6694 N N . ILE B 1 279 ? 5.387 -38.938 -25.453 1 87.81 279 ILE B N 1
ATOM 6695 C CA . ILE B 1 279 ? 4.234 -38.25 -24.891 1 87.81 279 ILE B CA 1
ATOM 6696 C C . ILE B 1 279 ? 4.641 -37.531 -23.594 1 87.81 279 ILE B C 1
ATOM 6698 O O . ILE B 1 279 ? 4.219 -36.406 -23.344 1 87.81 279 ILE B O 1
ATOM 6702 N N . GLY B 1 280 ? 5.402 -38.156 -22.812 1 87.69 280 GLY B N 1
ATOM 6703 C CA . GLY B 1 280 ? 5.949 -37.531 -21.609 1 87.69 280 GLY B CA 1
ATOM 6704 C C . GLY B 1 280 ? 6.793 -36.312 -21.922 1 87.69 280 GLY B C 1
ATOM 6705 O O . GLY B 1 280 ? 6.688 -35.312 -21.234 1 87.69 280 GLY B O 1
ATOM 6706 N N . PHE B 1 281 ? 7.582 -36.438 -23.016 1 90 281 PHE B N 1
ATOM 6707 C CA . PHE B 1 281 ? 8.398 -35.312 -23.438 1 90 281 PHE B CA 1
ATOM 6708 C C . PHE B 1 281 ? 7.52 -34.156 -23.875 1 90 281 PHE B C 1
ATOM 6710 O O . PHE B 1 281 ? 7.824 -33 -23.594 1 90 281 PHE B O 1
ATOM 6717 N N . ALA B 1 282 ? 6.527 -34.5 -24.578 1 88.88 282 ALA B N 1
ATOM 6718 C CA . ALA B 1 282 ? 5.613 -33.469 -25.047 1 88.88 282 ALA B CA 1
ATOM 6719 C C . ALA B 1 282 ? 4.965 -32.719 -23.875 1 88.88 282 ALA B C 1
ATOM 6721 O O . ALA B 1 282 ? 4.879 -31.5 -23.859 1 88.88 282 ALA B O 1
ATOM 6722 N N . ASN B 1 283 ? 4.562 -33.469 -22.859 1 87.5 283 ASN B N 1
ATOM 6723 C CA . ASN B 1 283 ? 3.965 -32.875 -21.672 1 87.5 283 ASN B CA 1
ATOM 6724 C C . ASN B 1 283 ? 4.969 -32 -20.922 1 87.5 283 ASN B C 1
ATOM 6726 O O . ASN B 1 283 ? 4.617 -30.938 -20.438 1 87.5 283 ASN B O 1
ATOM 6730 N N . LEU B 1 284 ? 6.078 -32.5 -20.812 1 88.69 284 LEU B N 1
ATOM 6731 C CA . LEU B 1 284 ? 7.137 -31.734 -20.156 1 88.69 284 LEU B CA 1
ATOM 6732 C C . LEU B 1 284 ? 7.426 -30.438 -20.891 1 88.69 284 LEU B C 1
ATOM 6734 O O . LEU B 1 284 ? 7.57 -29.375 -20.266 1 88.69 284 LEU B O 1
ATOM 6738 N N . LEU B 1 285 ? 7.52 -30.562 -22.188 1 88.88 285 LEU B N 1
ATOM 6739 C CA . LEU B 1 285 ? 7.781 -29.375 -23.016 1 88.88 285 LEU B CA 1
ATOM 6740 C C . LEU B 1 285 ? 6.676 -28.344 -22.844 1 88.88 285 LEU B C 1
ATOM 6742 O O . LEU B 1 285 ? 6.949 -27.156 -22.672 1 88.88 285 LEU B O 1
ATOM 6746 N N . ILE B 1 286 ? 5.492 -28.812 -22.906 1 87.62 286 ILE B N 1
ATOM 6747 C CA . ILE B 1 286 ? 4.34 -27.922 -22.766 1 87.62 286 ILE B CA 1
ATOM 6748 C C . ILE B 1 286 ? 4.371 -27.25 -21.391 1 87.62 286 ILE B C 1
ATOM 6750 O O . ILE B 1 286 ? 4.199 -26.031 -21.281 1 87.62 286 ILE B O 1
ATOM 6754 N N . ALA B 1 287 ? 4.613 -27.984 -20.375 1 86.38 287 ALA B N 1
ATOM 6755 C CA . ALA B 1 287 ? 4.664 -27.453 -19.016 1 86.38 287 ALA B CA 1
ATOM 6756 C C . ALA B 1 287 ? 5.754 -26.391 -18.875 1 86.38 287 ALA B C 1
ATOM 6758 O O . ALA B 1 287 ? 5.535 -25.344 -18.266 1 86.38 287 ALA B O 1
ATOM 6759 N N . ARG B 1 288 ? 6.867 -26.641 -19.406 1 87.62 288 ARG B N 1
ATOM 6760 C CA . ARG B 1 288 ? 7.992 -25.703 -19.328 1 87.62 288 ARG B CA 1
ATOM 6761 C C . ARG B 1 288 ? 7.73 -24.453 -20.141 1 87.62 288 ARG B C 1
ATOM 6763 O O . ARG B 1 288 ? 8.109 -23.344 -19.719 1 87.62 288 ARG B O 1
ATOM 6770 N N . LEU B 1 289 ? 7.086 -24.625 -21.25 1 85.75 289 LEU B N 1
ATOM 6771 C CA . LEU B 1 289 ? 6.746 -23.469 -22.062 1 85.75 289 LEU B CA 1
ATOM 6772 C C . LEU B 1 289 ? 5.719 -22.594 -21.359 1 85.75 289 LEU B C 1
ATOM 6774 O O . LEU B 1 289 ? 5.777 -21.359 -21.453 1 85.75 289 LEU B O 1
ATOM 6778 N N . ASP B 1 290 ? 4.828 -23.219 -20.688 1 83.94 290 ASP B N 1
ATOM 6779 C CA . ASP B 1 290 ? 3.859 -22.469 -19.906 1 83.94 290 ASP B CA 1
ATOM 6780 C C . ASP B 1 290 ? 4.551 -21.688 -18.781 1 83.94 290 ASP B C 1
ATOM 6782 O O . ASP B 1 290 ? 4.172 -20.562 -18.484 1 83.94 290 ASP B O 1
ATOM 6786 N N . GLN B 1 291 ? 5.504 -22.328 -18.203 1 85.12 291 GLN B N 1
ATOM 6787 C CA . GLN B 1 291 ? 6.273 -21.656 -17.172 1 85.12 291 GLN B CA 1
ATOM 6788 C C . GLN B 1 291 ? 7.035 -20.453 -17.734 1 85.12 291 GLN B C 1
ATOM 6790 O O . GLN B 1 291 ? 7.156 -19.422 -17.062 1 85.12 291 GLN B O 1
ATOM 6795 N N . MET B 1 292 ? 7.492 -20.594 -18.875 1 81.81 292 MET B N 1
ATOM 6796 C CA . MET B 1 292 ? 8.219 -19.5 -19.516 1 81.81 292 MET B CA 1
ATOM 6797 C C . MET B 1 292 ? 7.293 -18.328 -19.797 1 81.81 292 MET B C 1
ATOM 6799 O O . MET B 1 292 ? 7.711 -17.172 -19.703 1 81.81 292 MET B O 1
ATOM 6803 N N . ARG B 1 293 ? 6.156 -18.703 -20.141 1 77.5 293 ARG B N 1
ATOM 6804 C CA . ARG B 1 293 ? 5.164 -17.656 -20.375 1 77.5 293 ARG B CA 1
ATOM 6805 C C . ARG B 1 293 ? 4.859 -16.891 -19.078 1 77.5 293 ARG B C 1
ATOM 6807 O O . ARG B 1 293 ? 4.762 -15.664 -19.094 1 77.5 293 ARG B O 1
ATOM 6814 N N . GLN B 1 294 ? 4.684 -17.578 -18.062 1 77.69 294 GLN B N 1
ATOM 6815 C CA . GLN B 1 294 ? 4.43 -16.953 -16.781 1 77.69 294 GLN B CA 1
ATOM 6816 C C . GLN B 1 294 ? 5.605 -16.078 -16.344 1 77.69 294 GLN B C 1
ATOM 6818 O O . GLN B 1 294 ? 5.414 -15 -15.789 1 77.69 294 GLN B O 1
ATOM 6823 N N . PHE B 1 295 ? 6.812 -16.578 -16.609 1 79.94 295 PHE B N 1
ATOM 6824 C CA . PHE B 1 295 ? 8.023 -15.828 -16.297 1 79.94 295 PHE B CA 1
ATOM 6825 C C . PHE B 1 295 ? 8.055 -14.508 -17.047 1 79.94 295 PHE B C 1
ATOM 6827 O O . PHE B 1 295 ? 8.391 -13.469 -16.484 1 79.94 295 PHE B O 1
ATOM 6834 N N . SER B 1 296 ? 7.723 -14.547 -18.297 1 76.19 296 SER B N 1
ATOM 6835 C CA . SER B 1 296 ? 7.73 -13.344 -19.109 1 76.19 296 SER B CA 1
ATOM 6836 C C . SER B 1 296 ? 6.758 -12.297 -18.578 1 76.19 296 SER B C 1
ATOM 6838 O O . SER B 1 296 ? 7.078 -11.109 -18.531 1 76.19 296 SER B O 1
ATOM 6840 N N . THR B 1 297 ? 5.656 -12.742 -18.172 1 71.44 297 THR B N 1
ATOM 6841 C CA . THR B 1 297 ? 4.668 -11.828 -17.609 1 71.44 297 THR B CA 1
ATOM 6842 C C . THR B 1 297 ? 5.164 -11.25 -16.281 1 71.44 297 THR B C 1
ATOM 6844 O O . THR B 1 297 ? 4.984 -10.062 -16.016 1 71.44 297 THR B O 1
ATOM 6847 N N . GLN B 1 298 ? 5.812 -12.094 -15.531 1 78.94 298 GLN B N 1
ATOM 6848 C CA . GLN B 1 298 ? 6.328 -11.664 -14.234 1 78.94 298 GLN B CA 1
ATOM 6849 C C . GLN B 1 298 ? 7.41 -10.602 -14.398 1 78.94 298 GLN B C 1
ATOM 6851 O O . GLN B 1 298 ? 7.445 -9.625 -13.648 1 78.94 298 GLN B O 1
ATOM 6856 N N . ILE B 1 299 ? 8.25 -10.773 -15.312 1 80.44 299 ILE B N 1
ATOM 6857 C CA . ILE B 1 299 ? 9.359 -9.844 -15.516 1 80.44 299 ILE B CA 1
ATOM 6858 C C . ILE B 1 299 ? 8.836 -8.508 -16.031 1 80.44 299 ILE B C 1
ATOM 6860 O O . ILE B 1 299 ? 9.359 -7.449 -15.695 1 80.44 299 ILE B O 1
ATOM 6864 N N . PHE B 1 300 ? 7.879 -8.609 -16.797 1 74.19 300 PHE B N 1
ATOM 6865 C CA . PHE B 1 300 ? 7.285 -7.379 -17.312 1 74.19 300 PHE B CA 1
ATOM 6866 C C . PHE B 1 300 ? 6.688 -6.555 -16.172 1 74.19 300 PHE B C 1
ATOM 6868 O O . PHE B 1 300 ? 6.844 -5.332 -16.141 1 74.19 300 PHE B O 1
ATOM 6875 N N . GLU B 1 301 ? 6.043 -7.242 -15.305 1 72.75 301 GLU B N 1
ATOM 6876 C CA . GLU B 1 301 ? 5.461 -6.57 -14.141 1 72.75 301 GLU B CA 1
ATOM 6877 C C . GLU B 1 301 ? 6.551 -6.027 -13.219 1 72.75 301 GLU B C 1
ATOM 6879 O O . GLU B 1 301 ? 6.402 -4.945 -12.648 1 72.75 301 GLU B O 1
ATOM 6884 N N . ALA B 1 302 ? 7.59 -6.824 -13.062 1 80.62 302 ALA B N 1
ATOM 6885 C CA . ALA B 1 302 ? 8.703 -6.457 -12.188 1 80.62 302 ALA B CA 1
ATOM 6886 C C . ALA B 1 302 ? 9.438 -5.23 -12.719 1 80.62 302 ALA B C 1
ATOM 6888 O O . ALA B 1 302 ? 9.945 -4.418 -11.945 1 80.62 302 ALA B O 1
ATOM 6889 N N . ARG B 1 303 ? 9.453 -5.09 -14.039 1 80.81 303 ARG B N 1
ATOM 6890 C CA . ARG B 1 303 ? 10.18 -3.984 -14.656 1 80.81 303 ARG B CA 1
ATOM 6891 C C . ARG B 1 303 ? 9.625 -2.641 -14.188 1 80.81 303 ARG B C 1
ATOM 6893 O O . ARG B 1 303 ? 10.383 -1.748 -13.812 1 80.81 303 ARG B O 1
ATOM 6900 N N . ALA B 1 304 ? 8.375 -2.535 -14.211 1 72.12 304 ALA B N 1
ATOM 6901 C CA . ALA B 1 304 ? 7.746 -1.273 -13.828 1 72.12 304 ALA B CA 1
ATOM 6902 C C . ALA B 1 304 ? 8.062 -0.926 -12.375 1 72.12 304 ALA B C 1
ATOM 6904 O O . ALA B 1 304 ? 8.328 0.234 -12.047 1 72.12 304 ALA B O 1
ATOM 6905 N N . LYS B 1 305 ? 8.109 -1.912 -11.523 1 75.88 305 LYS B N 1
ATOM 6906 C CA . LYS B 1 305 ? 8.328 -1.711 -10.094 1 75.88 305 LYS B CA 1
ATOM 6907 C C . LYS B 1 305 ? 9.812 -1.507 -9.789 1 75.88 305 LYS B C 1
ATOM 6909 O O . LYS B 1 305 ? 10.172 -0.708 -8.922 1 75.88 305 LYS B O 1
ATOM 6914 N N . LEU B 1 306 ? 10.656 -2.162 -10.508 1 86.88 306 LEU B N 1
ATOM 6915 C CA . LEU B 1 306 ? 12.078 -2.162 -10.188 1 86.88 306 LEU B CA 1
ATOM 6916 C C . LEU B 1 306 ? 12.781 -0.973 -10.828 1 86.88 306 LEU B C 1
ATOM 6918 O O . LEU B 1 306 ? 13.82 -0.527 -10.344 1 86.88 306 LEU B O 1
ATOM 6922 N N . GLU B 1 307 ? 12.211 -0.474 -11.898 1 84.38 307 GLU B N 1
ATOM 6923 C CA . GLU B 1 307 ? 12.82 0.685 -12.539 1 84.38 307 GLU B CA 1
ATOM 6924 C C . GLU B 1 307 ? 12.883 1.876 -11.594 1 84.38 307 GLU B C 1
ATOM 6926 O O . GLU B 1 307 ? 13.922 2.539 -11.492 1 84.38 307 GLU B O 1
ATOM 6931 N N . ASP B 1 308 ? 11.812 2.113 -10.93 1 78.44 308 ASP B N 1
ATOM 6932 C CA . ASP B 1 308 ? 11.766 3.201 -9.961 1 78.44 308 ASP B CA 1
ATOM 6933 C C . ASP B 1 308 ? 12.773 2.975 -8.836 1 78.44 308 ASP B C 1
ATOM 6935 O O . ASP B 1 308 ? 13.406 3.92 -8.359 1 78.44 308 ASP B O 1
ATOM 6939 N N . PHE B 1 309 ? 12.898 1.86 -8.445 1 85.38 309 PHE B N 1
ATOM 6940 C CA . PHE B 1 309 ? 13.805 1.52 -7.352 1 85.38 309 PHE B CA 1
ATOM 6941 C C . PHE B 1 309 ? 15.258 1.675 -7.785 1 85.38 309 PHE B C 1
ATOM 6943 O O . PHE B 1 309 ? 16.094 2.166 -7.023 1 85.38 309 PHE B O 1
ATOM 6950 N N . TYR B 1 310 ? 15.508 1.205 -8.992 1 84.75 310 TYR B N 1
ATOM 6951 C CA . TYR B 1 310 ? 16.875 1.318 -9.492 1 84.75 310 TYR B CA 1
ATOM 6952 C C . TYR B 1 310 ? 17.281 2.779 -9.641 1 84.75 310 TYR B C 1
ATOM 6954 O O . TYR B 1 310 ? 18.422 3.146 -9.352 1 84.75 310 TYR B O 1
ATOM 6962 N N . VAL B 1 311 ? 16.359 3.561 -10.023 1 79.44 311 VAL B N 1
ATOM 6963 C CA . VAL B 1 311 ? 16.625 4.992 -10.125 1 79.44 311 VAL B CA 1
ATOM 6964 C C . VAL B 1 311 ? 16.891 5.562 -8.734 1 79.44 311 VAL B C 1
ATOM 6966 O O . VAL B 1 311 ? 17.812 6.371 -8.555 1 79.44 311 VAL B O 1
ATOM 6969 N N . LEU B 1 312 ? 16.062 5.094 -7.855 1 78 312 LEU B N 1
ATOM 6970 C CA . LEU B 1 312 ? 16.234 5.52 -6.469 1 78 312 LEU B CA 1
ATOM 6971 C C . LEU B 1 312 ? 17.594 5.07 -5.934 1 78 312 LEU B C 1
ATOM 6973 O O . LEU B 1 312 ? 18.297 5.852 -5.289 1 78 312 LEU B O 1
ATOM 6977 N N . GLU B 1 313 ? 17.953 3.875 -6.16 1 79.69 313 GLU B N 1
ATOM 6978 C CA . GLU B 1 313 ? 19.203 3.299 -5.688 1 79.69 313 GLU B CA 1
ATOM 6979 C C . GLU B 1 313 ? 20.406 3.996 -6.32 1 79.69 313 GLU B C 1
ATOM 6981 O O . GLU B 1 313 ? 21.422 4.238 -5.652 1 79.69 313 GLU B O 1
ATOM 6986 N N . ASP B 1 314 ? 20.266 4.289 -7.535 1 77.38 314 ASP B N 1
ATOM 6987 C CA . ASP B 1 314 ? 21.344 4.957 -8.25 1 77.38 314 ASP B CA 1
ATOM 6988 C C . ASP B 1 314 ? 21.531 6.383 -7.746 1 77.38 314 ASP B C 1
ATOM 6990 O O . ASP B 1 314 ? 22.672 6.879 -7.68 1 77.38 314 ASP B O 1
ATOM 6994 N N . SER B 1 315 ? 20.469 7.02 -7.336 1 72.69 315 SER B N 1
ATOM 6995 C CA . SER B 1 315 ? 20.562 8.383 -6.82 1 72.69 315 SER B CA 1
ATOM 6996 C C . SER B 1 315 ? 21.281 8.422 -5.477 1 72.69 315 SER B C 1
ATOM 6998 O O . SER B 1 315 ? 21.953 9.391 -5.16 1 72.69 315 SER B O 1
ATOM 7000 N N . VAL B 1 316 ? 21.156 7.414 -4.734 1 70.06 316 VAL B N 1
ATOM 7001 C CA . VAL B 1 316 ? 21.734 7.348 -3.396 1 70.06 316 VAL B CA 1
ATOM 7002 C C . VAL B 1 316 ? 23.234 7.121 -3.494 1 70.06 316 VAL B C 1
ATOM 7004 O O . VAL B 1 316 ? 24.016 7.645 -2.682 1 70.06 316 VAL B O 1
ATOM 7007 N N . GLN B 1 317 ? 23.688 6.363 -4.383 1 60.88 317 GLN B N 1
ATOM 7008 C CA . GLN B 1 317 ? 25.109 6.07 -4.523 1 60.88 317 GLN B CA 1
ATOM 7009 C C . GLN B 1 317 ? 25.906 7.332 -4.848 1 60.88 317 GLN B C 1
ATOM 7011 O O . GLN B 1 317 ? 27.047 7.488 -4.406 1 60.88 317 GLN B O 1
ATOM 7016 N N . ASP B 1 318 ? 25.344 8.242 -5.488 1 54.53 318 ASP B N 1
ATOM 7017 C CA . ASP B 1 318 ? 26.047 9.453 -5.922 1 54.53 318 ASP B CA 1
ATOM 7018 C C . ASP B 1 318 ? 26.312 10.391 -4.742 1 54.53 318 ASP B C 1
ATOM 7020 O O . ASP B 1 318 ? 27.203 11.227 -4.797 1 54.53 318 ASP B O 1
ATOM 7024 N N . ARG B 1 319 ? 25.625 10.156 -3.637 1 58.62 319 ARG B N 1
ATOM 7025 C CA . ARG B 1 319 ? 25.734 11.227 -2.646 1 58.62 319 ARG B CA 1
ATOM 7026 C C . ARG B 1 319 ? 26.484 10.742 -1.411 1 58.62 319 ARG B C 1
ATOM 7028 O O . ARG B 1 319 ? 26.219 11.195 -0.297 1 58.62 319 ARG B O 1
ATOM 7035 N N . ASP B 1 320 ? 27.406 9.844 -1.65 1 59.91 320 ASP B N 1
ATOM 7036 C CA . ASP B 1 320 ? 28.266 9.469 -0.529 1 59.91 320 ASP B CA 1
ATOM 7037 C C . ASP B 1 320 ? 29.172 10.617 -0.129 1 59.91 320 ASP B C 1
ATOM 7039 O O . ASP B 1 320 ? 29.594 11.414 -0.977 1 59.91 320 ASP B O 1
ATOM 7043 N N . GLU B 1 321 ? 29.062 11.039 1.195 1 64.44 321 GLU B N 1
ATOM 7044 C CA . GLU B 1 321 ? 29.984 12.07 1.683 1 64.44 321 GLU B CA 1
ATOM 7045 C C . GLU B 1 321 ? 31.406 11.805 1.212 1 64.44 321 GLU B C 1
ATOM 7047 O O . GLU B 1 321 ? 31.844 10.648 1.173 1 64.44 321 GLU B O 1
ATOM 7052 N N . PRO B 1 322 ? 31.984 12.898 0.527 1 59.91 322 PRO B N 1
ATOM 7053 C CA . PRO B 1 322 ? 33.375 12.727 0.133 1 59.91 322 PRO B CA 1
ATOM 7054 C C . PRO B 1 322 ? 34.25 12.203 1.271 1 59.91 322 PRO B C 1
ATOM 7056 O O . PRO B 1 322 ? 34.031 12.555 2.434 1 59.91 322 PRO B O 1
ATOM 7059 N N . VAL B 1 323 ? 35 11.195 0.987 1 64.69 323 VAL B N 1
ATOM 7060 C CA . VAL B 1 323 ? 35.969 10.602 1.915 1 64.69 323 VAL B CA 1
ATOM 7061 C C . VAL B 1 323 ? 37.031 11.633 2.303 1 64.69 323 VAL B C 1
ATOM 7063 O O . VAL B 1 323 ? 37.562 12.328 1.442 1 64.69 323 VAL B O 1
ATOM 7066 N N . GLY B 1 324 ? 37 12.227 3.59 1 70.06 324 GLY B N 1
ATOM 7067 C CA . GLY B 1 324 ? 38.062 13.094 4.02 1 70.06 324 GLY B CA 1
ATOM 7068 C C . GLY B 1 324 ? 37.594 14.305 4.793 1 70.06 324 GLY B C 1
ATOM 7069 O O . GLY B 1 324 ? 38.406 15.164 5.176 1 70.06 324 GLY B O 1
ATOM 7070 N N . ASN B 1 325 ? 36.344 14.391 4.93 1 78.94 325 ASN B N 1
ATOM 7071 C CA . ASN B 1 325 ? 35.875 15.562 5.664 1 78.94 325 ASN B CA 1
ATOM 7072 C C . ASN B 1 325 ? 36.312 15.508 7.129 1 78.94 325 ASN B C 1
ATOM 7074 O O . ASN B 1 325 ? 36.438 14.43 7.707 1 78.94 325 ASN B O 1
ATOM 7078 N N . ARG B 1 326 ? 36.688 16.703 7.645 1 84.25 326 ARG B N 1
ATOM 7079 C CA . ARG B 1 326 ? 37.094 16.812 9.039 1 84.25 326 ARG B CA 1
ATOM 7080 C C . ARG B 1 326 ? 35.906 16.875 9.977 1 84.25 326 ARG B C 1
ATOM 7082 O O . ARG B 1 326 ? 34.812 17.234 9.555 1 84.25 326 ARG B O 1
ATOM 7089 N N . ASP B 1 327 ? 36.125 16.344 11.18 1 89 327 ASP B N 1
ATOM 7090 C CA . ASP B 1 327 ? 35.094 16.438 12.203 1 89 327 ASP B CA 1
ATOM 7091 C C . ASP B 1 327 ? 35.156 17.781 12.922 1 89 327 ASP B C 1
ATOM 7093 O O . ASP B 1 327 ? 36.219 18.312 13.18 1 89 327 ASP B O 1
ATOM 7097 N N . LEU B 1 328 ? 34 18.297 13.055 1 85.94 328 LEU B N 1
ATOM 7098 C CA . LEU B 1 328 ? 33.906 19.531 13.844 1 85.94 328 LEU B CA 1
ATOM 7099 C C . LEU B 1 328 ? 34.031 19.219 15.336 1 85.94 328 LEU B C 1
ATOM 7101 O O . LEU B 1 328 ? 33.25 18.453 15.891 1 85.94 328 LEU B O 1
ATOM 7105 N N . LYS B 1 329 ? 35.156 19.625 15.938 1 83.62 329 LYS B N 1
ATOM 7106 C CA . LYS B 1 329 ? 35.375 19.391 17.359 1 83.62 329 LYS B CA 1
ATOM 7107 C C . LYS B 1 329 ? 35.219 20.688 18.156 1 83.62 329 LYS B C 1
ATOM 7109 O O . LYS B 1 329 ? 35.594 21.766 17.688 1 83.62 329 LYS B O 1
ATOM 7114 N N . SER B 1 330 ? 34.688 20.672 19.328 1 83.5 330 SER B N 1
ATOM 7115 C CA . SER B 1 330 ? 34.594 21.75 20.297 1 83.5 330 SER B CA 1
ATOM 7116 C C . SER B 1 330 ? 34 23 19.656 1 83.5 330 SER B C 1
ATOM 7118 O O . SER B 1 330 ? 34.656 24.031 19.562 1 83.5 330 SER B O 1
ATOM 7120 N N . VAL B 1 331 ? 32.812 23 19.312 1 90.06 331 VAL B N 1
ATOM 7121 C CA . VAL B 1 331 ? 32.156 24.094 18.609 1 90.06 331 VAL B CA 1
ATOM 7122 C C . VAL B 1 331 ? 31.766 25.188 19.609 1 90.06 331 VAL B C 1
ATOM 7124 O O . VAL B 1 331 ? 31.109 24.906 20.625 1 90.06 331 VAL B O 1
ATOM 7127 N N . ARG B 1 332 ? 32.219 26.422 19.375 1 90.69 332 ARG B N 1
ATOM 7128 C CA . ARG B 1 332 ? 31.844 27.578 20.188 1 90.69 332 ARG B CA 1
ATOM 7129 C C . ARG B 1 332 ? 30.484 28.109 19.781 1 90.69 332 ARG B C 1
ATOM 7131 O O . ARG B 1 332 ? 29.688 28.516 20.625 1 90.69 332 ARG B O 1
ATOM 7138 N N . GLY B 1 333 ? 30.188 28.125 18.469 1 93.19 333 GLY B N 1
ATOM 7139 C CA . GLY B 1 333 ? 28.859 28.5 18.016 1 93.19 333 GLY B CA 1
ATOM 7140 C C . GLY B 1 333 ? 28.859 29.766 17.172 1 93.19 333 GLY B C 1
ATOM 7141 O O . GLY B 1 333 ? 27.812 30.406 17.016 1 93.19 333 GLY B O 1
ATOM 7142 N N . ASP B 1 334 ? 30.031 30.234 16.688 1 95.38 334 ASP B N 1
ATOM 7143 C CA . ASP B 1 334 ? 30.094 31.328 15.727 1 95.38 334 ASP B CA 1
ATOM 7144 C C . ASP B 1 334 ? 29.609 30.891 14.352 1 95.38 334 ASP B C 1
ATOM 7146 O O . ASP B 1 334 ? 30.094 29.906 13.797 1 95.38 334 ASP B O 1
ATOM 7150 N N . VAL B 1 335 ? 28.609 31.594 13.82 1 96.62 335 VAL B N 1
ATOM 7151 C CA . VAL B 1 335 ? 28.047 31.219 12.516 1 96.62 335 VAL B CA 1
ATOM 7152 C C . VAL B 1 335 ? 28.141 32.406 11.562 1 96.62 335 VAL B C 1
ATOM 7154 O O . VAL B 1 335 ? 27.828 33.531 11.938 1 96.62 335 VAL B O 1
ATOM 7157 N N . GLU B 1 336 ? 28.625 32.156 10.367 1 96.88 336 GLU B N 1
ATOM 7158 C CA . GLU B 1 336 ? 28.766 33.219 9.367 1 96.88 336 GLU B CA 1
ATOM 7159 C C . GLU B 1 336 ? 28.219 32.75 8.016 1 96.88 336 GLU B C 1
ATOM 7161 O O . GLU B 1 336 ? 28.609 31.703 7.512 1 96.88 336 GLU B O 1
ATOM 7166 N N . PHE B 1 337 ? 27.266 33.469 7.504 1 96.81 337 PHE B N 1
ATOM 7167 C CA . PHE B 1 337 ? 26.781 33.312 6.133 1 96.81 337 PHE B CA 1
ATOM 7168 C C . PHE B 1 337 ? 27.484 34.312 5.199 1 96.81 337 PHE B C 1
ATOM 7170 O O . PHE B 1 337 ? 27.469 35.5 5.441 1 96.81 337 PHE B O 1
ATOM 7177 N N . ARG B 1 338 ? 28.125 33.75 4.199 1 96.62 338 ARG B N 1
ATOM 7178 C CA . ARG B 1 338 ? 28.844 34.594 3.246 1 96.62 338 ARG B CA 1
ATOM 7179 C C . ARG B 1 338 ? 28.234 34.469 1.851 1 96.62 338 ARG B C 1
ATOM 7181 O O . ARG B 1 338 ? 28.562 33.531 1.102 1 96.62 338 ARG B O 1
ATOM 7188 N N . HIS B 1 339 ? 27.453 35.469 1.42 1 95.81 339 HIS B N 1
ATOM 7189 C CA . HIS B 1 339 ? 26.859 35.594 0.091 1 95.81 339 HIS B CA 1
ATOM 7190 C C . HIS B 1 339 ? 26.219 34.281 -0.345 1 95.81 339 HIS B C 1
ATOM 7192 O O . HIS B 1 339 ? 26.516 33.75 -1.428 1 95.81 339 HIS B O 1
ATOM 7198 N N . VAL B 1 340 ? 25.469 33.781 0.513 1 95.69 340 VAL B N 1
ATOM 7199 C CA . VAL B 1 340 ? 24.859 32.469 0.288 1 95.69 340 VAL B CA 1
ATOM 7200 C C . VAL B 1 340 ? 23.641 32.625 -0.616 1 95.69 340 VAL B C 1
ATOM 7202 O O . VAL B 1 340 ? 22.797 33.469 -0.391 1 95.69 340 VAL B O 1
ATOM 7205 N N . SER B 1 341 ? 23.578 31.781 -1.681 1 94.44 341 SER B N 1
ATOM 7206 C CA . SER B 1 341 ? 22.438 31.734 -2.588 1 94.44 341 SER B CA 1
ATOM 7207 C C . SER B 1 341 ? 21.984 30.297 -2.836 1 94.44 341 SER B C 1
ATOM 7209 O O . SER B 1 341 ? 22.812 29.391 -2.91 1 94.44 341 SER B O 1
ATOM 7211 N N . PHE B 1 342 ? 20.781 30.094 -2.773 1 90.38 342 PHE B N 1
ATOM 7212 C CA . PHE B 1 342 ? 20.172 28.781 -3.039 1 90.38 342 PHE B CA 1
ATOM 7213 C C . PHE B 1 342 ? 18.797 28.938 -3.648 1 90.38 342 PHE B C 1
ATOM 7215 O O . PHE B 1 342 ? 18 29.781 -3.197 1 90.38 342 PHE B O 1
ATOM 7222 N N . ASP B 1 343 ? 18.5 28.281 -4.742 1 81.69 343 ASP B N 1
ATOM 7223 C CA . ASP B 1 343 ? 17.203 28.281 -5.395 1 81.69 343 ASP B CA 1
ATOM 7224 C C . ASP B 1 343 ? 16.656 26.859 -5.551 1 81.69 343 ASP B C 1
ATOM 7226 O O . ASP B 1 343 ? 17.422 25.938 -5.84 1 81.69 343 ASP B O 1
ATOM 7230 N N . PHE B 1 344 ? 15.359 26.797 -5.09 1 66.25 344 PHE B N 1
ATOM 7231 C CA . PHE B 1 344 ? 14.719 25.531 -5.398 1 66.25 344 PHE B CA 1
ATOM 7232 C C . PHE B 1 344 ? 14.477 25.391 -6.898 1 66.25 344 PHE B C 1
ATOM 7234 O O . PHE B 1 344 ? 14.195 26.375 -7.582 1 66.25 344 PHE B O 1
ATOM 7241 N N . ALA B 1 345 ? 14.656 24.156 -7.352 1 58.03 345 ALA B N 1
ATOM 7242 C CA . ALA B 1 345 ? 14.445 23.953 -8.781 1 58.03 345 ALA B CA 1
ATOM 7243 C C . ALA B 1 345 ? 13.031 24.344 -9.195 1 58.03 345 ALA B C 1
ATOM 7245 O O . ALA B 1 345 ? 12.062 23.953 -8.539 1 58.03 345 ALA B O 1
ATOM 7246 N N . ASN B 1 346 ? 12.891 25.125 -10.102 1 49.31 346 ASN B N 1
ATOM 7247 C CA . ASN B 1 346 ? 11.641 25.484 -10.766 1 49.31 346 ASN B CA 1
ATOM 7248 C C . ASN B 1 346 ? 10.797 26.422 -9.914 1 49.31 346 ASN B C 1
ATOM 7250 O O . ASN B 1 346 ? 9.586 26.5 -10.086 1 49.31 346 ASN B O 1
ATOM 7254 N N . THR B 1 347 ? 11.391 26.891 -8.805 1 56.81 347 THR B N 1
ATOM 7255 C CA . THR B 1 347 ? 10.617 27.859 -8.023 1 56.81 347 THR B CA 1
ATOM 7256 C C . THR B 1 347 ? 11.422 29.141 -7.805 1 56.81 347 THR B C 1
ATOM 7258 O O . THR B 1 347 ? 12.625 29.172 -8.062 1 56.81 347 THR B O 1
ATOM 7261 N N . THR B 1 348 ? 10.703 30.172 -7.633 1 56.91 348 THR B N 1
ATOM 7262 C CA . THR B 1 348 ? 11.336 31.438 -7.297 1 56.91 348 THR B CA 1
ATOM 7263 C C . THR B 1 348 ? 11.625 31.531 -5.801 1 56.91 348 THR B C 1
ATOM 7265 O O . THR B 1 348 ? 12.016 32.594 -5.297 1 56.91 348 THR B O 1
ATOM 7268 N N . GLN B 1 349 ? 11.469 30.391 -5.215 1 66.19 349 GLN B N 1
ATOM 7269 C CA . GLN B 1 349 ? 11.695 30.391 -3.771 1 66.19 349 GLN B CA 1
ATOM 7270 C C . GLN B 1 349 ? 13.141 30.047 -3.439 1 66.19 349 GLN B C 1
ATOM 7272 O O . GLN B 1 349 ? 13.805 29.328 -4.199 1 66.19 349 GLN B O 1
ATOM 7277 N N . GLY B 1 350 ? 13.727 30.672 -2.535 1 80.62 350 GLY B N 1
ATOM 7278 C CA . GLY B 1 350 ? 15.102 30.453 -2.1 1 80.62 350 GLY B CA 1
ATOM 7279 C C . GLY B 1 350 ? 15.703 31.656 -1.392 1 80.62 350 GLY B C 1
ATOM 7280 O O . GLY B 1 350 ? 14.984 32.438 -0.782 1 80.62 350 GLY B O 1
ATOM 7281 N N . VAL B 1 351 ? 16.953 31.531 -1.185 1 90.19 351 VAL B N 1
ATOM 7282 C CA . VAL B 1 351 ? 17.703 32.625 -0.587 1 90.19 351 VAL B CA 1
ATOM 7283 C C . VAL B 1 351 ? 18.719 33.188 -1.601 1 90.19 351 VAL B C 1
ATOM 7285 O O . VAL B 1 351 ? 19.297 32.406 -2.371 1 90.19 351 VAL B O 1
ATOM 7288 N N . LYS B 1 352 ? 18.766 34.531 -1.659 1 93.12 352 LYS B N 1
ATOM 7289 C CA . LYS B 1 352 ? 19.625 35.219 -2.629 1 93.12 352 LYS B CA 1
ATOM 7290 C C . LYS B 1 352 ? 20.625 36.125 -1.931 1 93.12 352 LYS B C 1
ATOM 7292 O O . LYS B 1 352 ? 20.25 37.125 -1.332 1 93.12 352 LYS B O 1
ATOM 7297 N N . ASP B 1 353 ? 21.828 35.781 -2.078 1 94 353 ASP B N 1
ATOM 7298 C CA . ASP B 1 353 ? 22.969 36.594 -1.637 1 94 353 ASP B CA 1
ATOM 7299 C C . ASP B 1 353 ? 22.797 37.031 -0.179 1 94 353 ASP B C 1
ATOM 7301 O O . ASP B 1 353 ? 22.859 38.219 0.138 1 94 353 ASP B O 1
ATOM 7305 N N . VAL B 1 354 ? 22.641 36.094 0.669 1 94.75 354 VAL B N 1
ATOM 7306 C CA . VAL B 1 354 ? 22.422 36.344 2.09 1 94.75 354 VAL B CA 1
ATOM 7307 C C . VAL B 1 354 ? 23.75 36.344 2.83 1 94.75 354 VAL B C 1
ATOM 7309 O O . VAL B 1 354 ? 24.516 35.375 2.721 1 94.75 354 VAL B O 1
ATOM 7312 N N . SER B 1 355 ? 24.031 37.5 3.475 1 96.25 355 SER B N 1
ATOM 7313 C CA . SER B 1 355 ? 25.25 37.594 4.281 1 96.25 355 SER B CA 1
ATOM 7314 C C . SER B 1 355 ? 24.953 38.156 5.668 1 96.25 355 SER B C 1
ATOM 7316 O O . SER B 1 355 ? 24.281 39.188 5.797 1 96.25 355 SER B O 1
ATOM 7318 N N . PHE B 1 356 ? 25.375 37.406 6.711 1 95.5 356 PHE B N 1
ATOM 7319 C CA . PHE B 1 356 ? 25.266 37.906 8.086 1 95.5 356 PHE B CA 1
ATOM 7320 C C . PHE B 1 356 ? 26.125 37.062 9.023 1 95.5 356 PHE B C 1
ATOM 7322 O O . PHE B 1 356 ? 26.594 36 8.648 1 95.5 356 PHE B O 1
ATOM 7329 N N . THR B 1 357 ? 26.406 37.625 10.141 1 95.5 357 THR B N 1
ATOM 7330 C CA . THR B 1 357 ? 27.219 36.938 11.141 1 95.5 357 THR B CA 1
ATOM 7331 C C . THR B 1 357 ? 26.5 36.906 12.484 1 95.5 357 THR B C 1
ATOM 7333 O O . THR B 1 357 ? 25.828 37.844 12.867 1 95.5 357 THR B O 1
ATOM 7336 N N . VAL B 1 358 ? 26.625 35.781 13.102 1 95.19 358 VAL B N 1
ATOM 7337 C CA . VAL B 1 358 ? 26.078 35.562 14.445 1 95.19 358 VAL B CA 1
ATOM 7338 C C . VAL B 1 358 ? 27.203 35.125 15.383 1 95.19 358 VAL B C 1
ATOM 7340 O O . VAL B 1 358 ? 27.891 34.156 15.117 1 95.19 358 VAL B O 1
ATOM 7343 N N . LYS B 1 359 ? 27.375 35.906 16.438 1 94.5 359 LYS B N 1
ATOM 7344 C CA . LYS B 1 359 ? 28.422 35.562 17.406 1 94.5 359 LYS B CA 1
ATOM 7345 C C . LYS B 1 359 ? 27.953 34.469 18.344 1 94.5 359 LYS B C 1
ATOM 7347 O O . LYS B 1 359 ? 26.75 34.25 18.531 1 94.5 359 LYS B O 1
ATOM 7352 N N . ALA B 1 360 ? 28.969 33.812 18.953 1 94.94 360 ALA B N 1
ATOM 7353 C CA . ALA B 1 360 ? 28.656 32.719 19.891 1 94.94 360 ALA B CA 1
ATOM 7354 C C . ALA B 1 360 ? 27.797 33.25 21.047 1 94.94 360 ALA B C 1
ATOM 7356 O O . ALA B 1 360 ? 28.094 34.281 21.641 1 94.94 360 ALA B O 1
ATOM 7357 N N . GLY B 1 361 ? 26.656 32.562 21.266 1 92.31 361 GLY B N 1
ATOM 7358 C CA . GLY B 1 361 ? 25.797 32.875 22.391 1 92.31 361 GLY B CA 1
ATOM 7359 C C . GLY B 1 361 ? 24.688 33.875 22.031 1 92.31 361 GLY B C 1
ATOM 7360 O O . GLY B 1 361 ? 23.797 34.094 22.844 1 92.31 361 GLY B O 1
ATOM 7361 N N . GLN B 1 362 ? 24.719 34.375 20.812 1 93.31 362 GLN B N 1
ATOM 7362 C CA . GLN B 1 362 ? 23.734 35.375 20.375 1 93.31 362 GLN B CA 1
ATOM 7363 C C . GLN B 1 362 ? 22.453 34.688 19.906 1 93.31 362 GLN B C 1
ATOM 7365 O O . GLN B 1 362 ? 22.484 33.562 19.375 1 93.31 362 GLN B O 1
ATOM 7370 N N . THR B 1 363 ? 21.359 35.344 20.172 1 93 363 THR B N 1
ATOM 7371 C CA . THR B 1 363 ? 20.062 34.875 19.688 1 93 363 THR B CA 1
ATOM 7372 C C . THR B 1 363 ? 19.609 35.75 18.516 1 93 363 THR B C 1
ATOM 7374 O O . THR B 1 363 ? 19.516 36.969 18.625 1 93 363 THR B O 1
ATOM 7377 N N . ILE B 1 364 ? 19.359 35.094 17.391 1 93 364 ILE B N 1
ATOM 7378 C CA . ILE B 1 364 ? 18.906 35.781 16.203 1 93 364 ILE B CA 1
ATOM 7379 C C . ILE B 1 364 ? 17.469 35.344 15.867 1 93 364 ILE B C 1
ATOM 7381 O O . ILE B 1 364 ? 17.172 34.156 15.844 1 93 364 ILE B O 1
ATOM 7385 N N . ALA B 1 365 ? 16.609 36.312 15.695 1 91.69 365 ALA B N 1
ATOM 7386 C CA . ALA B 1 365 ? 15.234 36.031 15.266 1 91.69 365 ALA B CA 1
ATOM 7387 C C . ALA B 1 365 ? 15.086 36.281 13.758 1 91.69 365 ALA B C 1
ATOM 7389 O O . ALA B 1 365 ? 15.461 37.344 13.25 1 91.69 365 ALA B O 1
ATOM 7390 N N . ILE B 1 366 ? 14.648 35.312 13.141 1 91 366 ILE B N 1
ATOM 7391 C CA . ILE B 1 366 ? 14.398 35.406 11.703 1 91 366 ILE B CA 1
ATOM 7392 C C . ILE B 1 366 ? 12.906 35.656 11.461 1 91 366 ILE B C 1
ATOM 7394 O O . ILE B 1 366 ? 12.07 34.812 11.852 1 91 366 ILE B O 1
ATOM 7398 N N . VAL B 1 367 ? 12.609 36.812 10.852 1 86.12 367 VAL B N 1
ATOM 7399 C CA . VAL B 1 367 ? 11.219 37.188 10.633 1 86.12 367 VAL B CA 1
ATOM 7400 C C . VAL B 1 367 ? 11.016 37.562 9.164 1 86.12 367 VAL B C 1
ATOM 7402 O O . VAL B 1 367 ? 11.969 37.906 8.469 1 86.12 367 VAL B O 1
ATOM 7405 N N . GLY B 1 368 ? 9.867 37.406 8.703 1 80.38 368 GLY B N 1
ATOM 7406 C CA . GLY B 1 368 ? 9.508 37.719 7.328 1 80.38 368 GLY B CA 1
ATOM 7407 C C . GLY B 1 368 ? 8.211 37.031 6.891 1 80.38 368 GLY B C 1
ATOM 7408 O O . GLY B 1 368 ? 7.676 36.188 7.594 1 80.38 368 GLY B O 1
ATOM 7409 N N . PRO B 1 369 ? 7.723 37.469 5.816 1 72.88 369 PRO B N 1
ATOM 7410 C CA . PRO B 1 369 ? 6.496 36.844 5.309 1 72.88 369 PRO B CA 1
ATOM 7411 C C . PRO B 1 369 ? 6.688 35.375 4.93 1 72.88 369 PRO B C 1
ATOM 7413 O O . PRO B 1 369 ? 7.824 34.906 4.875 1 72.88 369 PRO B O 1
ATOM 7416 N N . THR B 1 370 ? 5.586 34.75 4.848 1 65.25 370 THR B N 1
ATOM 7417 C CA . THR B 1 370 ? 5.637 33.344 4.414 1 65.25 370 THR B CA 1
ATOM 7418 C C . THR B 1 370 ? 6.305 33.25 3.049 1 65.25 370 THR B C 1
ATOM 7420 O O . THR B 1 370 ? 6.035 34.031 2.148 1 65.25 370 THR B O 1
ATOM 7423 N N . GLY B 1 371 ? 7.188 32.312 2.92 1 69.25 371 GLY B N 1
ATOM 7424 C CA . GLY B 1 371 ? 7.883 32.125 1.66 1 69.25 371 GLY B CA 1
ATOM 7425 C C . GLY B 1 371 ? 9.117 32.969 1.507 1 69.25 371 GLY B C 1
ATOM 7426 O O . GLY B 1 371 ? 9.766 32.969 0.46 1 69.25 371 GLY B O 1
ATOM 7427 N N . ALA B 1 372 ? 9.422 33.719 2.535 1 76.19 372 ALA B N 1
ATOM 7428 C CA . ALA B 1 372 ? 10.539 34.625 2.443 1 76.19 372 ALA B CA 1
ATOM 7429 C C . ALA B 1 372 ? 11.875 33.906 2.432 1 76.19 372 ALA B C 1
ATOM 7431 O O . ALA B 1 372 ? 12.906 34.469 2.074 1 76.19 372 ALA B O 1
ATOM 7432 N N . GLY B 1 373 ? 11.883 32.562 2.748 1 80.44 373 GLY B N 1
ATOM 7433 C CA . GLY B 1 373 ? 13.117 31.812 2.73 1 80.44 373 GLY B CA 1
ATOM 7434 C C . GLY B 1 373 ? 13.633 31.469 4.117 1 80.44 373 GLY B C 1
ATOM 7435 O O . GLY B 1 373 ? 14.766 31.016 4.27 1 80.44 373 GLY B O 1
ATOM 7436 N N . LYS B 1 374 ? 12.898 31.672 5.16 1 84.94 374 LYS B N 1
ATOM 7437 C CA . LYS B 1 374 ? 13.312 31.469 6.543 1 84.94 374 LYS B CA 1
ATOM 7438 C C . LYS B 1 374 ? 13.734 30.016 6.781 1 84.94 374 LYS B C 1
ATOM 7440 O O . LYS B 1 374 ? 14.828 29.75 7.285 1 84.94 374 LYS B O 1
ATOM 7445 N N . THR B 1 375 ? 12.875 29.094 6.383 1 77.5 375 THR B N 1
ATOM 7446 C CA . THR B 1 375 ? 13.148 27.672 6.566 1 77.5 375 THR B CA 1
ATOM 7447 C C . THR B 1 375 ? 14.328 27.234 5.707 1 77.5 375 THR B C 1
ATOM 7449 O O . THR B 1 375 ? 15.102 26.359 6.109 1 77.5 375 THR B O 1
ATOM 7452 N N . THR B 1 376 ? 14.453 27.812 4.535 1 83.44 376 THR B N 1
ATOM 7453 C CA . THR B 1 376 ? 15.578 27.516 3.65 1 83.44 376 THR B CA 1
ATOM 7454 C C . THR B 1 376 ? 16.906 27.859 4.32 1 83.44 376 THR B C 1
ATOM 7456 O O . THR B 1 376 ? 17.875 27.109 4.203 1 83.44 376 THR B O 1
ATOM 7459 N N . LEU B 1 377 ? 16.891 28.953 4.977 1 89.69 377 LEU B N 1
ATOM 7460 C CA . LEU B 1 377 ? 18.094 29.391 5.66 1 89.69 377 LEU B CA 1
ATOM 7461 C C . LEU B 1 377 ? 18.531 28.359 6.711 1 89.69 377 LEU B C 1
ATOM 7463 O O . LEU B 1 377 ? 19.703 28.016 6.809 1 89.69 377 LEU B O 1
ATOM 7467 N N . ILE B 1 378 ? 17.609 27.891 7.453 1 87.44 378 ILE B N 1
ATOM 7468 C CA . ILE B 1 378 ? 17.875 26.922 8.508 1 87.44 378 ILE B CA 1
ATOM 7469 C C . ILE B 1 378 ? 18.312 25.594 7.883 1 87.44 378 ILE B C 1
ATOM 7471 O O . ILE B 1 378 ? 19.203 24.922 8.398 1 87.44 378 ILE B O 1
ATOM 7475 N N . ASN B 1 379 ? 17.734 25.25 6.832 1 84.56 379 ASN B N 1
ATOM 7476 C CA . ASN B 1 379 ? 18.078 24.016 6.141 1 84.56 379 ASN B CA 1
ATOM 7477 C C . ASN B 1 379 ? 19.5 24.062 5.582 1 84.56 379 ASN B C 1
ATOM 7479 O O . ASN B 1 379 ? 20.188 23.031 5.543 1 84.56 379 ASN B O 1
ATOM 7483 N N . LEU B 1 380 ? 19.859 25.188 5.133 1 88.94 380 LEU B N 1
ATOM 7484 C CA . LEU B 1 380 ? 21.219 25.359 4.641 1 88.94 380 LEU B CA 1
ATOM 7485 C C . LEU B 1 380 ? 22.234 25.266 5.781 1 88.94 380 LEU B C 1
ATOM 7487 O O . LEU B 1 380 ? 23.297 24.672 5.617 1 88.94 380 LEU B O 1
ATOM 7491 N N . LEU B 1 381 ? 21.828 25.828 6.887 1 91.69 381 LEU B N 1
ATOM 7492 C CA . LEU B 1 381 ? 22.703 25.766 8.055 1 91.69 381 LEU B CA 1
ATOM 7493 C C . LEU B 1 381 ? 22.922 24.328 8.5 1 91.69 381 LEU B C 1
ATOM 7495 O O . LEU B 1 381 ? 24.031 23.969 8.898 1 91.69 381 LEU B O 1
ATOM 7499 N N . GLN B 1 382 ? 21.922 23.531 8.398 1 87.5 382 GLN B N 1
ATOM 7500 C CA . GLN B 1 382 ? 21.984 22.141 8.82 1 87.5 382 GLN B CA 1
ATOM 7501 C C . GLN B 1 382 ? 22.5 21.25 7.691 1 87.5 382 GLN B C 1
ATOM 7503 O O . GLN B 1 382 ? 22.562 20.031 7.836 1 87.5 382 GLN B O 1
ATOM 7508 N N . ARG B 1 383 ? 22.781 21.812 6.551 1 84.56 383 ARG B N 1
ATOM 7509 C CA . ARG B 1 383 ? 23.281 21.141 5.359 1 84.56 383 ARG B CA 1
ATOM 7510 C C . ARG B 1 383 ? 22.297 20.109 4.844 1 84.56 383 ARG B C 1
ATOM 7512 O O . ARG B 1 383 ? 22.688 19 4.473 1 84.56 383 ARG B O 1
ATOM 7519 N N . VAL B 1 384 ? 21.094 20.422 5.07 1 76 384 VAL B N 1
ATOM 7520 C CA . VAL B 1 384 ? 20.047 19.672 4.379 1 76 384 VAL B CA 1
ATOM 7521 C C . VAL B 1 384 ? 20.141 19.922 2.875 1 76 384 VAL B C 1
ATOM 7523 O O . VAL B 1 384 ? 19.922 19.016 2.074 1 76 384 VAL B O 1
ATOM 7526 N N . HIS B 1 385 ? 20.438 21.203 2.578 1 76.69 385 HIS B N 1
ATOM 7527 C CA . HIS B 1 385 ? 20.781 21.656 1.234 1 76.69 385 HIS B CA 1
ATOM 7528 C C . HIS B 1 385 ? 22.172 22.266 1.201 1 76.69 385 HIS B C 1
ATOM 7530 O O . HIS B 1 385 ? 22.656 22.797 2.211 1 76.69 385 HIS B O 1
ATOM 7536 N N . GLU B 1 386 ? 22.703 22.078 0.04 1 83.25 386 GLU B N 1
ATOM 7537 C CA . GLU B 1 386 ? 23.984 22.766 -0.157 1 83.25 386 GLU B CA 1
ATOM 7538 C C . GLU B 1 386 ? 23.781 24.078 -0.909 1 83.25 386 GLU B C 1
ATOM 7540 O O . GLU B 1 386 ? 22.984 24.156 -1.843 1 83.25 386 GLU B O 1
ATOM 7545 N N . PRO B 1 387 ? 24.438 25.047 -0.354 1 89.88 387 PRO B N 1
ATOM 7546 C CA . PRO B 1 387 ? 24.344 26.312 -1.066 1 89.88 387 PRO B CA 1
ATOM 7547 C C . PRO B 1 387 ? 24.891 26.25 -2.486 1 89.88 387 PRO B C 1
ATOM 7549 O O . PRO B 1 387 ? 25.875 25.531 -2.732 1 89.88 387 PRO B O 1
ATOM 7552 N N . GLN B 1 388 ? 24.297 26.891 -3.412 1 89.44 388 GLN B N 1
ATOM 7553 C CA . GLN B 1 388 ? 24.766 26.953 -4.793 1 89.44 388 GLN B CA 1
ATOM 7554 C C . GLN B 1 388 ? 25.906 27.953 -4.941 1 89.44 388 GLN B C 1
ATOM 7556 O O . GLN B 1 388 ? 26.812 27.734 -5.746 1 89.44 388 GLN B O 1
ATOM 7561 N N . GLN B 1 389 ? 25.766 29.047 -4.254 1 93.5 389 GLN B N 1
ATOM 7562 C CA . GLN B 1 389 ? 26.812 30.062 -4.18 1 93.5 389 GLN B CA 1
ATOM 7563 C C . GLN B 1 389 ? 27.062 30.5 -2.734 1 93.5 389 GLN B C 1
ATOM 7565 O O . GLN B 1 389 ? 26.156 30.391 -1.891 1 93.5 389 GLN B O 1
ATOM 7570 N N . GLY B 1 390 ? 28.281 30.766 -2.496 1 94.38 390 GLY B N 1
ATOM 7571 C CA . GLY B 1 390 ? 28.641 31.219 -1.163 1 94.38 390 GLY B CA 1
ATOM 7572 C C . GLY B 1 390 ? 29.031 30.094 -0.228 1 94.38 390 GLY B C 1
ATOM 7573 O O . GLY B 1 390 ? 29.281 28.969 -0.671 1 94.38 390 GLY B O 1
ATOM 7574 N N . GLN B 1 391 ? 29.266 30.484 1.021 1 95.62 391 GLN B N 1
ATOM 7575 C CA . GLN B 1 391 ? 29.656 29.484 2.004 1 95.62 391 GLN B CA 1
ATOM 7576 C C . GLN B 1 391 ? 29.094 29.812 3.381 1 95.62 391 GLN B C 1
ATOM 7578 O O . GLN B 1 391 ? 28.797 30.969 3.68 1 95.62 391 GLN B O 1
ATOM 7583 N N . ILE B 1 392 ? 28.859 28.828 4.133 1 95.94 392 ILE B N 1
ATOM 7584 C CA . ILE B 1 392 ? 28.453 28.953 5.527 1 95.94 392 ILE B CA 1
ATOM 7585 C C . ILE B 1 392 ? 29.562 28.438 6.438 1 95.94 392 ILE B C 1
ATOM 7587 O O . ILE B 1 392 ? 30.078 27.344 6.23 1 95.94 392 ILE B O 1
ATOM 7591 N N . LEU B 1 393 ? 29.922 29.312 7.344 1 96.06 393 LEU B N 1
ATOM 7592 C CA . LEU B 1 393 ? 31.016 28.969 8.234 1 96.06 393 LEU B CA 1
ATOM 7593 C C . LEU B 1 393 ? 30.531 28.828 9.672 1 96.06 393 LEU B C 1
ATOM 7595 O O . LEU B 1 393 ? 29.688 29.609 10.133 1 96.06 393 LEU B O 1
ATOM 7599 N N . ILE B 1 394 ? 31.047 27.844 10.344 1 95.5 394 ILE B N 1
ATOM 7600 C CA . ILE B 1 394 ? 30.859 27.688 11.781 1 95.5 394 ILE B CA 1
ATOM 7601 C C . ILE B 1 394 ? 32.219 27.688 12.484 1 95.5 394 ILE B C 1
ATOM 7603 O O . ILE B 1 394 ? 33.062 26.828 12.227 1 95.5 394 ILE B O 1
ATOM 7607 N N . ASP B 1 395 ? 32.438 28.625 13.32 1 94.94 395 ASP B N 1
ATOM 7608 C CA . ASP B 1 395 ? 33.719 28.828 13.977 1 94.94 395 ASP B CA 1
ATOM 7609 C C . ASP B 1 395 ? 34.844 28.875 12.961 1 94.94 395 ASP B C 1
ATOM 7611 O O . ASP B 1 395 ? 35.906 28.266 13.156 1 94.94 395 ASP B O 1
ATOM 7615 N N . GLY B 1 396 ? 34.531 29.391 11.859 1 91.88 396 GLY B N 1
ATOM 7616 C CA . GLY B 1 396 ? 35.531 29.609 10.836 1 91.88 396 GLY B CA 1
ATOM 7617 C C . GLY B 1 396 ? 35.656 28.438 9.875 1 91.88 396 GLY B C 1
ATOM 7618 O O . GLY B 1 396 ? 36.312 28.547 8.836 1 91.88 396 GLY B O 1
ATOM 7619 N N . ALA B 1 397 ? 35.125 27.344 10.141 1 92.94 397 ALA B N 1
ATOM 7620 C CA . ALA B 1 397 ? 35.188 26.172 9.281 1 92.94 397 ALA B CA 1
ATOM 7621 C C . ALA B 1 397 ? 34 26.109 8.32 1 92.94 397 ALA B C 1
ATOM 7623 O O . ALA B 1 397 ? 32.844 26.266 8.742 1 92.94 397 ALA B O 1
ATOM 7624 N N . ASP B 1 398 ? 34.312 25.828 7.113 1 93.62 398 ASP B N 1
ATOM 7625 C CA . ASP B 1 398 ? 33.25 25.672 6.113 1 93.62 398 ASP B CA 1
ATOM 7626 C C . ASP B 1 398 ? 32.469 24.375 6.324 1 93.62 398 ASP B C 1
ATOM 7628 O O . ASP B 1 398 ? 33.062 23.297 6.414 1 93.62 398 ASP B O 1
ATOM 7632 N N . ILE B 1 399 ? 31.188 24.484 6.355 1 91.81 399 ILE B N 1
ATOM 7633 C CA . ILE B 1 399 ? 30.359 23.328 6.691 1 91.81 399 ILE B CA 1
ATOM 7634 C C . ILE B 1 399 ? 30.438 22.281 5.57 1 91.81 399 ILE B C 1
ATOM 7636 O O . ILE B 1 399 ? 30.141 21.109 5.785 1 91.81 399 ILE B O 1
ATOM 7640 N N . SER B 1 400 ? 30.859 22.703 4.375 1 88.75 400 SER B N 1
ATOM 7641 C CA . SER B 1 400 ? 31 21.766 3.264 1 88.75 400 SER B CA 1
ATOM 7642 C C . SER B 1 400 ? 32.219 20.859 3.463 1 88.75 400 SER B C 1
ATOM 7644 O O . SER B 1 400 ? 32.312 19.797 2.857 1 88.75 400 SER B O 1
ATOM 7646 N N . THR B 1 401 ? 33.125 21.266 4.336 1 88.81 401 THR B N 1
ATOM 7647 C CA . THR B 1 401 ? 34.375 20.516 4.539 1 88.81 401 THR B CA 1
ATOM 7648 C C . THR B 1 401 ? 34.312 19.688 5.816 1 88.81 401 THR B C 1
ATOM 7650 O O . THR B 1 401 ? 35.281 19.016 6.18 1 88.81 401 THR B O 1
ATOM 7653 N N . ILE B 1 402 ? 33.25 19.75 6.465 1 89.56 402 ILE B N 1
ATOM 7654 C CA . ILE B 1 402 ? 33.094 19 7.711 1 89.56 402 ILE B CA 1
ATOM 7655 C C . ILE B 1 402 ? 32.094 17.859 7.512 1 89.56 402 ILE B C 1
ATOM 7657 O O . ILE B 1 402 ? 31.297 17.875 6.578 1 89.56 402 ILE B O 1
ATOM 7661 N N . THR B 1 403 ? 32.312 16.859 8.383 1 88.19 403 THR B N 1
ATOM 7662 C CA . THR B 1 403 ? 31.391 15.719 8.297 1 88.19 403 THR B CA 1
ATOM 7663 C C . THR B 1 403 ? 29.984 16.109 8.711 1 88.19 403 THR B C 1
ATOM 7665 O O . THR B 1 403 ? 29.812 16.906 9.641 1 88.19 403 THR B O 1
ATOM 7668 N N . ARG B 1 404 ? 28.984 15.539 8.055 1 84.69 404 ARG B N 1
ATOM 7669 C CA . ARG B 1 404 ? 27.578 15.82 8.383 1 84.69 404 ARG B CA 1
ATOM 7670 C C . ARG B 1 404 ? 27.266 15.398 9.812 1 84.69 404 ARG B C 1
ATOM 7672 O O . ARG B 1 404 ? 26.469 16.047 10.5 1 84.69 404 ARG B O 1
ATOM 7679 N N . GLN B 1 405 ? 27.906 14.375 10.219 1 85.88 405 GLN B N 1
ATOM 7680 C CA . GLN B 1 405 ? 27.672 13.859 11.562 1 85.88 405 GLN B CA 1
ATOM 7681 C C . GLN B 1 405 ? 28.109 14.859 12.625 1 85.88 405 GLN B C 1
ATOM 7683 O O . GLN B 1 405 ? 27.359 15.156 13.555 1 85.88 405 GLN B O 1
ATOM 7688 N N . SER B 1 406 ? 29.312 15.336 12.422 1 89.44 406 SER B N 1
ATOM 7689 C CA . SER B 1 406 ? 29.844 16.281 13.398 1 89.44 406 SER B CA 1
ATOM 7690 C C . SER B 1 406 ? 29.078 17.609 13.367 1 89.44 406 SER B C 1
ATOM 7692 O O . SER B 1 406 ? 28.875 18.234 14.406 1 89.44 406 SER B O 1
ATOM 7694 N N . LEU B 1 407 ? 28.641 17.969 12.211 1 90.56 407 LEU B N 1
ATOM 7695 C CA . LEU B 1 407 ? 27.859 19.188 12.078 1 90.56 407 LEU B CA 1
ATOM 7696 C C . LEU B 1 407 ? 26.516 19.047 12.789 1 90.56 407 LEU B C 1
ATOM 7698 O O . LEU B 1 407 ? 26.141 19.922 13.586 1 90.56 407 LEU B O 1
ATOM 7702 N N . ARG B 1 408 ? 25.922 18 12.578 1 88.12 408 ARG B N 1
ATOM 7703 C CA . ARG B 1 408 ? 24.578 17.797 13.125 1 88.12 408 ARG B CA 1
ATOM 7704 C C . ARG B 1 408 ? 24.641 17.516 14.617 1 88.12 408 ARG B C 1
ATOM 7706 O O . ARG B 1 408 ? 23.672 17.781 15.344 1 88.12 408 ARG B O 1
ATOM 7713 N N . ASN B 1 409 ? 25.75 17.031 15.039 1 90.06 409 ASN B N 1
ATOM 7714 C CA . ASN B 1 409 ? 25.938 16.875 16.484 1 90.06 409 ASN B CA 1
ATOM 7715 C C . ASN B 1 409 ? 26.031 18.234 17.172 1 90.06 409 ASN B C 1
ATOM 7717 O O . ASN B 1 409 ? 25.703 18.344 18.359 1 90.06 409 ASN B O 1
ATOM 7721 N N . SER B 1 410 ? 26.391 19.172 16.422 1 93 410 SER B N 1
ATOM 7722 C CA . SER B 1 410 ? 26.609 20.5 17 1 93 410 SER B CA 1
ATOM 7723 C C . SER B 1 410 ? 25.344 21.359 16.906 1 93 410 SER B C 1
ATOM 7725 O O . SER B 1 410 ? 25.312 22.484 17.406 1 93 410 SER B O 1
ATOM 7727 N N . ILE B 1 411 ? 24.359 20.812 16.328 1 93.06 411 ILE B N 1
ATOM 7728 C CA . ILE B 1 411 ? 23.141 21.578 16.141 1 93.06 411 ILE B CA 1
ATOM 7729 C C . ILE B 1 411 ? 21.953 20.812 16.719 1 93.06 411 ILE B C 1
ATOM 7731 O O . ILE B 1 411 ? 21.766 19.625 16.422 1 93.06 411 ILE B O 1
ATOM 7735 N N . ALA B 1 412 ? 21.203 21.375 17.609 1 91.94 412 ALA B N 1
ATOM 7736 C CA . ALA B 1 412 ? 19.922 20.844 18.062 1 91.94 412 ALA B CA 1
ATOM 7737 C C . ALA B 1 412 ? 18.766 21.609 17.422 1 91.94 412 ALA B C 1
ATOM 7739 O O . ALA B 1 412 ? 18.703 22.828 17.484 1 91.94 412 ALA B O 1
ATOM 7740 N N . THR B 1 413 ? 17.906 20.875 16.797 1 90.25 413 THR B N 1
ATOM 7741 C CA . THR B 1 413 ? 16.828 21.516 16.047 1 90.25 413 THR B CA 1
ATOM 7742 C C . THR B 1 413 ? 15.461 21.094 16.594 1 90.25 413 THR B C 1
ATOM 7744 O O . THR B 1 413 ? 15.242 19.922 16.906 1 90.25 413 THR B O 1
ATOM 7747 N N . VAL B 1 414 ? 14.656 22.062 16.828 1 87.38 414 VAL B N 1
ATOM 7748 C CA . VAL B 1 414 ? 13.242 21.844 17.094 1 87.38 414 VAL B CA 1
ATOM 7749 C C . VAL B 1 414 ? 12.414 22.266 15.883 1 87.38 414 VAL B C 1
ATOM 7751 O O . VAL B 1 414 ? 12.328 23.453 15.562 1 87.38 414 VAL B O 1
ATOM 7754 N N . PHE B 1 415 ? 11.82 21.328 15.289 1 82.81 415 PHE B N 1
ATOM 7755 C CA . PHE B 1 415 ? 11.102 21.547 14.047 1 82.81 415 PHE B CA 1
ATOM 7756 C C . PHE B 1 415 ? 9.688 22.047 14.32 1 82.81 415 PHE B C 1
ATOM 7758 O O . PHE B 1 415 ? 9.172 21.891 15.438 1 82.81 415 PHE B O 1
ATOM 7765 N N . GLN B 1 416 ? 9.156 22.672 13.227 1 72.19 416 GLN B N 1
ATOM 7766 C CA . GLN B 1 416 ? 7.754 23.062 13.297 1 72.19 416 GLN B CA 1
ATOM 7767 C C . GLN B 1 416 ? 6.852 21.859 13.508 1 72.19 416 GLN B C 1
ATOM 7769 O O . GLN B 1 416 ? 5.965 21.875 14.359 1 72.19 416 GLN B O 1
ATOM 7774 N N . ASP B 1 417 ? 7.188 20.859 12.758 1 73.94 417 ASP B N 1
ATOM 7775 C CA . ASP B 1 417 ? 6.57 19.547 12.977 1 73.94 417 ASP B CA 1
ATOM 7776 C C . ASP B 1 417 ? 7.461 18.672 13.844 1 73.94 417 ASP B C 1
ATOM 7778 O O . ASP B 1 417 ? 8.5 18.188 13.383 1 73.94 417 ASP B O 1
ATOM 7782 N N . ALA B 1 418 ? 7.086 18.547 15.188 1 79.75 418 ALA B N 1
ATOM 7783 C CA . ALA B 1 418 ? 7.922 17.938 16.219 1 79.75 418 ALA B CA 1
ATOM 7784 C C . ALA B 1 418 ? 8.258 16.484 15.844 1 79.75 418 ALA B C 1
ATOM 7786 O O . ALA B 1 418 ? 9.195 15.906 16.391 1 79.75 418 ALA B O 1
ATOM 7787 N N . GLY B 1 419 ? 7.91 15.953 14.812 1 83.69 419 GLY B N 1
ATOM 7788 C CA . GLY B 1 419 ? 8.164 14.562 14.461 1 83.69 419 GLY B CA 1
ATOM 7789 C C . GLY B 1 419 ? 8.281 13.656 15.664 1 83.69 419 GLY B C 1
ATOM 7790 O O . GLY B 1 419 ? 9.102 13.898 16.562 1 83.69 419 GLY B O 1
ATOM 7791 N N . ILE B 1 420 ? 7.523 12.727 15.953 1 88.25 420 ILE B N 1
ATOM 7792 C CA . ILE B 1 420 ? 7.527 11.797 17.078 1 88.25 420 ILE B CA 1
ATOM 7793 C C . ILE B 1 420 ? 7.531 10.359 16.562 1 88.25 420 ILE B C 1
ATOM 7795 O O . ILE B 1 420 ? 6.688 9.984 15.734 1 88.25 420 ILE B O 1
ATOM 7799 N N . LEU B 1 421 ? 8.539 9.617 17.016 1 90.06 421 LEU B N 1
ATOM 7800 C CA . LEU B 1 421 ? 8.625 8.219 16.594 1 90.06 421 LEU B CA 1
ATOM 7801 C C . LEU B 1 421 ? 7.664 7.352 17.406 1 90.06 421 LEU B C 1
ATOM 7803 O O . LEU B 1 421 ? 7.305 7.695 18.531 1 90.06 421 LEU B O 1
ATOM 7807 N N . ASN B 1 422 ? 7.246 6.293 16.797 1 88.38 422 ASN B N 1
ATOM 7808 C CA . ASN B 1 422 ? 6.316 5.371 17.438 1 88.38 422 ASN B CA 1
ATOM 7809 C C . ASN B 1 422 ? 7.008 4.543 18.516 1 88.38 422 ASN B C 1
ATOM 7811 O O . ASN B 1 422 ? 7.242 3.346 18.344 1 88.38 422 ASN B O 1
ATOM 7815 N N . ARG B 1 423 ? 7.285 5.141 19.594 1 91.25 423 ARG B N 1
ATOM 7816 C CA . ARG B 1 423 ? 7.926 4.566 20.781 1 91.25 423 ARG B CA 1
ATOM 7817 C C . ARG B 1 423 ? 7.461 5.262 22.047 1 91.25 423 ARG B C 1
ATOM 7819 O O . ARG B 1 423 ? 6.492 6.02 22.031 1 91.25 423 ARG B O 1
ATOM 7826 N N . SER B 1 424 ? 8.133 4.965 23.172 1 93.25 424 SER B N 1
ATOM 7827 C CA . SER B 1 424 ? 7.762 5.582 24.453 1 93.25 424 SER B CA 1
ATOM 7828 C C . SER B 1 424 ? 8.195 7.043 24.5 1 93.25 424 SER B C 1
ATOM 7830 O O . SER B 1 424 ? 9.039 7.473 23.703 1 93.25 424 SER B O 1
ATOM 7832 N N . ILE B 1 425 ? 7.559 7.77 25.406 1 94.38 425 ILE B N 1
ATOM 7833 C CA . ILE B 1 425 ? 7.941 9.164 25.609 1 94.38 425 ILE B CA 1
ATOM 7834 C C . ILE B 1 425 ? 9.422 9.234 25.969 1 94.38 425 ILE B C 1
ATOM 7836 O O . ILE B 1 425 ? 10.156 10.07 25.453 1 94.38 425 ILE B O 1
ATOM 7840 N N . ALA B 1 426 ? 9.836 8.312 26.828 1 94.88 426 ALA B N 1
ATOM 7841 C CA . ALA B 1 426 ? 11.234 8.281 27.266 1 94.88 426 ALA B CA 1
ATOM 7842 C C . ALA B 1 426 ? 12.172 8.055 26.078 1 94.88 426 ALA B C 1
ATOM 7844 O O . ALA B 1 426 ? 13.195 8.719 25.969 1 94.88 426 ALA B O 1
ATOM 7845 N N . ASP B 1 427 ? 11.82 7.184 25.234 1 92.94 427 ASP B N 1
ATOM 7846 C CA . ASP B 1 427 ? 12.672 6.844 24.094 1 92.94 427 ASP B CA 1
ATOM 7847 C C . ASP B 1 427 ? 12.719 7.988 23.094 1 92.94 427 ASP B C 1
ATOM 7849 O O . ASP B 1 427 ? 13.727 8.188 22.406 1 92.94 427 ASP B O 1
ATOM 7853 N N . ASN B 1 428 ? 11.609 8.672 22.969 1 94.69 428 ASN B N 1
ATOM 7854 C CA . ASN B 1 428 ? 11.594 9.828 22.078 1 94.69 428 ASN B CA 1
ATOM 7855 C C . ASN B 1 428 ? 12.516 10.938 22.578 1 94.69 428 ASN B C 1
ATOM 7857 O O . ASN B 1 428 ? 13.188 11.594 21.797 1 94.69 428 ASN B O 1
ATOM 7861 N N . ILE B 1 429 ? 12.492 11.094 23.891 1 94.69 429 ILE B N 1
ATOM 7862 C CA . ILE B 1 429 ? 13.375 12.102 24.469 1 94.69 429 ILE B CA 1
ATOM 7863 C C . ILE B 1 429 ? 14.828 11.641 24.359 1 94.69 42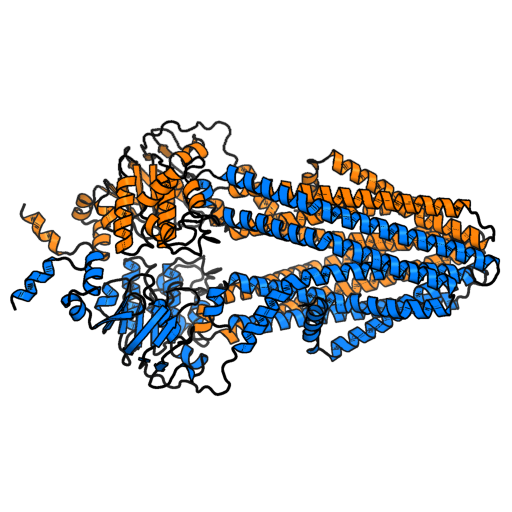9 ILE B C 1
ATOM 7865 O O . ILE B 1 429 ? 15.719 12.445 24.078 1 94.69 429 ILE B O 1
ATOM 7869 N N . ARG B 1 430 ? 15.055 10.375 24.5 1 94.31 430 ARG B N 1
ATOM 7870 C CA . ARG B 1 430 ? 16.391 9.789 24.484 1 94.31 430 ARG B CA 1
ATOM 7871 C C . ARG B 1 430 ? 17.031 9.938 23.109 1 94.31 430 ARG B C 1
ATOM 7873 O O . ARG B 1 430 ? 18.25 9.789 22.984 1 94.31 430 ARG B O 1
ATOM 7880 N N . ILE B 1 431 ? 16.297 10.258 22.125 1 92.12 431 ILE B N 1
ATOM 7881 C CA . ILE B 1 431 ? 16.828 10.5 20.781 1 92.12 431 ILE B CA 1
ATOM 7882 C C . ILE B 1 431 ? 17.859 11.617 20.828 1 92.12 431 ILE B C 1
ATOM 7884 O O . ILE B 1 431 ? 18.812 11.625 20.031 1 92.12 431 ILE B O 1
ATOM 7888 N N . GLY B 1 432 ? 17.688 12.531 21.766 1 92.12 432 GLY B N 1
ATOM 7889 C CA . GLY B 1 432 ? 18.625 13.633 21.922 1 92.12 432 GLY B CA 1
ATOM 7890 C C . GLY B 1 432 ? 20.016 13.18 22.312 1 92.12 432 GLY B C 1
ATOM 7891 O O . GLY B 1 432 ? 21.016 13.805 21.922 1 92.12 432 GLY B O 1
ATOM 7892 N N . ARG B 1 433 ? 20.062 12.203 23.141 1 91.88 433 ARG B N 1
ATOM 7893 C CA . ARG B 1 433 ? 21.312 11.609 23.594 1 91.88 433 ARG B CA 1
ATOM 7894 C C . ARG B 1 433 ? 21.125 10.133 23.922 1 91.88 433 ARG B C 1
ATOM 7896 O O . ARG B 1 433 ? 20.547 9.781 24.953 1 91.88 433 ARG B O 1
ATOM 7903 N N . GLU B 1 434 ? 21.703 9.289 23.172 1 86.19 434 GLU B N 1
ATOM 7904 C CA . GLU B 1 434 ? 21.469 7.852 23.203 1 86.19 434 GLU B CA 1
ATOM 7905 C C . GLU B 1 434 ? 21.812 7.277 24.578 1 86.19 434 GLU B C 1
ATOM 7907 O O . GLU B 1 434 ? 21.125 6.383 25.078 1 86.19 434 GLU B O 1
ATOM 7912 N N . ASN B 1 435 ? 22.844 7.75 25.203 1 88.69 435 ASN B N 1
ATOM 7913 C CA . ASN B 1 435 ? 23.312 7.172 26.453 1 88.69 435 ASN B CA 1
ATOM 7914 C C . ASN B 1 435 ? 22.797 7.953 27.656 1 88.69 435 ASN B C 1
ATOM 7916 O O . ASN B 1 435 ? 23.328 7.84 28.766 1 88.69 435 ASN B O 1
ATOM 7920 N N . ALA B 1 436 ? 21.703 8.703 27.391 1 93.06 436 ALA B N 1
ATOM 7921 C CA . ALA B 1 436 ? 21.156 9.477 28.5 1 93.06 436 ALA B CA 1
ATOM 7922 C C . ALA B 1 436 ? 20.516 8.57 29.547 1 93.06 436 ALA B C 1
ATOM 7924 O O . ALA B 1 436 ? 19.891 7.566 29.188 1 93.06 436 ALA B O 1
ATOM 7925 N N . THR B 1 437 ? 20.734 8.836 30.797 1 95.06 437 THR B N 1
ATOM 7926 C CA . THR B 1 437 ? 20.125 8.094 31.906 1 95.06 437 THR B CA 1
ATOM 7927 C C . THR B 1 437 ? 18.672 8.531 32.094 1 95.06 437 THR B C 1
ATOM 7929 O O . THR B 1 437 ? 18.25 9.562 31.594 1 95.06 437 THR B O 1
ATOM 7932 N N . ASP B 1 438 ? 18 7.777 32.875 1 94.56 438 ASP B N 1
ATOM 7933 C CA . ASP B 1 438 ? 16.594 8.094 33.156 1 94.56 438 ASP B CA 1
ATOM 7934 C C . ASP B 1 438 ? 16.484 9.414 33.906 1 94.56 438 ASP B C 1
ATOM 7936 O O . ASP B 1 438 ? 15.516 10.156 33.75 1 94.56 438 ASP B O 1
ATOM 7940 N N . GLU B 1 439 ? 17.453 9.609 34.656 1 94.38 439 GLU B N 1
ATOM 7941 C CA . GLU B 1 439 ? 17.469 10.875 35.406 1 94.38 439 GLU B CA 1
ATOM 7942 C C . GLU B 1 439 ? 17.625 12.062 34.438 1 94.38 439 GLU B C 1
ATOM 7944 O O . GLU B 1 439 ? 16.984 13.102 34.625 1 94.38 439 GLU B O 1
ATOM 7949 N N . ASP B 1 440 ? 18.469 11.859 33.5 1 94.69 440 ASP B N 1
ATOM 7950 C CA . ASP B 1 440 ? 18.656 12.914 32.5 1 94.69 440 ASP B CA 1
ATOM 7951 C C . ASP B 1 440 ? 17.359 13.195 31.734 1 94.69 440 ASP B C 1
ATOM 7953 O O . ASP B 1 440 ? 17.062 14.352 31.422 1 94.69 440 ASP B O 1
ATOM 7957 N N . ILE B 1 441 ? 16.641 12.188 31.453 1 95.44 441 ILE B N 1
ATOM 7958 C CA . ILE B 1 441 ? 15.398 12.289 30.703 1 95.44 441 ILE B CA 1
ATOM 7959 C C . ILE B 1 441 ? 14.359 13.055 31.531 1 95.44 441 ILE B C 1
ATOM 7961 O O . ILE B 1 441 ? 13.664 13.922 31 1 95.44 441 ILE B O 1
ATOM 7965 N N . VAL B 1 442 ? 14.312 12.758 32.812 1 95 442 VAL B N 1
ATOM 7966 C CA . VAL B 1 442 ? 13.359 13.406 33.688 1 95 442 VAL B CA 1
ATOM 7967 C C . VAL B 1 442 ? 13.695 14.891 33.812 1 95 442 VAL B C 1
ATOM 7969 O O . VAL B 1 442 ? 12.797 15.742 33.781 1 95 442 VAL B O 1
ATOM 7972 N N . LYS B 1 443 ? 14.945 15.172 33.906 1 91.38 443 LYS B N 1
ATOM 7973 C CA . LYS B 1 443 ? 15.391 16.562 34 1 91.38 443 LYS B CA 1
ATOM 7974 C C . LYS B 1 443 ? 15.055 17.344 32.75 1 91.38 443 LYS B C 1
ATOM 7976 O O . LYS B 1 443 ? 14.617 18.5 32.812 1 91.38 443 LYS B O 1
ATOM 7981 N N . ALA B 1 444 ? 15.312 16.734 31.609 1 92.31 444 ALA B N 1
ATOM 7982 C CA . ALA B 1 444 ? 15.016 17.391 30.344 1 92.31 444 ALA B CA 1
ATOM 7983 C C . ALA B 1 444 ? 13.516 17.609 30.188 1 92.31 444 ALA B C 1
ATOM 7985 O O . ALA B 1 444 ? 13.086 18.656 29.703 1 92.31 444 ALA B O 1
ATOM 7986 N N . ALA B 1 445 ? 12.742 16.641 30.609 1 93.62 445 ALA B N 1
ATOM 7987 C CA . ALA B 1 445 ? 11.289 16.766 30.547 1 93.62 445 ALA B CA 1
ATOM 7988 C C . ALA B 1 445 ? 10.789 17.875 31.453 1 93.62 445 ALA B C 1
ATOM 7990 O O . ALA B 1 445 ? 9.875 18.625 31.078 1 93.62 445 ALA B O 1
ATOM 7991 N N . GLU B 1 446 ? 11.328 17.953 32.562 1 89.75 446 GLU B N 1
ATOM 7992 C CA . GLU B 1 446 ? 10.969 19.016 33.5 1 89.75 446 GLU B CA 1
ATOM 7993 C C . GLU B 1 446 ? 11.305 20.391 32.938 1 89.75 446 GLU B C 1
ATOM 7995 O O . GLU B 1 446 ? 10.5 21.312 33.031 1 89.75 446 GLU B O 1
ATOM 8000 N N . ALA B 1 447 ? 12.438 20.422 32.406 1 86 447 ALA B N 1
ATOM 8001 C CA . ALA B 1 447 ? 12.875 21.688 31.812 1 86 447 ALA B CA 1
ATOM 8002 C C . ALA B 1 447 ? 11.961 22.109 30.656 1 86 447 ALA B C 1
ATOM 8004 O O . ALA B 1 447 ? 11.766 23.312 30.438 1 86 447 ALA B O 1
ATOM 8005 N N . ALA B 1 448 ? 11.445 21.188 29.984 1 88.19 448 ALA B N 1
ATOM 8006 C CA . ALA B 1 448 ? 10.57 21.469 28.844 1 88.19 448 ALA B CA 1
ATOM 8007 C C . ALA B 1 448 ? 9.109 21.562 29.281 1 88.19 448 ALA B C 1
ATOM 8009 O O . ALA B 1 448 ? 8.211 21.594 28.438 1 88.19 448 ALA B O 1
ATOM 8010 N N . ALA B 1 449 ? 8.836 21.531 30.562 1 85.06 449 ALA B N 1
ATOM 8011 C CA . ALA B 1 449 ? 7.488 21.594 31.125 1 85.06 449 ALA B CA 1
ATOM 8012 C C . ALA B 1 449 ? 6.629 20.438 30.609 1 85.06 449 ALA B C 1
ATOM 8014 O O . ALA B 1 449 ? 5.453 20.625 30.281 1 85.06 449 ALA B O 1
ATOM 8015 N N . ALA B 1 450 ? 7.254 19.344 30.453 1 88.94 450 ALA B N 1
ATOM 8016 C CA . ALA B 1 450 ? 6.531 18.188 29.922 1 88.94 450 ALA B CA 1
ATOM 8017 C C . ALA B 1 450 ? 6.168 17.203 31.031 1 88.94 450 ALA B C 1
ATOM 8019 O O . ALA B 1 450 ? 5.379 16.281 30.828 1 88.94 450 ALA B O 1
ATOM 8020 N N . THR B 1 451 ? 6.602 17.359 32.219 1 88.44 451 THR B N 1
ATOM 8021 C CA . THR B 1 451 ? 6.422 16.406 33.344 1 88.44 451 THR B CA 1
ATOM 8022 C C . THR B 1 451 ? 4.945 16.281 33.719 1 88.44 451 THR B C 1
ATOM 8024 O O . THR B 1 451 ? 4.473 15.195 34.031 1 88.44 451 THR B O 1
ATOM 8027 N N . ASP B 1 452 ? 4.297 17.344 33.688 1 81.44 452 ASP B N 1
ATOM 8028 C CA . ASP B 1 452 ? 2.906 17.375 34.125 1 81.44 452 ASP B CA 1
ATOM 8029 C C . ASP B 1 452 ? 2.051 16.406 33.312 1 81.44 452 ASP B C 1
ATOM 8031 O O . ASP B 1 452 ? 1.339 15.57 33.875 1 81.44 452 ASP B O 1
ATOM 8035 N N . PHE B 1 453 ? 2.156 16.547 31.938 1 80.94 453 PHE B N 1
ATOM 8036 C CA . PHE B 1 453 ? 1.287 15.695 31.125 1 80.94 453 PHE B CA 1
ATOM 8037 C C . PHE B 1 453 ? 1.813 14.266 31.094 1 80.94 453 PHE B C 1
ATOM 8039 O O . PHE B 1 453 ? 1.043 13.32 30.922 1 80.94 453 PHE B O 1
ATOM 8046 N N . ILE B 1 454 ? 3.113 14.062 31.344 1 91 454 ILE B N 1
ATOM 8047 C CA . ILE B 1 454 ? 3.701 12.727 31.344 1 91 454 ILE B CA 1
ATOM 8048 C C . ILE B 1 454 ? 3.264 11.961 32.594 1 91 454 ILE B C 1
ATOM 8050 O O . ILE B 1 454 ? 2.887 10.789 32.5 1 91 454 ILE B O 1
ATOM 8054 N N . GLU B 1 455 ? 3.291 12.656 33.656 1 86.5 455 GLU B N 1
ATOM 8055 C CA . GLU B 1 455 ? 2.951 12.031 34.938 1 86.5 455 GLU B CA 1
ATOM 8056 C C . GLU B 1 455 ? 1.446 11.812 35.062 1 86.5 455 GLU B C 1
ATOM 8058 O O . GLU B 1 455 ? 0.996 10.992 35.875 1 86.5 455 GLU B O 1
ATOM 8063 N N . SER B 1 456 ? 0.726 12.523 34.344 1 78.06 456 SER B N 1
ATOM 8064 C CA . SER B 1 456 ? -0.723 12.352 34.344 1 78.06 456 SER B CA 1
ATOM 8065 C C . SER B 1 456 ? -1.139 11.07 33.625 1 78.06 456 SER B C 1
ATOM 8067 O O . SER B 1 456 ? -2.258 10.586 33.812 1 78.06 456 SER B O 1
ATOM 8069 N N . ARG B 1 457 ? -0.287 10.609 32.938 1 82.31 457 ARG B N 1
ATOM 8070 C CA . ARG B 1 457 ? -0.577 9.375 32.219 1 82.31 457 ARG B CA 1
ATOM 8071 C C . ARG B 1 457 ? -0.245 8.148 33.062 1 82.31 457 ARG B C 1
ATOM 8073 O O . ARG B 1 457 ? 0.693 8.18 33.875 1 82.31 457 ARG B O 1
ATOM 8080 N N . LEU B 1 458 ? -0.906 6.992 32.844 1 81.62 458 LEU B N 1
ATOM 8081 C CA . LEU B 1 458 ? -0.76 5.773 33.625 1 81.62 458 LEU B CA 1
ATOM 8082 C C . LEU B 1 458 ? 0.644 5.195 33.5 1 81.62 458 LEU B C 1
ATOM 8084 O O . LEU B 1 458 ? 1.227 4.719 34.469 1 81.62 458 LEU B O 1
ATOM 8088 N N . SER B 1 459 ? 1.225 5.234 32.375 1 89.19 459 SER B N 1
ATOM 8089 C CA . SER B 1 459 ? 2.52 4.617 32.094 1 89.19 459 SER B CA 1
ATOM 8090 C C . SER B 1 459 ? 3.646 5.645 32.188 1 89.19 459 SER B C 1
ATOM 8092 O O . SER B 1 459 ? 4.812 5.309 31.953 1 89.19 459 SER B O 1
ATOM 8094 N N . GLY B 1 460 ? 3.248 6.859 32.406 1 91.38 460 GLY B N 1
ATOM 8095 C CA . GLY B 1 460 ? 4.246 7.906 32.562 1 91.38 460 GLY B CA 1
ATOM 8096 C C . GLY B 1 460 ? 5.172 8.016 31.375 1 91.38 460 GLY B C 1
ATOM 8097 O O . GLY B 1 460 ? 4.715 8.102 30.234 1 91.38 460 GLY B O 1
ATOM 8098 N N . PHE B 1 461 ? 6.496 7.809 31.688 1 93 461 PHE B N 1
ATOM 8099 C CA . PHE B 1 461 ? 7.527 7.945 30.656 1 93 461 PHE B CA 1
ATOM 8100 C C . PHE B 1 461 ? 7.504 6.758 29.703 1 93 461 PHE B C 1
ATOM 8102 O O . PHE B 1 461 ? 8 6.852 28.578 1 93 461 PHE B O 1
ATOM 8109 N N . ASP B 1 462 ? 6.859 5.793 30.125 1 92.12 462 ASP B N 1
ATOM 8110 C CA . ASP B 1 462 ? 6.828 4.582 29.297 1 92.12 462 ASP B CA 1
ATOM 8111 C C . ASP B 1 462 ? 5.598 4.559 28.406 1 92.12 462 ASP B C 1
ATOM 8113 O O . ASP B 1 462 ? 5.383 3.6 27.656 1 92.12 462 ASP B O 1
ATOM 8117 N N . THR B 1 463 ? 4.922 5.625 28.391 1 89.19 463 THR B N 1
ATOM 8118 C CA . THR B 1 463 ? 3.717 5.707 27.562 1 89.19 463 THR B CA 1
ATOM 8119 C C . THR B 1 463 ? 4.066 5.629 26.078 1 89.19 463 THR B C 1
ATOM 8121 O O . THR B 1 463 ? 4.914 6.383 25.594 1 89.19 463 THR B O 1
ATOM 8124 N N . ASP B 1 464 ? 3.469 4.734 25.391 1 88.75 464 ASP B N 1
ATOM 8125 C CA . ASP B 1 464 ? 3.613 4.637 23.938 1 88.75 464 ASP B CA 1
ATOM 8126 C C . ASP B 1 464 ? 2.852 5.758 23.234 1 88.75 464 ASP B C 1
ATOM 8128 O O . ASP B 1 464 ? 1.649 5.93 23.453 1 88.75 464 ASP B O 1
ATOM 8132 N N . VAL B 1 465 ? 3.484 6.492 22.375 1 85.88 465 VAL B N 1
ATOM 8133 C CA . VAL B 1 465 ? 2.906 7.703 21.797 1 85.88 465 VAL B CA 1
ATOM 8134 C C . VAL B 1 465 ? 2.162 7.363 20.516 1 85.88 465 VAL B C 1
ATOM 8136 O O . VAL B 1 465 ? 1.334 8.148 20.047 1 85.88 465 VAL B O 1
ATOM 8139 N N . GLY B 1 466 ? 2.369 6.227 19.984 1 76.88 466 GLY B N 1
ATOM 8140 C CA . GLY B 1 466 ? 1.678 5.832 18.766 1 76.88 466 GLY B CA 1
ATOM 8141 C C . GLY B 1 466 ? 2.354 6.332 17.516 1 76.88 466 GLY B C 1
ATOM 8142 O O . GLY B 1 466 ? 3.359 7.043 17.578 1 76.88 466 GLY B O 1
ATOM 8143 N N . GLU B 1 467 ? 1.721 6.09 16.391 1 72.81 467 GLU B N 1
ATOM 8144 C CA . GLU B 1 467 ? 2.264 6.512 15.109 1 72.81 467 GLU B CA 1
ATOM 8145 C C . GLU B 1 467 ? 2.176 8.023 14.945 1 72.81 467 GLU B C 1
ATOM 8147 O O . GLU B 1 467 ? 1.134 8.625 15.219 1 72.81 467 GLU B O 1
ATOM 8152 N N . ARG B 1 468 ? 3.273 8.562 14.57 1 69.56 468 ARG B N 1
ATOM 8153 C CA . ARG B 1 468 ? 3.381 10.008 14.375 1 69.56 468 ARG B CA 1
ATOM 8154 C C . ARG B 1 468 ? 2.893 10.758 15.609 1 69.56 468 ARG B C 1
ATOM 8156 O O . ARG B 1 468 ? 2.355 11.867 15.492 1 69.56 468 ARG B O 1
ATOM 8163 N N . GLY B 1 469 ? 2.947 10.109 16.734 1 74.19 469 GLY B N 1
ATOM 8164 C CA . GLY B 1 469 ? 2.561 10.742 17.984 1 74.19 469 GLY B CA 1
ATOM 8165 C C . GLY B 1 469 ? 1.078 11.062 18.062 1 74.19 469 GLY B C 1
ATOM 8166 O O . GLY B 1 469 ? 0.683 12.07 18.656 1 74.19 469 GLY B O 1
ATOM 8167 N N . ASN B 1 470 ? 0.333 10.266 17.453 1 65.94 470 ASN B N 1
ATOM 8168 C CA . ASN B 1 470 ? -1.089 10.57 17.328 1 65.94 470 ASN B CA 1
ATOM 8169 C C . ASN B 1 470 ? -1.794 10.523 18.672 1 65.94 470 ASN B C 1
ATOM 8171 O O . ASN B 1 470 ? -2.895 11.055 18.828 1 65.94 470 ASN B O 1
ATOM 8175 N N . ARG B 1 471 ? -1.156 10.07 19.688 1 70.25 471 ARG B N 1
ATOM 8176 C CA . ARG B 1 471 ? -1.763 9.977 21.016 1 70.25 471 ARG B CA 1
ATOM 8177 C C . ARG B 1 471 ? -1.441 11.211 21.859 1 70.25 471 ARG B C 1
ATOM 8179 O O . ARG B 1 471 ? -1.884 11.32 23 1 70.25 471 ARG B O 1
ATOM 8186 N N . LEU B 1 472 ? -0.643 12.078 21.281 1 77 472 LEU B N 1
ATOM 8187 C CA . LEU B 1 472 ? -0.248 13.305 21.953 1 77 472 LEU B CA 1
ATOM 8188 C C . LEU B 1 472 ? -0.868 14.523 21.266 1 77 472 LEU B C 1
ATOM 8190 O O . LEU B 1 472 ? -1.14 14.492 20.062 1 77 472 LEU B O 1
ATOM 8194 N N . SER B 1 473 ? -1.124 15.453 22.094 1 68.25 473 SER B N 1
ATOM 8195 C CA . SER B 1 473 ? -1.552 16.719 21.516 1 68.25 473 SER B CA 1
ATOM 8196 C C . SER B 1 473 ? -0.389 17.438 20.828 1 68.25 473 SER B C 1
ATOM 8198 O O . SER B 1 473 ? 0.772 17.078 21.031 1 68.25 473 SER B O 1
ATOM 8200 N N . GLY B 1 474 ? -0.725 18.375 19.938 1 72.38 474 GLY B N 1
ATOM 8201 C CA . GLY B 1 474 ? 0.309 19.156 19.266 1 72.38 474 GLY B CA 1
ATOM 8202 C C . GLY B 1 474 ? 1.284 19.797 20.234 1 72.38 474 GLY B C 1
ATOM 8203 O O . GLY B 1 474 ? 2.496 19.766 20.016 1 72.38 474 GLY B O 1
ATOM 8204 N N . GLY B 1 475 ? 0.731 20.391 21.281 1 75.25 475 GLY B N 1
ATOM 8205 C CA . GLY B 1 475 ? 1.569 21.016 22.297 1 75.25 475 GLY B CA 1
ATOM 8206 C C . GLY B 1 475 ? 2.451 20.031 23.031 1 75.25 475 GLY B C 1
ATOM 8207 O O . GLY B 1 475 ? 3.6 20.328 23.359 1 75.25 475 GLY B O 1
ATOM 8208 N N . GLU B 1 476 ? 1.89 18.906 23.312 1 80.75 476 GLU B N 1
ATOM 8209 C CA . GLU B 1 476 ? 2.656 17.859 23.984 1 80.75 476 GLU B CA 1
ATOM 8210 C C . GLU B 1 476 ? 3.816 17.375 23.125 1 80.75 476 GLU B C 1
ATOM 8212 O O . GLU B 1 476 ? 4.922 17.156 23.625 1 80.75 476 GLU B O 1
ATOM 8217 N N . ARG B 1 477 ? 3.576 17.203 21.859 1 86.75 477 ARG B N 1
ATOM 8218 C CA . ARG B 1 477 ? 4.621 16.781 20.938 1 86.75 477 ARG B CA 1
ATOM 8219 C C . ARG B 1 477 ? 5.75 17.797 20.875 1 86.75 477 ARG B C 1
ATOM 8221 O O . ARG B 1 477 ? 6.926 17.438 20.844 1 86.75 477 ARG B O 1
ATOM 8228 N N . GLN B 1 478 ? 5.352 19 20.891 1 83.75 478 GLN B N 1
ATOM 8229 C CA . GLN B 1 478 ? 6.344 20.062 20.828 1 83.75 478 GLN B CA 1
ATOM 8230 C C . GLN B 1 478 ? 7.219 20.078 22.078 1 83.75 478 GLN B C 1
ATOM 8232 O O . GLN B 1 478 ? 8.43 20.281 22 1 83.75 478 GLN B O 1
ATOM 8237 N N . ARG B 1 479 ? 6.59 19.875 23.203 1 86.75 479 ARG B N 1
ATOM 8238 C CA . ARG B 1 479 ? 7.336 19.859 24.453 1 86.75 479 ARG B CA 1
ATOM 8239 C C . ARG B 1 479 ? 8.312 18.688 24.484 1 86.75 479 ARG B C 1
ATOM 8241 O O . ARG B 1 479 ? 9.406 18.797 25.047 1 86.75 479 ARG B O 1
ATOM 8248 N N . ILE B 1 480 ? 7.93 17.594 23.969 1 91.06 480 ILE B N 1
ATOM 8249 C CA . ILE B 1 480 ? 8.828 16.453 23.875 1 91.06 480 ILE B CA 1
ATOM 8250 C C . ILE B 1 480 ? 9.992 16.781 22.938 1 91.06 480 ILE B C 1
ATOM 8252 O O . ILE B 1 480 ? 11.141 16.422 23.219 1 91.06 480 ILE B O 1
ATOM 8256 N N . ALA B 1 481 ? 9.695 17.438 21.828 1 90.69 481 ALA B N 1
ATOM 8257 C CA . ALA B 1 481 ? 10.742 17.859 20.891 1 90.69 481 ALA B CA 1
ATOM 8258 C C . ALA B 1 481 ? 11.727 18.812 21.562 1 90.69 481 ALA B C 1
ATOM 8260 O O . ALA B 1 481 ? 12.93 18.734 21.328 1 90.69 481 ALA B O 1
ATOM 8261 N N . ILE B 1 482 ? 11.164 19.641 22.375 1 88.5 482 ILE B N 1
ATOM 8262 C CA . ILE B 1 482 ? 12 20.578 23.094 1 88.5 482 ILE B CA 1
ATOM 8263 C C . ILE B 1 482 ? 12.867 19.828 24.109 1 88.5 482 ILE B C 1
ATOM 8265 O O . ILE B 1 482 ? 14.055 20.141 24.266 1 88.5 482 ILE B O 1
ATOM 8269 N N . ALA B 1 483 ? 12.281 18.891 24.828 1 92.25 483 ALA B N 1
ATOM 8270 C CA . ALA B 1 483 ? 13.031 18.078 25.781 1 92.25 483 ALA B CA 1
ATOM 8271 C C . ALA B 1 483 ? 14.195 17.375 25.078 1 92.25 483 ALA B C 1
ATOM 8273 O O . ALA B 1 483 ? 15.289 17.266 25.641 1 92.25 483 ALA B O 1
ATOM 8274 N N . ARG B 1 484 ? 13.969 16.906 23.969 1 93.19 484 ARG B N 1
ATOM 8275 C CA . ARG B 1 484 ? 14.992 16.266 23.156 1 93.19 484 ARG B CA 1
ATOM 8276 C C . ARG B 1 484 ? 16.141 17.219 22.875 1 93.19 484 ARG B C 1
ATOM 8278 O O . ARG B 1 484 ? 17.312 16.828 22.953 1 93.19 484 ARG B O 1
ATOM 8285 N N . ALA B 1 485 ? 15.766 18.344 22.453 1 91.19 485 ALA B N 1
ATOM 8286 C CA . ALA B 1 485 ? 16.766 19.359 22.141 1 91.19 485 ALA B CA 1
ATOM 8287 C C . ALA B 1 485 ? 17.578 19.734 23.375 1 91.19 485 ALA B C 1
ATOM 8289 O O . ALA B 1 485 ? 18.797 19.938 23.297 1 91.19 485 ALA B O 1
ATOM 8290 N N . ILE B 1 486 ? 16.875 19.844 24.484 1 90.56 486 ILE B N 1
ATOM 8291 C CA . ILE B 1 486 ? 17.547 20.156 25.75 1 90.56 486 ILE B CA 1
ATOM 8292 C C . ILE B 1 486 ? 18.531 19.047 26.094 1 90.56 486 ILE B C 1
ATOM 8294 O O . ILE B 1 486 ? 19.656 19.328 26.516 1 90.56 486 ILE B O 1
ATOM 8298 N N . LEU B 1 487 ? 18.062 17.859 25.953 1 92.62 487 LEU B N 1
ATOM 8299 C CA . LEU B 1 487 ? 18.891 16.703 26.281 1 92.62 487 LEU B CA 1
ATOM 8300 C C . LEU B 1 487 ? 20.141 16.656 25.406 1 92.62 487 LEU B C 1
ATOM 8302 O O . LEU B 1 487 ? 21.219 16.266 25.859 1 92.62 487 LEU B O 1
ATOM 8306 N N . LYS B 1 488 ? 20 16.984 24.156 1 91.94 488 LYS B N 1
ATOM 8307 C CA . LYS B 1 488 ? 21.125 16.969 23.234 1 91.94 488 LYS B CA 1
ATOM 8308 C C . LYS B 1 488 ? 22.188 17.969 23.656 1 91.94 488 LYS B C 1
ATOM 8310 O O . LYS B 1 488 ? 23.391 17.719 23.469 1 91.94 488 LYS B O 1
ATOM 8315 N N . ASP B 1 489 ? 21.75 19.109 24.188 1 89 489 ASP B N 1
ATOM 8316 C CA . ASP B 1 489 ? 22.656 20.125 24.734 1 89 489 ASP B CA 1
ATOM 8317 C C . ASP B 1 489 ? 23.703 20.547 23.703 1 89 489 ASP B C 1
ATOM 8319 O O . ASP B 1 489 ? 24.891 20.531 23.984 1 89 489 ASP B O 1
ATOM 8323 N N . ALA B 1 490 ? 23.312 20.938 22.453 1 92.94 490 ALA B N 1
ATOM 8324 C CA . ALA B 1 490 ? 24.219 21.359 21.391 1 92.94 490 ALA B CA 1
ATOM 8325 C C . ALA B 1 490 ? 24.516 22.859 21.5 1 92.94 490 ALA B C 1
ATOM 8327 O O . ALA B 1 490 ? 23.719 23.625 22.031 1 92.94 490 ALA B O 1
ATOM 8328 N N . PRO B 1 491 ? 25.641 23.266 21.031 1 94.19 491 PRO B N 1
ATOM 8329 C CA . PRO B 1 491 ? 26.031 24.672 21.125 1 94.19 491 PRO B CA 1
ATOM 8330 C C . PRO B 1 491 ? 25.203 25.594 20.219 1 94.19 491 PRO B C 1
ATOM 8332 O O . PRO B 1 491 ? 25.078 26.781 20.5 1 94.19 491 PRO B O 1
ATOM 8335 N N . ILE B 1 492 ? 24.703 25.031 19.219 1 94.94 492 ILE B N 1
ATOM 8336 C CA . ILE B 1 492 ? 23.844 25.797 18.328 1 94.94 492 ILE B CA 1
ATOM 8337 C C . ILE B 1 492 ? 22.406 25.266 18.391 1 94.94 492 ILE B C 1
ATOM 8339 O O . ILE B 1 492 ? 22.188 24.062 18.297 1 94.94 492 ILE B O 1
ATOM 8343 N N . LEU B 1 493 ? 21.516 26.156 18.625 1 93.62 493 LEU B N 1
ATOM 8344 C CA . LEU B 1 493 ? 20.109 25.797 18.766 1 93.62 493 LEU B CA 1
ATOM 8345 C C . LEU B 1 493 ? 19.281 26.438 17.656 1 93.62 493 LEU B C 1
ATOM 8347 O O . LEU B 1 493 ? 19.422 27.625 17.359 1 93.62 493 LEU B O 1
ATOM 8351 N N . VAL B 1 494 ? 18.5 25.625 17 1 92.5 494 VAL B N 1
ATOM 8352 C CA . VAL B 1 494 ? 17.594 26.109 15.969 1 92.5 494 VAL B CA 1
ATOM 8353 C C . VAL B 1 494 ? 16.141 25.828 16.391 1 92.5 494 VAL B C 1
ATOM 8355 O O . VAL B 1 494 ? 15.773 24.688 16.641 1 92.5 494 VAL B O 1
ATOM 8358 N N . LEU B 1 495 ? 15.359 26.875 16.484 1 89.38 495 LEU B N 1
ATOM 8359 C CA . LEU B 1 495 ? 13.945 26.766 16.844 1 89.38 495 LEU B CA 1
ATOM 8360 C C . LEU B 1 495 ? 13.055 27.219 15.688 1 89.38 495 LEU B C 1
ATOM 8362 O O . LEU B 1 495 ? 12.906 28.422 15.453 1 89.38 495 LEU B O 1
ATOM 8366 N N . ASP B 1 496 ? 12.438 26.328 15 1 82.88 496 ASP B N 1
ATOM 8367 C CA . ASP B 1 496 ? 11.562 26.609 13.867 1 82.88 496 ASP B CA 1
ATOM 8368 C C . ASP B 1 496 ? 10.094 26.656 14.297 1 82.88 496 ASP B C 1
ATOM 8370 O O . ASP B 1 496 ? 9.406 25.641 14.266 1 82.88 496 ASP B O 1
ATOM 8374 N N . GLU B 1 497 ? 9.555 27.828 14.539 1 72 497 GLU B N 1
ATOM 8375 C CA . GLU B 1 497 ? 8.188 28.078 14.992 1 72 497 GLU B CA 1
ATOM 8376 C C . GLU B 1 497 ? 7.805 27.109 16.109 1 72 497 GLU B C 1
ATOM 8378 O O . GLU B 1 497 ? 6.738 26.5 16.078 1 72 497 GLU B O 1
ATOM 8383 N N . ALA B 1 498 ? 8.562 26.953 17.062 1 64.19 498 ALA B N 1
ATOM 8384 C CA . ALA B 1 498 ? 8.508 25.922 18.094 1 64.19 498 ALA B CA 1
ATOM 8385 C C . ALA B 1 498 ? 7.328 26.141 19.031 1 64.19 498 ALA B C 1
ATOM 8387 O O . ALA B 1 498 ? 7 25.281 19.844 1 64.19 498 ALA B O 1
ATOM 8388 N N . THR B 1 499 ? 6.594 27.234 18.891 1 62.22 499 THR B N 1
ATOM 8389 C CA . THR B 1 499 ? 5.535 27.5 19.859 1 62.22 499 THR B CA 1
ATOM 8390 C C . THR B 1 499 ? 4.211 27.766 19.156 1 62.22 499 THR B C 1
ATOM 8392 O O . THR B 1 499 ? 3.248 28.219 19.781 1 62.22 499 THR B O 1
ATOM 8395 N N . SER B 1 500 ? 4.199 27.469 17.875 1 59.59 500 SER B N 1
ATOM 8396 C CA . SER B 1 500 ? 3.029 27.859 17.078 1 59.59 500 SER B CA 1
ATOM 8397 C C . SER B 1 500 ? 1.806 27.031 17.484 1 59.59 500 SER B C 1
ATOM 8399 O O . SER B 1 500 ? 0.672 27.516 17.359 1 59.59 500 SER B O 1
ATOM 8401 N N . ALA B 1 501 ? 2.059 25.859 17.953 1 56.16 501 ALA B N 1
ATOM 8402 C CA . ALA B 1 501 ? 0.932 24.969 18.219 1 56.16 501 ALA B CA 1
ATOM 8403 C C . ALA B 1 501 ? 0.537 25.031 19.703 1 56.16 501 ALA B C 1
ATOM 8405 O O . ALA B 1 501 ? -0.329 24.266 20.141 1 56.16 501 ALA B O 1
ATOM 8406 N N . LEU B 1 502 ? 1.134 25.984 20.422 1 60.5 502 LEU B N 1
ATOM 8407 C CA . LEU B 1 502 ? 0.933 26.016 21.859 1 60.5 502 LEU B CA 1
ATOM 8408 C C . LEU B 1 502 ? -0.096 27.078 22.25 1 60.5 502 LEU B C 1
ATOM 8410 O O . LEU B 1 502 ? -0.18 28.125 21.609 1 60.5 502 LEU B O 1
ATOM 8414 N N . ASP B 1 503 ? -0.957 26.688 23.141 1 59.25 503 ASP B N 1
ATOM 8415 C CA . ASP B 1 503 ? -1.83 27.703 23.734 1 59.25 503 ASP B CA 1
ATOM 8416 C C . ASP B 1 503 ? -1.025 28.703 24.547 1 59.25 503 ASP B C 1
ATOM 8418 O O . ASP B 1 503 ? 0.134 28.453 24.891 1 59.25 503 ASP B O 1
ATOM 8422 N N . VAL B 1 504 ? -1.671 29.828 24.812 1 57.41 504 VAL B N 1
ATOM 8423 C CA . VAL B 1 504 ? -1.017 30.984 25.422 1 57.41 504 VAL B CA 1
ATOM 8424 C C . VAL B 1 504 ? -0.415 30.578 26.766 1 57.41 504 VAL B C 1
ATOM 8426 O O . VAL B 1 504 ? 0.719 30.953 27.094 1 57.41 504 VAL B O 1
ATOM 8429 N N . GLU B 1 505 ? -1.123 29.812 27.562 1 59.69 505 GLU B N 1
ATOM 8430 C CA . GLU B 1 505 ? -0.627 29.438 28.875 1 59.69 505 GLU B CA 1
ATOM 8431 C C . GLU B 1 505 ? 0.58 28.5 28.766 1 59.69 505 GLU B C 1
ATOM 8433 O O . GLU B 1 505 ? 1.56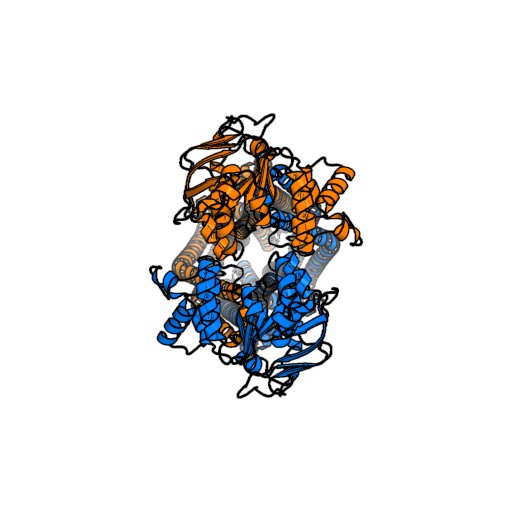2 28.656 29.484 1 59.69 505 GLU B O 1
ATOM 8438 N N . THR B 1 506 ? 0.446 27.547 27.984 1 66.62 506 THR B N 1
ATOM 8439 C CA . THR B 1 506 ? 1.537 26.594 27.781 1 66.62 506 THR B CA 1
ATOM 8440 C C . THR B 1 506 ? 2.742 27.281 27.141 1 66.62 506 THR B C 1
ATOM 8442 O O . THR B 1 506 ? 3.889 26.938 27.438 1 66.62 506 THR B O 1
ATOM 8445 N N . GLU B 1 507 ? 2.357 28.25 26.391 1 70.44 507 GLU B N 1
ATOM 8446 C CA . GLU B 1 507 ? 3.408 29 25.719 1 70.44 507 GLU B CA 1
ATOM 8447 C C . GLU B 1 507 ? 4.324 29.688 26.703 1 70.44 507 GLU B C 1
ATOM 8449 O O . GLU B 1 507 ? 5.543 29.75 26.516 1 70.44 507 GLU B O 1
ATOM 8454 N N . GLU B 1 508 ? 3.732 30.219 27.719 1 68.06 508 GLU B N 1
ATOM 8455 C CA . GLU B 1 508 ? 4.535 30.938 28.703 1 68.06 508 GLU B CA 1
ATOM 8456 C C . GLU B 1 508 ? 5.484 29.984 29.438 1 68.06 508 GLU B C 1
ATOM 8458 O O . GLU B 1 508 ? 6.637 30.328 29.703 1 68.06 508 GLU B O 1
ATOM 8463 N N . ARG B 1 509 ? 4.988 28.859 29.75 1 70.81 509 ARG B N 1
ATOM 8464 C CA . ARG B 1 509 ? 5.812 27.859 30.422 1 70.81 509 ARG B CA 1
ATOM 8465 C C . ARG B 1 509 ? 6.938 27.375 29.516 1 70.81 509 ARG B C 1
ATOM 8467 O O . ARG B 1 509 ? 8.07 27.203 29.969 1 70.81 509 ARG B O 1
ATOM 8474 N N . VAL B 1 510 ? 6.605 27.172 28.344 1 76 510 VAL B N 1
ATOM 8475 C CA . VAL B 1 510 ? 7.578 26.656 27.391 1 76 510 VAL B CA 1
ATOM 8476 C C . VAL B 1 510 ? 8.586 27.75 27.047 1 76 510 VAL B C 1
ATOM 8478 O O . VAL B 1 510 ? 9.766 27.484 26.828 1 76 510 VAL B O 1
ATOM 8481 N N . LYS B 1 511 ? 8.078 28.938 27.062 1 75.56 511 LYS B N 1
ATOM 8482 C CA . LYS B 1 511 ? 8.969 30.062 26.797 1 75.56 511 LYS B CA 1
ATOM 8483 C C . LYS B 1 511 ? 10.094 30.141 27.812 1 75.56 511 LYS B C 1
ATOM 8485 O O . LYS B 1 511 ? 11.242 30.391 27.469 1 75.56 511 LYS B O 1
ATOM 8490 N N . SER B 1 512 ? 9.703 29.938 29.031 1 74.94 512 SER B N 1
ATOM 8491 C CA . SER B 1 512 ? 10.719 29.953 30.078 1 74.94 512 SER B CA 1
ATOM 8492 C C . SER B 1 512 ? 11.75 28.859 29.875 1 74.94 512 SER B C 1
ATOM 8494 O O . SER B 1 512 ? 12.938 29.062 30.109 1 74.94 512 SER B O 1
ATOM 8496 N N . ALA B 1 513 ? 11.273 27.766 29.484 1 75.5 513 ALA B N 1
ATOM 8497 C CA . ALA B 1 513 ? 12.164 26.641 29.203 1 75.5 513 ALA B CA 1
ATOM 8498 C C . ALA B 1 513 ? 13.086 26.953 28.031 1 75.5 513 ALA B C 1
ATOM 8500 O O . ALA B 1 513 ? 14.273 26.625 28.062 1 75.5 513 ALA B O 1
ATOM 8501 N N . ILE B 1 514 ? 12.578 27.547 27.047 1 79.44 514 ILE B N 1
ATOM 8502 C CA . ILE B 1 514 ? 13.344 27.906 25.859 1 79.44 514 ILE B CA 1
ATOM 8503 C C . ILE B 1 514 ? 14.375 28.969 26.234 1 79.44 514 ILE B C 1
ATOM 8505 O O . ILE B 1 514 ? 15.508 28.953 25.734 1 79.44 514 ILE B O 1
ATOM 8509 N N . ASP B 1 515 ? 13.93 29.875 27.094 1 80.31 515 ASP B N 1
ATOM 8510 C CA . ASP B 1 515 ? 14.836 30.938 27.531 1 80.31 515 ASP B CA 1
ATOM 8511 C C . ASP B 1 515 ? 16.047 30.359 28.281 1 80.31 515 ASP B C 1
ATOM 8513 O O . ASP B 1 515 ? 17.172 30.828 28.109 1 80.31 515 ASP B O 1
ATOM 8517 N N . ARG B 1 516 ? 15.766 29.406 29.016 1 77.75 516 ARG B N 1
ATOM 8518 C CA . ARG B 1 516 ? 16.859 28.734 29.734 1 77.75 516 ARG B CA 1
ATOM 8519 C C . ARG B 1 516 ? 17.75 27.969 28.766 1 77.75 516 ARG B C 1
ATOM 8521 O O . ARG B 1 516 ? 18.969 27.922 28.953 1 77.75 516 ARG B O 1
ATOM 8528 N N . LEU B 1 517 ? 17.141 27.391 27.828 1 80.12 517 LEU B N 1
ATOM 8529 C CA . LEU B 1 517 ? 17.859 26.578 26.844 1 80.12 517 LEU B CA 1
ATOM 8530 C C . LEU B 1 517 ? 18.766 27.453 25.984 1 80.12 517 LEU B C 1
ATOM 8532 O O . LEU B 1 517 ? 19.828 27.016 25.562 1 80.12 517 LEU B O 1
ATOM 8536 N N . ARG B 1 518 ? 18.344 28.594 25.797 1 83.69 518 ARG B N 1
ATOM 8537 C CA . ARG B 1 518 ? 19.062 29.484 24.906 1 83.69 518 ARG B CA 1
ATOM 8538 C C . ARG B 1 518 ? 20.297 30.078 25.594 1 83.69 518 ARG B C 1
ATOM 8540 O O . ARG B 1 518 ? 21.203 30.578 24.922 1 83.69 518 ARG B O 1
ATOM 8547 N N . GLN B 1 519 ? 20.266 29.984 26.875 1 83.06 519 GLN B N 1
ATOM 8548 C CA . GLN B 1 519 ? 21.359 30.625 27.594 1 83.06 519 GLN B CA 1
ATOM 8549 C C . GLN B 1 519 ? 22.703 30.047 27.172 1 83.06 519 GLN B C 1
ATOM 8551 O O . GLN B 1 519 ? 22.875 28.828 27.141 1 83.06 519 GLN B O 1
ATOM 8556 N N . ASN B 1 520 ? 23.609 30.859 26.781 1 84.81 520 ASN B N 1
ATOM 8557 C CA . ASN B 1 520 ? 24.984 30.547 26.406 1 84.81 520 ASN B CA 1
ATOM 8558 C C . ASN B 1 520 ? 25.047 29.719 25.141 1 84.81 520 ASN B C 1
ATOM 8560 O O . ASN B 1 520 ? 25.969 28.906 24.953 1 84.81 520 ASN B O 1
ATOM 8564 N N . ARG B 1 521 ? 24.047 29.734 24.297 1 92.06 521 ARG B N 1
ATOM 8565 C CA . ARG B 1 521 ? 24.016 29.031 23.031 1 92.06 521 ARG B CA 1
ATOM 8566 C C . ARG B 1 521 ? 23.641 29.969 21.875 1 92.06 521 ARG B C 1
ATOM 8568 O O . ARG B 1 521 ? 22.891 30.922 22.078 1 92.06 521 ARG B O 1
ATOM 8575 N N . THR B 1 522 ? 24.297 29.703 20.766 1 94.88 522 THR B N 1
ATOM 8576 C CA . THR B 1 522 ? 23.859 30.422 19.578 1 94.88 522 THR B CA 1
ATOM 8577 C C . THR B 1 522 ? 22.5 29.922 19.109 1 94.88 522 THR B C 1
ATOM 8579 O O . THR B 1 522 ? 22.312 28.734 18.844 1 94.88 522 THR B O 1
ATOM 8582 N N . THR B 1 523 ? 21.547 30.797 19.109 1 93.62 523 THR B N 1
ATOM 8583 C CA . THR B 1 523 ? 20.172 30.359 18.891 1 93.62 523 THR B CA 1
ATOM 8584 C C . THR B 1 523 ? 19.578 31.062 17.672 1 93.62 523 THR B C 1
ATOM 8586 O O . THR B 1 523 ? 19.656 32.281 17.547 1 93.62 523 THR B O 1
ATOM 8589 N N . PHE B 1 524 ? 19.109 30.281 16.734 1 93.62 524 PHE B N 1
ATOM 8590 C CA . PHE B 1 524 ? 18.312 30.75 15.602 1 93.62 524 PHE B CA 1
ATOM 8591 C C . PHE B 1 524 ? 16.828 30.484 15.828 1 93.62 524 PHE B C 1
ATOM 8593 O O . PHE B 1 524 ? 16.438 29.328 16.031 1 93.62 524 PHE B O 1
ATOM 8600 N N . ILE B 1 525 ? 16.031 31.531 15.797 1 90.12 525 ILE B N 1
ATOM 8601 C CA . ILE B 1 525 ? 14.594 31.359 16.047 1 90.12 525 ILE B CA 1
ATOM 8602 C C . ILE B 1 525 ? 13.797 31.922 14.867 1 90.12 525 ILE B C 1
ATOM 8604 O O . ILE B 1 525 ? 13.961 33.094 14.5 1 90.12 525 ILE B O 1
ATOM 8608 N N . ILE B 1 526 ? 13.133 31.078 14.227 1 86.19 526 ILE B N 1
ATOM 8609 C CA . ILE B 1 526 ? 12.125 31.547 13.289 1 86.19 526 ILE B CA 1
ATOM 8610 C C . ILE B 1 526 ? 10.844 31.906 14.039 1 86.19 526 ILE B C 1
ATOM 8612 O O . ILE B 1 526 ? 10.164 31.031 14.57 1 86.19 526 ILE B O 1
ATOM 8616 N N . ALA B 1 527 ? 10.562 33.188 14.188 1 73.62 527 ALA B N 1
ATOM 8617 C CA . ALA B 1 527 ? 9.5 33.625 15.078 1 73.62 527 ALA B CA 1
ATOM 8618 C C . ALA B 1 527 ? 8.352 34.25 14.297 1 73.62 527 ALA B C 1
ATOM 8620 O O . ALA B 1 527 ? 8.57 34.906 13.281 1 73.62 527 ALA B O 1
ATOM 8621 N N . HIS B 1 528 ? 7.277 33.938 14.758 1 60.25 528 HIS B N 1
ATOM 8622 C CA . HIS B 1 528 ? 6.082 34.594 14.25 1 60.25 528 HIS B CA 1
ATOM 8623 C C . HIS B 1 528 ? 5.41 35.438 15.336 1 60.25 528 HIS B C 1
ATOM 8625 O O . HIS B 1 528 ? 4.492 36.219 15.047 1 60.25 528 HIS B O 1
ATOM 8631 N N . ARG B 1 529 ? 6.066 35.312 16.422 1 61.84 529 ARG B N 1
ATOM 8632 C CA . ARG B 1 529 ? 5.488 36.031 17.547 1 61.84 529 ARG B CA 1
ATOM 8633 C C . ARG B 1 529 ? 6.391 37.219 17.953 1 61.84 529 ARG B C 1
ATOM 8635 O O . ARG B 1 529 ? 7.617 37.062 17.969 1 61.84 529 ARG B O 1
ATOM 8642 N N . LEU B 1 530 ? 5.773 38.219 18.344 1 63.69 530 LEU B N 1
ATOM 8643 C CA . LEU B 1 530 ? 6.469 39.438 18.672 1 63.69 530 LEU B CA 1
ATOM 8644 C C . LEU B 1 530 ? 7.309 39.281 19.938 1 63.69 530 LEU B C 1
ATOM 8646 O O . LEU B 1 530 ? 8.398 39.844 20.031 1 63.69 530 LEU B O 1
ATOM 8650 N N . SER B 1 531 ? 6.82 38.562 20.891 1 66.44 531 SER B N 1
ATOM 8651 C CA . SER B 1 531 ? 7.527 38.406 22.156 1 66.44 531 SER B CA 1
ATOM 8652 C C . SER B 1 531 ? 8.898 37.781 21.953 1 66.44 531 SER B C 1
ATOM 8654 O O . SER B 1 531 ? 9.875 38.156 22.578 1 66.44 531 SER B O 1
ATOM 8656 N N . THR B 1 532 ? 9 36.844 21.078 1 71.62 532 THR B N 1
ATOM 8657 C CA . THR B 1 532 ? 10.242 36.156 20.781 1 71.62 532 THR B CA 1
ATOM 8658 C C . THR B 1 532 ? 11.195 37.062 20.016 1 71.62 532 THR B C 1
ATOM 8660 O O . THR B 1 532 ? 12.414 37 20.219 1 71.62 532 THR B O 1
ATOM 8663 N N . VAL B 1 533 ? 10.602 37.906 19.25 1 78.38 533 VAL B N 1
ATOM 8664 C CA . VAL B 1 533 ? 11.398 38.812 18.422 1 78.38 533 VAL B CA 1
ATOM 8665 C C . VAL B 1 533 ? 11.992 39.906 19.297 1 78.38 533 VAL B C 1
ATOM 8667 O O . VAL B 1 533 ? 13.133 40.312 19.078 1 78.38 533 VAL B O 1
ATOM 8670 N N . ARG B 1 534 ? 11.227 40.344 20.281 1 78.5 534 ARG B N 1
ATOM 8671 C CA . ARG B 1 534 ? 11.641 41.438 21.141 1 78.5 534 ARG B CA 1
ATOM 8672 C C . ARG B 1 534 ? 12.844 41.031 22 1 78.5 534 ARG B C 1
ATOM 8674 O O . ARG B 1 534 ? 13.695 41.875 22.297 1 78.5 534 ARG B O 1
ATOM 8681 N N . GLU B 1 535 ? 12.945 39.812 22.328 1 79.62 535 GLU B N 1
ATOM 8682 C CA . GLU B 1 535 ? 13.984 39.344 23.25 1 79.62 535 GLU B CA 1
ATOM 8683 C C . GLU B 1 535 ? 15.242 38.938 22.484 1 79.62 535 GLU B C 1
ATOM 8685 O O . GLU B 1 535 ? 16.281 38.688 23.109 1 79.62 535 GLU B O 1
ATOM 8690 N N . ALA B 1 536 ? 15.211 38.938 21.234 1 89 536 ALA B N 1
ATOM 8691 C CA . ALA B 1 536 ? 16.359 38.5 20.438 1 89 536 ALA B CA 1
ATOM 8692 C C . ALA B 1 536 ? 17.422 39.594 20.391 1 89 536 ALA B C 1
ATOM 8694 O O . ALA B 1 536 ? 17.109 40.781 20.5 1 89 536 ALA B O 1
ATOM 8695 N N . ASP B 1 537 ? 18.656 39.188 20.266 1 90.75 537 ASP B N 1
ATOM 8696 C CA . ASP B 1 537 ? 19.766 40.125 20.156 1 90.75 537 ASP B CA 1
ATOM 8697 C C . ASP B 1 537 ? 19.75 40.844 18.797 1 90.75 537 ASP B C 1
ATOM 8699 O O . ASP B 1 537 ? 20.078 42.031 18.688 1 90.75 537 ASP B O 1
ATOM 8703 N N . GLN B 1 538 ? 19.406 40.094 17.844 1 92.31 538 GLN B N 1
ATOM 8704 C CA . GLN B 1 538 ? 19.328 40.594 16.469 1 92.31 538 GLN B CA 1
ATOM 8705 C C . GLN B 1 538 ? 18.109 40.031 15.75 1 92.31 538 GLN B C 1
ATOM 8707 O O . GLN B 1 538 ? 17.688 38.906 15.992 1 92.31 538 GLN B O 1
ATOM 8712 N N . VAL B 1 539 ? 17.594 40.906 14.953 1 92.56 539 VAL B N 1
ATOM 8713 C CA . VAL B 1 539 ? 16.453 40.531 14.133 1 92.56 539 VAL B CA 1
ATOM 8714 C C . VAL B 1 539 ? 16.828 40.594 12.656 1 92.56 539 VAL B C 1
ATOM 8716 O O . VAL B 1 539 ? 17.406 41.562 12.195 1 92.56 539 VAL B O 1
ATOM 8719 N N . LEU B 1 540 ? 16.594 39.469 12.039 1 92.75 540 LEU B N 1
ATOM 8720 C CA . LEU B 1 540 ? 16.812 39.375 10.594 1 92.75 540 LEU B CA 1
ATOM 8721 C C . LEU B 1 540 ? 15.484 39.344 9.852 1 92.75 540 LEU B C 1
ATOM 8723 O O . LEU B 1 540 ? 14.727 38.375 9.961 1 92.75 540 LEU B O 1
ATOM 8727 N N . PHE B 1 541 ? 15.242 40.375 9.102 1 91.81 541 PHE B N 1
ATOM 8728 C CA . PHE B 1 541 ? 14.016 40.438 8.312 1 91.81 541 PHE B CA 1
ATOM 8729 C C . PHE B 1 541 ? 14.273 40 6.879 1 91.81 541 PHE B C 1
ATOM 8731 O O . PHE B 1 541 ? 15.023 40.656 6.145 1 91.81 541 PHE B O 1
ATOM 8738 N N . LEU B 1 542 ? 13.625 38.875 6.582 1 89.94 542 LEU B N 1
ATOM 8739 C CA . LEU B 1 542 ? 13.789 38.312 5.25 1 89.94 542 LEU B CA 1
ATOM 8740 C C . LEU B 1 542 ? 12.57 38.594 4.383 1 89.94 542 LEU B C 1
ATOM 8742 O O . LEU B 1 542 ? 11.43 38.5 4.852 1 89.94 542 LEU B O 1
ATOM 8746 N N . ASP B 1 543 ? 12.891 39.031 3.188 1 87.69 543 ASP B N 1
ATOM 8747 C CA . ASP B 1 543 ? 11.852 39.281 2.189 1 87.69 543 ASP B CA 1
ATOM 8748 C C . ASP B 1 543 ? 12.297 38.812 0.81 1 87.69 543 ASP B C 1
ATOM 8750 O O . ASP B 1 543 ? 13.367 39.188 0.332 1 87.69 543 ASP B O 1
ATOM 8754 N N . HIS B 1 544 ? 11.5 38 0.196 1 83.25 544 HIS B N 1
ATOM 8755 C CA . HIS B 1 544 ? 11.758 37.438 -1.126 1 83.25 544 HIS B CA 1
ATOM 8756 C C . HIS B 1 544 ? 13.172 36.875 -1.222 1 83.25 544 HIS B C 1
ATOM 8758 O O . HIS B 1 544 ? 13.891 37.156 -2.186 1 83.25 544 HIS B O 1
ATOM 8764 N N . GLY B 1 545 ? 13.609 36.312 -0.205 1 89.25 545 GLY B N 1
ATOM 8765 C CA . GLY B 1 545 ? 14.875 35.562 -0.209 1 89.25 545 GLY B CA 1
ATOM 8766 C C . GLY B 1 545 ? 16.062 36.469 0.13 1 89.25 545 GLY B C 1
ATOM 8767 O O . GLY B 1 545 ? 17.203 36 0.129 1 89.25 545 GLY B O 1
ATOM 8768 N N . ARG B 1 546 ? 15.82 37.75 0.404 1 92.81 546 ARG B N 1
ATOM 8769 C CA . ARG B 1 546 ? 16.906 38.688 0.716 1 92.81 546 ARG B CA 1
ATOM 8770 C C . ARG B 1 546 ? 16.734 39.281 2.104 1 92.81 546 ARG B C 1
ATOM 8772 O O . ARG B 1 546 ? 15.609 39.406 2.6 1 92.81 546 ARG B O 1
ATOM 8779 N N . ILE B 1 547 ? 17.859 39.594 2.701 1 93.62 547 ILE B N 1
ATOM 8780 C CA . ILE B 1 547 ? 17.797 40.344 3.961 1 93.62 547 ILE B CA 1
ATOM 8781 C C . ILE B 1 547 ? 17.547 41.812 3.684 1 93.62 547 ILE B C 1
ATOM 8783 O O . ILE B 1 547 ? 18.375 42.5 3.082 1 93.62 547 ILE B O 1
ATOM 8787 N N . VAL B 1 548 ? 16.531 42.312 4.141 1 92.06 548 VAL B N 1
ATOM 8788 C CA . VAL B 1 548 ? 16.125 43.688 3.877 1 92.06 548 VAL B CA 1
ATOM 8789 C C . VAL B 1 548 ? 16.547 44.562 5.051 1 92.06 548 VAL B C 1
ATOM 8791 O O . VAL B 1 548 ? 16.875 45.75 4.867 1 92.06 548 VAL B O 1
ATOM 8794 N N . GLU B 1 549 ? 16.25 44.031 6.215 1 92.38 549 GLU B N 1
ATOM 8795 C CA . GLU B 1 549 ? 16.594 44.75 7.434 1 92.38 549 GLU B CA 1
ATOM 8796 C C . GLU B 1 549 ? 17.25 43.844 8.461 1 92.38 549 GLU B C 1
ATOM 8798 O O . GLU B 1 549 ? 16.922 42.656 8.539 1 92.38 549 GLU B O 1
ATOM 8803 N N . MET B 1 550 ? 18.25 44.375 9.102 1 92.25 550 MET B N 1
ATOM 8804 C CA . MET B 1 550 ? 18.922 43.656 10.18 1 92.25 550 MET B CA 1
ATOM 8805 C C . MET B 1 550 ? 19.281 44.594 11.32 1 92.25 550 MET B C 1
ATOM 8807 O O . MET B 1 550 ? 19.766 45.719 11.086 1 92.25 550 MET B O 1
ATOM 8811 N N . GLY B 1 551 ? 18.953 44.281 12.5 1 90.38 551 GLY B N 1
ATOM 8812 C CA . GLY B 1 551 ? 19.266 45.094 13.664 1 90.38 551 GLY B CA 1
ATOM 8813 C C . GLY B 1 551 ? 18.484 44.688 14.898 1 90.38 551 GLY B C 1
ATOM 8814 O O . GLY B 1 551 ? 17.891 43.594 14.938 1 90.38 551 GLY B O 1
ATOM 8815 N N . GLY B 1 552 ? 18.641 45.406 15.938 1 89.44 552 GLY B N 1
ATOM 8816 C CA . GLY B 1 552 ? 17.859 45.156 17.141 1 89.44 552 GLY B CA 1
ATOM 8817 C C . GLY B 1 552 ? 16.391 45.5 16.984 1 89.44 552 GLY B C 1
ATOM 8818 O O . GLY B 1 552 ? 16.016 46.219 16.062 1 89.44 552 GLY B O 1
ATOM 8819 N N . TYR B 1 553 ? 15.641 44.938 17.828 1 87.44 553 TYR B N 1
ATOM 8820 C CA . TYR B 1 553 ? 14.195 45.125 17.766 1 87.44 553 TYR B CA 1
ATOM 8821 C C . TYR B 1 553 ? 13.844 46.594 17.812 1 87.44 553 TYR B C 1
ATOM 8823 O O . TYR B 1 553 ? 13.094 47.094 16.969 1 87.44 553 TYR B O 1
ATOM 8831 N N . ASP B 1 554 ? 14.414 47.344 18.75 1 84.38 554 ASP B N 1
ATOM 8832 C CA . ASP B 1 554 ? 14.102 48.75 18.953 1 84.38 554 ASP B CA 1
ATOM 8833 C C . ASP B 1 554 ? 14.578 49.594 17.781 1 84.38 554 ASP B C 1
ATOM 8835 O O . ASP B 1 554 ? 13.883 50.5 17.344 1 84.38 554 ASP B O 1
ATOM 8839 N N . GLU B 1 555 ? 15.711 49.188 17.328 1 87.56 555 GLU B N 1
ATOM 8840 C CA . GLU B 1 555 ? 16.297 49.906 16.203 1 87.56 555 GLU B CA 1
ATOM 8841 C C . GLU B 1 555 ? 15.445 49.75 14.938 1 87.56 555 GLU B C 1
ATOM 8843 O O . GLU B 1 555 ? 15.172 50.75 14.242 1 87.56 555 GLU B O 1
ATOM 8848 N N . LEU B 1 556 ? 15.008 48.594 14.719 1 88 556 LEU B N 1
ATOM 8849 C CA . LEU B 1 556 ? 14.258 48.312 13.5 1 88 556 LEU B CA 1
ATOM 8850 C C . LEU B 1 556 ? 12.836 48.875 13.602 1 88 556 LEU B C 1
ATOM 8852 O O . LEU B 1 556 ? 12.25 49.25 12.594 1 88 556 LEU B O 1
ATOM 8856 N N . SER B 1 557 ? 12.32 48.844 14.789 1 84.12 557 SER B N 1
ATOM 8857 C CA . SER B 1 557 ? 10.977 49.375 15 1 84.12 557 SER B CA 1
ATOM 8858 C C . SER B 1 557 ? 10.953 50.875 14.781 1 84.12 557 SER B C 1
ATOM 8860 O O . SER B 1 557 ? 9.961 51.438 14.289 1 84.12 557 SER B O 1
ATOM 8862 N N . ALA B 1 558 ? 12.062 51.5 15.094 1 81 558 ALA B N 1
ATOM 8863 C CA . ALA B 1 558 ? 12.156 52.969 15 1 81 558 ALA B CA 1
ATOM 8864 C C . ALA B 1 558 ? 12.438 53.406 13.57 1 81 558 ALA B C 1
ATOM 8866 O O . ALA B 1 558 ? 12.102 54.531 13.18 1 81 558 ALA B O 1
ATOM 8867 N N . LYS B 1 559 ? 12.977 52.562 12.844 1 83.44 559 LYS B N 1
ATOM 8868 C CA . LYS B 1 559 ? 13.398 52.938 11.492 1 83.44 559 LYS B CA 1
ATOM 8869 C C . LYS B 1 559 ? 12.211 53 10.547 1 83.44 559 LYS B C 1
ATOM 8871 O O . LYS B 1 559 ? 12.289 53.625 9.484 1 83.44 559 LYS B O 1
ATOM 8876 N N . GLY B 1 560 ? 11.031 52.469 10.883 1 76.19 560 GLY B N 1
ATOM 8877 C CA . GLY B 1 560 ? 9.812 52.562 10.086 1 76.19 560 GLY B CA 1
ATOM 8878 C C . GLY B 1 560 ? 9.891 51.781 8.797 1 76.19 560 GLY B C 1
ATOM 8879 O O . GLY B 1 560 ? 9.242 52.125 7.809 1 76.19 560 GLY B O 1
ATOM 8880 N N . GLY B 1 561 ? 10.719 50.906 8.766 1 80.25 561 GLY B N 1
ATOM 8881 C CA . GLY B 1 561 ? 10.859 50.125 7.547 1 80.25 561 GLY B CA 1
ATOM 8882 C C . GLY B 1 561 ? 9.828 49 7.418 1 80.25 561 GLY B C 1
ATOM 8883 O O . GLY B 1 561 ? 8.695 49.156 7.879 1 80.25 561 GLY B O 1
ATOM 8884 N N . ARG B 1 562 ? 10.141 47.938 6.656 1 81.31 562 ARG B N 1
ATOM 8885 C CA . ARG B 1 562 ? 9.234 46.844 6.375 1 81.31 562 ARG B CA 1
ATOM 8886 C C . ARG B 1 562 ? 8.922 46.031 7.645 1 81.31 562 ARG B C 1
ATOM 8888 O O . ARG B 1 562 ? 7.812 45.531 7.809 1 81.31 562 ARG B O 1
ATOM 8895 N N . PHE B 1 563 ? 9.867 46.031 8.414 1 82.25 563 PHE B N 1
ATOM 8896 C CA . PHE B 1 563 ? 9.68 45.344 9.695 1 82.25 563 PHE B CA 1
ATOM 8897 C C . PHE B 1 563 ? 8.602 46.062 10.523 1 82.25 563 PHE B C 1
ATOM 8899 O O . PHE B 1 563 ? 7.703 45.406 11.055 1 82.25 563 PHE B O 1
ATOM 8906 N N . ALA B 1 564 ? 8.766 47.312 10.625 1 78.06 564 ALA B N 1
ATOM 8907 C CA . ALA B 1 564 ? 7.789 48.094 11.359 1 78.06 564 ALA B CA 1
ATOM 8908 C C . ALA B 1 564 ? 6.398 47.969 10.75 1 78.06 564 ALA B C 1
ATOM 8910 O O . ALA B 1 564 ? 5.398 47.938 11.469 1 78.06 564 ALA B O 1
ATOM 8911 N N . ALA B 1 565 ? 6.391 47.906 9.508 1 74.75 565 ALA B N 1
ATOM 8912 C CA . ALA B 1 565 ? 5.121 47.719 8.805 1 74.75 565 ALA B CA 1
ATOM 8913 C C . ALA B 1 565 ? 4.457 46.406 9.164 1 74.75 565 ALA B C 1
ATOM 8915 O O . ALA B 1 565 ? 3.234 46.344 9.328 1 74.75 565 ALA B O 1
ATOM 8916 N N . LEU B 1 566 ? 5.297 45.438 9.203 1 71.69 566 LEU B N 1
ATOM 8917 C CA . LEU B 1 566 ? 4.781 44.125 9.578 1 71.69 566 LEU B CA 1
ATOM 8918 C C . LEU B 1 566 ? 4.25 44.125 11.008 1 71.69 566 LEU B C 1
ATOM 8920 O O . LEU B 1 566 ? 3.225 43.5 11.297 1 71.69 566 LEU B O 1
ATOM 8924 N N . LEU B 1 567 ? 4.902 44.844 11.836 1 69.38 567 LEU B N 1
ATOM 8925 C CA . LEU B 1 567 ? 4.488 44.938 13.234 1 69.38 567 LEU B CA 1
ATOM 8926 C C . LEU B 1 567 ? 3.166 45.688 13.352 1 69.38 567 LEU B C 1
ATOM 8928 O O . LEU B 1 567 ? 2.326 45.344 14.188 1 69.38 567 LEU B O 1
ATOM 8932 N N . HIS B 1 568 ? 3.021 46.625 12.547 1 62.78 568 HIS B N 1
ATOM 8933 C CA . HIS B 1 568 ? 1.803 47.406 12.562 1 62.78 568 HIS B CA 1
ATOM 8934 C C . HIS B 1 568 ? 0.608 46.594 12.062 1 62.78 568 HIS B C 1
ATOM 8936 O O . HIS B 1 568 ? -0.485 46.688 12.625 1 62.78 568 HIS B O 1
ATOM 8942 N N . THR B 1 569 ? 0.972 45.938 11.094 1 58.16 569 THR B N 1
ATOM 8943 C CA . THR B 1 569 ? -0.11 45.156 10.484 1 58.16 569 THR B CA 1
ATOM 8944 C C . THR B 1 569 ? -0.529 44 11.391 1 58.16 569 THR B C 1
ATOM 8946 O O . THR B 1 569 ? -1.692 43.594 11.391 1 58.16 569 THR B O 1
ATOM 8949 N N . SER B 1 570 ? 0.434 43.562 12.039 1 53.41 570 SER B N 1
ATOM 8950 C CA . SER B 1 570 ? 0.127 42.469 12.938 1 53.41 570 SER B CA 1
ATOM 8951 C C . SER B 1 570 ? -0.524 42.969 14.227 1 53.41 570 SER B C 1
ATOM 8953 O O . SER B 1 570 ? -0.946 42.156 15.055 1 53.41 570 SER B O 1
ATOM 8955 N N . GLY B 1 571 ? -0.93 44.281 14.266 1 49.78 571 GLY B N 1
ATOM 8956 C CA . GLY B 1 571 ? -1.577 44.906 15.414 1 49.78 571 GLY B CA 1
ATOM 8957 C C . GLY B 1 571 ? -0.655 45.062 16.609 1 49.78 571 GLY B C 1
ATOM 8958 O O . GLY B 1 571 ? -1.111 45.344 17.719 1 49.78 571 GLY B O 1
ATOM 8959 N N . LEU B 1 572 ? 0.55 44.781 16.438 1 49.66 572 LEU B N 1
ATOM 8960 C CA . LEU B 1 572 ? 1.466 44.75 17.578 1 49.66 572 LEU B CA 1
ATOM 8961 C C . LEU B 1 572 ? 2.018 46.125 17.875 1 49.66 572 LEU B C 1
ATOM 8963 O O . LEU B 1 572 ? 2.363 46.438 19.016 1 49.66 572 LEU B O 1
ATOM 8967 N N . LEU B 1 573 ? 2.309 47.094 16.938 1 47.59 573 LEU B N 1
ATOM 8968 C CA . LEU B 1 573 ? 2.73 48.469 17.188 1 47.59 573 LEU B CA 1
ATOM 8969 C C . LEU B 1 573 ? 1.537 49.406 17.141 1 47.59 573 LEU B C 1
ATOM 8971 O O . LEU B 1 573 ? 0.782 49.438 16.172 1 47.59 573 LEU B O 1
ATOM 8975 N N . ASN B 1 574 ? 0.925 49.625 18.188 1 40.78 574 ASN B N 1
ATOM 8976 C CA . ASN B 1 574 ? -0.053 50.719 18.219 1 40.78 574 ASN B CA 1
ATOM 8977 C C . ASN B 1 574 ? 0.572 52.062 17.828 1 40.78 574 ASN B C 1
ATOM 8979 O O . ASN B 1 574 ? 1.759 52.281 18.062 1 40.78 574 ASN B O 1
ATOM 8983 N N . ASP B 1 575 ? 0.092 52.875 16.938 1 38.38 575 ASP B N 1
ATOM 8984 C CA . ASP B 1 575 ? 0.438 54.25 16.531 1 38.38 575 ASP B CA 1
ATOM 8985 C C . ASP B 1 575 ? 0.857 55.094 17.734 1 38.38 575 ASP B C 1
ATOM 8987 O O . ASP B 1 575 ? 1.406 56.188 17.578 1 38.38 575 ASP B O 1
ATOM 8991 N N . ASP B 1 576 ? 0.343 55 18.922 1 36.75 576 ASP B N 1
ATOM 8992 C CA . ASP B 1 576 ? 0.587 56 19.969 1 36.75 576 ASP B CA 1
ATOM 8993 C C . ASP B 1 576 ? 2.061 56 20.359 1 36.75 576 ASP B C 1
ATOM 8995 O O . ASP B 1 576 ? 2.459 56.781 21.234 1 36.75 576 ASP B O 1
ATOM 8999 N N . ASP B 1 577 ? 2.854 55.125 20.141 1 38 577 ASP B N 1
ATOM 9000 C CA . ASP B 1 577 ? 4.23 55.188 20.609 1 38 577 ASP B CA 1
ATOM 9001 C C . ASP B 1 577 ? 5.078 56.094 19.688 1 38 577 ASP B C 1
ATOM 9003 O O . ASP B 1 577 ? 6.301 56.156 19.844 1 38 577 ASP B O 1
ATOM 9007 N N . LYS B 1 578 ? 4.773 56.656 18.656 1 40.53 578 LYS B N 1
ATOM 9008 C CA . LYS B 1 578 ? 5.465 57.719 17.953 1 40.53 578 LYS B CA 1
ATOM 9009 C C . LYS B 1 578 ? 5.645 58.938 18.859 1 40.53 578 LYS B C 1
ATOM 9011 O O . LYS B 1 578 ? 6.508 59.781 18.609 1 40.53 578 LYS B O 1
ATOM 9016 N N . THR B 1 579 ? 4.68 59.344 19.547 1 36.31 579 THR B N 1
ATOM 9017 C CA . THR B 1 579 ? 4.73 60.688 20.156 1 36.31 579 THR B CA 1
ATOM 9018 C C . THR B 1 579 ? 5.812 60.75 21.234 1 36.31 579 THR B C 1
ATOM 9020 O O . THR B 1 579 ? 6.254 61.812 21.625 1 36.31 579 THR B O 1
ATOM 9023 N N . ALA B 1 580 ? 6.188 59.75 21.891 1 38.19 580 ALA B N 1
ATOM 9024 C CA . ALA B 1 580 ? 7.125 60 22.969 1 38.19 580 ALA B CA 1
ATOM 9025 C C . ALA B 1 580 ? 8.531 60.25 22.438 1 38.19 580 ALA B C 1
ATOM 9027 O O . ALA B 1 580 ? 9.414 60.719 23.156 1 38.19 580 ALA B O 1
ATOM 9028 N N . VAL B 1 581 ? 8.938 59.719 21.312 1 38.62 581 VAL B N 1
ATOM 9029 C CA . VAL B 1 581 ? 10.352 59.938 21 1 38.62 581 VAL B CA 1
ATOM 9030 C C . VAL B 1 581 ? 10.57 61.344 20.484 1 38.62 581 VAL B C 1
ATOM 9032 O O . VAL B 1 581 ? 11.695 61.75 20.172 1 38.62 581 VAL B O 1
ATOM 9035 N N . LYS B 1 582 ? 9.586 62.156 20.094 1 38.22 582 LYS B N 1
ATOM 9036 C CA . LYS B 1 582 ? 9.977 63.5 19.703 1 38.22 582 LYS B CA 1
ATOM 9037 C C . LYS B 1 582 ? 10.445 64.312 20.906 1 38.22 582 LYS B C 1
ATOM 9039 O O . LYS B 1 582 ? 10.875 65.438 20.75 1 38.22 582 LYS B O 1
ATOM 9044 N N . VAL B 1 583 ? 9.93 64.125 22.109 1 36.03 583 VAL B N 1
ATOM 9045 C CA . VAL B 1 583 ? 10.281 65.125 23.078 1 36.03 583 VAL B CA 1
ATOM 9046 C C . VAL B 1 583 ? 11.695 64.938 23.594 1 36.03 583 VAL B C 1
ATOM 9048 O O . VAL B 1 583 ? 12.227 65.75 24.344 1 36.03 583 VAL B O 1
ATOM 9051 N N . GLY B 1 584 ? 12.273 63.656 23.422 1 28.81 584 GLY B N 1
ATOM 9052 C CA . GLY B 1 584 ? 13.656 63.875 23.812 1 28.81 584 GLY B CA 1
ATOM 9053 C C . GLY B 1 584 ? 14.547 64.312 22.656 1 28.81 584 GLY B C 1
ATOM 9054 O O . GLY B 1 584 ? 14.219 64.062 21.5 1 28.81 584 GLY B O 1
#